Protein AF-A0A803NXD6-F1 (afdb_monomer_lite)

pLDDT: mean 70.4, std 25.94, range [17.81, 97.25]

Structure (mmCIF, N/CA/C/O backbone):
data_AF-A0A803NXD6-F1
#
_entry.id   AF-A0A803NXD6-F1
#
loop_
_atom_site.group_PDB
_atom_site.id
_atom_site.type_symbol
_atom_site.label_atom_id
_atom_site.label_alt_id
_atom_site.label_comp_id
_atom_site.label_asym_id
_atom_site.label_entity_id
_atom_site.label_seq_id
_atom_site.pdbx_PDB_ins_code
_atom_site.Cartn_x
_atom_site.Cartn_y
_atom_site.Cartn_z
_atom_site.occupancy
_atom_site.B_iso_or_equiv
_atom_site.auth_seq_id
_atom_site.auth_comp_id
_atom_site.auth_asym_id
_atom_site.auth_atom_id
_atom_site.pdbx_PDB_model_num
ATOM 1 N N . MET A 1 1 ? -0.295 -19.495 -13.568 1.00 23.44 1 MET A N 1
ATOM 2 C CA . MET A 1 1 ? -0.522 -18.183 -14.264 1.00 23.44 1 MET A CA 1
ATOM 3 C C . MET A 1 1 ? -1.228 -17.107 -13.418 1.00 23.44 1 MET A C 1
ATOM 5 O O . MET A 1 1 ? -0.919 -15.931 -13.597 1.00 23.44 1 MET A O 1
ATOM 9 N N . MET A 1 2 ? -2.178 -17.460 -12.541 1.00 20.53 2 MET A N 1
ATOM 10 C CA . MET A 1 2 ? -3.117 -16.515 -11.899 1.00 20.53 2 MET A CA 1
ATOM 11 C C . MET A 1 2 ? -2.479 -15.376 -11.070 1.00 20.53 2 MET A C 1
ATOM 13 O O . MET A 1 2 ? -3.052 -14.291 -10.979 1.00 20.53 2 MET A O 1
ATOM 17 N N . GLY A 1 3 ? -1.275 -15.571 -10.516 1.00 22.66 3 GLY A N 1
ATOM 18 C CA . GLY A 1 3 ? -0.624 -14.593 -9.629 1.00 22.66 3 GLY A CA 1
ATOM 19 C C . GLY A 1 3 ? -0.361 -13.203 -10.236 1.00 22.66 3 GLY A C 1
ATOM 20 O O . GLY A 1 3 ? -0.328 -12.215 -9.504 1.00 22.66 3 GLY A O 1
ATOM 21 N N . PHE A 1 4 ? -0.240 -13.065 -11.564 1.00 26.78 4 PHE A N 1
ATOM 22 C CA . PHE A 1 4 ? 0.062 -11.753 -12.163 1.00 26.78 4 PHE A CA 1
ATOM 23 C C . PHE A 1 4 ? -1.072 -10.729 -12.052 1.00 26.78 4 PHE A C 1
ATOM 25 O O . PHE A 1 4 ? -0.802 -9.532 -11.927 1.00 26.78 4 PHE A O 1
ATOM 32 N N . TYR A 1 5 ? -2.327 -11.186 -12.006 1.00 26.69 5 TYR A N 1
ATOM 33 C CA . TYR A 1 5 ? -3.470 -10.308 -11.749 1.00 26.69 5 TYR A CA 1
ATOM 34 C C . TYR A 1 5 ? -3.502 -9.787 -10.300 1.00 26.69 5 TYR A C 1
ATOM 36 O O . TYR A 1 5 ? -4.020 -8.697 -10.066 1.00 26.69 5 TYR A O 1
ATOM 44 N N . GLN A 1 6 ? -2.897 -10.500 -9.339 1.00 26.55 6 GLN A N 1
ATOM 45 C CA . GLN A 1 6 ? -2.743 -10.017 -7.959 1.00 26.55 6 GLN A CA 1
ATOM 46 C C . GLN A 1 6 ? -1.575 -9.029 -7.805 1.00 26.55 6 GLN A C 1
ATOM 48 O O . GLN A 1 6 ? -1.688 -8.062 -7.052 1.00 26.55 6 GLN A O 1
ATOM 53 N N . ILE A 1 7 ? -0.473 -9.220 -8.539 1.00 26.34 7 ILE A N 1
ATOM 54 C CA . ILE A 1 7 ? 0.733 -8.376 -8.426 1.00 26.34 7 ILE A CA 1
ATOM 55 C C . ILE A 1 7 ? 0.503 -6.968 -9.002 1.00 26.34 7 ILE A C 1
ATOM 57 O O . ILE A 1 7 ? 0.956 -5.985 -8.417 1.00 26.34 7 ILE A O 1
ATOM 61 N N . ALA A 1 8 ? -0.262 -6.836 -10.092 1.00 22.92 8 ALA A N 1
ATOM 62 C CA . ALA A 1 8 ? -0.628 -5.528 -10.651 1.00 22.92 8 ALA A CA 1
ATOM 63 C C . ALA A 1 8 ? -1.603 -4.717 -9.762 1.00 22.92 8 ALA A C 1
ATOM 65 O O . ALA A 1 8 ? -1.768 -3.515 -9.972 1.00 22.92 8 ALA A O 1
ATOM 66 N N . LEU A 1 9 ? -2.248 -5.362 -8.779 1.00 23.34 9 LEU A N 1
ATOM 67 C CA . LEU A 1 9 ? -3.290 -4.785 -7.921 1.00 23.34 9 LEU A CA 1
ATOM 68 C C . LEU A 1 9 ? -3.037 -4.997 -6.415 1.00 23.34 9 LEU A C 1
ATOM 70 O O . LEU A 1 9 ? -3.981 -4.978 -5.630 1.00 23.34 9 LEU A O 1
ATOM 74 N N . GLY A 1 10 ? -1.777 -5.157 -5.991 1.00 23.39 10 GLY A N 1
ATOM 75 C CA . GLY A 1 10 ? -1.402 -5.135 -4.568 1.00 23.39 10 GLY A CA 1
ATOM 76 C C . GLY A 1 10 ? -2.133 -6.169 -3.701 1.00 23.39 10 GLY A C 1
ATOM 77 O O . GLY A 1 10 ? -2.566 -5.848 -2.594 1.00 23.39 10 GLY A O 1
ATOM 78 N N . GLY A 1 11 ? -2.306 -7.389 -4.215 1.00 21.20 11 GLY A N 1
ATOM 79 C CA . GLY A 1 11 ? -3.041 -8.466 -3.553 1.00 21.20 11 GLY A CA 1
ATOM 80 C C . GLY A 1 11 ? -2.302 -9.086 -2.367 1.00 21.20 11 GLY A C 1
ATOM 81 O O . GLY A 1 11 ? -1.741 -10.170 -2.488 1.00 21.20 11 GLY A O 1
ATOM 82 N N . GLY A 1 12 ? -2.361 -8.442 -1.199 1.00 19.83 12 GLY A N 1
ATOM 83 C CA . GLY A 1 12 ? -2.303 -9.177 0.067 1.00 19.83 12 GLY A CA 1
ATOM 84 C C . GLY A 1 12 ? -3.564 -10.035 0.212 1.00 19.83 12 GLY A C 1
ATOM 85 O O . GLY A 1 12 ? -4.646 -9.595 -0.179 1.00 19.83 12 GLY A O 1
ATOM 86 N N . GLY A 1 13 ? -3.433 -11.256 0.734 1.00 19.52 13 GLY A N 1
ATOM 87 C CA . GLY A 1 13 ? -4.528 -12.227 0.792 1.00 19.52 13 GLY A CA 1
ATOM 88 C C . GLY A 1 13 ? -5.760 -11.711 1.540 1.00 19.52 13 GLY A C 1
ATOM 89 O O . GLY A 1 13 ? -5.768 -11.636 2.764 1.00 19.52 13 GLY A O 1
ATOM 90 N N . VAL A 1 14 ? -6.823 -11.409 0.793 1.00 19.28 14 VAL A N 1
ATOM 91 C CA . VAL A 1 14 ? -8.176 -11.185 1.311 1.00 19.28 14 VAL A CA 1
ATOM 92 C C . VAL A 1 14 ? -9.089 -12.144 0.559 1.00 19.28 14 VAL A C 1
ATOM 94 O O . VAL A 1 14 ? -9.324 -11.964 -0.638 1.00 19.28 14 VAL A O 1
ATOM 97 N N . HIS A 1 15 ? -9.588 -13.182 1.238 1.00 19.66 15 HIS A N 1
ATOM 98 C CA . HIS A 1 15 ? -10.640 -14.025 0.670 1.00 19.66 15 HIS A CA 1
ATOM 99 C C . HIS A 1 15 ? -11.856 -13.150 0.332 1.00 19.66 15 HIS A C 1
ATOM 101 O O . HIS A 1 15 ? -12.251 -12.275 1.103 1.00 19.66 15 HIS A O 1
ATOM 107 N N . GLY A 1 16 ? -12.371 -13.320 -0.884 1.00 20.77 16 GLY A N 1
ATOM 108 C CA . GLY A 1 16 ? -13.156 -12.277 -1.535 1.00 20.77 16 GLY A CA 1
ATOM 109 C C . GLY A 1 16 ? -14.614 -12.197 -1.093 1.00 20.77 16 GLY A C 1
ATOM 110 O O . GLY A 1 16 ? -15.199 -13.191 -0.682 1.00 20.77 16 GLY A O 1
ATOM 111 N N . VAL A 1 17 ? -15.219 -11.027 -1.322 1.00 21.09 17 VAL A N 1
ATOM 112 C CA . VAL A 1 17 ? -16.649 -10.853 -1.633 1.00 21.09 17 VAL A CA 1
ATOM 113 C C . VAL A 1 17 ? -16.774 -9.660 -2.600 1.00 21.09 17 VAL A C 1
ATOM 115 O O . VAL A 1 17 ? -16.496 -8.520 -2.230 1.00 21.09 17 VAL A O 1
ATOM 118 N N . GLY A 1 18 ? -17.161 -9.914 -3.856 1.00 22.05 18 GLY A N 1
ATOM 119 C CA . GLY A 1 18 ? -17.493 -8.876 -4.850 1.00 22.05 18 GLY A CA 1
ATOM 120 C C . GLY A 1 18 ? -18.955 -8.432 -4.728 1.00 22.05 18 GLY A C 1
ATOM 121 O O . GLY A 1 18 ? -19.786 -9.256 -4.357 1.00 22.05 18 GLY A O 1
ATOM 122 N N . VAL A 1 19 ? -19.252 -7.138 -4.965 1.00 24.33 19 VAL A N 1
ATOM 123 C CA . VAL A 1 19 ? -20.555 -6.466 -4.683 1.00 24.33 19 VAL A CA 1
ATOM 124 C C . VAL A 1 19 ? -21.161 -5.612 -5.844 1.00 24.33 19 VAL A C 1
ATOM 126 O O . VAL A 1 19 ? -20.480 -5.399 -6.838 1.00 24.33 19 VAL A O 1
ATOM 129 N N . SER A 1 20 ? -22.432 -5.142 -5.853 1.00 21.52 20 SER A N 1
ATOM 130 C CA . SER A 1 20 ? -22.974 -4.358 -7.008 1.00 21.52 20 SER A CA 1
ATOM 131 C C . SER A 1 20 ? -24.252 -3.492 -6.815 1.00 21.52 20 SER A C 1
ATOM 133 O O . SER A 1 20 ? -25.273 -4.009 -6.368 1.00 21.52 20 SER A O 1
ATOM 135 N N . MET A 1 21 ? -24.188 -2.222 -7.293 1.00 30.48 21 MET A N 1
ATOM 136 C CA . MET A 1 21 ? -25.199 -1.171 -7.694 1.00 30.48 21 MET A CA 1
ATOM 137 C C . MET A 1 21 ? -26.736 -1.419 -7.580 1.00 30.48 21 MET A C 1
ATOM 139 O O . MET A 1 21 ? -27.194 -2.548 -7.749 1.00 30.48 21 MET A O 1
ATOM 143 N N . ALA A 1 22 ? -27.632 -0.405 -7.475 1.00 25.89 22 ALA A N 1
ATOM 144 C CA . ALA A 1 22 ? -27.650 1.000 -7.996 1.00 25.89 22 ALA A CA 1
ATOM 145 C C . ALA A 1 22 ? -28.532 1.968 -7.117 1.00 25.89 22 ALA A C 1
ATOM 147 O O . ALA A 1 22 ? -28.919 1.552 -6.030 1.00 25.89 22 ALA A O 1
ATOM 148 N N . LYS A 1 23 ? -28.944 3.225 -7.442 1.00 22.02 23 LYS A N 1
ATOM 149 C CA . LYS A 1 23 ? -28.784 4.166 -8.599 1.00 22.02 23 LYS A CA 1
ATOM 150 C C . LYS A 1 23 ? -28.734 5.663 -8.124 1.00 22.02 23 LYS A C 1
ATOM 152 O O . LYS A 1 23 ? -27.990 5.934 -7.191 1.00 22.02 23 LYS A O 1
ATOM 157 N N . SER A 1 24 ? -29.447 6.633 -8.740 1.00 19.50 24 SER A N 1
ATOM 158 C CA . SER A 1 24 ? -29.269 8.105 -8.542 1.00 19.50 24 SER A CA 1
ATOM 159 C C . SER A 1 24 ? -30.497 8.994 -8.874 1.00 19.50 24 SER A C 1
ATOM 161 O O . SER A 1 24 ? -31.354 8.557 -9.638 1.00 19.50 24 SER A O 1
ATOM 163 N N . CYS A 1 25 ? -30.504 10.274 -8.445 1.00 17.81 25 CYS A N 1
ATOM 164 C CA . CYS A 1 25 ? -31.279 11.376 -9.069 1.00 17.81 25 CYS A CA 1
ATOM 165 C C . CYS A 1 25 ? -30.583 12.766 -8.935 1.00 17.81 25 CYS A C 1
ATOM 167 O O . CYS A 1 25 ? -29.625 12.890 -8.174 1.00 17.81 25 CYS A O 1
ATOM 169 N N . LEU A 1 26 ? -31.033 13.772 -9.707 1.00 20.02 26 LEU A N 1
ATOM 170 C CA . LEU A 1 26 ? -30.415 15.099 -9.969 1.00 20.02 26 LEU A CA 1
ATOM 171 C C . LEU A 1 26 ? -31.221 16.293 -9.401 1.00 20.02 26 LEU A C 1
ATOM 173 O O . LEU A 1 26 ? -32.426 16.151 -9.235 1.00 20.02 26 LEU A O 1
ATOM 177 N N . MET A 1 27 ? -30.572 17.465 -9.234 1.00 20.08 27 MET A N 1
ATOM 178 C CA . MET A 1 27 ? -31.020 18.849 -9.593 1.00 20.08 27 MET A CA 1
ATOM 179 C C . MET A 1 27 ? -30.040 19.893 -8.991 1.00 20.08 27 MET A C 1
ATOM 181 O O . MET A 1 27 ? -29.615 19.729 -7.854 1.00 20.08 27 MET A O 1
ATOM 185 N N . ASN A 1 28 ? -29.410 20.770 -9.789 1.00 20.92 28 ASN A N 1
ATOM 186 C CA . ASN A 1 28 ? -29.812 22.102 -10.312 1.00 20.92 28 ASN A CA 1
ATOM 187 C C . ASN A 1 28 ? -29.484 23.293 -9.382 1.00 20.92 28 ASN A C 1
ATOM 189 O O . ASN A 1 28 ? -29.383 23.141 -8.170 1.00 20.92 28 ASN A O 1
ATOM 193 N N . ALA A 1 29 ? -29.217 24.458 -9.985 1.00 23.27 29 ALA A N 1
ATOM 194 C CA . ALA A 1 29 ? -28.565 25.617 -9.366 1.00 23.27 29 ALA A CA 1
ATOM 195 C C . ALA A 1 29 ? -29.317 26.927 -9.653 1.00 23.27 29 ALA A C 1
ATOM 197 O O . ALA A 1 29 ? -29.984 27.016 -10.678 1.00 23.27 29 ALA A O 1
ATOM 198 N N . GLU A 1 30 ? -29.123 27.951 -8.814 1.00 21.66 30 GLU A N 1
ATOM 199 C CA . GLU A 1 30 ? -29.592 29.326 -9.052 1.00 21.66 30 GLU A CA 1
ATOM 200 C C . GLU A 1 30 ? -28.710 30.368 -8.322 1.00 21.66 30 GLU A C 1
ATOM 202 O O . GLU A 1 30 ? -28.052 30.058 -7.325 1.00 21.66 30 GLU A O 1
ATOM 207 N N . GLN A 1 31 ? -28.655 31.594 -8.859 1.00 25.34 31 GLN A N 1
ATOM 208 C CA . GLN A 1 31 ? -27.949 32.770 -8.307 1.00 25.34 31 GLN A CA 1
ATOM 209 C C . GLN A 1 31 ? -28.929 33.700 -7.565 1.00 25.34 31 GLN A C 1
ATOM 211 O O . GLN A 1 31 ? -30.139 33.566 -7.734 1.00 25.34 31 GLN A O 1
ATOM 216 N N . PRO A 1 32 ? -28.431 34.703 -6.814 1.00 26.88 32 PRO A N 1
ATOM 217 C CA . PRO A 1 32 ? -28.942 36.061 -7.060 1.00 26.88 32 PRO A CA 1
ATOM 218 C C . PRO A 1 32 ? -27.904 37.206 -6.976 1.00 26.88 32 PRO A C 1
ATOM 220 O O . PRO A 1 32 ? -26.707 37.004 -6.766 1.00 26.88 32 PRO A O 1
ATOM 223 N N . THR A 1 33 ? -28.417 38.415 -7.219 1.00 23.36 33 THR A N 1
ATOM 224 C CA . THR A 1 33 ? -27.774 39.659 -7.681 1.00 23.36 33 THR A CA 1
ATOM 225 C C . THR A 1 33 ? -27.339 40.664 -6.595 1.00 23.36 33 THR A C 1
ATOM 227 O O . THR A 1 33 ? -27.601 40.503 -5.406 1.00 23.36 33 THR A O 1
ATOM 230 N N . VAL A 1 34 ? -26.666 41.732 -7.047 1.00 28.06 34 VAL A N 1
ATOM 231 C CA . VAL A 1 34 ? -26.186 42.912 -6.293 1.00 28.06 34 VAL A CA 1
ATOM 232 C C . VAL A 1 34 ? -27.229 44.049 -6.320 1.00 28.06 34 VAL A C 1
ATOM 234 O O . VAL A 1 34 ? -27.973 44.140 -7.296 1.00 28.06 34 VAL A O 1
ATOM 237 N N . PRO A 1 35 ? -27.244 44.950 -5.318 1.00 27.69 35 PRO A N 1
ATOM 238 C CA . PRO A 1 35 ? -27.637 46.347 -5.529 1.00 27.69 35 PRO A CA 1
ATOM 239 C C . PRO A 1 35 ? -26.588 47.378 -5.052 1.00 27.69 35 PRO A C 1
ATOM 241 O O . PRO A 1 35 ? -25.636 47.050 -4.343 1.00 27.69 35 PRO A O 1
ATOM 244 N N . ASP A 1 36 ? -26.782 48.618 -5.506 1.00 23.56 36 ASP A N 1
ATOM 245 C CA . ASP A 1 36 ? -25.787 49.697 -5.620 1.00 23.56 36 ASP A CA 1
ATOM 246 C C . ASP A 1 36 ? -25.805 50.723 -4.456 1.00 23.56 36 ASP A C 1
ATOM 248 O O . ASP A 1 36 ? -26.654 50.663 -3.563 1.00 23.56 36 ASP A O 1
ATOM 252 N N . LEU A 1 37 ? -24.862 51.672 -4.467 1.00 27.67 37 LEU A N 1
ATOM 253 C CA . LEU A 1 37 ? -24.646 52.726 -3.461 1.00 27.67 37 LEU A CA 1
ATOM 254 C C . LEU A 1 37 ? -25.144 54.109 -3.920 1.00 27.67 37 LEU A C 1
ATOM 256 O O . LEU A 1 37 ? -24.886 54.520 -5.047 1.00 27.67 37 LEU A O 1
ATOM 260 N N . SER A 1 38 ? -25.705 54.907 -3.000 1.00 23.36 38 SER A N 1
ATOM 261 C CA . SER A 1 38 ? -25.810 56.365 -3.187 1.00 23.36 38 SER A CA 1
ATOM 262 C C . SER A 1 38 ? -25.853 57.165 -1.871 1.00 23.36 38 SER A C 1
ATOM 264 O O . SER A 1 38 ? -26.795 57.034 -1.098 1.00 23.36 38 SER A O 1
ATOM 266 N N . THR A 1 39 ? -24.837 58.019 -1.696 1.00 26.52 39 THR A N 1
ATOM 267 C CA . THR A 1 39 ? -24.902 59.426 -1.228 1.00 26.52 39 THR A CA 1
ATOM 268 C C . THR A 1 39 ? -25.601 59.789 0.098 1.00 26.52 39 THR A C 1
ATOM 270 O O . THR A 1 39 ? -26.817 59.728 0.185 1.00 26.52 39 THR A O 1
ATOM 273 N N . GLU A 1 40 ? -24.855 60.381 1.048 1.00 24.16 40 GLU A N 1
ATOM 274 C CA . GLU A 1 40 ? -25.059 61.792 1.463 1.00 24.16 40 GLU A CA 1
ATOM 275 C C . GLU A 1 40 ? -23.920 62.351 2.343 1.00 24.16 40 GLU A C 1
ATOM 277 O O . GLU A 1 40 ? -23.055 61.614 2.819 1.00 24.16 40 GLU A O 1
ATOM 282 N N . ARG A 1 41 ? -23.862 63.686 2.480 1.00 26.25 41 ARG A N 1
ATOM 283 C CA . ARG A 1 41 ? -22.744 64.444 3.078 1.00 26.25 41 ARG A CA 1
ATOM 284 C C . ARG A 1 41 ? -23.263 65.487 4.080 1.00 26.25 41 ARG A C 1
ATOM 286 O O . ARG A 1 41 ? -24.312 66.077 3.863 1.00 26.25 41 ARG A O 1
ATOM 293 N N . SER A 1 42 ? -22.404 65.832 5.045 1.00 27.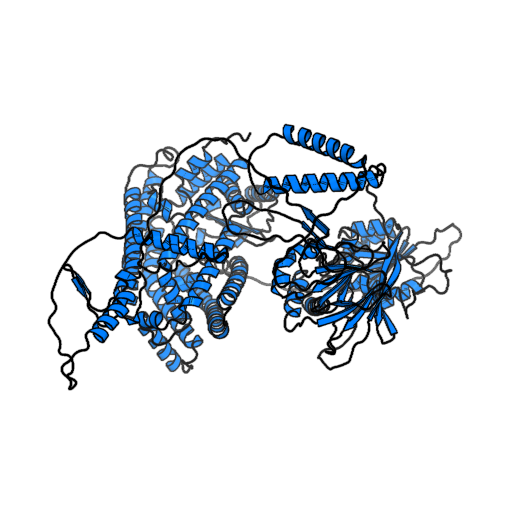09 42 SER A N 1
ATOM 294 C CA . SER A 1 42 ? -22.436 67.021 5.927 1.00 27.09 42 SER A CA 1
ATOM 295 C C . SER A 1 42 ? -23.326 67.007 7.183 1.00 27.09 42 SER A C 1
ATOM 297 O O . SER A 1 42 ? -24.511 66.713 7.134 1.00 27.09 42 SER A O 1
ATOM 299 N N . ILE A 1 43 ? -22.714 67.387 8.314 1.00 29.22 43 ILE A N 1
ATOM 300 C CA . ILE A 1 43 ? -22.996 68.595 9.122 1.00 29.22 43 ILE A CA 1
ATOM 301 C C . ILE A 1 43 ? -21.781 68.811 10.054 1.00 29.22 43 ILE A C 1
ATOM 303 O O . ILE A 1 43 ? -21.199 67.842 10.541 1.00 29.22 43 ILE A O 1
ATOM 307 N N . LEU A 1 44 ? -21.359 70.064 10.274 1.00 33.34 44 LEU A N 1
ATOM 308 C CA . LEU A 1 44 ? -20.302 70.404 11.242 1.00 33.34 44 LEU A CA 1
ATOM 309 C C . LEU A 1 44 ? -20.865 70.551 12.665 1.00 33.34 44 LEU A C 1
ATOM 311 O O . LEU A 1 44 ? -21.937 71.120 12.856 1.00 33.34 44 LEU A O 1
ATOM 315 N N . GLY A 1 45 ? -20.082 70.134 13.663 1.00 25.50 45 GLY A N 1
ATOM 316 C CA . GLY A 1 45 ? -20.322 70.388 15.086 1.00 25.50 45 GLY A CA 1
ATOM 317 C C . GLY A 1 45 ? -18.994 70.503 15.840 1.00 25.50 45 GLY A C 1
ATOM 318 O O . GLY A 1 45 ? -18.083 69.708 15.625 1.00 25.50 45 GLY A O 1
ATOM 319 N N . SER A 1 46 ? -18.855 71.533 16.671 1.00 28.42 46 SER A N 1
ATOM 320 C CA . SER A 1 46 ? -17.584 71.968 17.263 1.00 28.42 46 SER A CA 1
ATOM 321 C C . SER A 1 46 ? -17.160 71.207 18.523 1.00 28.42 46 SER A C 1
ATOM 323 O O . SER A 1 46 ? -17.989 70.926 19.383 1.00 28.42 46 SER A O 1
ATOM 325 N N . GLY A 1 47 ? -15.844 71.105 18.735 1.00 33.62 47 GLY A N 1
ATOM 326 C CA . GLY A 1 47 ? -15.280 71.363 20.065 1.00 33.62 47 GLY A CA 1
ATOM 327 C C . GLY A 1 47 ? -15.312 70.224 21.086 1.00 33.62 47 GLY A C 1
ATOM 328 O O . GLY A 1 47 ? -15.780 70.412 22.204 1.00 33.62 47 GLY A O 1
ATOM 329 N N . SER A 1 48 ? -14.685 69.095 20.767 1.00 29.31 48 SER A N 1
ATOM 330 C CA . SER A 1 48 ? -13.996 68.300 21.789 1.00 29.31 48 SER A CA 1
ATOM 331 C C . SER A 1 48 ? -12.582 67.972 21.310 1.00 29.31 48 SER A C 1
ATOM 333 O O . SER A 1 48 ? -12.306 67.997 20.108 1.00 29.31 48 SER A O 1
ATOM 335 N N . SER A 1 49 ? -11.675 67.698 22.251 1.00 40.19 49 SER A N 1
ATOM 336 C CA . SER A 1 49 ? -10.327 67.206 21.948 1.00 40.19 49 SER A CA 1
ATOM 337 C C . SER A 1 49 ? -10.424 65.779 21.400 1.00 40.19 49 SER A C 1
ATOM 339 O O . SER A 1 49 ? -10.279 64.794 22.126 1.00 40.19 49 SER A O 1
ATOM 341 N N . PHE A 1 50 ? -10.747 65.663 20.113 1.00 36.59 50 PHE A N 1
ATOM 342 C CA . PHE A 1 50 ? -10.669 64.402 19.399 1.00 36.59 50 PHE A CA 1
ATOM 343 C C . PHE A 1 50 ? -9.196 64.031 19.254 1.00 36.59 50 PHE A C 1
ATOM 345 O O . PHE A 1 50 ? -8.484 64.579 18.414 1.00 36.59 50 PHE A O 1
ATOM 352 N N . SER A 1 51 ? -8.768 63.040 20.039 1.00 48.66 51 SER A N 1
ATOM 353 C CA . SER A 1 51 ? -7.667 62.166 19.635 1.00 48.66 51 SER A CA 1
ATOM 354 C C . SER A 1 51 ? -7.898 61.775 18.174 1.00 48.66 51 SER A C 1
ATOM 356 O O . SER A 1 51 ? -8.957 61.222 17.850 1.00 48.66 51 SER A O 1
ATOM 358 N N . ARG A 1 52 ? -6.962 62.137 17.283 1.00 61.84 52 ARG A N 1
ATOM 359 C CA . ARG A 1 52 ? -7.075 61.836 15.852 1.00 61.84 52 ARG A CA 1
ATOM 360 C C . ARG A 1 52 ? -7.260 60.326 15.719 1.00 61.84 52 ARG A C 1
ATOM 362 O O . ARG A 1 52 ? -6.394 59.556 16.133 1.00 61.84 52 ARG A O 1
ATOM 369 N N . ARG A 1 53 ? -8.404 59.902 15.171 1.00 70.50 53 ARG A N 1
ATOM 370 C CA . ARG A 1 53 ? -8.649 58.483 14.892 1.00 70.50 53 ARG A CA 1
ATOM 371 C C . ARG A 1 53 ? -7.544 57.987 13.974 1.00 70.50 53 ARG A C 1
ATOM 373 O O . ARG A 1 53 ? -7.287 58.620 12.957 1.00 70.50 53 ARG A O 1
ATOM 380 N N . ARG A 1 54 ? -6.911 56.873 14.348 1.00 79.38 54 ARG A N 1
ATOM 381 C CA . ARG A 1 54 ? -5.817 56.300 13.553 1.00 79.38 54 ARG A CA 1
ATOM 382 C C . ARG A 1 54 ? -6.358 55.830 12.208 1.00 79.38 54 ARG A C 1
ATOM 384 O O . ARG A 1 54 ? -7.341 55.086 12.189 1.00 79.38 54 ARG A O 1
ATOM 391 N N . ASP A 1 55 ? -5.723 56.244 11.123 1.00 87.25 55 ASP A N 1
ATOM 392 C CA . ASP A 1 55 ? -6.119 55.900 9.759 1.00 87.25 55 ASP A CA 1
ATOM 393 C C . ASP A 1 55 ? -5.474 54.554 9.368 1.00 87.25 55 ASP A C 1
ATOM 395 O O . ASP A 1 55 ? -4.257 54.463 9.192 1.00 87.25 55 ASP A O 1
ATOM 399 N N . LEU A 1 56 ? -6.276 53.481 9.300 1.00 90.81 56 LEU A N 1
ATOM 400 C CA . LEU A 1 56 ? -5.821 52.107 9.043 1.00 90.81 56 LEU A CA 1
ATOM 401 C C . LEU A 1 56 ? -6.320 51.607 7.681 1.00 90.81 56 LEU A C 1
ATOM 403 O O . LEU A 1 56 ? -7.531 51.484 7.466 1.00 90.81 56 LEU A O 1
ATOM 407 N N . VAL A 1 57 ? -5.396 51.257 6.784 1.00 93.12 57 VAL A N 1
ATOM 408 C CA . VAL A 1 57 ? -5.716 50.770 5.430 1.00 93.12 57 VAL A CA 1
ATOM 409 C C . VAL A 1 57 ? -5.442 49.272 5.320 1.00 93.12 57 VAL A C 1
ATOM 411 O O . VAL A 1 57 ? -4.305 48.827 5.450 1.00 93.12 57 VAL A O 1
ATOM 414 N N . PHE A 1 58 ? -6.483 48.480 5.064 1.00 94.38 58 PHE A N 1
ATOM 415 C CA . PHE A 1 58 ? -6.401 47.027 4.918 1.00 94.38 58 PHE A CA 1
ATOM 416 C C . PHE A 1 58 ? -6.378 46.638 3.438 1.00 94.38 58 PHE A C 1
ATOM 418 O O . PHE A 1 58 ? -7.376 46.789 2.731 1.00 94.38 58 PHE A O 1
ATOM 425 N N . ILE A 1 59 ? -5.246 46.104 2.980 1.00 95.44 59 ILE A N 1
ATOM 426 C CA . ILE A 1 59 ? -5.031 45.690 1.591 1.00 95.44 59 ILE A CA 1
ATOM 427 C C . ILE A 1 59 ? -5.243 44.183 1.490 1.00 95.44 59 ILE A C 1
ATOM 429 O O . ILE A 1 59 ? -4.472 43.386 2.029 1.00 95.44 59 ILE A O 1
ATOM 433 N N . VAL A 1 60 ? -6.314 43.784 0.809 1.00 93.44 60 VAL A N 1
ATOM 434 C CA . VAL A 1 60 ? -6.819 42.409 0.809 1.00 93.44 60 VAL A CA 1
ATOM 435 C C . VAL A 1 60 ? -6.648 41.786 -0.565 1.00 93.44 60 VAL A C 1
ATOM 437 O O . VAL A 1 60 ? -7.143 42.317 -1.556 1.00 93.44 60 VAL A O 1
ATOM 440 N N . ASN A 1 61 ? -6.039 40.602 -0.627 1.00 89.56 61 ASN A N 1
ATOM 441 C CA . ASN A 1 61 ? -6.026 39.796 -1.846 1.00 89.56 61 ASN A CA 1
ATOM 442 C C . ASN A 1 61 ? -7.205 38.802 -1.845 1.00 89.56 61 ASN A C 1
ATOM 444 O O . ASN A 1 61 ? -7.091 37.721 -1.256 1.00 89.56 61 ASN A O 1
ATOM 448 N N . PRO A 1 62 ? -8.342 39.092 -2.512 1.00 86.69 62 PRO A N 1
ATOM 449 C CA . PRO A 1 62 ? -9.521 38.229 -2.451 1.00 86.69 62 PRO A CA 1
ATOM 450 C C . PRO A 1 62 ? -9.296 36.856 -3.102 1.00 86.69 62 PRO A C 1
ATOM 452 O O . PRO A 1 62 ? -9.958 35.890 -2.716 1.00 86.69 62 PRO A O 1
ATOM 455 N N . ARG A 1 63 ? -8.355 36.744 -4.055 1.00 83.94 63 ARG A N 1
ATOM 456 C CA . ARG A 1 63 ? -7.985 35.481 -4.720 1.00 83.94 63 ARG A CA 1
ATOM 457 C C . ARG A 1 63 ? -6.972 34.652 -3.916 1.00 83.94 63 ARG A C 1
ATOM 459 O O . ARG A 1 63 ? -6.763 33.480 -4.244 1.00 83.94 63 ARG A O 1
ATOM 466 N N . GLY A 1 64 ? -6.402 35.210 -2.844 1.00 80.94 64 GLY A N 1
ATOM 467 C CA . GLY A 1 64 ? -5.466 34.541 -1.942 1.00 80.94 64 GLY A CA 1
ATOM 468 C C . GLY A 1 64 ? -5.968 33.183 -1.430 1.00 80.94 64 GLY A C 1
ATOM 469 O O . GLY A 1 64 ? -7.171 32.964 -1.241 1.00 80.94 64 GLY A O 1
ATOM 470 N N . ALA A 1 65 ? -5.033 32.242 -1.256 1.00 78.94 65 ALA A N 1
ATOM 471 C CA . ALA A 1 65 ? -5.293 30.871 -0.804 1.00 78.94 65 ALA A CA 1
ATOM 472 C C . ALA A 1 65 ? -6.453 30.174 -1.564 1.00 78.94 65 ALA A C 1
ATOM 474 O O . ALA A 1 65 ? -7.346 29.577 -0.957 1.00 78.94 65 ALA A O 1
ATOM 475 N N . ASN A 1 66 ? -6.449 30.263 -2.903 1.00 78.62 66 ASN A N 1
ATOM 476 C CA . ASN A 1 66 ? -7.504 29.763 -3.803 1.00 78.62 66 ASN A CA 1
ATOM 477 C C . ASN A 1 66 ? -8.897 30.361 -3.503 1.00 78.62 66 ASN A C 1
ATOM 479 O O . ASN A 1 66 ? -9.900 29.649 -3.435 1.00 78.62 66 ASN A O 1
ATOM 483 N N . GLY A 1 67 ? -8.958 31.677 -3.283 1.00 81.06 67 GLY A N 1
ATOM 484 C CA . GLY A 1 67 ? -10.189 32.400 -2.949 1.00 81.06 67 GLY A CA 1
ATOM 485 C C . GLY A 1 67 ? -10.681 32.204 -1.510 1.00 81.06 67 GLY A C 1
ATOM 486 O O . GLY A 1 67 ? -11.797 32.612 -1.184 1.00 81.06 67 GLY A O 1
ATOM 487 N N . ARG A 1 68 ? -9.886 31.572 -0.633 1.00 85.38 68 ARG A N 1
ATOM 488 C CA . ARG A 1 68 ? -10.208 31.461 0.798 1.00 85.38 68 ARG A CA 1
ATOM 489 C C . ARG A 1 68 ? -10.050 32.806 1.503 1.00 85.38 68 ARG A C 1
ATOM 491 O O . ARG A 1 68 ? -10.916 33.146 2.301 1.00 85.38 68 ARG A O 1
ATOM 498 N N . THR A 1 69 ? -9.009 33.577 1.180 1.00 87.19 69 THR A N 1
ATOM 499 C CA . THR A 1 69 ? -8.725 34.872 1.821 1.00 87.19 69 THR A CA 1
ATOM 500 C C . THR A 1 69 ? -9.927 35.816 1.722 1.00 87.19 69 THR A C 1
ATOM 502 O O . THR A 1 69 ? -10.406 36.285 2.750 1.00 87.19 69 THR A O 1
ATOM 505 N N . GLY A 1 70 ? -10.515 35.992 0.531 1.00 87.94 70 GLY A N 1
ATOM 506 C CA . GLY A 1 70 ? -11.716 36.820 0.359 1.00 87.94 70 GLY A CA 1
ATOM 507 C C . GLY A 1 70 ? -12.973 36.290 1.069 1.00 87.94 70 GLY A C 1
ATOM 508 O O . GLY A 1 70 ? -13.825 37.080 1.472 1.00 87.94 70 GLY A O 1
ATOM 509 N N . LYS A 1 71 ? -13.106 34.968 1.262 1.00 88.25 71 LYS A N 1
ATOM 510 C CA . LYS A 1 71 ? -14.234 34.372 2.005 1.00 88.25 71 LYS A CA 1
ATOM 511 C C . LYS A 1 71 ? -14.102 34.561 3.513 1.00 88.25 71 LYS A C 1
ATOM 513 O O . LYS A 1 71 ? -15.097 34.867 4.161 1.00 88.25 71 LYS A O 1
ATOM 518 N N . GLU A 1 72 ? -12.907 34.374 4.069 1.00 88.56 72 GLU A N 1
ATOM 519 C CA . GLU A 1 72 ? -12.670 34.576 5.502 1.00 88.56 72 GLU A CA 1
ATOM 520 C C . GLU A 1 72 ? -12.670 36.063 5.864 1.00 88.56 72 GLU A C 1
ATOM 522 O O . GLU A 1 72 ? -13.283 36.441 6.857 1.00 88.56 72 GLU A O 1
ATOM 527 N N . TRP A 1 73 ? -12.099 36.927 5.020 1.00 91.62 73 TRP A N 1
ATOM 528 C CA . TRP A 1 73 ? -12.127 38.374 5.234 1.00 91.62 73 TRP A CA 1
ATOM 529 C C . TRP A 1 73 ? -13.554 38.930 5.370 1.00 91.62 73 TRP A C 1
ATOM 531 O O . TRP A 1 73 ? -13.842 39.644 6.328 1.00 91.62 73 TRP A O 1
ATOM 541 N N . LYS A 1 74 ? -14.494 38.501 4.512 1.00 90.25 74 LYS A N 1
ATOM 542 C CA . LYS A 1 74 ? -15.918 38.877 4.626 1.00 90.25 74 LYS A CA 1
ATOM 543 C C . LYS A 1 74 ? -16.562 38.483 5.965 1.00 90.25 74 LYS A C 1
ATOM 545 O O . LYS A 1 74 ? -17.473 39.173 6.410 1.00 90.25 74 LYS A O 1
ATOM 550 N N . LYS A 1 75 ? -16.104 37.404 6.615 1.00 89.56 75 LYS A N 1
ATOM 551 C CA . LYS A 1 75 ? -16.565 37.007 7.962 1.00 89.56 75 LYS A CA 1
ATOM 552 C C . LYS A 1 75 ? -15.877 37.800 9.074 1.00 89.56 75 LYS A C 1
ATOM 554 O O . LYS A 1 75 ? -16.471 38.012 10.124 1.00 89.56 75 LYS A O 1
ATOM 559 N N . LEU A 1 76 ? -14.621 38.193 8.860 1.00 89.31 76 LEU A N 1
ATOM 560 C CA . LEU A 1 76 ? -13.808 38.937 9.824 1.00 89.31 76 LEU A CA 1
ATOM 561 C C . LEU A 1 76 ? -14.181 40.422 9.874 1.00 89.31 76 LEU A C 1
ATOM 563 O O . LEU A 1 76 ? -14.110 41.017 10.944 1.00 89.31 76 LEU A O 1
ATOM 567 N N . LEU A 1 77 ? -14.611 41.012 8.755 1.00 88.38 77 LEU A N 1
ATOM 568 C CA . LEU A 1 77 ? -14.889 42.445 8.636 1.00 88.38 77 LEU A CA 1
ATOM 569 C C . LEU A 1 77 ? -15.888 42.992 9.687 1.00 88.38 77 LEU A C 1
ATOM 571 O O . LEU A 1 77 ? -15.593 44.044 10.256 1.00 88.38 77 LEU A O 1
ATOM 575 N N . PRO A 1 78 ? -17.009 42.318 10.034 1.00 88.44 78 PRO A N 1
ATOM 576 C CA . PRO A 1 78 ? -17.892 42.776 11.112 1.00 88.44 78 PRO A CA 1
ATOM 577 C C . PRO A 1 78 ? -17.208 42.778 12.486 1.00 88.44 78 PRO A C 1
ATOM 579 O O . PRO A 1 78 ? -17.318 43.752 13.228 1.00 88.44 78 PRO A O 1
ATOM 582 N N . TYR A 1 79 ? -16.448 41.724 12.808 1.00 86.94 79 TYR A N 1
ATOM 583 C CA . TYR A 1 79 ? -15.689 41.632 14.060 1.00 86.94 79 TYR A CA 1
ATOM 584 C C . TYR A 1 79 ? -14.606 42.718 14.133 1.00 86.94 79 TYR A C 1
ATOM 586 O O . TYR A 1 79 ? -14.517 43.444 15.122 1.00 86.94 79 TYR A O 1
ATOM 594 N N . LEU A 1 80 ? -13.856 42.902 13.048 1.00 89.00 80 LEU A N 1
ATOM 595 C CA . LEU A 1 80 ? -12.824 43.924 12.904 1.00 89.00 80 LEU A CA 1
ATOM 596 C C . LEU A 1 80 ? -13.401 45.332 13.106 1.00 89.00 80 LEU A C 1
ATOM 598 O O . LEU A 1 80 ? -12.883 46.092 13.924 1.00 89.00 80 LEU A O 1
ATOM 602 N N . ARG A 1 81 ? -14.521 45.658 12.443 1.00 88.81 81 ARG A N 1
ATOM 603 C CA . ARG A 1 81 ? -15.225 46.938 12.634 1.00 88.81 81 ARG A CA 1
ATOM 604 C C . ARG A 1 81 ? -15.730 47.110 14.070 1.00 88.81 81 ARG A C 1
ATOM 606 O O . ARG A 1 81 ? -15.598 48.203 14.609 1.00 88.81 81 ARG A O 1
ATOM 613 N N . SER A 1 82 ? -16.224 46.050 14.718 1.00 86.62 82 SER A N 1
ATOM 614 C CA . SER A 1 82 ? -16.677 46.111 16.120 1.00 86.62 82 SER A CA 1
ATOM 615 C C . SER A 1 82 ? -15.548 46.346 17.135 1.00 86.62 82 SER A C 1
ATOM 617 O O . SER A 1 82 ? -15.798 46.919 18.192 1.00 86.62 82 SER A O 1
ATOM 619 N N . ARG A 1 83 ? -14.309 45.924 16.829 1.00 84.00 83 ARG A N 1
ATOM 620 C CA . ARG A 1 83 ? -13.144 46.059 17.724 1.00 84.00 83 ARG A CA 1
ATOM 621 C C . ARG A 1 83 ? -12.333 47.335 17.485 1.00 84.00 83 ARG A C 1
ATOM 623 O O . ARG A 1 83 ? -11.841 47.913 18.445 1.00 84.00 83 ARG A O 1
ATOM 630 N N . LEU A 1 84 ? -12.183 47.776 16.233 1.00 82.50 84 LEU A N 1
ATOM 631 C CA . LEU A 1 84 ? -11.348 48.935 15.868 1.00 82.50 84 LEU A CA 1
ATOM 632 C C . LEU A 1 84 ? -12.152 50.221 15.604 1.00 82.50 84 LEU A C 1
ATOM 634 O O . LEU A 1 84 ? -11.623 51.318 15.780 1.00 82.50 84 LEU A O 1
ATOM 638 N N . GLY A 1 85 ? -13.420 50.113 15.193 1.00 74.38 85 GLY A N 1
ATOM 639 C CA . GLY A 1 85 ? -14.181 51.221 14.596 1.00 74.38 85 GLY A CA 1
ATOM 640 C C . GLY A 1 85 ? -14.563 52.373 15.533 1.00 74.38 85 GLY A C 1
ATOM 641 O O . GLY A 1 85 ? -14.980 53.426 15.057 1.00 74.38 85 GLY A O 1
ATOM 642 N N . SER A 1 86 ? -14.410 52.221 16.852 1.00 74.06 86 SER A N 1
ATOM 643 C CA . SER A 1 86 ? -14.583 53.334 17.798 1.00 74.06 86 SER A CA 1
ATOM 644 C C . SER A 1 86 ? -13.391 54.303 17.788 1.00 74.06 86 SER A C 1
ATOM 646 O O . SER A 1 86 ? -13.576 55.508 17.976 1.00 74.06 86 SER A O 1
ATOM 648 N N . ASN A 1 87 ? -12.182 53.779 17.541 1.00 74.75 87 ASN A N 1
ATOM 649 C CA . ASN A 1 87 ? -10.902 54.456 17.789 1.00 74.75 87 ASN A CA 1
ATOM 650 C C . ASN A 1 87 ? -10.081 54.692 16.504 1.00 74.75 87 ASN A C 1
ATOM 652 O O . ASN A 1 87 ? -9.113 55.455 16.520 1.00 74.75 87 ASN A O 1
ATOM 656 N N . CYS A 1 88 ? -10.435 54.028 15.402 1.00 83.00 88 CYS A N 1
ATOM 657 C CA . CYS A 1 88 ? -9.697 54.045 14.142 1.00 83.00 88 CYS A CA 1
ATOM 658 C C . CYS A 1 88 ? -10.645 54.233 12.953 1.00 83.00 88 CYS A C 1
ATOM 660 O O . CYS A 1 88 ? -11.754 53.695 12.948 1.00 83.00 88 CYS A O 1
ATOM 662 N N . ASN A 1 89 ? -10.186 54.949 11.930 1.00 85.00 89 ASN A N 1
ATOM 663 C CA . ASN A 1 89 ? -10.817 54.947 10.616 1.00 85.00 89 ASN A CA 1
ATOM 664 C C . ASN A 1 89 ? -10.312 53.712 9.856 1.00 85.00 89 ASN A C 1
ATOM 666 O O . ASN A 1 89 ? -9.128 53.384 9.916 1.00 85.00 89 ASN A O 1
ATOM 670 N N . ILE A 1 90 ? -11.212 52.991 9.187 1.00 87.75 90 ILE A N 1
ATOM 671 C CA . ILE A 1 90 ? -10.921 51.683 8.584 1.00 87.75 90 ILE A CA 1
ATOM 672 C C . ILE A 1 90 ? -11.238 51.762 7.095 1.00 87.75 90 ILE A C 1
ATOM 674 O O . ILE A 1 90 ? -12.412 51.804 6.723 1.00 87.75 90 ILE A O 1
ATOM 678 N N . SER A 1 91 ? -10.199 51.751 6.262 1.00 89.19 91 SER A N 1
ATOM 679 C CA . SER A 1 91 ? -10.317 51.637 4.807 1.00 89.19 91 SER A CA 1
ATOM 680 C C . SER A 1 91 ? -10.022 50.203 4.360 1.00 89.19 91 SER A C 1
ATOM 682 O O . SER A 1 91 ? -9.140 49.541 4.908 1.00 89.19 91 SER A O 1
ATOM 684 N N . GLU A 1 92 ? -10.769 49.710 3.376 1.00 92.31 92 GLU A N 1
ATOM 685 C CA . GLU A 1 92 ? -10.612 48.379 2.784 1.00 92.31 92 GLU A CA 1
ATOM 686 C C . GLU A 1 92 ? -10.344 48.529 1.286 1.00 92.31 92 GLU A C 1
ATOM 688 O O . GLU A 1 92 ? -11.172 49.084 0.565 1.00 92.31 92 GLU A O 1
ATOM 693 N N . SER A 1 93 ? -9.232 47.964 0.815 1.00 92.88 93 SER A N 1
ATOM 694 C CA . SER A 1 93 ? -8.843 47.992 -0.595 1.00 92.88 93 SER A CA 1
ATOM 695 C C . SER A 1 93 ? -8.601 46.573 -1.107 1.00 92.88 93 SER A C 1
ATOM 697 O O . SER A 1 93 ? -7.704 45.867 -0.641 1.00 92.88 93 SER A O 1
ATOM 699 N N . LEU A 1 94 ? -9.410 46.136 -2.076 1.00 92.12 94 LEU A N 1
ATOM 700 C CA . LEU A 1 94 ? -9.308 44.805 -2.683 1.00 92.12 94 LEU A CA 1
ATOM 701 C C . LEU A 1 94 ? -8.353 44.823 -3.885 1.00 92.12 94 LEU A C 1
ATOM 703 O O . LEU A 1 94 ? -8.489 45.663 -4.775 1.00 92.12 94 LEU A O 1
ATOM 707 N N . THR A 1 95 ? -7.423 43.867 -3.972 1.00 91.75 95 THR A N 1
ATOM 708 C CA . THR A 1 95 ? -6.532 43.771 -5.139 1.00 91.75 95 THR A CA 1
ATOM 709 C C . THR A 1 95 ? -7.229 43.166 -6.363 1.00 91.75 95 THR A C 1
ATOM 711 O O . THR A 1 95 ? -7.982 42.191 -6.269 1.00 91.75 95 THR A O 1
ATOM 714 N N . SER A 1 96 ? -6.974 43.752 -7.536 1.00 83.75 96 SER A N 1
ATOM 715 C CA . SER A 1 96 ? -7.571 43.369 -8.825 1.00 83.75 96 SER A CA 1
ATOM 716 C C . SER A 1 96 ? -6.689 42.397 -9.627 1.00 83.75 96 SER A C 1
ATOM 718 O O . SER A 1 96 ? -7.208 41.498 -10.302 1.00 83.75 96 SER A O 1
ATOM 720 N N . GLY A 1 97 ? -5.366 42.521 -9.494 1.00 78.75 97 GLY A N 1
ATOM 721 C CA . GLY A 1 97 ? -4.328 41.717 -10.142 1.00 78.75 97 GLY A CA 1
ATOM 722 C C . GLY A 1 97 ? -2.970 41.848 -9.428 1.00 78.75 97 GLY A C 1
ATOM 723 O O . GLY A 1 97 ? -2.927 42.446 -8.351 1.00 78.75 97 GLY A O 1
ATOM 724 N N . PRO A 1 98 ? -1.891 41.270 -9.994 1.00 78.31 98 PRO A N 1
ATOM 725 C CA . PRO A 1 98 ? -0.524 41.424 -9.486 1.00 78.31 98 PRO A CA 1
ATOM 726 C C . PRO A 1 98 ? -0.085 42.890 -9.433 1.00 78.31 98 PRO A C 1
ATOM 728 O O . PRO A 1 98 ? -0.585 43.708 -10.205 1.00 78.31 98 PRO A O 1
ATOM 731 N N . SER A 1 99 ? 0.845 43.201 -8.534 1.00 84.31 99 SER A N 1
ATOM 732 C CA . SER A 1 99 ? 1.412 44.539 -8.281 1.00 84.31 99 SER A CA 1
ATOM 733 C C . SER A 1 99 ? 0.430 45.600 -7.760 1.00 84.31 99 SER A C 1
ATOM 735 O O . SER A 1 99 ? 0.864 46.637 -7.268 1.00 84.31 99 SER A O 1
ATOM 737 N N . HIS A 1 100 ? -0.885 45.362 -7.785 1.00 89.56 100 HIS A N 1
ATOM 738 C CA . HIS A 1 100 ? -1.882 46.353 -7.369 1.00 89.56 100 HIS A CA 1
ATOM 739 C C . HIS A 1 100 ? -1.796 46.708 -5.872 1.00 89.56 100 HIS A C 1
ATOM 741 O O . HIS A 1 100 ? -2.174 47.813 -5.490 1.00 89.56 100 HIS A O 1
ATOM 747 N N . ALA A 1 101 ? -1.297 45.813 -5.004 1.00 90.12 101 ALA A N 1
ATOM 748 C CA . ALA A 1 101 ? -1.088 46.169 -3.597 1.00 90.12 101 ALA A CA 1
ATOM 749 C C . ALA A 1 101 ? 0.074 47.157 -3.404 1.00 90.12 101 ALA A C 1
ATOM 751 O O . ALA A 1 101 ? 0.055 47.916 -2.434 1.00 90.12 101 ALA A O 1
ATOM 752 N N . ILE A 1 102 ? 1.038 47.193 -4.332 1.00 89.06 102 ILE A N 1
ATOM 753 C CA . ILE A 1 102 ? 2.138 48.161 -4.326 1.00 89.06 102 ILE A CA 1
ATOM 754 C C . ILE A 1 102 ? 1.565 49.581 -4.474 1.00 89.06 102 ILE A C 1
ATOM 756 O O . ILE A 1 102 ? 1.846 50.456 -3.655 1.00 89.06 102 ILE A O 1
ATOM 760 N N . ASP A 1 103 ? 0.707 49.794 -5.474 1.00 88.94 103 ASP A N 1
ATOM 761 C CA . ASP A 1 103 ? 0.139 51.112 -5.785 1.00 88.94 103 ASP A CA 1
ATOM 762 C C . ASP A 1 103 ? -0.828 51.598 -4.698 1.00 88.94 103 ASP A C 1
ATOM 764 O O . ASP A 1 103 ? -0.721 52.739 -4.250 1.00 88.94 103 ASP A O 1
ATOM 768 N N . ILE A 1 104 ? -1.699 50.713 -4.190 1.00 90.88 104 ILE A N 1
ATOM 769 C CA . ILE A 1 104 ? -2.583 51.027 -3.052 1.00 90.88 104 ILE A CA 1
ATOM 770 C C . ILE A 1 104 ? -1.764 51.443 -1.819 1.00 90.88 104 ILE A C 1
ATOM 772 O O . ILE A 1 104 ? -2.148 52.373 -1.113 1.00 90.88 104 ILE A O 1
ATOM 776 N N . THR A 1 105 ? -0.640 50.771 -1.545 1.00 92.44 105 THR A N 1
ATOM 777 C CA . THR A 1 105 ? 0.215 51.099 -0.391 1.00 92.44 105 THR A CA 1
ATOM 778 C C . THR A 1 105 ? 0.854 52.476 -0.545 1.00 92.44 105 THR A C 1
ATOM 780 O O . THR A 1 105 ? 0.843 53.261 0.401 1.00 92.44 105 THR A O 1
ATOM 783 N N . ARG A 1 106 ? 1.369 52.797 -1.740 1.00 90.31 106 ARG A N 1
ATOM 784 C CA . ARG A 1 106 ? 1.963 54.110 -2.036 1.00 90.31 106 ARG A CA 1
ATOM 785 C C . ARG A 1 106 ? 0.960 55.235 -1.837 1.00 90.31 106 ARG A C 1
ATOM 787 O O . ARG A 1 106 ? 1.306 56.249 -1.237 1.00 90.31 106 ARG A O 1
ATOM 794 N N . GLU A 1 107 ? -0.269 55.041 -2.306 1.00 88.69 107 GLU A N 1
ATOM 795 C CA . GLU A 1 107 ? -1.318 56.044 -2.159 1.00 88.69 107 GLU A CA 1
ATOM 796 C C . GLU A 1 107 ? -1.758 56.195 -0.700 1.00 88.69 107 GLU A C 1
ATOM 798 O O . GLU A 1 107 ? -1.757 57.307 -0.185 1.00 88.69 107 GLU A O 1
ATOM 803 N N . ALA A 1 108 ? -1.968 55.090 0.023 1.00 89.06 108 ALA A N 1
ATOM 804 C CA . ALA A 1 108 ? -2.278 55.122 1.454 1.00 89.06 108 ALA A CA 1
ATOM 805 C C . ALA A 1 108 ? -1.217 55.870 2.289 1.00 89.06 108 ALA A C 1
ATOM 807 O O . ALA A 1 108 ? -1.559 56.601 3.219 1.00 89.06 108 ALA A O 1
ATOM 808 N N . ILE A 1 109 ? 0.074 55.719 1.965 1.00 89.00 109 ILE A N 1
ATOM 809 C CA . ILE A 1 109 ? 1.158 56.448 2.647 1.00 89.00 109 ILE A CA 1
ATOM 810 C C . ILE A 1 109 ? 1.120 57.947 2.300 1.00 89.00 109 ILE A C 1
ATOM 812 O O . ILE A 1 109 ? 1.273 58.780 3.196 1.00 89.00 109 ILE A O 1
ATOM 816 N N . ARG A 1 110 ? 0.870 58.310 1.033 1.00 85.75 110 ARG A N 1
ATOM 817 C CA . ARG A 1 110 ? 0.726 59.715 0.597 1.00 85.75 110 ARG A CA 1
ATOM 818 C C . ARG A 1 110 ? -0.480 60.402 1.235 1.00 85.75 110 ARG A C 1
ATOM 820 O O . ARG A 1 110 ? -0.344 61.529 1.696 1.00 85.75 110 ARG A O 1
ATOM 827 N N . GLU A 1 111 ? -1.612 59.706 1.334 1.00 85.56 111 GLU A N 1
ATOM 828 C CA . GLU A 1 111 ? -2.819 60.154 2.044 1.00 85.56 111 GLU A CA 1
ATOM 829 C C . GLU A 1 111 ? -2.613 60.254 3.572 1.00 85.56 111 GLU A C 1
ATOM 831 O O . GLU A 1 111 ? -3.414 60.870 4.276 1.00 85.56 111 GLU A O 1
ATOM 836 N N . GLY A 1 112 ? -1.516 59.702 4.105 1.00 84.19 112 GLY A N 1
ATOM 837 C CA . GLY A 1 112 ? -1.142 59.822 5.514 1.00 84.19 112 GLY A CA 1
ATOM 838 C C . GLY A 1 112 ? -1.722 58.760 6.436 1.00 84.19 112 GLY A C 1
ATOM 839 O O . GLY A 1 112 ? -1.927 59.054 7.614 1.00 84.19 112 GLY A O 1
ATOM 840 N N . ALA A 1 113 ? -1.960 57.547 5.931 1.00 87.00 113 ALA A N 1
ATOM 841 C CA . ALA A 1 113 ? -2.332 56.403 6.755 1.00 87.00 113 ALA A CA 1
ATOM 842 C C . ALA A 1 113 ? -1.311 56.167 7.881 1.00 87.00 113 ALA A C 1
ATOM 844 O O . ALA A 1 113 ? -0.094 56.179 7.670 1.00 87.00 113 ALA A O 1
ATOM 845 N N . ASP A 1 114 ? -1.805 55.892 9.087 1.00 85.94 114 ASP A N 1
ATOM 846 C CA . ASP A 1 114 ? -0.966 55.618 10.254 1.00 85.94 114 ASP A CA 1
ATOM 847 C C . ASP A 1 114 ? -0.473 54.160 10.270 1.00 85.94 114 ASP A C 1
ATOM 849 O O . ASP A 1 114 ? 0.576 53.868 10.856 1.00 85.94 114 ASP A O 1
ATOM 853 N N . ALA A 1 115 ? -1.195 53.248 9.603 1.00 89.25 115 ALA A N 1
ATOM 854 C CA . ALA A 1 115 ? -0.703 51.916 9.254 1.00 89.25 115 ALA A CA 1
ATOM 855 C C . ALA A 1 115 ? -1.347 51.338 7.980 1.00 89.25 115 ALA A C 1
ATOM 857 O O . ALA A 1 115 ? -2.537 51.534 7.719 1.00 89.25 115 ALA A O 1
ATOM 858 N N . VAL A 1 116 ? -0.567 50.538 7.248 1.00 93.19 116 VAL A N 1
ATOM 859 C CA . VAL A 1 116 ? -1.013 49.719 6.112 1.00 93.19 116 VAL A CA 1
ATOM 860 C C . VAL A 1 116 ? -0.905 48.242 6.491 1.00 93.19 116 VAL A C 1
ATOM 862 O O . VAL A 1 116 ? 0.152 47.766 6.904 1.00 93.19 116 VAL A O 1
ATOM 865 N N . ILE A 1 117 ? -2.009 47.505 6.373 1.00 94.31 117 ILE A N 1
ATOM 866 C CA . ILE A 1 117 ? -2.142 46.121 6.828 1.00 94.31 117 ILE A CA 1
ATOM 867 C C . ILE A 1 117 ? -2.322 45.192 5.625 1.00 94.31 117 ILE A C 1
ATOM 869 O O . ILE A 1 117 ? -3.353 45.225 4.952 1.00 94.31 117 ILE A O 1
ATOM 873 N N . ALA A 1 118 ? -1.356 44.303 5.400 1.00 93.81 118 ALA A N 1
ATOM 874 C CA . ALA A 1 118 ? -1.452 43.240 4.406 1.00 93.81 118 ALA A CA 1
ATOM 875 C C . ALA A 1 118 ? -2.383 42.115 4.897 1.00 93.81 118 ALA A C 1
ATOM 877 O O . ALA A 1 118 ? -2.144 41.494 5.935 1.00 93.81 118 ALA A O 1
ATOM 878 N N . VAL A 1 119 ? -3.435 41.812 4.134 1.00 93.06 119 VAL A N 1
ATOM 879 C CA . VAL A 1 119 ? -4.409 40.750 4.428 1.00 93.06 119 VAL A CA 1
ATOM 880 C C . VAL A 1 119 ? -4.325 39.677 3.341 1.00 93.06 119 VAL A C 1
ATOM 882 O O . VAL A 1 119 ? -4.982 39.737 2.296 1.00 93.06 119 VAL A O 1
ATOM 885 N N . GLY A 1 120 ? -3.483 38.673 3.579 1.00 89.50 120 GLY A N 1
ATOM 886 C CA . GLY A 1 120 ? -3.158 37.667 2.572 1.00 89.50 120 GLY A CA 1
ATOM 887 C C . GLY A 1 120 ? -2.043 36.720 2.999 1.00 89.50 120 GLY A C 1
ATOM 888 O O . GLY A 1 120 ? -1.882 36.426 4.181 1.00 89.50 120 GLY A O 1
ATOM 889 N N . GLY A 1 121 ? -1.312 36.207 2.011 1.00 87.06 121 GLY A N 1
ATOM 890 C CA . GLY A 1 121 ? -0.083 35.439 2.220 1.00 87.06 121 GLY A CA 1
ATOM 891 C C . GLY A 1 121 ? 1.164 36.247 1.880 1.00 87.06 121 GLY A C 1
ATOM 892 O O . GLY A 1 121 ? 1.076 37.430 1.561 1.00 87.06 121 GLY A O 1
ATOM 893 N N . ASP A 1 122 ? 2.308 35.572 1.890 1.00 85.50 122 ASP A N 1
ATOM 894 C CA . ASP A 1 122 ? 3.640 36.180 1.803 1.00 85.50 122 ASP A CA 1
ATOM 895 C C . ASP A 1 122 ? 3.825 37.059 0.549 1.00 85.50 122 ASP A C 1
ATOM 897 O O . ASP A 1 122 ? 4.292 38.182 0.668 1.00 85.50 122 ASP A O 1
ATOM 901 N N . GLY A 1 123 ? 3.310 36.657 -0.621 1.00 85.94 123 GLY A N 1
ATOM 902 C CA . GLY A 1 123 ? 3.343 37.504 -1.828 1.00 85.94 123 GLY A CA 1
ATOM 903 C C . GLY A 1 123 ? 2.509 38.798 -1.737 1.00 85.94 123 GLY A C 1
ATOM 904 O O . GLY A 1 123 ? 2.849 39.802 -2.347 1.00 85.94 123 GLY A O 1
ATOM 905 N N . THR A 1 124 ? 1.430 38.822 -0.944 1.00 89.44 124 THR A N 1
ATOM 906 C CA . THR A 1 124 ? 0.666 40.064 -0.685 1.00 89.44 124 THR A CA 1
ATOM 907 C C . THR A 1 124 ? 1.406 40.966 0.298 1.00 89.44 124 THR A C 1
ATOM 909 O O . THR A 1 124 ? 1.374 42.180 0.145 1.00 89.44 124 THR A O 1
ATOM 912 N N . LEU A 1 125 ? 2.110 40.382 1.269 1.00 90.81 125 LEU A N 1
ATOM 913 C CA . LEU A 1 125 ? 3.009 41.120 2.152 1.00 90.81 125 LEU A CA 1
ATOM 914 C C . LEU A 1 125 ? 4.198 41.712 1.373 1.00 90.81 125 LEU A C 1
ATOM 916 O O . LEU A 1 125 ? 4.518 42.876 1.575 1.00 90.81 125 LEU A O 1
ATOM 920 N N . HIS A 1 126 ? 4.781 40.955 0.441 1.00 89.88 126 HIS A N 1
ATOM 921 C CA . HIS A 1 126 ? 5.867 41.393 -0.439 1.00 89.88 126 HIS A CA 1
ATOM 922 C C . HIS A 1 126 ? 5.471 42.581 -1.335 1.00 89.88 126 HIS A C 1
ATOM 924 O O . HIS A 1 126 ? 6.203 43.571 -1.389 1.00 89.88 126 HIS A O 1
ATOM 930 N N . GLU A 1 127 ? 4.300 42.537 -1.990 1.00 90.81 127 GLU A N 1
ATOM 931 C CA . GLU A 1 127 ? 3.792 43.694 -2.749 1.00 90.81 127 GLU A CA 1
ATOM 932 C C . GLU A 1 127 ? 3.589 44.922 -1.842 1.00 90.81 127 GLU A C 1
ATOM 934 O O . GLU A 1 127 ? 4.010 46.023 -2.190 1.00 90.81 127 GLU A O 1
ATOM 939 N N . VAL A 1 128 ? 2.997 44.749 -0.653 1.00 92.00 128 VAL A N 1
ATOM 940 C CA . VAL A 1 128 ? 2.818 45.861 0.296 1.00 92.00 128 VAL A CA 1
ATOM 941 C C . VAL A 1 128 ? 4.173 46.440 0.722 1.00 92.00 128 VAL A C 1
ATOM 943 O O . VAL A 1 128 ? 4.350 47.651 0.651 1.00 92.00 128 VAL A O 1
ATOM 946 N N . VAL A 1 129 ? 5.162 45.610 1.072 1.00 90.88 129 VAL A N 1
ATOM 947 C CA . VAL A 1 129 ? 6.526 46.056 1.423 1.00 90.88 129 VAL A CA 1
ATOM 948 C C . VAL A 1 129 ? 7.174 46.859 0.292 1.00 90.88 129 VAL A C 1
ATOM 950 O O . VAL A 1 129 ? 7.681 47.948 0.541 1.00 90.88 129 VAL A O 1
ATOM 953 N N . ASN A 1 130 ? 7.098 46.396 -0.959 1.00 89.44 130 ASN A N 1
ATOM 954 C CA . ASN A 1 130 ? 7.624 47.149 -2.106 1.00 89.44 130 ASN A CA 1
ATOM 955 C C . ASN A 1 130 ? 6.851 48.462 -2.362 1.00 89.44 130 ASN A C 1
ATOM 957 O O . ASN A 1 130 ? 7.375 49.386 -2.985 1.00 89.44 130 ASN A O 1
ATOM 961 N N . GLY A 1 131 ? 5.624 48.579 -1.849 1.00 89.19 131 GLY A N 1
ATOM 962 C CA . GLY A 1 131 ? 4.832 49.807 -1.849 1.00 89.19 131 GLY A CA 1
ATOM 963 C C . GLY A 1 131 ? 5.297 50.867 -0.844 1.00 89.19 131 GLY A C 1
ATOM 964 O O . GLY A 1 131 ? 5.055 52.051 -1.068 1.00 89.19 131 GLY A O 1
ATOM 965 N N . PHE A 1 132 ? 6.035 50.493 0.208 1.00 88.88 132 PHE A N 1
ATOM 966 C CA . PHE A 1 132 ? 6.683 51.462 1.107 1.00 88.88 132 PHE A CA 1
ATOM 967 C C . PHE A 1 132 ? 7.850 52.209 0.446 1.00 88.88 132 PHE A C 1
ATOM 969 O O . PHE A 1 132 ? 8.337 53.191 1.009 1.00 88.88 132 PHE A O 1
ATOM 976 N N . PHE A 1 133 ? 8.283 51.791 -0.748 1.00 87.00 133 PHE A N 1
ATOM 977 C CA . PHE A 1 133 ? 9.434 52.358 -1.441 1.00 87.00 133 PHE A CA 1
ATOM 978 C C . PHE A 1 133 ? 9.124 52.792 -2.885 1.00 87.00 133 PHE A C 1
ATOM 980 O O . PHE A 1 133 ? 8.270 52.236 -3.587 1.00 87.00 133 PHE A O 1
ATOM 987 N N . TRP A 1 134 ? 9.850 53.815 -3.337 1.00 82.19 134 TRP A N 1
ATOM 988 C CA . TRP A 1 134 ? 9.852 54.325 -4.708 1.00 82.19 134 TRP A CA 1
ATOM 989 C C . TRP A 1 134 ? 11.232 54.910 -5.034 1.00 82.19 134 TRP A C 1
ATOM 991 O O . TRP A 1 134 ? 11.776 55.679 -4.241 1.00 82.19 134 TRP A O 1
ATOM 1001 N N . ALA A 1 135 ? 11.805 54.550 -6.188 1.00 74.81 135 ALA A N 1
ATOM 1002 C CA . ALA A 1 135 ? 13.123 55.022 -6.642 1.00 74.81 135 ALA A CA 1
ATOM 1003 C C . ALA A 1 135 ? 14.222 54.952 -5.548 1.00 74.81 135 ALA A C 1
ATOM 1005 O O . ALA A 1 135 ? 14.909 55.934 -5.259 1.00 74.81 135 ALA A O 1
ATOM 1006 N N . GLY A 1 136 ? 14.331 53.801 -4.871 1.00 70.69 136 GLY A N 1
ATOM 1007 C CA . GLY A 1 136 ? 15.324 53.543 -3.819 1.00 70.69 136 GLY A CA 1
ATOM 1008 C C . GLY A 1 136 ? 15.029 54.169 -2.442 1.00 70.69 136 GLY A C 1
ATOM 1009 O O . GLY A 1 136 ? 15.711 53.832 -1.464 1.00 70.69 136 GLY A O 1
ATOM 1010 N N . LYS A 1 137 ? 14.023 55.049 -2.328 1.00 78.44 137 LYS A N 1
ATOM 1011 C CA . LYS A 1 137 ? 13.687 55.820 -1.115 1.00 78.44 137 LYS A CA 1
ATOM 1012 C C . LYS A 1 137 ? 12.351 55.386 -0.512 1.00 78.44 137 LYS A C 1
ATOM 1014 O O . LYS A 1 137 ? 11.479 54.893 -1.222 1.00 78.44 137 LYS A O 1
ATOM 1019 N N . ALA A 1 138 ? 12.194 55.572 0.798 1.00 81.75 138 ALA A N 1
ATOM 1020 C CA . ALA A 1 138 ? 10.909 55.374 1.465 1.00 81.75 138 ALA A CA 1
ATOM 1021 C C . ALA A 1 138 ? 9.897 56.431 0.992 1.00 81.75 138 ALA A C 1
ATOM 1023 O O . ALA A 1 138 ? 10.254 57.596 0.807 1.00 81.75 138 ALA A O 1
ATOM 1024 N N . VAL A 1 139 ? 8.646 56.023 0.793 1.00 84.00 139 VAL A N 1
ATOM 1025 C CA . VAL A 1 139 ? 7.543 56.934 0.467 1.00 84.00 139 VAL A CA 1
ATOM 1026 C C . VAL A 1 139 ? 7.153 57.699 1.731 1.00 84.00 139 VAL A C 1
ATOM 1028 O O . VAL A 1 139 ? 7.006 57.110 2.800 1.00 84.00 139 VAL A O 1
ATOM 1031 N N . THR A 1 140 ? 6.983 59.013 1.612 1.00 79.50 140 THR A N 1
ATOM 1032 C CA . THR A 1 140 ? 6.566 59.898 2.706 1.00 79.50 140 THR A CA 1
ATOM 1033 C C . THR A 1 140 ? 5.322 60.681 2.301 1.00 79.50 140 THR A C 1
ATOM 1035 O O . THR A 1 140 ? 5.128 60.980 1.122 1.00 79.50 140 THR A O 1
ATOM 1038 N N . ASN A 1 141 ? 4.496 61.050 3.280 1.00 76.38 141 ASN A N 1
ATOM 1039 C CA . ASN A 1 141 ? 3.444 62.049 3.086 1.00 76.38 141 ASN A CA 1
ATOM 1040 C C . ASN A 1 141 ? 4.087 63.426 2.797 1.00 76.38 141 ASN A C 1
ATOM 1042 O O . ASN A 1 141 ? 5.183 63.713 3.281 1.00 76.38 141 ASN A O 1
ATOM 1046 N N . HIS A 1 142 ? 3.416 64.261 2.005 1.00 63.47 142 HIS A N 1
ATOM 1047 C CA . HIS A 1 142 ? 3.834 65.627 1.690 1.00 63.47 142 HIS A CA 1
ATOM 1048 C C . HIS A 1 142 ? 3.686 66.616 2.869 1.00 63.47 142 HIS A C 1
ATOM 1050 O O . HIS A 1 142 ? 4.427 67.594 2.908 1.00 63.47 142 HIS A O 1
ATOM 1056 N N . ASP A 1 143 ? 2.797 66.343 3.836 1.00 56.03 143 ASP A N 1
ATOM 1057 C CA . ASP A 1 143 ? 2.380 67.293 4.888 1.00 56.03 143 ASP A CA 1
ATOM 1058 C C . ASP A 1 143 ? 2.827 66.935 6.328 1.00 56.03 143 ASP A C 1
ATOM 1060 O O . ASP A 1 143 ? 2.473 67.638 7.278 1.00 56.03 143 ASP A O 1
ATOM 1064 N N . ARG A 1 144 ? 3.579 65.843 6.542 1.00 55.44 144 ARG A N 1
ATOM 1065 C CA . ARG A 1 144 ? 4.080 65.440 7.878 1.00 55.44 144 ARG A CA 1
ATOM 1066 C C . ARG A 1 144 ? 5.599 65.599 7.977 1.00 55.44 144 ARG A C 1
ATOM 1068 O O . ARG A 1 144 ? 6.328 65.104 7.121 1.00 55.44 144 ARG A O 1
ATOM 1075 N N . GLU A 1 145 ? 6.080 66.201 9.069 1.00 46.38 145 GLU A N 1
ATOM 1076 C CA . GLU A 1 145 ? 7.484 66.053 9.477 1.00 46.38 145 GLU A CA 1
ATOM 1077 C C . GLU A 1 145 ? 7.821 64.561 9.663 1.00 46.38 145 GLU A C 1
ATOM 1079 O O . GLU A 1 145 ? 6.974 63.759 10.058 1.00 46.38 145 GLU A O 1
ATOM 1084 N N . ALA A 1 146 ? 9.064 64.177 9.357 1.00 47.34 146 ALA A N 1
ATOM 1085 C CA . ALA A 1 146 ? 9.476 62.785 9.129 1.00 47.34 146 ALA A CA 1
ATOM 1086 C C . ALA A 1 146 ? 9.519 61.871 10.381 1.00 47.34 146 ALA A C 1
ATOM 1088 O O . ALA A 1 146 ? 10.160 60.820 10.361 1.00 47.34 146 ALA A O 1
ATOM 1089 N N . THR A 1 147 ? 8.881 62.267 11.481 1.00 43.12 147 THR A N 1
ATOM 1090 C CA . THR A 1 147 ? 8.928 61.597 12.789 1.00 43.12 147 THR A CA 1
ATOM 1091 C C . THR A 1 147 ? 7.903 60.467 12.942 1.00 43.12 147 THR A C 1
ATOM 1093 O O . THR A 1 147 ? 8.217 59.467 13.588 1.00 43.12 147 THR A O 1
ATOM 1096 N N . ASP A 1 148 ? 6.736 60.554 12.295 1.00 55.56 148 ASP A N 1
ATOM 1097 C CA . ASP A 1 148 ? 5.686 59.521 12.342 1.00 55.56 148 ASP A CA 1
ATOM 1098 C C . ASP A 1 148 ? 5.642 58.676 11.057 1.00 55.56 148 ASP A C 1
ATOM 1100 O O . ASP A 1 148 ? 4.858 58.920 10.137 1.00 55.56 148 ASP A O 1
ATOM 1104 N N . SER A 1 149 ? 6.475 57.630 11.004 1.00 69.50 149 SER A N 1
ATOM 1105 C CA . SER A 1 149 ? 6.412 56.629 9.925 1.00 69.50 149 SER A CA 1
ATOM 1106 C C . SER A 1 149 ? 5.111 55.808 9.966 1.00 69.50 149 SER A C 1
ATOM 1108 O O . SER A 1 149 ? 4.673 55.345 11.029 1.00 69.50 149 SER A O 1
ATOM 1110 N N . THR A 1 150 ? 4.502 55.599 8.793 1.00 86.06 150 THR A N 1
ATOM 1111 C CA . THR A 1 150 ? 3.401 54.646 8.593 1.00 86.06 150 THR A CA 1
ATOM 1112 C C . THR A 1 150 ? 3.871 53.243 8.979 1.00 86.06 150 THR A C 1
ATOM 1114 O O . THR A 1 150 ? 4.926 52.798 8.531 1.00 86.06 150 THR A O 1
ATOM 1117 N N . ALA A 1 151 ? 3.109 52.540 9.817 1.00 89.00 151 ALA A N 1
ATOM 1118 C CA . ALA A 1 151 ? 3.470 51.190 10.250 1.00 89.00 151 ALA A CA 1
ATOM 1119 C C . ALA A 1 151 ? 2.989 50.115 9.263 1.00 89.00 151 ALA A C 1
ATOM 1121 O O . ALA A 1 151 ? 1.910 50.230 8.679 1.00 89.00 151 ALA A O 1
ATOM 1122 N N . LEU A 1 152 ? 3.750 49.029 9.133 1.00 90.81 152 LEU A N 1
ATOM 1123 C CA . LEU A 1 152 ? 3.324 47.826 8.420 1.00 90.81 152 LEU A CA 1
ATOM 1124 C C . LEU A 1 152 ? 2.623 46.848 9.383 1.00 90.81 152 LEU A C 1
ATOM 1126 O O . LEU A 1 152 ? 3.109 46.585 10.482 1.00 90.81 152 LEU A O 1
ATOM 1130 N N . GLY A 1 153 ? 1.493 46.280 8.957 1.00 90.94 153 GLY A N 1
ATOM 1131 C CA . GLY A 1 153 ? 0.770 45.222 9.668 1.00 90.94 153 GLY A CA 1
ATOM 1132 C C . GLY A 1 153 ? 0.492 43.998 8.792 1.00 90.94 153 GLY A C 1
ATOM 1133 O O . GLY A 1 153 ? 0.499 44.079 7.565 1.00 90.94 153 GLY A O 1
ATOM 1134 N N . LEU A 1 154 ? 0.204 42.852 9.418 1.00 91.75 154 LEU A N 1
ATOM 1135 C CA . LEU A 1 154 ? -0.057 41.585 8.725 1.00 91.75 154 LEU A CA 1
ATOM 1136 C C . LEU A 1 154 ? -1.201 40.797 9.380 1.00 91.75 154 LEU A C 1
ATOM 1138 O O . LEU A 1 154 ? -1.153 40.485 10.570 1.00 91.75 154 LEU A O 1
ATOM 1142 N N . ILE A 1 155 ? -2.182 40.386 8.573 1.00 92.44 155 ILE A N 1
ATOM 1143 C CA . ILE A 1 155 ? -3.169 39.354 8.918 1.00 92.44 155 ILE A CA 1
ATOM 1144 C C . ILE A 1 155 ? -2.885 38.121 8.035 1.00 92.44 155 ILE A C 1
ATOM 1146 O O . ILE A 1 155 ? -3.231 38.127 6.848 1.00 92.44 155 ILE A O 1
ATOM 1150 N N . PRO A 1 156 ? -2.249 37.061 8.579 1.00 88.75 156 PRO A N 1
ATOM 1151 C CA . PRO A 1 156 ? -1.736 35.940 7.791 1.00 88.75 156 PRO A CA 1
ATOM 1152 C C . PRO A 1 156 ? -2.851 34.961 7.379 1.00 88.75 156 PRO A C 1
ATOM 1154 O O . PRO A 1 156 ? -3.110 33.955 8.036 1.00 88.75 156 PRO A O 1
ATOM 1157 N N . LEU A 1 157 ? -3.503 35.249 6.250 1.00 86.88 157 LEU A N 1
ATOM 1158 C CA . LEU A 1 157 ? -4.518 34.404 5.598 1.00 86.88 157 LEU A CA 1
ATOM 1159 C C . LEU A 1 157 ? -3.957 33.610 4.398 1.00 86.88 157 LEU A C 1
ATOM 1161 O O . LEU A 1 157 ? -4.715 33.166 3.530 1.00 86.88 157 LEU A O 1
ATOM 1165 N N . GLY A 1 158 ? -2.631 33.468 4.326 1.00 76.50 158 GLY A N 1
ATOM 1166 C CA . GLY A 1 158 ? -1.903 32.738 3.292 1.00 76.50 158 GLY A CA 1
ATOM 1167 C C . GLY A 1 158 ? -1.876 31.219 3.475 1.00 76.50 158 GLY A C 1
ATOM 1168 O O . GLY A 1 158 ? -2.376 30.663 4.451 1.00 76.50 158 GLY A O 1
ATOM 1169 N N . THR A 1 159 ? -1.274 30.533 2.499 1.00 69.38 159 THR A N 1
ATOM 1170 C CA . THR A 1 159 ? -1.046 29.076 2.551 1.00 69.38 159 THR A CA 1
ATOM 1171 C C . THR A 1 159 ? 0.265 28.718 3.263 1.00 69.38 159 THR A C 1
ATOM 1173 O O . THR A 1 159 ? 0.318 27.693 3.937 1.00 69.38 159 THR A O 1
ATOM 1176 N N . GLY A 1 160 ? 1.307 29.546 3.093 1.00 68.25 160 GLY A N 1
ATOM 1177 C CA . GLY A 1 160 ? 2.616 29.413 3.745 1.00 68.25 160 GLY A CA 1
ATOM 1178 C C . GLY A 1 160 ? 2.672 30.192 5.058 1.00 68.25 160 GLY A C 1
ATOM 1179 O O . GLY A 1 160 ? 2.814 29.577 6.117 1.00 68.25 160 GLY A O 1
ATOM 1180 N N . SER A 1 161 ? 2.476 31.515 4.987 1.00 81.81 161 SER A N 1
ATOM 1181 C CA . SER A 1 161 ? 2.600 32.447 6.121 1.00 81.81 161 SER A CA 1
ATOM 1182 C C . SER A 1 161 ? 3.972 32.312 6.788 1.00 81.81 161 SER A C 1
ATOM 1184 O O . SER A 1 161 ? 4.092 32.150 8.004 1.00 81.81 161 SER A O 1
ATOM 1186 N N . ASP A 1 162 ? 5.009 32.296 5.956 1.00 87.81 162 ASP A N 1
ATOM 1187 C CA . ASP A 1 162 ? 6.383 32.008 6.340 1.00 87.81 162 ASP A CA 1
ATOM 1188 C C . ASP A 1 162 ? 6.982 33.155 7.164 1.00 87.81 162 ASP A C 1
ATOM 1190 O O . ASP A 1 162 ? 7.574 32.887 8.212 1.00 87.81 162 ASP A O 1
ATOM 1194 N N . PHE A 1 163 ? 6.709 34.418 6.807 1.00 88.25 163 PHE A N 1
ATOM 1195 C CA . PHE A 1 163 ? 7.158 35.562 7.612 1.00 88.25 163 PHE A CA 1
ATOM 1196 C C . PHE A 1 163 ? 6.479 35.617 8.993 1.00 88.25 163 PHE A C 1
ATOM 1198 O O . PHE A 1 163 ? 7.137 35.821 10.011 1.00 88.25 163 PHE A O 1
ATOM 1205 N N . ALA A 1 164 ? 5.174 35.326 9.069 1.00 88.50 164 ALA A N 1
ATOM 1206 C CA . ALA A 1 164 ? 4.479 35.218 10.355 1.00 88.50 164 ALA A CA 1
ATOM 1207 C C . ALA A 1 164 ? 5.094 34.117 11.243 1.00 88.50 164 ALA A C 1
ATOM 1209 O O . ALA A 1 164 ? 5.222 34.297 12.451 1.00 88.50 164 ALA A O 1
ATOM 1210 N N . ARG A 1 165 ? 5.545 33.002 10.648 1.00 89.12 165 ARG A N 1
ATOM 1211 C CA . ARG A 1 165 ? 6.237 31.928 11.377 1.00 89.12 165 ARG A CA 1
ATOM 1212 C C . ARG A 1 165 ? 7.636 32.333 11.849 1.00 89.12 165 ARG A C 1
ATOM 1214 O O . ARG A 1 165 ? 8.042 31.881 12.915 1.00 89.12 165 ARG A O 1
ATOM 1221 N N . THR A 1 166 ? 8.356 33.179 11.108 1.00 88.75 166 THR A N 1
ATOM 1222 C CA . THR A 1 166 ? 9.640 33.761 11.553 1.00 88.75 166 THR A CA 1
ATOM 1223 C C . THR A 1 166 ? 9.471 34.506 12.878 1.00 88.75 166 THR A C 1
ATOM 1225 O O . THR A 1 166 ? 10.266 34.301 13.793 1.00 88.75 166 THR A O 1
ATOM 1228 N N . LEU A 1 167 ? 8.385 35.272 13.014 1.00 86.88 167 LEU A N 1
ATOM 1229 C CA . LEU A 1 167 ? 8.025 36.010 14.231 1.00 86.88 167 LEU A CA 1
ATOM 1230 C C . LEU A 1 167 ? 7.287 35.157 15.283 1.00 86.88 167 LEU A C 1
ATOM 1232 O O . LEU A 1 167 ? 6.780 35.685 16.265 1.00 86.88 167 LEU A O 1
ATOM 1236 N N . SER A 1 168 ? 7.211 33.834 15.093 1.00 86.31 168 SER A N 1
ATOM 1237 C CA . SER A 1 168 ? 6.483 32.886 15.959 1.00 86.31 168 SER A CA 1
ATOM 1238 C C . SER A 1 168 ? 4.980 33.168 16.116 1.00 86.31 168 SER A C 1
ATOM 1240 O O . SER A 1 168 ? 4.343 32.710 17.063 1.00 86.31 168 SER A O 1
ATOM 1242 N N . TRP A 1 169 ? 4.376 33.885 15.168 1.00 85.69 169 TRP A N 1
ATOM 1243 C CA . TRP A 1 169 ? 2.983 34.306 15.251 1.00 85.69 169 TRP A CA 1
ATOM 1244 C C . TRP A 1 169 ? 1.996 33.196 14.863 1.00 85.69 169 TRP A C 1
ATOM 1246 O O . TRP A 1 169 ? 2.163 32.549 13.822 1.00 85.69 169 TRP A O 1
ATOM 1256 N N . PRO A 1 170 ? 0.900 33.009 15.619 1.00 77.94 170 PRO A N 1
ATOM 1257 C CA . PRO A 1 170 ? -0.152 32.082 15.234 1.00 77.94 170 PRO A CA 1
ATOM 1258 C C . PRO A 1 170 ? -0.925 32.596 14.011 1.00 77.94 170 PRO A C 1
ATOM 1260 O O . PRO A 1 170 ? -1.257 33.779 13.894 1.00 77.94 170 PRO A O 1
ATOM 1263 N N . ASN A 1 171 ? -1.305 31.669 13.125 1.00 79.81 171 ASN A N 1
ATOM 1264 C CA . ASN A 1 171 ? -2.153 31.926 11.950 1.00 79.81 171 ASN A CA 1
ATOM 1265 C C . ASN A 1 171 ? -3.643 32.116 12.326 1.00 79.81 171 ASN A C 1
ATOM 1267 O O . ASN A 1 171 ? -4.542 31.596 11.662 1.00 79.81 171 ASN A O 1
ATOM 1271 N N . ASN A 1 172 ? -3.908 32.832 13.420 1.00 83.94 172 ASN A N 1
ATOM 1272 C CA . ASN A 1 172 ? -5.239 33.159 13.913 1.00 83.94 172 ASN A CA 1
ATOM 1273 C C . ASN A 1 172 ? -5.570 34.628 13.573 1.00 83.94 172 ASN A C 1
ATOM 1275 O O . ASN A 1 172 ? -4.989 35.543 14.163 1.00 83.94 172 ASN A O 1
ATOM 1279 N N . PRO A 1 173 ? -6.498 34.901 12.637 1.00 85.56 173 PRO A N 1
ATOM 1280 C CA . PRO A 1 173 ? -6.792 36.270 12.223 1.00 85.56 173 PRO A CA 1
ATOM 1281 C C . PRO A 1 173 ? -7.471 37.123 13.306 1.00 85.56 173 PRO A C 1
ATOM 1283 O O . PRO A 1 173 ? -7.288 38.336 13.296 1.00 85.56 173 PRO A O 1
ATOM 1286 N N . ALA A 1 174 ? -8.201 36.537 14.265 1.00 84.44 174 ALA A N 1
ATOM 1287 C CA . ALA A 1 174 ? -8.776 37.309 15.376 1.00 84.44 174 ALA A CA 1
ATOM 1288 C C . ALA A 1 174 ? -7.678 37.868 16.301 1.00 84.44 174 ALA A C 1
ATOM 1290 O O . ALA A 1 174 ? -7.739 39.003 16.761 1.00 84.44 174 ALA A O 1
ATOM 1291 N N . GLU A 1 175 ? -6.622 37.086 16.496 1.00 84.75 175 GLU A N 1
ATOM 1292 C CA . GLU A 1 175 ? -5.444 37.440 17.286 1.00 84.75 175 GLU A CA 1
ATOM 1293 C C . GLU A 1 175 ? -4.503 38.396 16.538 1.00 84.75 175 GLU A C 1
ATOM 1295 O O . GLU A 1 175 ? -3.828 39.218 17.152 1.00 84.75 175 GLU A O 1
ATOM 1300 N N . ALA A 1 176 ? -4.489 38.358 15.201 1.00 87.81 176 ALA A N 1
ATOM 1301 C CA . ALA A 1 176 ? -3.878 39.412 14.391 1.00 87.81 176 ALA A CA 1
ATOM 1302 C C . ALA A 1 176 ? -4.615 40.758 14.551 1.00 87.81 176 ALA A C 1
ATOM 1304 O O . ALA A 1 176 ? -3.970 41.790 14.721 1.00 87.81 176 ALA A O 1
ATOM 1305 N N . ILE A 1 177 ? -5.955 40.752 14.578 1.00 88.00 177 ILE A N 1
ATOM 1306 C CA . ILE A 1 177 ? -6.765 41.959 14.829 1.00 88.00 177 ILE A CA 1
ATOM 1307 C C . ILE A 1 177 ? -6.501 42.523 16.232 1.00 88.00 177 ILE A C 1
ATOM 1309 O O . ILE A 1 177 ? -6.328 43.731 16.372 1.00 88.00 177 ILE A O 1
ATOM 1313 N N . GLU A 1 178 ? -6.411 41.676 17.261 1.00 84.44 178 GLU A N 1
ATOM 1314 C CA . GLU A 1 178 ? -6.108 42.120 18.630 1.00 84.44 178 GLU A CA 1
ATOM 1315 C C . GLU A 1 178 ? -4.701 42.740 18.745 1.00 84.44 178 GLU A C 1
ATOM 1317 O O . GLU A 1 178 ? -4.514 43.754 19.418 1.00 84.44 178 GLU A O 1
ATOM 1322 N N . ARG A 1 179 ? -3.712 42.196 18.026 1.00 86.06 179 ARG A N 1
ATOM 1323 C CA . ARG A 1 179 ? -2.362 42.777 17.931 1.00 86.06 179 ARG A CA 1
ATOM 1324 C C . ARG A 1 179 ? -2.357 44.150 17.253 1.00 86.06 179 ARG A C 1
ATOM 1326 O O . ARG A 1 179 ? -1.747 45.080 17.778 1.00 86.06 179 ARG A O 1
ATOM 1333 N N . ILE A 1 180 ? -3.102 44.307 16.155 1.00 86.62 180 ILE A N 1
ATOM 1334 C CA . ILE A 1 180 ? -3.297 45.600 15.473 1.00 86.62 180 ILE A CA 1
ATOM 1335 C C . ILE A 1 180 ? -4.022 46.605 16.387 1.00 86.62 180 ILE A C 1
ATOM 1337 O O . ILE A 1 180 ? -3.640 47.772 16.436 1.00 86.62 180 ILE A O 1
ATOM 1341 N N . TYR A 1 181 ? -5.023 46.160 17.154 1.00 83.50 181 TYR A N 1
ATOM 1342 C CA . TYR A 1 181 ? -5.748 46.990 18.123 1.00 83.50 181 TYR A CA 1
ATOM 1343 C C . TYR A 1 181 ? -4.822 47.556 19.211 1.00 83.50 181 TYR A C 1
ATOM 1345 O O . TYR A 1 181 ? -4.824 48.772 19.441 1.00 83.50 181 TYR A O 1
ATOM 1353 N N . ARG A 1 182 ? -3.982 46.697 19.815 1.00 82.69 182 ARG A N 1
ATOM 1354 C CA . ARG A 1 182 ? -2.954 47.097 20.794 1.00 82.69 182 ARG A CA 1
ATOM 1355 C C . ARG A 1 182 ? -1.971 48.113 20.202 1.00 82.69 182 ARG A C 1
ATOM 1357 O O . ARG A 1 182 ? -1.645 49.094 20.857 1.00 82.69 182 ARG A O 1
ATOM 1364 N N . GLY A 1 183 ? -1.554 47.922 18.948 1.00 75.62 183 GLY A N 1
ATOM 1365 C CA . GLY A 1 183 ? -0.816 48.930 18.178 1.00 75.62 183 GLY A CA 1
ATOM 1366 C C . GLY A 1 183 ? 0.630 49.184 18.621 1.00 75.62 183 GLY A C 1
ATOM 1367 O O . GLY A 1 183 ? 1.174 50.239 18.297 1.00 75.62 183 GLY A O 1
ATOM 1368 N N . HIS A 1 184 ? 1.246 48.243 19.345 1.00 80.69 184 HIS A N 1
ATOM 1369 C CA . HIS A 1 184 ? 2.683 48.259 19.643 1.00 80.69 184 HIS A CA 1
ATOM 1370 C C . HIS A 1 184 ? 3.507 48.244 18.351 1.00 80.69 184 HIS A C 1
ATOM 1372 O O . HIS A 1 184 ? 3.105 47.602 17.380 1.00 80.69 184 HIS A O 1
ATOM 1378 N N . ARG A 1 185 ? 4.665 48.914 18.352 1.00 82.25 185 ARG A N 1
ATOM 1379 C CA . ARG A 1 185 ? 5.562 49.035 17.194 1.00 82.25 185 ARG A CA 1
ATOM 1380 C C . ARG A 1 185 ? 6.960 48.507 17.521 1.00 82.25 185 ARG A C 1
ATOM 1382 O O . ARG A 1 185 ? 7.473 48.788 18.597 1.00 82.25 185 ARG A O 1
ATOM 1389 N N . SER A 1 186 ? 7.558 47.784 16.584 1.00 80.69 186 SER A N 1
ATOM 1390 C CA . SER A 1 186 ? 8.934 47.264 16.619 1.00 80.69 186 SER A CA 1
ATOM 1391 C C . SER A 1 186 ? 9.614 47.591 15.286 1.00 80.69 186 SER A C 1
ATOM 1393 O O . SER A 1 186 ? 8.926 47.838 14.296 1.00 80.69 186 SER A O 1
ATOM 1395 N N . ARG A 1 187 ? 10.947 47.664 15.231 1.00 83.38 187 ARG A N 1
ATOM 1396 C CA . ARG A 1 187 ? 11.660 47.819 13.950 1.00 83.38 187 ARG A CA 1
ATOM 1397 C C . ARG A 1 187 ? 12.034 46.449 13.405 1.00 83.38 187 ARG A C 1
ATOM 1399 O O . ARG A 1 187 ? 12.367 45.564 14.186 1.00 83.38 187 ARG A O 1
ATOM 1406 N N . ILE A 1 188 ? 11.941 46.307 12.089 1.00 85.19 188 ILE A N 1
ATOM 1407 C CA . ILE A 1 188 ? 12.425 45.145 11.354 1.00 85.19 188 ILE A CA 1
ATOM 1408 C C . ILE A 1 188 ? 13.284 45.587 10.179 1.00 85.19 188 ILE A C 1
ATOM 1410 O O . ILE A 1 188 ? 13.037 46.629 9.565 1.00 85.19 188 ILE A O 1
ATOM 1414 N N . ASP A 1 189 ? 14.244 44.749 9.855 1.00 88.06 189 ASP A N 1
ATOM 1415 C CA . ASP A 1 189 ? 15.187 44.921 8.770 1.00 88.06 189 ASP A CA 1
ATOM 1416 C C . ASP A 1 189 ? 14.554 44.403 7.465 1.00 88.06 189 ASP A C 1
ATOM 1418 O O . ASP A 1 189 ? 13.675 43.532 7.469 1.00 88.06 189 ASP A O 1
ATOM 1422 N N . ILE A 1 190 ? 14.934 44.989 6.331 1.00 88.31 190 ILE A N 1
ATOM 1423 C CA . ILE A 1 190 ? 14.433 44.675 4.987 1.00 88.31 190 ILE A CA 1
ATOM 1424 C C . ILE A 1 190 ? 15.627 44.551 4.053 1.00 88.31 190 ILE A C 1
ATOM 1426 O O . ILE A 1 190 ? 16.473 45.445 3.984 1.00 88.31 190 ILE A O 1
ATOM 1430 N N . GLY A 1 191 ? 15.655 43.464 3.288 1.00 88.56 191 GLY A N 1
ATOM 1431 C CA . GLY A 1 191 ? 16.628 43.260 2.232 1.00 88.56 191 GLY A CA 1
ATOM 1432 C C . GLY A 1 191 ? 16.327 44.108 1.002 1.00 88.56 191 GLY A C 1
ATOM 1433 O O . GLY A 1 191 ? 15.191 44.188 0.538 1.00 88.56 191 GLY A O 1
ATOM 1434 N N . VAL A 1 192 ? 17.364 44.733 0.462 1.00 87.06 192 VAL A N 1
ATOM 1435 C CA . VAL A 1 192 ? 17.368 45.505 -0.781 1.00 87.06 192 VAL A CA 1
ATOM 1436 C C . VAL A 1 192 ? 18.299 44.797 -1.750 1.00 87.06 192 VAL A C 1
ATOM 1438 O O . VAL A 1 192 ? 19.431 44.509 -1.380 1.00 87.06 192 VAL A O 1
ATOM 1441 N N . ILE A 1 193 ? 17.833 44.528 -2.964 1.00 86.12 193 ILE A N 1
ATOM 1442 C CA . ILE A 1 193 ? 18.610 43.966 -4.070 1.00 86.12 193 ILE A CA 1
ATOM 1443 C C . ILE A 1 193 ? 18.727 45.069 -5.121 1.00 86.12 193 ILE A C 1
ATOM 1445 O O . ILE A 1 193 ? 17.717 45.468 -5.704 1.00 86.12 193 ILE A O 1
ATOM 1449 N N . ASP A 1 194 ? 19.936 45.579 -5.330 1.00 78.62 194 ASP A N 1
ATOM 1450 C CA . ASP A 1 194 ? 20.247 46.570 -6.360 1.00 78.62 194 ASP A CA 1
ATOM 1451 C C . ASP A 1 194 ? 20.813 45.844 -7.596 1.00 78.62 194 ASP A C 1
ATOM 1453 O O . ASP A 1 194 ? 21.895 45.258 -7.522 1.00 78.62 194 ASP A O 1
ATOM 1457 N N . GLY A 1 195 ? 20.082 45.874 -8.718 1.00 65.56 195 GLY A N 1
ATOM 1458 C CA . GLY A 1 195 ? 20.519 45.300 -10.002 1.00 65.56 195 GLY A CA 1
ATOM 1459 C C . GLY A 1 195 ? 21.091 46.345 -10.974 1.00 65.56 195 GLY A C 1
ATOM 1460 O O . GLY A 1 195 ? 20.811 47.540 -10.854 1.00 65.56 195 GLY A O 1
ATOM 1461 N N . GLU A 1 196 ? 21.839 45.906 -11.996 1.00 56.16 196 GLU A N 1
ATOM 1462 C CA . GLU A 1 196 ? 22.591 46.783 -12.927 1.00 56.16 196 GLU A CA 1
ATOM 1463 C C . GLU A 1 196 ? 21.758 47.864 -13.648 1.00 56.16 196 GLU A C 1
ATOM 1465 O O . GLU A 1 196 ? 22.302 48.884 -14.072 1.00 56.16 196 GLU A O 1
ATOM 1470 N N . LYS A 1 197 ? 20.434 47.687 -13.773 1.00 56.16 197 LYS A N 1
ATOM 1471 C CA . LYS A 1 197 ? 19.524 48.673 -14.393 1.00 56.16 197 LYS A CA 1
ATOM 1472 C C . LYS A 1 197 ? 19.085 49.805 -13.448 1.00 56.16 197 LYS A C 1
ATOM 1474 O O . LYS A 1 197 ? 18.346 50.688 -13.874 1.00 56.16 197 LYS A O 1
ATOM 1479 N N . GLY A 1 198 ? 19.546 49.812 -12.194 1.00 56.50 198 GLY A N 1
ATOM 1480 C CA . GLY A 1 198 ? 19.258 50.867 -11.212 1.00 56.50 198 GLY A CA 1
ATOM 1481 C C . GLY A 1 198 ? 17.879 50.774 -10.5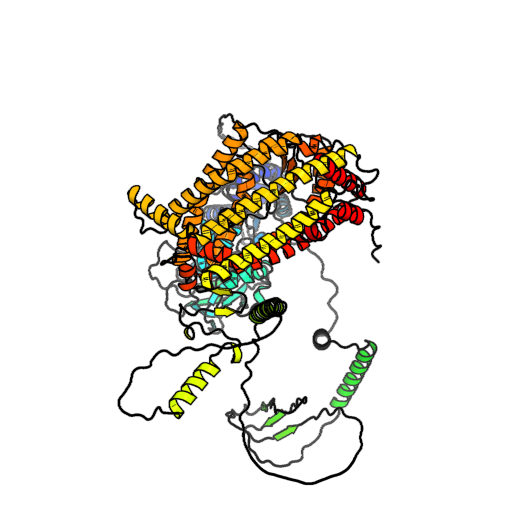47 1.00 56.50 198 GLY A C 1
ATOM 1482 O O . GLY A 1 198 ? 17.465 51.715 -9.868 1.00 56.50 198 GLY A O 1
ATOM 1483 N N . GLU A 1 199 ? 17.168 49.658 -10.722 1.00 66.75 199 GLU A N 1
ATOM 1484 C CA . GLU A 1 199 ? 15.921 49.363 -10.013 1.00 66.75 199 GLU A CA 1
ATOM 1485 C C . GLU A 1 199 ? 16.230 48.550 -8.744 1.00 66.75 199 GLU A C 1
ATOM 1487 O O . GLU A 1 199 ? 16.700 47.416 -8.820 1.00 66.75 199 GLU A O 1
ATOM 1492 N N . SER A 1 200 ? 15.980 49.140 -7.569 1.00 77.56 200 SER A N 1
ATOM 1493 C CA . SER A 1 200 ? 16.087 48.447 -6.277 1.00 77.56 200 SER A CA 1
ATOM 1494 C C . SER A 1 200 ? 14.824 47.630 -5.993 1.00 77.56 200 SER A C 1
ATOM 1496 O O . SER A 1 200 ? 13.725 48.192 -5.936 1.00 77.56 200 SER A O 1
ATOM 1498 N N . HIS A 1 201 ? 14.977 46.335 -5.724 1.00 81.94 201 HIS A N 1
ATOM 1499 C CA . HIS A 1 201 ? 13.897 45.446 -5.289 1.00 81.94 201 HIS A CA 1
ATOM 1500 C C . HIS A 1 201 ? 13.989 45.140 -3.794 1.00 81.94 201 HIS A C 1
ATOM 1502 O O . HIS A 1 201 ? 15.082 44.986 -3.257 1.00 81.94 201 HIS A O 1
ATOM 1508 N N . TYR A 1 202 ? 12.846 45.021 -3.116 1.00 87.19 202 TYR A N 1
ATOM 1509 C CA . TYR A 1 202 ? 12.794 44.848 -1.663 1.00 87.19 202 TYR A CA 1
ATOM 1510 C C . TYR A 1 202 ? 12.248 43.472 -1.289 1.00 87.19 202 TYR A C 1
ATOM 1512 O O . TYR A 1 202 ? 11.283 42.998 -1.893 1.00 87.19 202 TYR A O 1
ATOM 1520 N N . PHE A 1 203 ? 12.838 42.844 -0.275 1.00 89.19 203 PHE A N 1
ATOM 1521 C CA . PHE A 1 203 ? 12.409 41.549 0.240 1.00 89.19 203 PHE A CA 1
ATOM 1522 C C . PHE A 1 203 ? 12.421 41.505 1.763 1.00 89.19 203 PHE A C 1
ATOM 1524 O O . PHE A 1 203 ? 13.257 42.116 2.427 1.00 89.19 203 PHE A O 1
ATOM 1531 N N . LEU A 1 204 ? 11.461 40.778 2.322 1.00 88.19 204 LEU A N 1
ATOM 1532 C CA . LEU A 1 204 ? 11.220 40.734 3.759 1.00 88.19 204 LEU A CA 1
ATOM 1533 C C . LEU A 1 204 ? 11.747 39.449 4.401 1.00 88.19 204 LEU A C 1
ATOM 1535 O O . LEU A 1 204 ? 12.033 39.430 5.596 1.00 88.19 204 LEU A O 1
ATOM 1539 N N . ASN A 1 205 ? 11.835 38.360 3.636 1.00 88.88 205 ASN A N 1
ATOM 1540 C CA . ASN A 1 205 ? 12.017 37.024 4.181 1.00 88.88 205 ASN A CA 1
ATOM 1541 C C . ASN A 1 205 ? 13.269 36.344 3.610 1.00 88.88 205 ASN A C 1
ATOM 1543 O O . ASN A 1 205 ? 14.230 36.167 4.356 1.00 88.88 205 ASN A O 1
ATOM 1547 N N . VAL A 1 206 ? 13.303 35.993 2.319 1.00 90.31 206 VAL A N 1
ATOM 1548 C CA . VAL A 1 206 ? 14.467 35.319 1.701 1.00 90.31 206 VAL A CA 1
ATOM 1549 C C . VAL A 1 206 ? 14.654 35.753 0.246 1.00 90.31 206 VAL A C 1
ATOM 1551 O O . VAL A 1 206 ? 13.690 35.778 -0.524 1.00 90.31 206 VAL A O 1
ATOM 1554 N N . ALA A 1 207 ? 15.900 36.040 -0.130 1.00 90.44 207 ALA A N 1
ATOM 1555 C CA . ALA A 1 207 ? 16.358 36.122 -1.512 1.00 90.44 207 ALA A CA 1
ATOM 1556 C C . ALA A 1 207 ? 17.116 34.840 -1.898 1.00 90.44 207 ALA A C 1
ATOM 1558 O O . ALA A 1 207 ? 17.923 34.316 -1.133 1.00 90.44 207 ALA A O 1
ATOM 1559 N N . ASP A 1 208 ? 16.836 34.330 -3.089 1.00 88.62 208 ASP A N 1
ATOM 1560 C CA . ASP A 1 208 ? 17.271 33.034 -3.594 1.00 88.62 208 ASP A CA 1
ATOM 1561 C C . ASP A 1 208 ? 18.045 33.194 -4.900 1.00 88.62 208 ASP A C 1
ATOM 1563 O O . ASP A 1 208 ? 17.611 33.918 -5.799 1.00 88.62 208 ASP A O 1
ATOM 1567 N N . ILE A 1 209 ? 19.143 32.449 -5.032 1.00 87.56 209 ILE A N 1
ATOM 1568 C CA . ILE A 1 209 ? 20.001 32.414 -6.217 1.00 87.56 209 ILE A CA 1
ATOM 1569 C C . ILE A 1 209 ? 20.217 30.952 -6.667 1.00 87.56 209 ILE A C 1
ATOM 1571 O O . ILE A 1 209 ? 20.367 30.035 -5.853 1.00 87.56 209 ILE A O 1
ATOM 1575 N N . HIS A 1 210 ? 20.235 30.731 -7.987 1.00 86.81 210 HIS A N 1
ATOM 1576 C CA . HIS A 1 210 ? 20.376 29.430 -8.668 1.00 86.81 210 HIS A CA 1
ATOM 1577 C C . HIS A 1 210 ? 19.184 28.473 -8.463 1.00 86.81 210 HIS A C 1
ATOM 1579 O O . HIS A 1 210 ? 18.060 28.776 -8.878 1.00 86.81 210 HIS A O 1
ATOM 1585 N N . LEU A 1 211 ? 19.408 27.264 -7.925 1.00 86.56 211 LEU A N 1
ATOM 1586 C CA . LEU A 1 211 ? 18.395 26.209 -7.896 1.00 86.56 211 LEU A CA 1
ATOM 1587 C C . LEU A 1 211 ? 17.171 26.605 -7.063 1.00 86.56 211 LEU A C 1
ATOM 1589 O O . LEU A 1 211 ? 16.062 26.240 -7.446 1.00 86.56 211 LEU A O 1
ATOM 1593 N N . SER A 1 212 ? 17.337 27.336 -5.956 1.00 84.50 212 SER A N 1
ATOM 1594 C CA . SER A 1 212 ? 16.211 27.727 -5.096 1.00 84.50 212 SER A CA 1
ATOM 1595 C C . SER A 1 212 ? 15.281 28.736 -5.782 1.00 84.50 212 SER A C 1
ATOM 1597 O O . SER A 1 212 ? 14.060 28.556 -5.747 1.00 84.50 212 SER A O 1
ATOM 1599 N N . ALA A 1 213 ? 15.828 29.688 -6.544 1.00 83.62 213 ALA A N 1
ATOM 1600 C CA . ALA A 1 213 ? 15.048 30.571 -7.413 1.00 83.62 213 ALA A CA 1
ATOM 1601 C C . ALA A 1 213 ? 14.317 29.777 -8.512 1.00 83.62 213 ALA A C 1
ATOM 1603 O O . ALA A 1 213 ? 13.095 29.857 -8.652 1.00 83.62 213 ALA A O 1
ATOM 1604 N N . LYS A 1 214 ? 15.033 28.893 -9.225 1.00 83.69 214 LYS A N 1
ATOM 1605 C CA . LYS A 1 214 ? 14.440 27.991 -10.234 1.00 83.69 214 LYS A CA 1
ATOM 1606 C C . LYS A 1 214 ? 13.356 27.071 -9.631 1.00 83.69 214 LYS A C 1
ATOM 1608 O O . LYS A 1 214 ? 12.391 26.718 -10.313 1.00 83.69 214 LYS A O 1
ATOM 1613 N N . ALA A 1 215 ? 13.475 26.692 -8.358 1.00 84.12 215 ALA A N 1
ATOM 1614 C CA . ALA A 1 215 ? 12.489 25.895 -7.628 1.00 84.12 215 ALA A CA 1
ATOM 1615 C C . ALA A 1 215 ? 11.214 26.682 -7.326 1.00 84.12 215 ALA A C 1
ATOM 1617 O O . ALA A 1 215 ? 10.113 26.162 -7.540 1.00 84.12 215 ALA A O 1
ATOM 1618 N N . GLY A 1 216 ? 11.344 27.934 -6.884 1.00 78.62 216 GLY A N 1
ATOM 1619 C CA . GLY A 1 216 ? 10.207 28.824 -6.676 1.00 78.62 216 GLY A CA 1
ATOM 1620 C C . GLY A 1 216 ? 9.470 29.157 -7.982 1.00 78.62 216 GLY A C 1
ATOM 1621 O O . GLY A 1 216 ? 8.234 29.103 -8.003 1.00 78.62 216 GLY A O 1
ATOM 1622 N N . PHE A 1 217 ? 10.190 29.313 -9.105 1.00 80.88 217 PHE A N 1
ATOM 1623 C CA . PHE A 1 217 ? 9.591 29.430 -10.445 1.00 80.88 217 PHE A CA 1
ATOM 1624 C C . PHE A 1 217 ? 8.611 28.296 -10.744 1.00 80.88 217 PHE A C 1
ATOM 1626 O O . PHE A 1 217 ? 7.446 28.534 -11.079 1.00 80.88 217 PHE A O 1
ATOM 1633 N N . PHE A 1 218 ? 9.049 27.042 -10.601 1.00 80.94 218 PHE A N 1
ATOM 1634 C CA . PHE A 1 218 ? 8.183 25.894 -10.854 1.00 80.94 218 PHE A CA 1
ATOM 1635 C C . PHE A 1 218 ? 7.095 25.746 -9.787 1.00 80.94 218 PHE A C 1
ATOM 1637 O O . PHE A 1 218 ? 5.948 25.461 -10.134 1.00 80.94 218 PHE A O 1
ATOM 1644 N N . ALA A 1 219 ? 7.399 26.015 -8.513 1.00 77.75 219 ALA A N 1
ATOM 1645 C CA . ALA A 1 219 ? 6.414 25.987 -7.433 1.00 77.75 219 ALA A CA 1
ATOM 1646 C C . ALA A 1 219 ? 5.238 26.947 -7.691 1.00 77.75 219 ALA A C 1
ATOM 1648 O O . ALA A 1 219 ? 4.090 26.600 -7.392 1.00 77.75 219 ALA A O 1
ATOM 1649 N N . SER A 1 220 ? 5.491 28.105 -8.319 1.00 73.69 220 SER A N 1
ATOM 1650 C CA . SER A 1 220 ? 4.457 29.084 -8.685 1.00 73.69 220 SER A CA 1
ATOM 1651 C C . SER A 1 220 ? 3.346 28.488 -9.566 1.00 73.69 220 SER A C 1
ATOM 1653 O O . SER A 1 220 ? 2.161 28.745 -9.335 1.00 73.69 220 SER A O 1
ATOM 1655 N N . ARG A 1 221 ? 3.707 27.600 -10.506 1.00 77.81 221 ARG A N 1
ATOM 1656 C CA . ARG A 1 221 ? 2.783 26.930 -11.441 1.00 77.81 221 ARG A CA 1
ATOM 1657 C C . ARG A 1 221 ? 1.882 25.908 -10.745 1.00 77.81 221 ARG A C 1
ATOM 1659 O O . ARG A 1 221 ? 0.769 25.647 -11.201 1.00 77.81 221 ARG A O 1
ATOM 1666 N N . TYR A 1 222 ? 2.333 25.363 -9.615 1.00 72.44 222 TYR A N 1
ATOM 1667 C CA . TYR A 1 222 ? 1.636 24.323 -8.858 1.00 72.44 222 TYR A CA 1
ATOM 1668 C C . TYR A 1 222 ? 1.016 24.823 -7.543 1.00 72.44 222 TYR A C 1
ATOM 1670 O O . TYR A 1 222 ? 0.577 23.989 -6.751 1.00 72.44 222 TYR A O 1
ATOM 1678 N N . LYS A 1 223 ? 0.880 26.148 -7.322 1.00 66.81 223 LYS A N 1
ATOM 1679 C CA . LYS A 1 223 ? 0.268 26.779 -6.117 1.00 66.81 223 LYS A CA 1
ATOM 1680 C C . LYS A 1 223 ? -1.099 26.156 -5.695 1.00 66.81 223 LYS A C 1
ATOM 1682 O O . LYS A 1 223 ? -1.493 26.249 -4.533 1.00 66.81 223 LYS A O 1
ATOM 1687 N N . LYS A 1 224 ? -1.805 25.440 -6.591 1.00 65.31 224 LYS A N 1
ATOM 1688 C CA . LYS A 1 224 ? -3.018 24.633 -6.304 1.00 65.31 224 LYS A CA 1
ATOM 1689 C C . LYS A 1 224 ? -2.800 23.432 -5.358 1.00 65.31 224 LYS A C 1
ATOM 1691 O O . LYS A 1 224 ? -3.752 23.025 -4.699 1.00 65.31 224 LYS A O 1
ATOM 1696 N N . PHE A 1 225 ? -1.590 22.875 -5.273 1.00 63.09 225 PHE A N 1
ATOM 1697 C CA . PHE A 1 225 ? -1.269 21.672 -4.483 1.00 63.09 225 PHE A CA 1
ATOM 1698 C C . PHE A 1 225 ? -0.829 21.962 -3.031 1.00 63.09 225 PHE A C 1
ATOM 1700 O O . PHE A 1 225 ? -0.432 21.045 -2.311 1.00 63.09 225 PHE A O 1
ATOM 1707 N N . GLY A 1 226 ? -0.916 23.217 -2.570 1.00 69.06 226 GLY A N 1
ATOM 1708 C CA . GLY A 1 226 ? -0.437 23.616 -1.239 1.00 69.06 226 GLY A CA 1
ATOM 1709 C C . GLY A 1 226 ? 1.073 23.408 -1.098 1.00 69.06 226 GLY A C 1
ATOM 1710 O O . GLY A 1 226 ? 1.786 23.457 -2.093 1.00 69.06 226 GLY A O 1
ATOM 1711 N N . ASN A 1 227 ? 1.568 23.131 0.112 1.00 66.50 227 ASN A N 1
ATOM 1712 C CA . ASN A 1 227 ? 3.009 23.053 0.410 1.00 66.50 227 ASN A CA 1
ATOM 1713 C C . ASN A 1 227 ? 3.777 22.022 -0.448 1.00 66.50 227 ASN A C 1
ATOM 1715 O O . ASN A 1 227 ? 4.987 22.144 -0.612 1.00 66.50 227 ASN A O 1
ATOM 1719 N N . LEU A 1 228 ? 3.091 21.040 -1.049 1.00 69.94 228 LEU A N 1
ATOM 1720 C CA . LEU A 1 228 ? 3.706 20.086 -1.976 1.00 69.94 228 LEU A CA 1
ATOM 1721 C C . LEU A 1 228 ? 4.234 20.762 -3.260 1.00 69.94 228 LEU A C 1
ATOM 1723 O O . LEU A 1 228 ? 5.124 20.216 -3.910 1.00 69.94 228 LEU A O 1
ATOM 1727 N N . CYS A 1 229 ? 3.741 21.958 -3.614 1.00 79.25 229 CYS A N 1
ATOM 1728 C CA . CYS A 1 229 ? 4.200 22.694 -4.792 1.00 79.25 229 CYS A CA 1
ATOM 1729 C C . CYS A 1 229 ? 5.682 23.081 -4.713 1.00 79.25 229 CYS A C 1
ATOM 1731 O O . CYS A 1 229 ? 6.347 23.071 -5.743 1.00 79.25 229 CYS A O 1
ATOM 1733 N N . TYR A 1 230 ? 6.216 23.346 -3.517 1.00 75.75 230 TYR A N 1
ATOM 1734 C CA . TYR A 1 230 ? 7.629 23.680 -3.321 1.00 75.75 230 TYR A CA 1
ATOM 1735 C C . TYR A 1 230 ? 8.542 22.460 -3.493 1.00 75.75 230 TYR A C 1
ATOM 1737 O O . TYR A 1 230 ? 9.584 22.562 -4.132 1.00 75.75 230 TYR A O 1
ATOM 1745 N N . VAL A 1 231 ? 8.114 21.279 -3.028 1.00 77.75 231 VAL A N 1
ATOM 1746 C CA . VAL A 1 231 ? 8.853 20.018 -3.232 1.00 77.75 231 VAL A CA 1
ATOM 1747 C C . VAL A 1 231 ? 8.847 19.610 -4.709 1.00 77.75 231 VAL A C 1
ATOM 1749 O O . VAL A 1 231 ? 9.894 19.273 -5.259 1.00 77.75 231 VAL A O 1
ATOM 1752 N N . ILE A 1 232 ? 7.688 19.689 -5.377 1.00 79.12 232 ILE A N 1
ATOM 1753 C CA . ILE A 1 232 ? 7.574 19.439 -6.826 1.00 79.12 232 ILE A CA 1
ATOM 1754 C C . ILE A 1 232 ? 8.403 20.465 -7.611 1.00 79.12 232 ILE A C 1
ATOM 1756 O O . ILE A 1 232 ? 9.110 20.092 -8.544 1.00 79.12 232 ILE A O 1
ATOM 1760 N N . GLY A 1 233 ? 8.356 21.739 -7.210 1.00 83.19 233 GLY A N 1
ATOM 1761 C CA . GLY A 1 233 ? 9.123 22.820 -7.821 1.00 83.19 233 GLY A CA 1
ATOM 1762 C C . GLY A 1 233 ? 10.630 22.596 -7.732 1.00 83.19 233 GLY A C 1
ATOM 1763 O O . GLY A 1 233 ? 11.311 22.682 -8.749 1.00 83.19 233 GLY A O 1
ATOM 1764 N N . ALA A 1 234 ? 11.141 22.211 -6.559 1.00 82.94 234 ALA A N 1
ATOM 1765 C CA . ALA A 1 234 ? 12.550 21.874 -6.360 1.00 82.94 234 ALA A CA 1
ATOM 1766 C C . ALA A 1 234 ? 12.990 20.655 -7.184 1.00 82.94 234 ALA A C 1
ATOM 1768 O O . ALA A 1 234 ? 14.000 20.716 -7.883 1.00 82.94 234 ALA A O 1
ATOM 1769 N N . LEU A 1 235 ? 12.206 19.571 -7.183 1.00 83.75 235 LEU A N 1
ATOM 1770 C CA . LEU A 1 235 ? 12.493 18.393 -8.010 1.00 83.75 235 LEU A CA 1
ATOM 1771 C C . LEU A 1 235 ? 12.490 18.719 -9.510 1.00 83.75 235 LEU A C 1
ATOM 1773 O O . LEU A 1 235 ? 13.358 18.241 -10.237 1.00 83.75 235 LEU A O 1
ATOM 1777 N N . GLN A 1 236 ? 11.567 19.566 -9.974 1.00 85.12 236 GLN A N 1
ATOM 1778 C CA . GLN A 1 236 ? 11.554 20.031 -11.360 1.00 85.12 236 GLN A CA 1
ATOM 1779 C C . GLN A 1 236 ? 12.713 20.997 -11.659 1.00 85.12 236 GLN A C 1
ATOM 1781 O O . GLN A 1 236 ? 13.249 20.970 -12.765 1.00 85.12 236 GLN A O 1
ATOM 1786 N N . ALA A 1 237 ? 13.156 21.801 -10.690 1.00 85.19 237 ALA A N 1
ATOM 1787 C CA . ALA A 1 237 ? 14.318 22.670 -10.845 1.00 85.19 237 ALA A CA 1
ATOM 1788 C C . ALA A 1 237 ? 15.606 21.876 -11.066 1.00 85.19 237 ALA A C 1
ATOM 1790 O O . ALA A 1 237 ? 16.382 22.256 -11.942 1.00 85.19 237 ALA A O 1
ATOM 1791 N N . PHE A 1 238 ? 15.799 20.751 -10.367 1.00 84.88 238 PHE A N 1
ATOM 1792 C CA . PHE A 1 238 ? 16.948 19.863 -10.586 1.00 84.88 238 PHE A CA 1
ATOM 1793 C C . PHE A 1 238 ? 17.021 19.313 -12.020 1.00 84.88 238 PHE A C 1
ATOM 1795 O O . PHE A 1 238 ? 18.117 19.033 -12.508 1.00 84.88 238 PHE A O 1
ATOM 1802 N N . ILE A 1 239 ? 15.891 19.189 -12.730 1.00 80.62 239 ILE A N 1
ATOM 1803 C CA . ILE A 1 239 ? 15.886 18.749 -14.130 1.00 80.62 239 ILE A CA 1
ATOM 1804 C C . ILE A 1 239 ? 16.594 19.810 -14.986 1.00 80.62 239 ILE A C 1
ATOM 1806 O O . ILE A 1 239 ? 16.167 20.964 -15.099 1.00 80.62 239 ILE A O 1
ATOM 1810 N N . GLY A 1 240 ? 17.730 19.414 -15.564 1.00 72.56 240 GLY A N 1
ATOM 1811 C CA . GLY A 1 240 ? 18.595 20.306 -16.335 1.00 72.56 240 GLY A CA 1
ATOM 1812 C C . GLY A 1 240 ? 19.219 21.441 -15.513 1.00 72.56 240 GLY A C 1
ATOM 1813 O O . GLY A 1 240 ? 19.541 22.476 -16.084 1.00 72.56 240 GLY A O 1
ATOM 1814 N N . HIS A 1 241 ? 19.341 21.314 -14.187 1.00 82.00 241 HIS A N 1
ATOM 1815 C CA . HIS A 1 241 ? 20.214 22.206 -13.417 1.00 82.00 241 HIS A CA 1
ATOM 1816 C C . HIS A 1 241 ? 21.671 21.744 -13.519 1.00 82.00 241 HIS A C 1
ATOM 1818 O O . HIS A 1 241 ? 21.947 20.547 -13.619 1.00 82.00 241 HIS A O 1
ATOM 1824 N N . ARG A 1 242 ? 22.596 22.701 -13.480 1.00 80.69 242 ARG A N 1
ATOM 1825 C CA . ARG A 1 242 ? 24.031 22.471 -13.338 1.00 80.69 242 ARG A CA 1
ATOM 1826 C C . ARG A 1 242 ? 24.523 23.378 -12.222 1.00 80.69 242 ARG A C 1
ATOM 1828 O O . ARG A 1 242 ? 24.152 24.546 -12.198 1.00 80.69 242 ARG A O 1
ATOM 1835 N N . ASN A 1 243 ? 25.339 22.825 -11.336 1.00 87.44 243 ASN A N 1
ATOM 1836 C CA . ASN A 1 243 ? 26.018 23.603 -10.311 1.00 87.44 243 ASN A CA 1
ATOM 1837 C C . ASN A 1 243 ? 27.040 24.525 -10.997 1.00 87.44 243 ASN A C 1
ATOM 1839 O O . ASN A 1 243 ? 27.696 24.106 -11.955 1.00 87.44 243 ASN A O 1
ATOM 1843 N N . GLN A 1 244 ? 27.152 25.760 -10.520 1.00 84.44 244 GLN A N 1
ATOM 1844 C CA . GLN A 1 244 ? 27.994 26.810 -11.104 1.00 84.44 244 GLN A CA 1
ATOM 1845 C C . GLN A 1 244 ? 28.962 27.352 -10.051 1.00 84.44 244 GLN A C 1
ATOM 1847 O O . GLN A 1 244 ? 28.683 27.297 -8.853 1.00 84.44 244 GLN A O 1
ATOM 1852 N N . ASP A 1 245 ? 30.099 27.870 -10.499 1.00 88.19 245 ASP A N 1
ATOM 1853 C CA . ASP A 1 245 ? 31.120 28.430 -9.619 1.00 88.19 245 ASP A CA 1
ATOM 1854 C C . ASP A 1 245 ? 30.870 29.942 -9.476 1.00 88.19 245 ASP A C 1
ATOM 1856 O O . ASP A 1 245 ? 30.843 30.670 -10.471 1.00 88.19 245 ASP A O 1
ATOM 1860 N N . LEU A 1 246 ? 30.668 30.409 -8.242 1.00 86.81 246 LEU A N 1
ATOM 1861 C CA . LEU A 1 246 ? 30.346 31.806 -7.930 1.00 86.81 246 LEU A CA 1
ATOM 1862 C C . LEU A 1 246 ? 31.510 32.496 -7.225 1.00 86.81 246 LEU A C 1
ATOM 1864 O O . LEU A 1 246 ? 32.150 31.903 -6.356 1.00 86.81 246 LEU A O 1
ATOM 1868 N N . ARG A 1 247 ? 31.729 33.779 -7.518 1.00 87.31 247 ARG A N 1
ATOM 1869 C CA . ARG A 1 247 ? 32.477 34.675 -6.630 1.00 87.31 247 ARG A CA 1
ATOM 1870 C C . ARG A 1 247 ? 31.490 35.378 -5.723 1.00 87.31 247 ARG A C 1
ATOM 1872 O O . ARG A 1 247 ? 30.463 35.877 -6.176 1.00 87.31 247 ARG A O 1
ATOM 1879 N N . ILE A 1 248 ? 31.822 35.411 -4.444 1.00 89.62 248 ILE A N 1
ATOM 1880 C CA . ILE A 1 248 ? 31.037 36.067 -3.411 1.00 89.62 248 ILE A CA 1
ATOM 1881 C C . ILE A 1 248 ? 31.972 37.012 -2.663 1.00 89.62 248 ILE A C 1
ATOM 1883 O O . ILE A 1 248 ? 33.068 36.623 -2.251 1.00 89.62 248 ILE A O 1
ATOM 1887 N N . LYS A 1 249 ? 31.539 38.258 -2.499 1.00 88.56 249 LYS A N 1
ATOM 1888 C CA . LYS A 1 249 ? 32.207 39.279 -1.692 1.00 88.56 249 LYS A CA 1
ATOM 1889 C C . LYS A 1 249 ? 31.263 39.698 -0.578 1.00 88.56 249 LYS A C 1
ATOM 1891 O O . LYS A 1 249 ? 30.094 39.975 -0.818 1.00 88.56 249 LYS A O 1
ATOM 1896 N N . VAL A 1 250 ? 31.772 39.698 0.647 1.00 89.44 250 VAL A N 1
ATOM 1897 C CA . VAL A 1 250 ? 31.001 39.907 1.879 1.00 89.44 250 VAL A CA 1
ATOM 1898 C C . VAL A 1 250 ? 31.534 41.139 2.585 1.00 89.44 250 VAL A C 1
ATOM 1900 O O . VAL A 1 250 ? 32.750 41.274 2.716 1.00 89.44 250 VAL A O 1
ATOM 1903 N N . ASN A 1 251 ? 30.639 42.009 3.059 1.00 86.50 251 ASN A N 1
ATOM 1904 C CA . ASN A 1 251 ? 30.966 43.161 3.904 1.00 86.50 251 ASN A CA 1
ATOM 1905 C C . ASN A 1 251 ? 32.111 44.024 3.327 1.00 86.50 251 ASN A C 1
ATOM 1907 O O . ASN A 1 251 ? 33.048 44.396 4.026 1.00 86.50 251 ASN A O 1
ATOM 1911 N N . GLU A 1 252 ? 32.062 44.273 2.013 1.00 80.94 252 GLU A N 1
ATOM 1912 C CA . GLU A 1 252 ? 33.075 45.001 1.225 1.00 80.94 252 GLU A CA 1
ATOM 1913 C C . GLU A 1 252 ? 34.500 44.395 1.191 1.00 80.94 252 GLU A C 1
ATOM 1915 O O . GLU A 1 252 ? 35.398 45.004 0.612 1.00 80.94 252 GLU A O 1
ATOM 1920 N N . GLY A 1 253 ? 34.703 43.178 1.708 1.00 82.19 253 GLY A N 1
ATOM 1921 C CA . GLY A 1 253 ? 35.997 42.485 1.750 1.00 82.19 253 GLY A CA 1
ATOM 1922 C C . GLY A 1 253 ? 36.496 41.899 0.418 1.00 82.19 253 GLY A C 1
ATOM 1923 O O . GLY A 1 253 ? 36.082 42.290 -0.671 1.00 82.19 253 GLY A O 1
ATOM 1924 N N . GLU A 1 254 ? 37.409 40.931 0.502 1.00 87.75 254 GLU A N 1
ATOM 1925 C CA . GLU A 1 254 ? 37.980 40.252 -0.671 1.00 87.75 254 GLU A CA 1
ATOM 1926 C C . GLU A 1 254 ? 36.986 39.305 -1.364 1.00 87.75 254 GLU A C 1
ATOM 1928 O O . GLU A 1 254 ? 36.141 38.674 -0.725 1.00 87.75 254 GLU A O 1
ATOM 1933 N N . TRP A 1 255 ? 37.123 39.160 -2.686 1.00 88.44 255 TRP A N 1
ATOM 1934 C CA . TRP A 1 255 ? 36.314 38.231 -3.483 1.00 88.44 255 TRP A CA 1
ATOM 1935 C C . TRP A 1 255 ? 36.755 36.778 -3.273 1.00 88.44 255 TRP A C 1
ATOM 1937 O O . TRP A 1 255 ? 37.868 36.405 -3.648 1.00 88.44 255 TRP A O 1
ATOM 1947 N N . GLN A 1 256 ? 35.856 35.931 -2.771 1.00 89.88 256 GLN A N 1
ATOM 1948 C CA . GLN A 1 256 ? 36.097 34.501 -2.563 1.00 89.88 256 GLN A CA 1
ATOM 1949 C C . GLN A 1 256 ? 35.355 33.656 -3.602 1.00 89.88 256 GLN A C 1
ATOM 1951 O O . GLN A 1 256 ? 34.200 33.931 -3.918 1.00 89.88 256 GLN A O 1
ATOM 1956 N N . THR A 1 257 ? 36.002 32.611 -4.123 1.00 89.81 257 THR A N 1
ATOM 1957 C CA . THR A 1 257 ? 35.404 31.692 -5.105 1.00 89.81 257 THR A CA 1
ATOM 1958 C C . THR A 1 257 ? 34.832 30.453 -4.421 1.00 89.81 257 THR A C 1
ATOM 1960 O O . THR A 1 257 ? 35.559 29.711 -3.762 1.00 89.81 257 THR A O 1
ATOM 1963 N N . TYR A 1 258 ? 33.547 30.191 -4.647 1.00 89.88 258 TYR A N 1
ATOM 1964 C CA . TYR A 1 258 ? 32.821 29.013 -4.185 1.00 89.88 258 TYR A CA 1
ATOM 1965 C C . TYR A 1 258 ? 32.516 28.097 -5.381 1.00 89.88 258 TYR A C 1
ATOM 1967 O O . TYR A 1 258 ? 31.697 28.459 -6.230 1.00 89.88 258 TYR A O 1
ATOM 1975 N N . PRO A 1 259 ? 33.155 26.917 -5.486 1.00 90.00 259 PRO A N 1
ATOM 1976 C CA . PRO A 1 259 ? 32.908 25.992 -6.586 1.00 90.00 259 PRO A CA 1
ATOM 1977 C C . PRO A 1 259 ? 31.607 25.205 -6.391 1.00 90.00 259 PRO A C 1
ATOM 1979 O O . PRO A 1 259 ? 31.225 24.868 -5.267 1.00 90.00 259 PRO A O 1
ATOM 1982 N N . GLN A 1 260 ? 30.966 24.840 -7.499 1.00 90.06 260 GLN A N 1
ATOM 1983 C CA . GLN A 1 260 ? 29.800 23.958 -7.561 1.00 90.06 260 GLN A CA 1
ATOM 1984 C C . GLN A 1 260 ? 28.628 24.391 -6.662 1.00 90.06 260 GLN A C 1
ATOM 1986 O O . GLN A 1 260 ? 27.958 23.547 -6.063 1.00 90.06 260 GLN A O 1
ATOM 1991 N N . VAL A 1 261 ? 28.331 25.690 -6.597 1.00 91.56 261 VAL A N 1
ATOM 1992 C CA . VAL A 1 261 ? 27.155 26.212 -5.890 1.00 91.56 261 VAL A CA 1
ATOM 1993 C C . VAL A 1 261 ? 25.878 25.753 -6.594 1.00 91.56 261 VAL A C 1
ATOM 1995 O O . VAL A 1 261 ? 25.596 26.106 -7.742 1.00 91.56 261 VAL A O 1
ATOM 1998 N N . THR A 1 262 ? 25.092 24.958 -5.873 1.00 91.81 262 THR A N 1
ATOM 1999 C CA . THR A 1 262 ? 23.757 24.501 -6.263 1.00 91.81 262 THR A CA 1
ATOM 2000 C C . THR A 1 262 ? 22.708 25.569 -5.954 1.00 91.81 262 THR A C 1
ATOM 2002 O O . THR A 1 262 ? 21.853 25.867 -6.784 1.00 91.81 262 THR A O 1
ATOM 2005 N N . ALA A 1 263 ? 22.761 26.159 -4.759 1.00 91.88 263 ALA A N 1
ATOM 2006 C CA . ALA A 1 263 ? 21.876 27.247 -4.352 1.00 91.88 263 ALA A CA 1
ATOM 2007 C C . ALA A 1 263 ? 22.562 28.156 -3.332 1.00 91.88 263 ALA A C 1
ATOM 2009 O O . ALA A 1 263 ? 23.381 27.698 -2.533 1.00 91.88 263 ALA A O 1
ATOM 2010 N N . LEU A 1 264 ? 22.169 29.425 -3.339 1.00 92.69 264 LEU A N 1
ATOM 2011 C CA . LEU A 1 264 ? 22.619 30.450 -2.407 1.00 92.69 264 LEU A CA 1
ATOM 2012 C C . LEU A 1 264 ? 21.370 31.183 -1.899 1.00 92.69 264 LEU A C 1
ATOM 2014 O O . LEU A 1 264 ? 20.602 31.710 -2.698 1.00 92.69 264 LEU A O 1
ATOM 2018 N N . CYS A 1 265 ? 21.123 31.134 -0.590 1.00 93.50 265 CYS A N 1
ATOM 2019 C CA . CYS A 1 265 ? 19.910 31.662 0.043 1.00 93.50 265 CYS A CA 1
ATOM 2020 C C . CYS A 1 265 ? 20.297 32.740 1.062 1.00 93.50 265 CYS A C 1
ATOM 2022 O O . CYS A 1 265 ? 20.991 32.432 2.028 1.00 93.50 265 CYS A O 1
ATOM 2024 N N . ILE A 1 266 ? 19.848 33.978 0.863 1.00 93.75 266 ILE A N 1
ATOM 2025 C CA . ILE A 1 266 ? 20.076 35.123 1.751 1.00 93.75 266 ILE A CA 1
ATOM 2026 C C . ILE A 1 266 ? 18.790 35.374 2.542 1.00 93.75 266 ILE A C 1
ATOM 2028 O O . ILE A 1 266 ? 17.802 35.872 2.003 1.00 93.75 266 ILE A O 1
ATOM 2032 N N . GLY A 1 267 ? 18.775 34.985 3.814 1.00 92.44 267 GLY A N 1
ATOM 2033 C CA . GLY A 1 267 ? 17.617 35.090 4.694 1.00 92.44 267 GLY A CA 1
ATOM 2034 C C . GLY A 1 267 ? 17.698 36.270 5.649 1.00 92.44 267 GLY A C 1
ATOM 2035 O O . GLY A 1 267 ? 18.608 36.355 6.469 1.00 92.44 267 GLY A O 1
ATOM 2036 N N . ASN A 1 268 ? 16.674 37.114 5.587 1.00 92.38 268 ASN A N 1
ATOM 2037 C CA . ASN A 1 268 ? 16.301 38.033 6.659 1.00 92.38 268 ASN A CA 1
ATOM 2038 C C . ASN A 1 268 ? 15.388 37.317 7.673 1.00 92.38 268 ASN A C 1
ATOM 2040 O O . ASN A 1 268 ? 15.541 37.435 8.884 1.00 92.38 268 ASN A O 1
ATOM 2044 N N . GLY A 1 269 ? 14.463 36.494 7.169 1.00 91.25 269 GLY A N 1
ATOM 2045 C CA . GLY A 1 269 ? 13.617 35.604 7.956 1.00 91.25 269 GLY A CA 1
ATOM 2046 C C . GLY A 1 269 ? 14.065 34.141 7.925 1.00 91.25 269 GLY A C 1
ATOM 2047 O O . GLY A 1 269 ? 14.969 33.751 7.186 1.00 91.25 269 GLY A O 1
ATOM 2048 N N . LYS A 1 270 ? 13.421 33.313 8.760 1.00 92.88 270 LYS A N 1
ATOM 2049 C CA . LYS A 1 270 ? 13.858 31.935 9.061 1.00 92.88 270 LYS A CA 1
ATOM 2050 C C . LYS A 1 270 ? 13.271 30.861 8.149 1.00 92.88 270 LYS A C 1
ATOM 2052 O O . LYS A 1 270 ? 13.816 29.759 8.070 1.00 92.88 270 LYS A O 1
ATOM 2057 N N . TYR A 1 271 ? 12.120 31.133 7.536 1.00 89.94 271 TYR A N 1
ATOM 2058 C CA . TYR A 1 271 ? 11.324 30.140 6.816 1.00 89.94 271 TYR A CA 1
ATOM 2059 C C . TYR A 1 271 ? 11.070 30.567 5.379 1.00 89.94 271 TYR A C 1
ATOM 2061 O O . TYR A 1 271 ? 10.749 31.716 5.125 1.00 89.94 271 TYR A O 1
ATOM 2069 N N . PHE A 1 272 ? 11.099 29.616 4.457 1.00 84.50 272 PHE A N 1
ATOM 2070 C CA . PHE A 1 272 ? 10.778 29.811 3.049 1.00 84.50 272 PHE A CA 1
ATOM 2071 C C . PHE A 1 272 ? 9.956 28.626 2.527 1.00 84.50 272 PHE A C 1
ATOM 2073 O O . PHE A 1 272 ? 9.923 27.552 3.134 1.00 84.50 272 PHE A O 1
ATOM 2080 N N . GLY A 1 273 ? 9.288 28.800 1.388 1.00 74.81 273 GLY A N 1
ATOM 2081 C CA . GLY A 1 273 ? 8.685 27.704 0.635 1.00 74.81 273 GLY A CA 1
ATOM 2082 C C . GLY A 1 273 ? 7.683 26.845 1.418 1.00 74.81 273 GLY A C 1
ATOM 2083 O O . GLY A 1 273 ? 7.703 25.615 1.323 1.00 74.81 273 GLY A O 1
ATOM 2084 N N . GLY A 1 274 ? 6.813 27.465 2.219 1.00 75.75 274 GLY A N 1
ATOM 2085 C CA . GLY A 1 274 ? 5.790 26.755 2.986 1.00 75.75 274 GLY A CA 1
ATOM 2086 C C . GLY A 1 274 ? 6.347 26.017 4.205 1.00 75.75 274 GLY A C 1
ATOM 2087 O O . GLY A 1 274 ? 5.912 24.896 4.500 1.00 75.75 274 GLY A O 1
ATOM 2088 N N . GLY A 1 275 ? 7.290 26.647 4.909 1.00 81.31 275 GLY A N 1
ATOM 2089 C CA . GLY A 1 275 ? 7.820 26.204 6.201 1.00 81.31 275 GLY A CA 1
ATOM 2090 C C . GLY A 1 275 ? 9.164 25.475 6.188 1.00 81.31 275 GLY A C 1
ATOM 2091 O O . GLY A 1 275 ? 9.526 24.918 7.220 1.00 81.31 275 GLY A O 1
ATOM 2092 N N . MET A 1 276 ? 9.913 25.477 5.083 1.00 87.06 276 MET A N 1
ATOM 2093 C CA . MET A 1 276 ? 11.310 25.020 5.080 1.00 87.06 276 MET A CA 1
ATOM 2094 C C . MET A 1 276 ? 12.168 26.034 5.839 1.00 87.06 276 MET A C 1
ATOM 2096 O O . MET A 1 276 ? 12.168 27.212 5.491 1.00 87.06 276 MET A O 1
ATOM 2100 N N . LYS A 1 277 ? 12.896 25.610 6.875 1.00 90.62 277 LYS A N 1
ATOM 2101 C CA . LYS A 1 277 ? 13.670 26.513 7.736 1.00 90.62 277 LYS A CA 1
ATOM 2102 C C . LYS A 1 277 ? 15.082 26.725 7.170 1.00 90.62 277 LYS A C 1
ATOM 2104 O O . LYS A 1 277 ? 16.058 26.297 7.779 1.00 90.62 277 LYS A O 1
ATOM 2109 N N . ILE A 1 278 ? 15.167 27.299 5.964 1.00 90.56 278 ILE A N 1
ATOM 2110 C CA . ILE A 1 278 ? 16.401 27.403 5.156 1.00 90.56 278 ILE A CA 1
ATOM 2111 C C . ILE A 1 278 ? 17.516 28.206 5.838 1.00 90.56 278 ILE A C 1
ATOM 2113 O O . ILE A 1 278 ? 18.683 27.844 5.716 1.00 90.56 278 ILE A O 1
ATOM 2117 N N . THR A 1 279 ? 17.151 29.224 6.608 1.00 93.56 279 THR A N 1
ATOM 2118 C CA . THR A 1 279 ? 18.039 30.199 7.256 1.00 93.56 279 THR A CA 1
ATOM 2119 C C . THR A 1 279 ? 17.715 30.224 8.753 1.00 93.56 279 THR A C 1
ATOM 2121 O O . THR A 1 279 ? 17.013 31.102 9.252 1.00 93.56 279 THR A O 1
ATOM 2124 N N . PRO A 1 280 ? 18.104 29.176 9.503 1.00 91.94 280 PRO A N 1
ATOM 2125 C CA . PRO A 1 280 ? 17.539 28.908 10.817 1.00 91.94 280 PRO A CA 1
ATOM 2126 C C . PRO A 1 280 ? 17.990 29.880 11.916 1.00 91.94 280 PRO A C 1
ATOM 2128 O O . PRO A 1 280 ? 17.346 29.880 12.975 1.00 91.94 280 PRO A O 1
ATOM 2131 N N . ASN A 1 281 ? 19.044 30.665 11.663 1.00 93.00 281 ASN A N 1
ATOM 2132 C CA . ASN A 1 281 ? 19.667 31.640 12.559 1.00 93.00 281 ASN A CA 1
ATOM 2133 C C . ASN A 1 281 ? 19.426 33.104 12.141 1.00 93.00 281 ASN A C 1
ATOM 2135 O O . ASN A 1 281 ? 19.860 33.989 12.882 1.00 93.00 281 ASN A O 1
ATOM 2139 N N . ALA A 1 282 ? 18.784 33.354 10.992 1.00 91.25 282 ALA A N 1
ATOM 2140 C CA . ALA A 1 282 ? 18.385 34.688 10.538 1.00 91.25 282 ALA A CA 1
ATOM 2141 C C . ALA A 1 282 ? 17.468 35.375 11.558 1.00 91.25 282 ALA A C 1
ATOM 2143 O O . ALA A 1 282 ? 16.586 34.728 12.124 1.00 91.25 282 ALA A O 1
ATOM 2144 N N . ASP A 1 283 ? 17.648 36.671 11.782 1.00 89.69 283 ASP A N 1
ATOM 2145 C CA . ASP A 1 283 ? 16.845 37.456 12.717 1.00 89.69 283 ASP A CA 1
ATOM 2146 C C . ASP A 1 283 ? 16.532 38.828 12.091 1.00 89.69 283 ASP A C 1
ATOM 2148 O O . ASP A 1 283 ? 17.456 39.634 11.967 1.00 89.69 283 ASP A O 1
ATOM 2152 N N . PRO A 1 284 ? 15.259 39.111 11.730 1.00 87.19 284 PRO A N 1
ATOM 2153 C CA . PRO A 1 284 ? 14.844 40.372 11.104 1.00 87.19 284 PRO A CA 1
ATOM 2154 C C . PRO A 1 284 ? 14.982 41.629 11.977 1.00 87.19 284 PRO A C 1
ATOM 2156 O O . PRO A 1 284 ? 14.336 42.626 11.671 1.00 87.19 284 PRO A O 1
ATOM 2159 N N . SER A 1 285 ? 15.684 41.569 13.107 1.00 83.94 285 SER A N 1
ATOM 2160 C CA . SER A 1 285 ? 15.922 42.703 14.009 1.00 83.94 285 SER A CA 1
ATOM 2161 C C . SER A 1 285 ? 17.395 42.863 14.407 1.00 83.94 285 SER A C 1
ATOM 2163 O O . SER A 1 285 ? 17.708 43.570 15.368 1.00 83.94 285 SER A O 1
ATOM 2165 N N . SER A 1 286 ? 18.296 42.152 13.721 1.00 85.69 286 SER A N 1
ATOM 2166 C CA . SER A 1 286 ? 19.691 41.987 14.140 1.00 85.69 286 SER A CA 1
ATOM 2167 C C . SER A 1 286 ? 20.710 42.852 13.399 1.00 85.69 286 SER A C 1
ATOM 2169 O O . SER A 1 286 ? 21.841 42.942 13.878 1.00 85.69 286 SER A O 1
ATOM 2171 N N . GLY A 1 287 ? 20.344 43.491 12.284 1.00 81.88 287 GLY A N 1
ATOM 2172 C CA . GLY A 1 287 ? 21.298 44.212 11.434 1.00 81.88 287 GLY A CA 1
ATOM 2173 C C . GLY A 1 287 ? 22.164 43.319 10.518 1.00 81.88 287 GLY A C 1
ATOM 2174 O O . GLY A 1 287 ? 23.166 43.789 9.978 1.00 81.88 287 GLY A O 1
ATOM 2175 N N . ASP A 1 288 ? 21.844 42.020 10.416 1.00 88.81 288 ASP A N 1
ATOM 2176 C CA . ASP A 1 288 ? 22.598 40.993 9.679 1.00 88.81 288 ASP A CA 1
ATOM 2177 C C . ASP A 1 288 ? 21.647 40.033 8.926 1.00 88.81 288 ASP A C 1
ATOM 2179 O O . ASP A 1 288 ? 20.712 39.470 9.504 1.00 88.81 288 ASP A O 1
ATOM 2183 N N . PHE A 1 289 ? 21.965 39.704 7.671 1.00 92.25 289 PHE A N 1
ATOM 2184 C CA . PHE A 1 289 ? 21.379 38.556 6.965 1.00 92.25 289 PHE A CA 1
ATOM 2185 C C . PHE A 1 289 ? 22.130 37.257 7.282 1.00 92.25 289 PHE A C 1
ATOM 2187 O O . PHE A 1 289 ? 23.357 37.247 7.405 1.00 92.25 289 PHE A O 1
ATOM 2194 N N . GLU A 1 290 ? 21.420 36.123 7.307 1.00 94.88 290 GLU A N 1
ATOM 2195 C CA . GLU A 1 290 ? 22.050 34.799 7.228 1.00 94.88 290 GLU A CA 1
ATOM 2196 C C . GLU A 1 290 ? 22.128 34.341 5.767 1.00 94.88 290 GLU A C 1
ATOM 2198 O O . GLU A 1 290 ? 21.106 34.150 5.111 1.00 94.88 290 GLU A O 1
ATOM 2203 N N . VAL A 1 291 ? 23.337 34.100 5.267 1.00 94.00 291 VAL A N 1
ATOM 2204 C CA . VAL A 1 291 ? 23.577 33.549 3.930 1.00 94.00 291 VAL A CA 1
ATOM 2205 C C . VAL A 1 291 ? 23.927 32.073 4.050 1.00 94.00 291 VAL A C 1
ATOM 2207 O O . VAL A 1 291 ? 24.938 31.722 4.654 1.00 94.00 291 VAL A O 1
ATOM 2210 N N . VAL A 1 292 ? 23.114 31.207 3.444 1.00 95.25 292 VAL A N 1
ATOM 2211 C CA . VAL A 1 292 ? 23.321 29.754 3.397 1.00 95.25 292 VAL A CA 1
ATOM 2212 C C . VAL A 1 292 ? 23.711 29.328 1.986 1.00 95.25 292 VAL A C 1
ATOM 2214 O O . VAL A 1 292 ? 22.974 29.569 1.027 1.00 95.25 292 VAL A O 1
ATOM 2217 N N . ILE A 1 293 ? 24.860 28.662 1.865 1.00 94.44 293 ILE A N 1
ATOM 2218 C CA . ILE A 1 293 ? 25.421 28.187 0.594 1.00 94.44 293 ILE A CA 1
ATOM 2219 C C . ILE A 1 293 ? 25.312 26.661 0.544 1.00 94.44 293 ILE A C 1
ATOM 2221 O O . ILE A 1 293 ? 25.759 25.966 1.459 1.00 94.44 293 ILE A O 1
ATOM 2225 N N . LEU A 1 294 ? 24.716 26.131 -0.527 1.00 93.62 294 LEU A N 1
ATOM 2226 C CA . LEU A 1 294 ? 24.613 24.697 -0.803 1.00 93.62 294 LEU A CA 1
ATOM 2227 C C . LEU A 1 294 ? 25.526 24.343 -1.979 1.00 93.62 294 LEU A C 1
ATOM 2229 O O . LEU A 1 294 ? 25.303 24.824 -3.091 1.00 93.62 294 LEU A O 1
ATOM 2233 N N . GLN A 1 295 ? 26.523 23.486 -1.751 1.00 93.31 295 GLN A N 1
ATOM 2234 C CA . GLN A 1 295 ? 27.506 23.081 -2.762 1.00 93.31 295 GLN A CA 1
ATOM 2235 C C . GLN A 1 295 ? 27.397 21.589 -3.117 1.00 93.31 295 GLN A C 1
ATOM 2237 O O . GLN A 1 295 ? 27.193 20.725 -2.269 1.00 93.31 295 GLN A O 1
ATOM 2242 N N . ASP A 1 296 ? 27.536 21.280 -4.400 1.00 91.69 296 ASP A N 1
ATOM 2243 C CA . ASP A 1 296 ? 27.475 19.936 -4.981 1.00 91.69 296 ASP A CA 1
ATOM 2244 C C . ASP A 1 296 ? 26.248 19.063 -4.617 1.00 91.69 296 ASP A C 1
ATOM 2246 O O . ASP A 1 296 ? 26.301 17.832 -4.633 1.00 91.69 296 ASP A O 1
ATOM 2250 N N . PHE A 1 297 ? 25.094 19.670 -4.330 1.00 90.31 297 PHE A N 1
ATOM 2251 C CA . PHE A 1 297 ? 23.872 18.916 -4.034 1.00 90.31 297 PHE A CA 1
ATOM 2252 C C . PHE A 1 297 ? 23.266 18.308 -5.304 1.00 90.31 297 PHE A C 1
ATOM 2254 O O . PHE A 1 297 ? 23.080 18.990 -6.315 1.00 90.31 297 PHE A O 1
ATOM 2261 N N . LYS A 1 298 ? 22.880 17.026 -5.248 1.00 88.75 298 LYS A N 1
ATOM 2262 C CA . LYS A 1 298 ? 22.049 16.388 -6.282 1.00 88.75 298 LYS A CA 1
ATOM 2263 C C . LYS A 1 298 ? 20.586 16.296 -5.831 1.00 88.75 298 LYS A C 1
ATOM 2265 O O . LYS A 1 298 ? 20.244 16.517 -4.669 1.00 88.75 298 LYS A O 1
ATOM 2270 N N . TRP A 1 299 ? 19.696 15.909 -6.746 1.00 83.62 299 TRP A N 1
ATOM 2271 C CA . TRP A 1 299 ? 18.259 15.794 -6.456 1.00 83.62 299 TRP A CA 1
ATOM 2272 C C . TRP A 1 299 ? 17.947 14.794 -5.328 1.00 83.62 299 TRP A C 1
ATOM 2274 O O . TRP A 1 299 ? 17.028 15.018 -4.540 1.00 83.62 299 TRP A O 1
ATOM 2284 N N . TYR A 1 300 ? 18.723 13.709 -5.215 1.00 80.62 300 TYR A N 1
ATOM 2285 C CA . TYR A 1 300 ? 18.549 12.713 -4.157 1.00 80.62 300 TYR A CA 1
ATOM 2286 C C . TYR A 1 300 ? 19.019 13.234 -2.792 1.00 80.62 300 TYR A C 1
ATOM 2288 O O . TYR A 1 300 ? 18.392 12.912 -1.784 1.00 80.62 300 TYR A O 1
ATOM 2296 N N . ASP A 1 301 ? 20.051 14.086 -2.743 1.00 83.06 301 ASP A N 1
ATOM 2297 C CA . ASP A 1 301 ? 20.479 14.747 -1.508 1.00 83.06 301 ASP A CA 1
ATOM 2298 C C . ASP A 1 301 ? 19.351 15.598 -0.944 1.00 83.06 301 ASP A C 1
ATOM 2300 O O . ASP A 1 301 ? 19.022 15.476 0.235 1.00 83.06 301 ASP A O 1
ATOM 2304 N N . PHE A 1 302 ? 18.710 16.402 -1.795 1.00 81.81 302 PHE A N 1
ATOM 2305 C CA . PHE A 1 302 ? 17.558 17.208 -1.403 1.00 81.81 302 PHE A CA 1
ATOM 2306 C C . PHE A 1 302 ? 16.425 16.349 -0.827 1.00 81.81 302 PHE A C 1
ATOM 2308 O O . PHE A 1 302 ? 15.935 16.657 0.255 1.00 81.81 302 PHE A O 1
ATOM 2315 N N . VAL A 1 303 ? 16.050 15.240 -1.479 1.00 77.56 303 VAL A N 1
ATOM 2316 C CA . VAL A 1 303 ? 14.982 14.345 -0.985 1.00 77.56 303 VAL A CA 1
ATOM 2317 C C . VAL A 1 303 ? 15.350 13.691 0.350 1.00 77.56 303 VAL A C 1
ATOM 2319 O O . VAL A 1 303 ? 14.557 13.729 1.290 1.00 77.56 303 VAL A O 1
ATOM 2322 N N . LEU A 1 304 ? 16.552 13.117 0.463 1.00 80.56 304 LEU A N 1
ATOM 2323 C CA . LEU A 1 304 ? 17.000 12.423 1.676 1.00 80.56 304 LEU A CA 1
ATOM 2324 C C . LEU A 1 304 ? 17.165 13.389 2.860 1.00 80.56 304 LEU A C 1
ATOM 2326 O O . LEU A 1 304 ? 16.811 13.057 3.994 1.00 80.56 304 LEU A O 1
ATOM 2330 N N . LYS A 1 305 ? 17.670 14.601 2.605 1.00 84.25 305 LYS A N 1
ATOM 2331 C CA . LYS A 1 305 ? 17.962 15.625 3.621 1.00 84.25 305 LYS A CA 1
ATOM 2332 C C . LYS A 1 305 ? 16.795 16.604 3.843 1.00 84.25 305 LYS A C 1
ATOM 2334 O O . LYS A 1 305 ? 16.898 17.450 4.728 1.00 84.25 305 LYS A O 1
ATOM 2339 N N . LEU A 1 306 ? 15.662 16.458 3.142 1.00 81.62 306 LEU A N 1
ATOM 2340 C CA . LEU A 1 306 ? 14.490 17.348 3.239 1.00 81.62 306 LEU A CA 1
ATOM 2341 C C . LEU A 1 306 ? 13.986 17.523 4.681 1.00 81.62 306 LEU A C 1
ATOM 2343 O O . LEU A 1 306 ? 13.639 18.624 5.101 1.00 81.62 306 LEU A O 1
ATOM 2347 N N . HIS A 1 307 ? 14.001 16.446 5.471 1.00 82.94 307 HIS A N 1
ATOM 2348 C CA . HIS A 1 307 ? 13.620 16.486 6.884 1.00 82.94 307 HIS A CA 1
ATOM 2349 C C . HIS A 1 307 ? 14.555 17.376 7.727 1.00 82.94 307 HIS A C 1
ATOM 2351 O O . HIS A 1 307 ? 14.089 18.053 8.641 1.00 82.94 307 HIS A O 1
ATOM 2357 N N . LYS A 1 308 ? 15.858 17.431 7.407 1.00 87.44 308 LYS A N 1
ATOM 2358 C CA . LYS A 1 308 ? 16.810 18.337 8.067 1.00 87.44 308 LYS A CA 1
ATOM 2359 C C . LYS A 1 308 ? 16.522 19.794 7.718 1.00 87.44 308 LYS A C 1
ATOM 2361 O O . LYS A 1 308 ? 16.591 20.636 8.602 1.00 87.44 308 LYS A O 1
ATOM 2366 N N . LEU A 1 309 ? 16.144 20.075 6.469 1.00 86.38 309 LEU A N 1
ATOM 2367 C CA . LEU A 1 309 ? 15.787 21.420 6.010 1.00 86.38 309 LEU A CA 1
ATOM 2368 C C . LEU A 1 309 ? 14.500 21.946 6.677 1.00 86.38 309 LEU A C 1
ATOM 2370 O O . LEU A 1 309 ? 14.454 23.092 7.112 1.00 86.38 309 LEU A O 1
ATOM 2374 N N . TYR A 1 310 ? 13.466 21.113 6.837 1.00 84.31 310 TYR A N 1
ATOM 2375 C CA . TYR A 1 310 ? 12.269 21.500 7.605 1.00 84.31 310 TYR A CA 1
ATOM 2376 C C . TYR A 1 310 ? 12.550 21.674 9.109 1.00 84.31 310 TYR A C 1
ATOM 2378 O O . TYR A 1 310 ? 11.949 22.536 9.744 1.00 84.31 310 TYR A O 1
ATOM 2386 N N . ASN A 1 311 ? 13.492 20.910 9.671 1.00 86.38 311 ASN A N 1
ATOM 2387 C CA . ASN A 1 311 ? 13.905 21.039 11.073 1.00 86.38 311 ASN A CA 1
ATOM 2388 C C . ASN A 1 311 ? 14.945 22.158 11.313 1.00 86.38 311 ASN A C 1
ATOM 2390 O O . ASN A 1 311 ? 15.246 22.464 12.466 1.00 86.38 311 ASN A O 1
ATOM 2394 N N . GLY A 1 312 ? 15.519 22.753 10.260 1.00 87.06 312 GLY A N 1
ATOM 2395 C CA . GLY A 1 312 ? 16.622 23.721 10.346 1.00 87.06 312 GLY A CA 1
ATOM 2396 C C . GLY A 1 312 ? 17.966 23.132 10.793 1.00 87.06 312 GLY A C 1
ATOM 2397 O O . GLY A 1 312 ? 18.813 23.860 11.298 1.00 87.06 312 GLY A O 1
ATOM 2398 N N . THR A 1 313 ? 18.165 21.817 10.654 1.00 90.50 313 THR A N 1
ATOM 2399 C CA . THR A 1 313 ? 19.407 21.112 11.026 1.00 90.50 313 THR A CA 1
ATOM 2400 C C . THR A 1 313 ? 20.297 20.785 9.823 1.00 90.50 313 THR A C 1
ATOM 2402 O O . THR A 1 313 ? 21.308 20.093 9.963 1.00 90.50 313 THR A O 1
ATOM 2405 N N . HIS A 1 314 ? 19.959 21.277 8.628 1.00 90.00 314 HIS A N 1
ATOM 2406 C CA . HIS A 1 314 ? 20.743 21.106 7.397 1.00 90.00 314 HIS A CA 1
ATOM 2407 C C . HIS A 1 314 ? 22.119 21.775 7.455 1.00 90.00 314 HIS A C 1
ATOM 2409 O O . HIS A 1 314 ? 23.017 21.297 6.778 1.00 90.00 314 HIS A O 1
ATOM 2415 N N . LEU A 1 315 ? 22.334 22.770 8.322 1.00 90.38 315 LEU A N 1
ATOM 2416 C CA . LEU A 1 315 ? 23.665 23.353 8.568 1.00 90.38 315 LEU A CA 1
ATOM 2417 C C . LEU A 1 315 ? 24.693 22.343 9.125 1.00 90.38 315 LEU A C 1
ATOM 2419 O O . LEU A 1 315 ? 25.889 22.593 9.082 1.00 90.38 315 LEU A O 1
ATOM 2423 N N . SER A 1 316 ? 24.244 21.185 9.628 1.00 87.38 316 SER A N 1
ATOM 2424 C CA . SER A 1 316 ? 25.114 20.066 10.042 1.00 87.38 316 SER A CA 1
ATOM 2425 C C . SER A 1 316 ? 25.536 19.136 8.893 1.00 87.38 316 SER A C 1
ATOM 2427 O O . SER A 1 316 ? 26.120 18.079 9.133 1.00 87.38 316 SER A O 1
ATOM 2429 N N . VAL A 1 317 ? 25.151 19.443 7.653 1.00 88.94 317 VAL A N 1
ATOM 2430 C CA . VAL A 1 317 ? 25.369 18.578 6.490 1.00 88.94 317 VAL A CA 1
ATOM 2431 C C . VAL A 1 317 ? 26.615 19.025 5.733 1.00 88.94 317 VAL A C 1
ATOM 2433 O O . VAL A 1 317 ? 26.809 20.207 5.480 1.00 88.94 317 VAL A O 1
ATOM 2436 N N . THR A 1 318 ? 27.437 18.061 5.322 1.00 86.06 318 THR A N 1
ATOM 2437 C CA . THR A 1 318 ? 28.591 18.286 4.444 1.00 86.06 318 THR A CA 1
ATOM 2438 C C . THR A 1 318 ? 28.182 19.057 3.184 1.00 86.06 318 THR A C 1
ATOM 2440 O O . THR A 1 318 ? 27.141 18.763 2.592 1.00 86.06 318 THR A O 1
ATOM 2443 N N . ASN A 1 319 ? 29.010 20.020 2.777 1.00 90.25 319 ASN A N 1
ATOM 2444 C CA . ASN A 1 319 ? 28.766 20.963 1.678 1.00 90.25 319 ASN A CA 1
ATOM 2445 C C . ASN A 1 319 ? 27.604 21.956 1.909 1.00 90.25 319 ASN A C 1
ATOM 2447 O O . ASN A 1 319 ? 27.053 22.503 0.952 1.00 90.25 319 ASN A O 1
ATOM 2451 N N . VAL A 1 320 ? 27.233 22.200 3.170 1.00 92.56 320 VAL A N 1
ATOM 2452 C CA . VAL A 1 320 ? 26.401 23.339 3.581 1.00 92.56 320 VAL A CA 1
ATOM 2453 C C . VAL A 1 320 ? 27.250 24.272 4.433 1.00 92.56 320 VAL A C 1
ATOM 2455 O O . VAL A 1 320 ? 27.865 23.828 5.401 1.00 92.56 320 VAL A O 1
ATOM 2458 N N . SER A 1 321 ? 27.263 25.559 4.103 1.00 92.44 321 SER A N 1
ATOM 2459 C CA . SER A 1 321 ? 27.855 26.606 4.940 1.00 92.44 321 SER A CA 1
ATOM 2460 C C . SER A 1 321 ? 26.824 27.691 5.250 1.00 92.44 321 SER A C 1
ATOM 2462 O O . SER A 1 321 ? 25.845 27.861 4.522 1.00 92.44 321 SER A O 1
ATOM 2464 N N . SER A 1 322 ? 27.021 28.391 6.367 1.00 94.00 322 SER A N 1
ATOM 2465 C CA . SER A 1 322 ? 26.236 29.561 6.768 1.00 94.00 322 SER A CA 1
ATOM 2466 C C . SER A 1 322 ? 27.183 30.656 7.254 1.00 94.00 322 SER A C 1
ATOM 2468 O O . SER A 1 322 ? 28.144 30.360 7.969 1.00 94.00 322 SER A O 1
ATOM 2470 N N . ILE A 1 323 ? 26.924 31.897 6.847 1.00 92.94 323 ILE A N 1
ATOM 2471 C CA . ILE A 1 323 ? 27.668 33.101 7.235 1.00 92.94 323 ILE A CA 1
ATOM 2472 C C . ILE A 1 323 ? 26.689 34.246 7.535 1.00 92.94 323 ILE A C 1
ATOM 2474 O O . ILE A 1 323 ? 25.593 34.287 6.978 1.00 92.94 323 ILE A O 1
ATOM 2478 N N . ARG A 1 324 ? 27.080 35.180 8.410 1.00 92.50 324 ARG A N 1
ATOM 2479 C CA . ARG A 1 324 ? 26.328 36.418 8.685 1.00 92.50 324 ARG A CA 1
ATOM 2480 C C . ARG A 1 324 ? 26.953 37.595 7.949 1.00 92.50 324 ARG A C 1
ATOM 2482 O O . ARG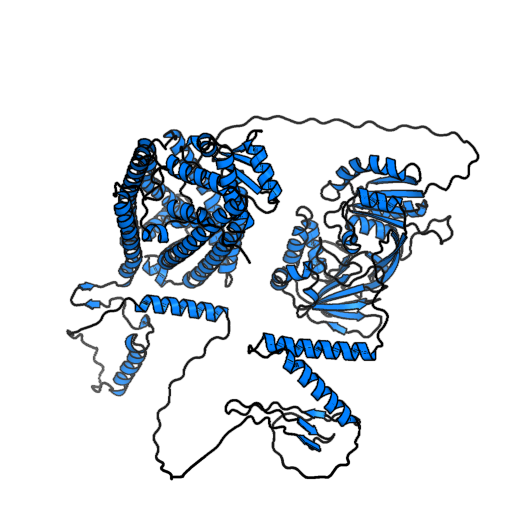 A 1 324 ? 28.181 37.701 7.936 1.00 92.50 324 ARG A O 1
ATOM 2489 N N . VAL A 1 325 ? 26.126 38.430 7.322 1.00 90.06 325 VAL A N 1
ATOM 2490 C CA . VAL A 1 325 ? 26.569 39.527 6.445 1.00 90.06 325 VAL A CA 1
ATOM 2491 C C . VAL A 1 325 ? 25.650 40.746 6.575 1.00 90.06 325 VAL A C 1
ATOM 2493 O O . VAL A 1 325 ? 24.433 40.585 6.624 1.00 90.06 325 VAL A O 1
ATOM 2496 N N . HIS A 1 326 ? 26.210 41.955 6.507 1.00 85.56 326 HIS A N 1
ATOM 2497 C CA . HIS A 1 326 ? 25.439 43.197 6.336 1.00 85.56 326 HIS A CA 1
ATOM 2498 C C . HIS A 1 326 ? 25.358 43.617 4.856 1.00 85.56 326 HIS A C 1
ATOM 2500 O O . HIS A 1 326 ? 24.475 44.374 4.448 1.00 85.56 326 HIS A O 1
ATOM 2506 N N . SER A 1 327 ? 26.297 43.147 4.025 1.00 86.19 327 SER A N 1
ATOM 2507 C CA . SER A 1 327 ? 26.231 43.270 2.569 1.00 86.19 327 SER A CA 1
ATOM 2508 C C . SER A 1 327 ? 26.893 42.089 1.866 1.00 86.19 327 SER A C 1
ATOM 2510 O O . SER A 1 327 ? 27.865 41.506 2.353 1.00 86.19 327 SER A O 1
ATOM 2512 N N . ILE A 1 328 ? 26.358 41.736 0.698 1.00 88.69 328 ILE A N 1
ATOM 2513 C CA . ILE A 1 328 ? 26.881 40.661 -0.149 1.00 88.69 328 ILE A CA 1
ATOM 2514 C C . ILE A 1 328 ? 26.771 41.051 -1.627 1.00 88.69 328 ILE A C 1
ATOM 2516 O O . ILE A 1 328 ? 25.742 41.558 -2.070 1.00 88.69 328 ILE A O 1
ATOM 2520 N N . GLU A 1 329 ? 27.849 40.821 -2.373 1.00 87.44 329 GLU A N 1
ATOM 2521 C CA . GLU A 1 329 ? 27.942 40.965 -3.830 1.00 87.44 329 GLU A CA 1
ATOM 2522 C C . GLU A 1 329 ? 28.214 39.581 -4.440 1.00 87.44 329 GLU A C 1
ATOM 2524 O O . GLU A 1 329 ? 29.034 38.823 -3.907 1.00 87.44 329 GLU A O 1
ATOM 2529 N N . VAL A 1 330 ? 27.551 39.244 -5.551 1.00 85.56 330 VAL A N 1
ATOM 2530 C CA . VAL A 1 330 ? 27.662 37.923 -6.205 1.00 85.56 330 VAL A CA 1
ATOM 2531 C C . VAL A 1 330 ? 27.968 38.076 -7.701 1.00 85.56 330 VAL A C 1
ATOM 2533 O O . VAL A 1 330 ? 27.385 38.918 -8.377 1.00 85.56 330 VAL A O 1
ATOM 2536 N N . GLU A 1 331 ? 28.888 37.261 -8.225 1.00 82.38 331 GLU A N 1
ATOM 2537 C CA . GLU A 1 331 ? 29.342 37.279 -9.627 1.00 82.38 331 GLU A CA 1
ATOM 2538 C C . GLU A 1 331 ? 29.523 35.834 -10.155 1.00 82.38 331 GLU A C 1
ATOM 2540 O O . GLU A 1 331 ? 30.207 35.024 -9.526 1.00 82.38 331 GLU A O 1
ATOM 2545 N N . ASP A 1 332 ? 28.916 35.484 -11.300 1.00 77.94 332 ASP A N 1
ATOM 2546 C CA . ASP A 1 332 ? 29.091 34.171 -11.959 1.00 77.94 332 ASP A CA 1
ATOM 2547 C C . ASP A 1 332 ? 30.389 34.128 -12.779 1.00 77.94 332 ASP A C 1
ATOM 2549 O O . ASP A 1 332 ? 30.607 34.942 -13.677 1.00 77.94 332 ASP A O 1
ATOM 2553 N N . ILE A 1 333 ? 31.242 33.139 -12.499 1.00 72.25 333 ILE A N 1
ATOM 2554 C CA . ILE A 1 333 ? 32.520 32.929 -13.202 1.00 72.25 333 ILE A CA 1
ATOM 2555 C C . ILE A 1 333 ? 32.303 32.198 -14.532 1.00 72.25 333 ILE A C 1
ATOM 2557 O O . ILE A 1 333 ? 33.098 32.324 -15.462 1.00 72.25 333 ILE A O 1
ATOM 2561 N N . SER A 1 334 ? 31.242 31.394 -14.628 1.00 62.56 334 SER A N 1
ATOM 2562 C CA . SER A 1 334 ? 31.072 30.397 -15.688 1.00 62.56 334 SER A CA 1
ATOM 2563 C C . SER A 1 334 ? 30.717 30.982 -17.058 1.00 62.56 334 SER A C 1
ATOM 2565 O O . SER A 1 334 ? 30.730 30.251 -18.050 1.00 62.56 334 SER A O 1
ATOM 2567 N N . GLY A 1 335 ? 30.382 32.277 -17.128 1.00 55.06 335 GLY A N 1
ATOM 2568 C CA . GLY A 1 335 ? 30.046 32.977 -18.371 1.00 55.06 335 GLY A CA 1
ATOM 2569 C C . GLY A 1 335 ? 28.810 32.419 -19.085 1.00 55.06 335 GLY A C 1
ATOM 2570 O O . GLY A 1 335 ? 28.624 32.669 -20.274 1.00 55.06 335 GLY A O 1
ATOM 2571 N N . SER A 1 336 ? 27.979 31.638 -18.384 1.00 54.03 336 SER A N 1
ATOM 2572 C CA . SER A 1 336 ? 26.876 30.877 -18.986 1.00 54.03 336 SER A CA 1
ATOM 2573 C C . SER A 1 336 ? 25.535 31.623 -19.013 1.00 54.03 336 SER A C 1
ATOM 2575 O O . SER A 1 336 ? 24.581 31.131 -19.614 1.00 54.03 336 SER A O 1
ATOM 2577 N N . GLY A 1 337 ? 25.477 32.831 -18.439 1.00 51.62 337 GLY A N 1
ATOM 2578 C CA . GLY A 1 337 ? 24.425 33.821 -18.709 1.00 51.62 337 GLY A CA 1
ATOM 2579 C C . GLY A 1 337 ? 23.039 33.484 -18.154 1.00 51.62 337 GLY A C 1
ATOM 2580 O O . GLY A 1 337 ? 22.043 33.965 -18.686 1.00 51.62 337 GLY A O 1
ATOM 2581 N N . SER A 1 338 ? 22.941 32.642 -17.119 1.00 56.84 338 SER A N 1
ATOM 2582 C CA . SER A 1 338 ? 21.646 32.261 -16.536 1.00 56.84 338 SER A CA 1
ATOM 2583 C C . SER A 1 338 ? 21.680 32.105 -15.010 1.00 56.84 338 SER A C 1
ATOM 2585 O O . SER A 1 338 ? 21.394 31.025 -14.481 1.00 56.84 338 SER A O 1
ATOM 2587 N N . ILE A 1 339 ? 22.010 33.184 -14.296 1.00 67.00 339 ILE A N 1
ATOM 2588 C CA . ILE A 1 339 ? 21.733 33.273 -12.857 1.00 67.00 339 ILE A CA 1
ATOM 2589 C C . ILE A 1 339 ? 20.217 33.447 -12.695 1.00 67.00 339 ILE A C 1
ATOM 2591 O O . ILE A 1 339 ? 19.629 34.384 -13.226 1.00 67.00 339 ILE A O 1
ATOM 2595 N N . PHE A 1 340 ? 19.563 32.537 -11.974 1.00 73.44 340 PHE A N 1
ATOM 2596 C CA . PHE A 1 340 ? 18.175 32.732 -11.550 1.00 73.44 340 PHE A CA 1
ATOM 2597 C C . PHE A 1 340 ? 18.174 33.444 -10.202 1.00 73.44 340 PHE A C 1
ATOM 2599 O O . PHE A 1 340 ? 18.747 32.902 -9.256 1.00 73.44 340 PHE A O 1
ATOM 2606 N N . VAL A 1 341 ? 17.503 34.595 -10.116 1.00 80.62 341 VAL A N 1
ATOM 2607 C CA . VAL A 1 341 ? 17.327 35.378 -8.882 1.00 80.62 341 VAL A CA 1
ATOM 2608 C C . VAL A 1 341 ? 15.836 35.539 -8.579 1.00 80.62 341 VAL A C 1
ATOM 2610 O O . VAL A 1 341 ? 15.020 35.816 -9.462 1.00 80.62 341 VAL A O 1
ATOM 2613 N N . GLN A 1 342 ? 15.463 35.332 -7.322 1.00 84.81 342 GLN A N 1
ATOM 2614 C CA . GLN A 1 342 ? 14.089 35.437 -6.832 1.00 84.81 342 GLN A CA 1
ATOM 2615 C C . GLN A 1 342 ? 14.101 36.031 -5.422 1.00 84.81 342 GLN A C 1
ATOM 2617 O O . GLN A 1 342 ? 15.025 35.767 -4.659 1.00 84.81 342 GLN A O 1
ATOM 2622 N N . SER A 1 343 ? 13.061 36.762 -5.029 1.00 84.69 343 SER A N 1
ATOM 2623 C CA . SER A 1 343 ? 12.880 37.180 -3.638 1.00 84.69 343 SER A CA 1
ATOM 2624 C C . SER A 1 343 ? 11.438 36.989 -3.160 1.00 84.69 343 SER A C 1
ATOM 2626 O O . SER A 1 343 ? 10.484 37.163 -3.913 1.00 84.69 343 SER A O 1
ATOM 2628 N N . ASP A 1 344 ? 11.272 36.489 -1.931 1.00 81.00 344 ASP A N 1
ATOM 2629 C CA . ASP A 1 344 ? 9.994 36.130 -1.280 1.00 81.00 344 ASP A CA 1
ATOM 2630 C C . ASP A 1 344 ? 9.020 35.236 -2.098 1.00 81.00 344 ASP A C 1
ATOM 2632 O O . ASP A 1 344 ? 7.850 35.071 -1.739 1.00 81.00 344 ASP A O 1
ATOM 2636 N N . GLY A 1 345 ? 9.498 34.600 -3.174 1.00 69.62 345 GLY A N 1
ATOM 2637 C CA . GLY A 1 345 ? 8.709 33.769 -4.094 1.00 69.62 345 GLY A CA 1
ATOM 2638 C C . GLY A 1 345 ? 8.322 34.431 -5.424 1.00 69.62 345 GLY A C 1
ATOM 2639 O O . GLY A 1 345 ? 7.659 33.780 -6.236 1.00 69.62 345 GLY A O 1
ATOM 2640 N N . GLU A 1 346 ? 8.734 35.677 -5.666 1.00 74.12 346 GLU A N 1
ATOM 2641 C CA . GLU A 1 346 ? 8.496 36.436 -6.900 1.00 74.12 346 GLU A CA 1
ATOM 2642 C C . GLU A 1 346 ? 9.832 36.765 -7.612 1.00 74.12 346 GLU A C 1
ATOM 2644 O O . GLU A 1 346 ? 10.898 36.793 -6.998 1.00 74.12 346 GLU A O 1
ATOM 2649 N N . HIS A 1 347 ? 9.811 36.892 -8.944 1.00 69.81 347 HIS A N 1
ATOM 2650 C CA . HIS A 1 347 ? 11.022 36.823 -9.784 1.00 69.81 347 HIS A CA 1
ATOM 2651 C C . HIS A 1 347 ? 11.506 38.195 -10.241 1.00 69.81 347 HIS A C 1
ATOM 2653 O O . HIS A 1 347 ? 10.714 38.990 -10.749 1.00 69.81 347 HIS A O 1
ATOM 2659 N N . LEU A 1 348 ? 12.817 38.427 -10.159 1.00 62.47 348 LEU A N 1
ATOM 2660 C CA . LEU A 1 348 ? 13.444 39.699 -10.520 1.00 62.47 348 LEU A CA 1
ATOM 2661 C C . LEU A 1 348 ? 13.930 39.672 -11.982 1.00 62.47 348 LEU A C 1
ATOM 2663 O O . LEU A 1 348 ? 15.119 39.691 -12.272 1.00 62.47 348 LEU A O 1
ATOM 2667 N N . GLY A 1 349 ? 12.959 39.599 -12.901 1.00 51.44 349 GLY A N 1
ATOM 2668 C CA . GLY A 1 349 ? 13.156 39.598 -14.360 1.00 51.44 349 GLY A CA 1
ATOM 2669 C C . GLY A 1 349 ? 13.643 38.263 -14.965 1.00 51.44 349 GLY A C 1
ATOM 2670 O O . GLY A 1 349 ? 14.177 37.404 -14.279 1.00 51.44 349 GLY A O 1
ATOM 2671 N N . ALA A 1 350 ? 13.447 37.982 -16.257 1.00 34.22 350 ALA A N 1
ATOM 2672 C CA . ALA A 1 350 ? 12.375 38.423 -17.153 1.00 34.22 350 ALA A CA 1
ATOM 2673 C C . ALA A 1 350 ? 12.170 37.373 -18.272 1.00 34.22 350 ALA A C 1
ATOM 2675 O O . ALA A 1 350 ? 13.136 36.841 -18.806 1.00 34.22 350 ALA A O 1
ATOM 2676 N N . GLY A 1 351 ? 10.920 37.132 -18.685 1.00 27.81 351 GLY A N 1
ATOM 2677 C CA . GLY A 1 351 ? 10.612 36.468 -19.963 1.00 27.81 351 GLY A CA 1
ATOM 2678 C C . GLY A 1 351 ? 10.655 34.930 -20.003 1.00 27.81 351 GLY A C 1
ATOM 2679 O O . GLY A 1 351 ? 11.379 34.252 -19.283 1.00 27.81 351 GLY A O 1
ATOM 2680 N N . LEU A 1 352 ? 9.822 34.358 -20.878 1.00 30.61 352 LEU A N 1
ATOM 2681 C CA . LEU A 1 352 ? 9.879 32.945 -21.261 1.00 30.61 352 LEU A CA 1
ATOM 2682 C C . LEU A 1 352 ? 10.902 32.754 -22.396 1.00 30.61 352 LEU A C 1
ATOM 2684 O O . LEU A 1 352 ? 10.938 33.564 -23.313 1.00 30.61 352 LEU A O 1
ATOM 2688 N N . HIS A 1 353 ? 11.591 31.606 -22.373 1.00 25.52 353 HIS A N 1
ATOM 2689 C CA . HIS A 1 353 ? 12.661 31.140 -23.277 1.00 25.52 353 HIS A CA 1
ATOM 2690 C C . HIS A 1 353 ? 14.077 31.715 -23.056 1.00 25.52 353 HIS A C 1
ATOM 2692 O O . HIS A 1 353 ? 14.229 32.894 -22.763 1.00 25.52 353 HIS A O 1
ATOM 2698 N N . PRO A 1 354 ? 15.124 30.873 -23.207 1.00 28.09 354 PRO A N 1
ATOM 2699 C CA . PRO A 1 354 ? 16.509 31.297 -23.058 1.00 28.09 354 PRO A CA 1
ATOM 2700 C C . PRO A 1 354 ? 17.001 32.001 -24.328 1.00 28.09 354 PRO A C 1
ATOM 2702 O O . PRO A 1 354 ? 17.078 31.390 -25.395 1.00 28.09 354 PRO A O 1
ATOM 2705 N N . MET A 1 355 ? 17.401 33.261 -24.191 1.00 22.11 355 MET A N 1
ATOM 2706 C CA . MET A 1 355 ? 18.395 33.890 -25.058 1.00 22.11 355 MET A CA 1
ATOM 2707 C C . MET A 1 355 ? 19.430 34.592 -24.184 1.00 22.11 355 MET A C 1
ATOM 2709 O O . MET A 1 355 ? 19.105 35.087 -23.109 1.00 22.11 355 MET A O 1
ATOM 2713 N N . ASN A 1 356 ? 20.681 34.565 -24.639 1.00 29.33 356 ASN A N 1
ATOM 2714 C CA . ASN A 1 356 ? 21.835 35.023 -23.876 1.00 29.33 356 ASN A CA 1
ATOM 2715 C C . ASN A 1 356 ? 21.795 36.545 -23.670 1.00 29.33 356 ASN A C 1
ATOM 2717 O O . ASN A 1 356 ? 22.049 37.289 -24.615 1.00 29.33 356 ASN A O 1
ATOM 2721 N N . GLU A 1 357 ? 21.605 36.992 -22.431 1.00 28.77 357 GLU A N 1
ATOM 2722 C CA . GLU A 1 357 ? 22.081 38.295 -21.962 1.00 28.77 357 GLU A CA 1
ATOM 2723 C C . GLU A 1 357 ? 22.966 38.058 -20.729 1.00 28.77 357 GLU A C 1
ATOM 2725 O O . GLU A 1 357 ? 22.663 37.213 -19.885 1.00 28.77 357 GLU A O 1
ATOM 2730 N N . GLN A 1 358 ? 24.113 38.739 -20.659 1.00 30.62 358 GLN A N 1
ATOM 2731 C CA . GLN A 1 358 ? 25.004 38.653 -19.502 1.00 30.62 358 GLN A CA 1
ATOM 2732 C C . GLN A 1 358 ? 24.385 39.431 -18.339 1.00 30.62 358 GLN A C 1
ATOM 2734 O O . GLN A 1 358 ? 24.127 40.622 -18.476 1.00 30.62 358 GLN A O 1
ATOM 2739 N N . PHE A 1 359 ? 24.190 38.761 -17.204 1.00 36.34 359 PHE A N 1
ATOM 2740 C CA . PHE A 1 359 ? 23.825 39.392 -15.938 1.00 36.34 359 PHE A CA 1
ATOM 2741 C C . PHE A 1 359 ? 25.082 39.555 -15.083 1.00 36.34 359 PHE A C 1
ATOM 2743 O O . PHE A 1 359 ? 25.752 38.561 -14.786 1.00 36.34 359 PHE A O 1
ATOM 2750 N N . GLY A 1 360 ? 25.414 40.794 -14.721 1.00 42.75 360 GLY A N 1
ATOM 2751 C CA . GLY A 1 360 ? 26.494 41.116 -13.794 1.00 42.75 360 GLY A CA 1
ATOM 2752 C C . GLY A 1 360 ? 25.981 41.561 -12.421 1.00 42.75 360 GLY A C 1
ATOM 2753 O O . GLY A 1 360 ? 24.879 42.079 -12.292 1.00 42.75 360 GLY A O 1
ATOM 2754 N N . LYS A 1 361 ? 26.819 41.328 -11.404 1.00 47.34 361 LYS A N 1
ATOM 2755 C CA . LYS A 1 361 ? 26.842 41.937 -10.057 1.00 47.34 361 LYS A CA 1
ATOM 2756 C C . LYS A 1 361 ? 25.509 42.430 -9.476 1.00 47.34 361 LYS A C 1
ATOM 2758 O O . LYS A 1 361 ? 25.219 43.625 -9.496 1.00 47.34 361 LYS A O 1
ATOM 2763 N N . ASP A 1 362 ? 24.815 41.528 -8.790 1.00 53.06 362 ASP A N 1
ATOM 2764 C CA . ASP A 1 362 ? 23.776 41.898 -7.826 1.00 53.06 362 ASP A CA 1
ATOM 2765 C C . ASP A 1 362 ? 24.403 42.285 -6.475 1.00 53.06 362 ASP A C 1
ATOM 2767 O O . ASP A 1 362 ? 25.307 41.600 -5.977 1.00 53.06 362 ASP A O 1
ATOM 2771 N N . VAL A 1 363 ? 23.903 43.362 -5.859 1.00 51.94 363 VAL A N 1
ATOM 2772 C CA . VAL A 1 363 ? 24.336 43.835 -4.531 1.00 51.94 363 VAL A CA 1
ATOM 2773 C C . VAL A 1 363 ? 23.162 43.797 -3.557 1.00 51.94 363 VAL A C 1
ATOM 2775 O O . VAL A 1 363 ? 22.121 44.398 -3.820 1.00 51.94 363 VAL A O 1
ATOM 2778 N N . ILE A 1 364 ? 23.334 43.131 -2.410 1.00 61.31 364 ILE A N 1
ATOM 2779 C CA . ILE A 1 364 ? 22.302 43.026 -1.368 1.00 61.31 364 ILE A CA 1
ATOM 2780 C C . ILE A 1 364 ? 22.691 43.825 -0.118 1.00 61.31 364 ILE A C 1
ATOM 2782 O O . ILE A 1 364 ? 23.835 43.753 0.339 1.00 61.31 364 ILE A O 1
ATOM 2786 N N . ARG A 1 365 ? 21.742 44.608 0.418 1.00 46.91 365 ARG A N 1
ATOM 2787 C CA . ARG A 1 365 ? 21.908 45.553 1.545 1.00 46.91 365 ARG A CA 1
ATOM 2788 C C . ARG A 1 365 ? 20.660 45.623 2.430 1.00 46.91 365 ARG A C 1
ATOM 2790 O O . ARG A 1 365 ? 19.588 45.197 2.021 1.00 46.91 365 ARG A O 1
ATOM 2797 N N . GLU A 1 366 ? 20.783 46.222 3.609 1.00 46.03 366 GLU A N 1
ATOM 2798 C CA . GLU A 1 366 ? 19.688 46.412 4.572 1.00 46.03 366 GLU A CA 1
ATOM 2799 C C . GLU A 1 366 ? 19.055 47.818 4.539 1.00 46.03 366 GLU A C 1
ATOM 2801 O O . GLU A 1 366 ? 19.743 48.820 4.318 1.00 46.03 366 GLU A O 1
ATOM 2806 N N . LYS A 1 367 ? 17.744 47.905 4.828 1.00 50.69 367 LYS A N 1
ATOM 2807 C CA . LYS A 1 367 ? 17.037 49.112 5.313 1.00 50.69 367 LYS A CA 1
ATOM 2808 C C . LYS A 1 367 ? 15.993 48.743 6.381 1.00 50.69 367 LYS A C 1
ATOM 2810 O O . LYS A 1 367 ? 15.314 47.739 6.231 1.00 50.69 367 LYS A O 1
ATOM 2815 N N . ALA A 1 368 ? 15.781 49.582 7.396 1.00 41.22 368 ALA A N 1
ATOM 2816 C CA . ALA A 1 368 ? 14.794 49.323 8.458 1.00 41.22 368 ALA A CA 1
ATOM 2817 C C . ALA A 1 368 ? 13.378 49.876 8.161 1.00 41.22 368 ALA A C 1
ATOM 2819 O O . ALA A 1 368 ? 13.229 50.950 7.571 1.00 41.22 368 ALA A O 1
ATOM 2820 N N . LEU A 1 369 ? 12.338 49.193 8.656 1.00 50.53 369 LEU A N 1
ATOM 2821 C CA . LEU A 1 369 ? 10.923 49.601 8.638 1.00 50.53 369 LEU A CA 1
ATOM 2822 C C . LEU A 1 369 ? 10.251 49.369 10.007 1.00 50.53 369 LEU A C 1
ATOM 2824 O O . LEU A 1 369 ? 10.608 48.457 10.748 1.00 50.53 369 LEU A O 1
ATOM 2828 N N . SER A 1 370 ? 9.241 50.176 10.346 1.00 45.03 370 SER A N 1
ATOM 2829 C CA . SER A 1 370 ? 8.436 49.998 11.565 1.00 45.03 370 SER A CA 1
ATOM 2830 C C . SER A 1 370 ? 7.298 48.986 11.350 1.00 45.03 370 SER A C 1
ATOM 2832 O O . SER A 1 370 ? 6.330 49.254 10.634 1.00 45.03 370 SER A O 1
ATOM 2834 N N . PHE A 1 371 ? 7.394 47.840 12.017 1.00 41.03 371 PHE A N 1
ATOM 2835 C CA . PHE A 1 371 ? 6.368 46.802 12.134 1.00 41.03 371 PHE A CA 1
ATOM 2836 C C . PHE A 1 371 ? 5.685 46.876 13.513 1.00 41.03 371 PHE A C 1
ATOM 2838 O O . PHE A 1 371 ? 5.796 47.899 14.194 1.00 41.03 371 PHE A O 1
ATOM 2845 N N . GLY A 1 372 ? 4.960 45.838 13.951 1.00 39.91 372 GLY A N 1
ATOM 2846 C CA . GLY A 1 372 ? 4.297 45.860 15.259 1.00 39.91 372 GLY A CA 1
ATOM 2847 C C . GLY A 1 372 ? 4.253 44.557 16.049 1.00 39.91 372 GLY A C 1
ATOM 2848 O O . GLY A 1 372 ? 3.950 43.512 15.482 1.00 39.91 372 GLY A O 1
ATOM 2849 N N . VAL A 1 373 ? 4.416 44.704 17.377 1.00 36.72 373 VAL A N 1
ATOM 2850 C CA . VAL A 1 373 ? 4.378 43.724 18.496 1.00 36.72 373 VAL A CA 1
ATOM 2851 C C . VAL A 1 373 ? 5.741 43.259 19.039 1.00 36.72 373 VAL A C 1
ATOM 2853 O O . VAL A 1 373 ? 6.684 43.027 18.290 1.00 36.72 373 VAL A O 1
ATOM 2856 N N . GLU A 1 374 ? 5.766 43.099 20.368 1.00 29.00 374 GLU A N 1
ATOM 2857 C CA . GLU A 1 374 ? 6.734 42.381 21.209 1.00 29.00 374 GLU A CA 1
ATOM 2858 C C . GLU A 1 374 ? 5.948 41.460 22.173 1.00 29.00 374 GLU A C 1
ATOM 2860 O O . GLU A 1 374 ? 4.793 41.757 22.502 1.00 29.00 374 GLU A O 1
ATOM 2865 N N . GLU A 1 375 ? 6.550 40.350 22.611 1.00 30.89 375 GLU A N 1
ATOM 2866 C CA . GLU A 1 375 ? 6.033 39.471 23.670 1.00 30.89 375 GLU A CA 1
ATOM 2867 C C . GLU A 1 375 ? 7.224 38.923 24.488 1.00 30.89 375 GLU A C 1
ATOM 2869 O O . GLU A 1 375 ? 8.149 38.345 23.919 1.00 30.89 375 GLU A O 1
ATOM 2874 N N . ASP A 1 376 ? 7.230 39.160 25.804 1.00 29.33 376 ASP A N 1
ATOM 2875 C CA . ASP A 1 376 ? 8.383 38.965 26.705 1.00 29.33 376 ASP A CA 1
ATOM 2876 C C . ASP A 1 376 ? 8.256 37.669 27.528 1.00 29.33 376 ASP A C 1
ATOM 2878 O O . ASP A 1 376 ? 7.274 37.486 28.253 1.00 29.33 376 ASP A O 1
ATOM 2882 N N . ILE A 1 377 ? 9.258 36.780 27.437 1.00 29.09 377 ILE A N 1
ATOM 2883 C CA . ILE A 1 377 ? 9.440 35.641 28.354 1.00 29.09 377 ILE A CA 1
ATOM 2884 C C . ILE A 1 377 ? 10.934 35.419 28.675 1.00 29.09 377 ILE A C 1
ATOM 2886 O O . ILE A 1 377 ? 11.562 34.473 28.204 1.00 29.09 377 ILE A O 1
ATOM 2890 N N . GLY A 1 378 ? 11.462 36.238 29.587 1.00 27.80 378 GLY A N 1
ATOM 2891 C CA . GLY A 1 378 ? 12.208 35.739 30.751 1.00 27.80 378 GLY A CA 1
ATOM 2892 C C . GLY A 1 378 ? 13.671 35.309 30.571 1.00 27.80 378 GLY A C 1
ATOM 2893 O O . GLY A 1 378 ? 13.971 34.119 30.481 1.00 27.80 378 GLY A O 1
ATOM 2894 N N . GLU A 1 379 ? 14.599 36.256 30.755 1.00 25.36 379 GLU A N 1
ATOM 2895 C CA . GLU A 1 379 ? 16.025 35.961 30.960 1.00 25.36 379 GLU A CA 1
ATOM 2896 C C . GLU A 1 379 ? 16.618 36.714 32.174 1.00 25.36 379 GLU A C 1
ATOM 2898 O O . GLU A 1 379 ? 17.216 37.782 32.068 1.00 25.36 379 GLU A O 1
ATOM 2903 N N . GLN A 1 380 ? 16.479 36.135 33.375 1.00 29.84 380 GLN A N 1
ATOM 2904 C CA . GLN A 1 380 ? 17.198 36.574 34.583 1.00 29.84 380 GLN A CA 1
ATOM 2905 C C . GLN A 1 380 ? 17.688 35.381 35.422 1.00 29.84 380 GLN A C 1
ATOM 2907 O O . GLN A 1 380 ? 17.073 35.075 36.440 1.00 29.84 380 GLN A O 1
ATOM 2912 N N . GLN A 1 381 ? 18.806 34.733 35.037 1.00 31.61 381 GLN A N 1
ATOM 2913 C CA . GLN A 1 381 ? 19.729 34.064 35.992 1.00 31.61 381 GLN A CA 1
ATOM 2914 C C . GLN A 1 381 ? 21.072 33.517 35.427 1.00 31.61 381 GLN A C 1
ATOM 2916 O O . GLN A 1 381 ? 21.588 32.533 35.945 1.00 31.61 381 GLN A O 1
ATOM 2921 N N . PHE A 1 382 ? 21.715 34.151 34.432 1.00 28.00 382 PHE A N 1
ATOM 2922 C CA . PHE A 1 382 ? 23.049 33.705 33.944 1.00 28.00 382 PHE A CA 1
ATOM 2923 C C . PHE A 1 382 ? 24.140 34.796 33.840 1.00 28.00 382 PHE A C 1
ATOM 2925 O O . PHE A 1 382 ? 25.131 34.651 33.127 1.00 28.00 382 PHE A O 1
ATOM 2932 N N . GLN A 1 383 ? 24.020 35.873 34.625 1.00 28.77 383 GLN A N 1
ATOM 2933 C CA . GLN A 1 383 ? 25.017 36.955 34.719 1.00 28.77 383 GLN A CA 1
ATOM 2934 C C . GLN A 1 383 ? 25.776 36.937 36.058 1.00 28.77 383 GLN A C 1
ATOM 2936 O O . GLN A 1 383 ? 25.582 37.798 36.913 1.00 28.77 383 GLN A O 1
ATOM 2941 N N . ARG A 1 384 ? 26.639 35.928 36.242 1.00 34.56 384 ARG A N 1
ATOM 2942 C CA . ARG A 1 384 ? 27.766 35.886 37.203 1.00 34.56 384 ARG A CA 1
ATOM 2943 C C . ARG A 1 384 ? 28.603 34.637 36.904 1.00 34.56 384 ARG A C 1
ATOM 2945 O O . ARG A 1 384 ? 28.179 33.561 37.288 1.00 34.56 384 ARG A O 1
ATOM 2952 N N . TRP A 1 385 ? 29.733 34.802 36.208 1.00 32.94 385 TRP A N 1
ATOM 2953 C CA . TRP A 1 385 ? 30.934 33.933 36.103 1.00 32.94 385 TRP A CA 1
ATOM 2954 C C . TRP A 1 385 ? 31.885 34.618 35.105 1.00 32.94 385 TRP A C 1
ATOM 2956 O O . TRP A 1 385 ? 31.422 35.083 34.053 1.00 32.94 385 TRP A O 1
ATOM 2966 N N . ASN A 1 386 ? 33.183 34.707 35.408 1.00 36.12 386 ASN A N 1
ATOM 2967 C CA . ASN A 1 386 ? 34.145 35.431 34.566 1.00 36.12 386 ASN A CA 1
ATOM 2968 C C . ASN A 1 386 ? 34.623 34.580 33.374 1.00 36.12 386 ASN A C 1
ATOM 2970 O O . ASN A 1 386 ? 34.425 33.367 33.332 1.00 36.12 386 ASN A O 1
ATOM 2974 N N . SER A 1 387 ? 35.224 35.219 32.365 1.00 35.31 387 SER A N 1
ATOM 2975 C CA . SER A 1 387 ? 35.590 34.580 31.087 1.00 35.31 387 SER A CA 1
ATOM 2976 C C . SER A 1 387 ? 36.536 33.380 31.235 1.00 35.31 387 SER A C 1
ATOM 2978 O O . SER A 1 387 ? 36.358 32.388 30.528 1.00 35.31 387 SER A O 1
ATOM 2980 N N . GLY A 1 388 ? 37.472 33.429 32.190 1.00 36.16 388 GLY A N 1
ATOM 2981 C CA . GLY A 1 388 ? 38.353 32.304 32.521 1.00 36.16 388 GLY A CA 1
ATOM 2982 C C . GLY A 1 388 ? 37.591 31.080 33.039 1.00 36.16 388 GLY A C 1
ATOM 2983 O O . GLY A 1 388 ? 37.811 29.974 32.553 1.00 36.16 388 GLY A O 1
ATOM 2984 N N . ASP A 1 389 ? 36.618 31.272 33.936 1.00 37.97 389 ASP A N 1
ATOM 2985 C CA . ASP A 1 389 ? 35.795 30.180 34.481 1.00 37.97 389 ASP A CA 1
ATOM 2986 C C . ASP A 1 389 ? 34.883 29.560 33.412 1.00 37.97 389 ASP A C 1
ATOM 2988 O O . ASP A 1 389 ? 34.590 28.366 33.453 1.00 37.97 389 ASP A O 1
ATOM 2992 N N . ARG A 1 390 ? 34.466 30.349 32.410 1.00 34.44 390 ARG A N 1
ATOM 2993 C CA . ARG A 1 390 ? 33.689 29.853 31.260 1.00 34.44 390 ARG A CA 1
ATOM 2994 C C . ARG A 1 390 ? 34.540 29.015 30.306 1.00 34.44 390 ARG A C 1
ATOM 2996 O O . ARG A 1 390 ? 34.055 27.992 29.835 1.00 34.44 390 ARG A O 1
ATOM 3003 N N . GLN A 1 391 ? 35.794 29.395 30.047 1.00 37.25 391 GLN A N 1
ATOM 3004 C CA . GLN A 1 391 ? 36.720 28.570 29.257 1.00 37.25 391 GLN A CA 1
ATOM 3005 C C . GLN A 1 391 ? 37.130 27.302 30.014 1.00 37.25 391 GLN A C 1
ATOM 3007 O O . GLN A 1 391 ? 37.085 26.215 29.441 1.00 37.25 391 GLN A O 1
ATOM 3012 N N . MET A 1 392 ? 37.429 27.415 31.312 1.00 35.03 392 MET A N 1
ATOM 3013 C CA . MET A 1 392 ? 37.728 26.269 32.173 1.00 35.03 392 MET A CA 1
ATOM 3014 C C . MET A 1 392 ? 36.530 25.312 32.246 1.00 35.03 392 MET A C 1
ATOM 3016 O O . MET A 1 392 ? 36.692 24.111 32.059 1.00 35.03 392 MET A O 1
ATOM 3020 N N . GLY A 1 393 ? 35.314 25.837 32.436 1.00 34.16 393 GLY A N 1
ATOM 3021 C CA . GLY A 1 393 ? 34.070 25.066 32.434 1.00 34.16 393 GLY A CA 1
ATOM 3022 C C . GLY A 1 393 ? 33.750 24.435 31.077 1.00 34.16 393 GLY A C 1
ATOM 3023 O O . GLY A 1 393 ? 33.320 23.286 31.034 1.00 34.16 393 GLY A O 1
ATOM 3024 N N . ALA A 1 394 ? 34.013 25.128 29.965 1.00 35.53 394 ALA A N 1
ATOM 3025 C CA . ALA A 1 394 ? 33.858 24.574 28.621 1.00 35.53 394 ALA A CA 1
ATOM 3026 C C . ALA A 1 394 ? 34.866 23.448 28.340 1.00 35.53 394 ALA A C 1
ATOM 3028 O O . ALA A 1 394 ? 34.469 22.408 27.820 1.00 35.53 394 ALA A O 1
ATOM 3029 N N . MET A 1 395 ? 36.134 23.598 28.740 1.00 37.72 395 MET A N 1
ATOM 3030 C CA . MET A 1 395 ? 37.140 22.533 28.641 1.00 37.72 395 MET A CA 1
ATOM 3031 C C . MET A 1 395 ? 36.822 21.355 29.567 1.00 37.72 395 MET A C 1
ATOM 3033 O O . MET A 1 395 ? 36.931 20.211 29.135 1.00 37.72 395 MET A O 1
ATOM 3037 N N . LEU A 1 396 ? 36.359 21.599 30.799 1.00 38.03 396 LEU A N 1
ATOM 3038 C CA . LEU A 1 396 ? 35.930 20.531 31.706 1.00 38.03 396 LEU A CA 1
ATOM 3039 C C . LEU A 1 396 ? 34.735 19.768 31.118 1.00 38.03 396 LEU A C 1
ATOM 3041 O O . LEU A 1 396 ? 34.750 18.543 31.078 1.00 38.03 396 LEU A O 1
ATOM 3045 N N . CYS A 1 397 ? 33.732 20.479 30.596 1.00 36.75 397 CYS A N 1
ATOM 3046 C CA . CYS A 1 397 ? 32.591 19.881 29.907 1.00 36.75 397 CYS A CA 1
ATOM 3047 C C . CYS A 1 397 ? 32.998 19.140 28.628 1.00 36.75 397 CYS A C 1
ATOM 3049 O O . CYS A 1 397 ? 32.432 18.086 28.358 1.00 36.75 397 CYS A O 1
ATOM 3051 N N . TRP A 1 398 ? 33.980 19.633 27.867 1.00 38.25 398 TRP A N 1
ATOM 3052 C CA . TRP A 1 398 ? 34.488 18.971 26.662 1.00 38.25 398 TRP A CA 1
ATOM 3053 C C . TRP A 1 398 ? 35.255 17.686 26.994 1.00 38.25 398 TRP A C 1
ATOM 3055 O O . TRP A 1 398 ? 34.967 16.650 26.405 1.00 38.25 398 TRP A O 1
ATOM 3065 N N . VAL A 1 399 ? 36.136 17.703 28.001 1.00 39.19 399 VAL A N 1
ATOM 3066 C CA . VAL A 1 399 ? 36.860 16.509 28.475 1.00 39.19 399 VAL A CA 1
ATOM 3067 C C . VAL A 1 399 ? 35.904 15.497 29.118 1.00 39.19 399 VAL A C 1
ATOM 3069 O O . VAL A 1 399 ? 35.996 14.306 28.831 1.00 39.19 399 VAL A O 1
ATOM 3072 N N . ILE A 1 400 ? 34.928 15.943 29.919 1.00 40.41 400 ILE A N 1
ATOM 3073 C CA . ILE A 1 400 ? 33.879 15.070 30.477 1.00 40.41 400 ILE A CA 1
ATOM 3074 C C . ILE A 1 400 ? 33.003 14.485 29.360 1.00 40.41 400 ILE A C 1
ATOM 3076 O O . ILE A 1 400 ? 32.636 13.316 29.429 1.00 40.41 400 ILE A O 1
ATOM 3080 N N . TRP A 1 401 ? 32.675 15.256 28.320 1.00 39.62 401 TRP A N 1
ATOM 3081 C CA . TRP A 1 401 ? 31.922 14.783 27.154 1.00 39.62 401 TRP A CA 1
ATOM 3082 C C . TRP A 1 401 ? 32.734 13.787 26.313 1.00 39.62 401 TRP A C 1
ATOM 3084 O O . TRP A 1 401 ? 32.185 12.776 25.878 1.00 39.62 401 TRP A O 1
ATOM 3094 N N . GLN A 1 402 ? 34.039 14.013 26.151 1.00 40.56 402 GLN A N 1
ATOM 3095 C CA . GLN A 1 402 ? 34.950 13.134 25.419 1.00 40.56 402 GLN A CA 1
ATOM 3096 C C . GLN A 1 402 ? 35.204 11.811 26.168 1.00 40.56 402 GLN A C 1
ATOM 3098 O O . GLN A 1 402 ? 35.070 10.751 25.560 1.00 40.56 402 GLN A O 1
ATOM 3103 N N . ASP A 1 403 ? 35.465 11.834 27.483 1.00 39.22 403 ASP A N 1
ATOM 3104 C CA . ASP A 1 403 ? 35.624 10.614 28.303 1.00 39.22 403 ASP A CA 1
ATOM 3105 C C . ASP A 1 403 ? 34.300 9.838 28.429 1.00 39.22 403 ASP A C 1
ATOM 3107 O O . ASP A 1 403 ? 34.266 8.614 28.280 1.00 39.22 403 ASP A O 1
ATOM 3111 N N . ARG A 1 404 ? 33.172 10.549 28.598 1.00 37.03 404 ARG A N 1
ATOM 3112 C CA . ARG A 1 404 ? 31.827 9.952 28.577 1.00 37.03 404 ARG A CA 1
ATOM 3113 C C . ARG A 1 404 ? 31.539 9.262 27.245 1.00 37.03 404 ARG A C 1
ATOM 3115 O O . ARG A 1 404 ? 31.033 8.144 27.258 1.00 37.03 404 ARG A O 1
ATOM 3122 N N . ASN A 1 405 ? 31.843 9.892 26.111 1.00 37.44 405 ASN A N 1
ATOM 3123 C CA . ASN A 1 405 ? 31.588 9.293 24.800 1.00 37.44 405 ASN A CA 1
ATOM 3124 C C . ASN A 1 405 ? 32.542 8.128 24.503 1.00 37.44 405 ASN A C 1
ATOM 3126 O O . ASN A 1 405 ? 32.089 7.102 23.998 1.00 37.44 405 ASN A O 1
ATOM 3130 N N . ASN A 1 406 ? 33.815 8.210 24.900 1.00 42.62 406 ASN A N 1
ATOM 3131 C CA . ASN A 1 406 ? 34.761 7.102 24.736 1.00 42.62 406 ASN A CA 1
ATOM 3132 C C . ASN A 1 406 ? 34.406 5.872 25.599 1.00 42.62 406 ASN A C 1
ATOM 3134 O O . ASN A 1 406 ? 34.704 4.750 25.194 1.00 42.62 406 ASN A O 1
ATOM 3138 N N . LYS A 1 407 ? 33.695 6.043 26.726 1.00 38.66 407 LYS A N 1
ATOM 3139 C CA . LYS A 1 407 ? 33.100 4.931 27.500 1.00 38.66 407 LYS A CA 1
ATOM 3140 C C . LYS A 1 407 ? 31.763 4.406 26.977 1.00 38.66 407 LYS A C 1
ATOM 3142 O O . LYS A 1 407 ? 31.397 3.288 27.316 1.00 38.66 407 LYS A O 1
ATOM 3147 N N . VAL A 1 408 ? 31.031 5.174 26.169 1.00 38.16 408 VAL A N 1
ATOM 3148 C CA . VAL A 1 408 ? 29.786 4.704 25.528 1.00 38.16 408 VAL A CA 1
ATOM 3149 C C . VAL A 1 408 ? 30.078 3.811 24.315 1.00 38.16 408 VAL A C 1
ATOM 3151 O O . VAL A 1 408 ? 29.260 2.958 23.986 1.00 38.16 408 VAL A O 1
ATOM 3154 N N . TRP A 1 409 ? 31.248 3.959 23.682 1.00 37.44 409 TRP A N 1
ATOM 3155 C CA . TRP A 1 409 ? 31.627 3.198 22.482 1.00 37.44 409 TRP A CA 1
ATOM 3156 C C . TRP A 1 409 ? 32.587 2.018 22.712 1.00 37.44 409 TRP A C 1
ATOM 3158 O O . TRP A 1 409 ? 32.825 1.262 21.776 1.00 37.44 409 TRP A O 1
ATOM 3168 N N . ASN A 1 410 ? 33.103 1.810 23.929 1.00 39.72 410 ASN A N 1
ATOM 3169 C CA . ASN A 1 410 ? 33.837 0.595 24.308 1.00 39.72 410 ASN A CA 1
ATOM 3170 C C . ASN A 1 410 ? 33.518 0.205 25.761 1.00 39.72 410 ASN A C 1
ATOM 3172 O O . ASN A 1 410 ? 34.057 0.768 26.713 1.00 39.72 410 ASN A O 1
ATOM 3176 N N . ASP A 1 411 ? 32.613 -0.759 25.915 1.00 33.59 411 ASP A N 1
ATOM 3177 C CA . ASP A 1 411 ? 31.990 -1.109 27.192 1.00 33.59 411 ASP A CA 1
ATOM 3178 C C . ASP A 1 411 ? 32.917 -1.919 28.122 1.00 33.59 411 ASP A C 1
ATOM 3180 O O . ASP A 1 411 ? 33.375 -3.013 27.771 1.00 33.59 411 ASP A O 1
ATOM 3184 N N . LYS A 1 412 ? 33.163 -1.392 29.333 1.00 35.31 412 LYS A N 1
ATOM 3185 C CA . LYS A 1 412 ? 33.434 -2.181 30.549 1.00 35.31 412 LYS A CA 1
ATOM 3186 C C . LYS A 1 412 ? 33.321 -1.347 31.831 1.00 35.31 412 LYS A C 1
ATOM 3188 O O . LYS A 1 412 ? 33.879 -0.260 31.969 1.00 35.31 412 LYS A O 1
ATOM 3193 N N . SER A 1 413 ? 32.612 -1.920 32.800 1.00 43.62 413 SER A N 1
ATOM 3194 C CA . SER A 1 413 ? 32.236 -1.358 34.104 1.00 43.62 413 SER A CA 1
ATOM 3195 C C . SER A 1 413 ? 33.369 -0.708 34.918 1.00 43.62 413 SER A C 1
ATOM 3197 O O . SER A 1 413 ? 34.388 -1.345 35.189 1.00 43.62 413 SER A O 1
ATOM 3199 N N . GLY A 1 414 ? 33.122 0.490 35.463 1.00 36.78 414 GLY A N 1
ATOM 3200 C CA . GLY A 1 414 ? 33.968 1.121 36.485 1.00 36.78 414 GLY A CA 1
ATOM 3201 C C . GLY A 1 414 ? 33.209 2.168 37.311 1.00 36.78 414 GLY A C 1
ATOM 3202 O O . GLY A 1 414 ? 32.599 3.075 36.754 1.00 36.78 414 GLY A O 1
ATOM 3203 N N . SER A 1 415 ? 33.230 2.038 38.642 1.00 42.62 415 SER A N 1
ATOM 3204 C CA . SER A 1 415 ? 32.449 2.878 39.569 1.00 42.62 415 SER A CA 1
ATOM 3205 C C . SER A 1 415 ? 32.833 4.366 39.528 1.00 42.62 415 SER A C 1
ATOM 3207 O O . SER A 1 415 ? 34.015 4.718 39.534 1.00 42.62 415 SER A O 1
ATOM 3209 N N . VAL A 1 416 ? 31.817 5.238 39.596 1.00 38.53 416 VAL A N 1
ATOM 3210 C CA . VAL A 1 416 ? 31.908 6.717 39.586 1.00 38.53 416 VAL A CA 1
ATOM 3211 C C . VAL A 1 416 ? 32.925 7.266 40.598 1.00 38.53 416 VAL A C 1
ATOM 3213 O O . VAL A 1 416 ? 33.560 8.290 40.349 1.00 38.53 416 VAL A O 1
ATOM 3216 N N . LYS A 1 417 ? 33.146 6.561 41.717 1.00 37.91 417 LYS A N 1
ATOM 3217 C CA . LYS A 1 417 ? 34.088 6.970 42.772 1.00 37.91 417 LYS A CA 1
ATOM 3218 C C . LYS A 1 417 ? 35.539 7.109 42.284 1.00 37.91 417 LYS A C 1
ATOM 3220 O O . LYS A 1 417 ? 36.261 7.952 42.806 1.00 37.91 417 LYS A O 1
ATOM 3225 N N . ASN A 1 418 ? 35.951 6.344 41.269 1.00 38.97 418 ASN A N 1
ATOM 3226 C CA . ASN A 1 418 ? 37.325 6.380 40.752 1.00 38.97 418 ASN A CA 1
ATOM 3227 C C . ASN A 1 418 ? 37.592 7.606 39.860 1.00 38.97 418 ASN A C 1
ATOM 3229 O O . ASN A 1 418 ? 38.723 8.084 39.803 1.00 38.97 418 ASN A O 1
ATOM 3233 N N . VAL A 1 419 ? 36.558 8.152 39.208 1.00 39.41 419 VAL A N 1
ATOM 3234 C CA . VAL A 1 419 ? 36.677 9.331 38.329 1.00 39.41 419 VAL A CA 1
ATOM 3235 C C . VAL A 1 419 ? 37.020 10.584 39.142 1.00 39.41 419 VAL A C 1
ATOM 3237 O O . VAL A 1 419 ? 37.875 11.368 38.743 1.00 39.41 419 VAL A O 1
ATOM 3240 N N . VAL A 1 420 ? 36.412 10.737 40.324 1.00 39.75 420 VAL A N 1
ATOM 3241 C CA . VAL A 1 420 ? 36.648 11.883 41.222 1.00 39.75 420 VAL A CA 1
ATOM 3242 C C . VAL A 1 420 ? 38.075 11.885 41.787 1.00 39.75 420 VAL A C 1
ATOM 3244 O O . VAL A 1 420 ? 38.668 12.950 41.948 1.00 39.75 420 VAL A O 1
ATOM 3247 N N . VAL A 1 421 ? 38.648 10.706 42.057 1.00 43.19 421 VAL A N 1
ATOM 3248 C CA . VAL A 1 421 ? 40.040 10.581 42.522 1.00 43.19 421 VAL A CA 1
ATOM 3249 C C . VAL A 1 421 ? 41.016 10.952 41.403 1.00 43.19 421 VAL A C 1
ATOM 3251 O O . VAL A 1 421 ? 41.888 11.788 41.619 1.00 43.19 421 VAL A O 1
ATOM 3254 N N . LEU A 1 422 ? 40.823 10.410 40.195 1.00 40.94 422 LEU A N 1
ATOM 3255 C CA . LEU A 1 422 ? 41.698 10.684 39.049 1.00 40.94 422 LEU A CA 1
ATOM 3256 C C . LEU A 1 422 ? 41.679 12.170 38.640 1.00 40.94 422 LEU A C 1
ATOM 3258 O O . LEU A 1 422 ? 42.726 12.750 38.357 1.00 40.94 422 LEU A O 1
ATOM 3262 N N . ALA A 1 423 ? 40.504 12.807 38.680 1.00 39.81 423 ALA A N 1
ATOM 3263 C CA . ALA A 1 423 ? 40.360 14.239 38.421 1.00 39.81 423 ALA A CA 1
ATOM 3264 C C . ALA A 1 423 ? 41.115 15.109 39.445 1.00 39.81 423 ALA A C 1
ATOM 3266 O O . ALA A 1 423 ? 41.703 16.122 39.066 1.00 39.81 423 ALA A O 1
ATOM 3267 N N . ARG A 1 424 ? 41.147 14.709 40.727 1.00 41.78 424 ARG A N 1
ATOM 3268 C CA . ARG A 1 424 ? 41.917 15.415 41.764 1.00 41.78 424 ARG A CA 1
ATOM 3269 C C . ARG A 1 424 ? 43.428 15.275 41.542 1.00 41.78 424 ARG A C 1
ATOM 3271 O O . ARG A 1 424 ? 44.127 16.281 41.570 1.00 41.78 424 ARG A O 1
ATOM 3278 N N . THR A 1 425 ? 43.923 14.069 41.259 1.00 41.09 425 THR A N 1
ATOM 3279 C CA . THR A 1 425 ? 45.366 13.830 41.058 1.00 41.09 425 THR A CA 1
ATOM 3280 C C . THR A 1 425 ? 45.927 14.578 39.843 1.00 41.09 425 THR A C 1
ATOM 3282 O O . THR A 1 425 ? 47.015 15.144 39.925 1.00 41.09 425 THR A O 1
ATOM 3285 N N . ASN A 1 426 ? 45.180 14.652 38.736 1.00 40.66 426 ASN A N 1
ATOM 3286 C CA . ASN A 1 426 ? 45.623 15.393 37.548 1.00 40.66 426 ASN A CA 1
ATOM 3287 C C . ASN A 1 426 ? 45.668 16.916 37.784 1.00 40.66 426 ASN A C 1
ATOM 3289 O O . ASN A 1 426 ? 46.550 17.591 37.255 1.00 40.66 426 ASN A O 1
ATOM 3293 N N . LEU A 1 427 ? 44.763 17.457 38.609 1.00 41.66 427 LEU A N 1
ATOM 3294 C CA . LEU A 1 427 ? 44.782 18.869 39.008 1.00 41.66 427 LEU A CA 1
ATOM 3295 C C . LEU A 1 427 ? 46.008 19.196 39.881 1.00 41.66 427 LEU A C 1
ATOM 3297 O O . LEU A 1 427 ? 46.657 20.219 39.679 1.00 41.66 427 LEU A O 1
ATOM 3301 N N . GLU A 1 428 ? 46.355 18.306 40.815 1.00 42.56 428 GLU A N 1
ATOM 3302 C CA . GLU A 1 428 ? 47.528 18.445 41.692 1.00 42.56 428 GLU A CA 1
ATOM 3303 C C . GLU A 1 428 ? 48.853 18.379 40.904 1.00 42.56 428 GLU A C 1
ATOM 3305 O O . GLU A 1 428 ? 49.752 19.186 41.142 1.00 42.56 428 GLU A O 1
ATOM 3310 N N . GLN A 1 429 ? 48.966 17.486 39.912 1.00 39.84 429 GLN A N 1
ATOM 3311 C CA . GLN A 1 429 ? 50.155 17.402 39.048 1.00 39.84 429 GLN A CA 1
ATOM 3312 C C . GLN A 1 429 ? 50.315 18.613 38.117 1.00 39.84 429 GLN A C 1
ATOM 3314 O O . GLN A 1 429 ? 51.438 19.057 37.881 1.00 39.84 429 GLN A O 1
ATOM 3319 N N . TRP A 1 430 ? 49.214 19.177 37.613 1.00 38.75 430 TRP A N 1
ATOM 3320 C CA . TRP A 1 430 ? 49.257 20.377 36.771 1.00 38.75 430 TRP A CA 1
ATOM 3321 C C . TRP A 1 430 ? 49.716 21.620 37.549 1.00 38.75 430 TRP A C 1
ATOM 3323 O O . TRP A 1 430 ? 50.519 22.400 37.039 1.00 38.75 430 TRP A O 1
ATOM 3333 N N . LEU A 1 431 ? 49.286 21.762 38.808 1.00 39.59 431 LEU A N 1
ATOM 3334 C CA . LEU A 1 431 ? 49.770 22.817 39.707 1.00 39.59 431 LEU A CA 1
ATOM 3335 C C . LEU A 1 431 ? 51.271 22.667 40.017 1.00 39.59 431 LEU A C 1
ATOM 3337 O O . LEU A 1 431 ? 51.992 23.660 40.032 1.00 39.59 431 LEU A O 1
ATOM 3341 N N . PHE A 1 432 ? 51.762 21.436 40.188 1.00 38.50 432 PHE A N 1
ATOM 3342 C CA . PHE A 1 432 ? 53.186 21.158 40.425 1.00 38.50 432 PHE A CA 1
ATOM 3343 C C . PHE A 1 432 ? 54.086 21.484 39.215 1.00 38.50 432 PHE A C 1
ATOM 3345 O O . PHE A 1 432 ? 55.264 21.802 39.379 1.00 38.50 432 PHE A O 1
ATOM 3352 N N . ALA A 1 433 ? 53.548 21.423 37.993 1.00 35.94 433 ALA A N 1
ATOM 3353 C CA . ALA A 1 433 ? 54.314 21.623 36.763 1.00 35.94 433 ALA A CA 1
ATOM 3354 C C . ALA A 1 433 ? 54.635 23.097 36.437 1.00 35.94 433 ALA A C 1
ATOM 3356 O O . ALA A 1 433 ? 55.539 23.346 35.641 1.00 35.94 433 ALA A O 1
ATOM 3357 N N . GLN A 1 434 ? 53.938 24.076 37.031 1.00 34.81 434 GLN A N 1
ATOM 3358 C CA . GLN A 1 434 ? 54.160 25.497 36.713 1.00 34.81 434 GLN A CA 1
ATOM 3359 C C . GLN A 1 434 ? 55.398 26.125 37.381 1.00 34.81 434 GLN A C 1
ATOM 3361 O O . GLN A 1 434 ? 55.806 27.214 36.985 1.00 34.81 434 GLN A O 1
ATOM 3366 N N . GLU A 1 435 ? 56.023 25.482 38.375 1.00 31.27 435 GLU A N 1
ATOM 3367 C CA . GLU A 1 435 ? 56.975 26.178 39.260 1.00 31.27 435 GLU A CA 1
ATOM 3368 C C . GLU A 1 435 ? 58.474 26.111 38.887 1.00 31.27 435 GLU A C 1
ATOM 3370 O O . GLU A 1 435 ? 59.270 26.736 39.592 1.00 31.27 435 GLU A O 1
ATOM 3375 N N . LYS A 1 436 ? 58.931 25.392 37.838 1.00 30.62 436 LYS A N 1
ATOM 3376 C CA . LYS A 1 436 ? 60.393 25.253 37.575 1.00 30.62 436 LYS A CA 1
ATOM 3377 C C . LYS A 1 436 ? 60.867 25.330 36.115 1.00 30.62 436 LYS A C 1
ATOM 3379 O O . LYS A 1 436 ? 60.565 24.472 35.291 1.00 30.62 436 LYS A O 1
ATOM 3384 N N . ASN A 1 437 ? 61.751 26.304 35.866 1.00 28.09 437 ASN A N 1
ATOM 3385 C CA . ASN A 1 437 ? 62.611 26.418 34.680 1.00 28.09 437 ASN A CA 1
ATOM 3386 C C . ASN A 1 437 ? 63.732 25.360 34.672 1.00 28.09 437 ASN A C 1
ATOM 3388 O O . ASN A 1 437 ? 64.336 25.100 35.713 1.00 28.09 437 ASN A O 1
ATOM 3392 N N . PHE A 1 438 ? 64.093 24.850 33.487 1.00 28.44 438 PHE A N 1
ATOM 3393 C CA . PHE A 1 438 ? 65.251 23.967 33.285 1.00 28.44 438 PHE A CA 1
ATOM 3394 C C . PHE A 1 438 ? 66.022 24.289 31.993 1.00 28.44 438 PHE A C 1
ATOM 3396 O O . PHE A 1 438 ? 65.433 24.664 30.981 1.00 28.44 438 PHE A O 1
ATOM 3403 N N . SER A 1 439 ? 67.348 24.116 32.041 1.00 24.19 439 SER A N 1
ATOM 3404 C CA . SER A 1 439 ? 68.303 24.444 30.966 1.00 24.19 439 SER A CA 1
ATOM 3405 C C . SER A 1 439 ? 68.758 23.197 30.179 1.00 24.19 439 SER A C 1
ATOM 3407 O O . SER A 1 439 ? 68.729 22.098 30.736 1.00 24.19 439 SER A O 1
ATOM 3409 N N . PRO A 1 440 ? 69.199 23.328 28.909 1.00 27.58 440 PRO A N 1
ATOM 3410 C CA . PRO A 1 440 ? 69.435 22.185 28.018 1.00 27.58 440 PRO A CA 1
ATOM 3411 C C . PRO A 1 440 ? 70.877 21.642 28.024 1.00 27.58 440 PRO A C 1
ATOM 3413 O O . PRO A 1 440 ? 71.835 22.368 28.291 1.00 27.58 440 PRO A O 1
ATOM 3416 N N . SER A 1 441 ? 71.036 20.380 27.611 1.00 22.66 441 SER A N 1
ATOM 3417 C CA . SER A 1 441 ? 72.316 19.759 27.231 1.00 22.66 441 SER A CA 1
ATOM 3418 C C . SER A 1 441 ? 72.157 18.867 25.982 1.00 22.66 441 SER A C 1
ATOM 3420 O O . SER A 1 441 ? 71.081 18.334 25.718 1.00 22.66 441 SER A O 1
ATOM 3422 N N . TYR A 1 442 ? 73.218 18.783 25.171 1.00 24.14 442 TYR A N 1
ATOM 3423 C CA . TYR A 1 442 ? 73.239 18.248 23.794 1.00 24.14 442 TYR A CA 1
ATOM 3424 C C . TYR A 1 442 ? 73.465 16.728 23.698 1.00 24.14 442 TYR A C 1
ATOM 3426 O O . TYR A 1 442 ? 74.254 16.205 24.477 1.00 24.14 442 TYR A O 1
ATOM 3434 N N . PHE A 1 443 ? 72.935 16.081 22.644 1.00 24.58 443 PHE A N 1
ATOM 3435 C CA . PHE A 1 443 ? 73.533 14.903 21.972 1.00 24.58 443 PHE A CA 1
ATOM 3436 C C . PHE A 1 443 ? 73.096 14.799 20.486 1.00 24.58 443 PHE A C 1
ATOM 3438 O O . PHE A 1 443 ? 72.162 15.482 20.074 1.00 24.58 443 PHE A O 1
ATOM 3445 N N . SER A 1 444 ? 73.824 14.019 19.671 1.00 23.33 444 SER A N 1
ATOM 3446 C CA . SER A 1 444 ? 73.868 14.087 18.190 1.00 23.33 444 SER A CA 1
ATOM 3447 C C . SER A 1 444 ? 73.243 12.887 17.429 1.00 23.33 444 SER A C 1
ATOM 3449 O O . SER A 1 444 ? 72.754 11.939 18.036 1.00 23.33 444 SER A O 1
ATOM 3451 N N . VAL A 1 445 ? 73.210 12.969 16.084 1.00 33.44 445 VAL A N 1
ATOM 3452 C CA . VAL A 1 445 ? 72.200 12.369 15.168 1.00 33.44 445 VAL A CA 1
ATOM 3453 C C . VAL A 1 445 ? 72.786 11.416 14.092 1.00 33.44 445 VAL A C 1
ATOM 3455 O O . VAL A 1 445 ? 73.946 11.562 13.715 1.00 33.44 445 VAL A O 1
ATOM 3458 N N . GLY A 1 446 ? 71.947 10.519 13.536 1.00 26.84 446 GLY A N 1
ATOM 3459 C CA . GLY A 1 446 ? 72.103 9.822 12.233 1.00 26.84 446 GLY A CA 1
ATOM 3460 C C . GLY A 1 446 ? 70.953 8.814 11.990 1.00 26.84 446 GLY A C 1
ATOM 3461 O O . GLY A 1 446 ? 70.975 7.757 12.607 1.00 26.84 446 GLY A O 1
ATOM 3462 N N . ILE A 1 447 ? 69.804 9.187 11.397 1.00 30.56 447 ILE A N 1
ATOM 3463 C CA . ILE A 1 447 ? 69.441 9.317 9.953 1.00 30.56 447 ILE A CA 1
ATOM 3464 C C . ILE A 1 447 ? 69.257 7.966 9.227 1.00 30.56 447 ILE A C 1
ATOM 3466 O O . ILE A 1 447 ? 70.248 7.333 8.879 1.00 30.56 447 ILE A O 1
ATOM 3470 N N . ASP A 1 448 ? 67.997 7.576 8.964 1.00 31.33 448 ASP A N 1
ATOM 3471 C CA . ASP A 1 448 ? 67.394 7.598 7.608 1.00 31.33 448 ASP A CA 1
ATOM 3472 C C . ASP A 1 448 ? 65.853 7.408 7.685 1.00 31.33 448 ASP A C 1
ATOM 3474 O O . ASP A 1 448 ? 65.381 6.445 8.286 1.00 31.33 448 ASP A O 1
ATOM 3478 N N . GLU A 1 449 ? 65.063 8.323 7.104 1.00 31.12 449 GLU A N 1
ATOM 3479 C CA . GLU A 1 449 ? 63.583 8.276 7.011 1.00 31.12 449 GLU A CA 1
ATOM 3480 C C . GLU A 1 449 ? 63.140 8.879 5.662 1.00 31.12 449 GLU A C 1
ATOM 3482 O O . GLU A 1 449 ? 63.713 9.874 5.218 1.00 31.12 449 GLU A O 1
ATOM 3487 N N . GLY A 1 450 ? 62.155 8.270 4.991 1.00 31.91 450 GLY A N 1
ATOM 3488 C CA . GLY A 1 450 ? 61.886 8.507 3.564 1.00 31.91 450 GLY A CA 1
ATOM 3489 C C . GLY A 1 450 ? 60.907 9.638 3.206 1.00 31.91 450 GLY A C 1
ATOM 3490 O O . GLY A 1 450 ? 59.908 9.854 3.883 1.00 31.91 450 GLY A O 1
ATOM 3491 N N . ASP A 1 451 ? 61.186 10.282 2.068 1.00 32.47 451 ASP A N 1
ATOM 3492 C CA . ASP A 1 451 ? 60.260 10.851 1.069 1.00 32.47 451 ASP A CA 1
ATOM 3493 C C . ASP A 1 451 ? 59.079 11.765 1.484 1.00 32.47 451 ASP A C 1
ATOM 3495 O O . ASP A 1 451 ? 58.125 11.917 0.719 1.00 32.47 451 ASP A O 1
ATOM 3499 N N . GLU A 1 452 ? 59.178 12.519 2.586 1.00 35.53 452 GLU A N 1
ATOM 3500 C CA . GLU A 1 452 ? 58.470 13.810 2.709 1.00 35.53 452 GLU A CA 1
ATOM 3501 C C . GLU A 1 452 ? 59.414 15.006 2.486 1.00 35.53 452 GLU A C 1
ATOM 3503 O O . GLU A 1 452 ? 60.448 15.151 3.143 1.00 35.53 452 GLU A O 1
ATOM 3508 N N . GLN A 1 453 ? 59.045 15.922 1.580 1.00 38.66 453 GLN A N 1
ATOM 3509 C CA . GLN A 1 453 ? 59.812 17.152 1.353 1.00 38.66 453 GLN A CA 1
ATOM 3510 C C . GLN A 1 453 ? 59.639 18.144 2.513 1.00 38.66 453 GLN A C 1
ATOM 3512 O O . GLN A 1 453 ? 58.569 18.714 2.734 1.00 38.66 453 GLN A O 1
ATOM 3517 N N . TRP A 1 454 ? 60.729 18.401 3.238 1.00 39.81 454 TRP A N 1
ATOM 3518 C CA . TRP A 1 454 ? 60.747 19.343 4.355 1.00 39.81 454 TRP A CA 1
ATOM 3519 C C . TRP A 1 454 ? 60.599 20.808 3.905 1.00 39.81 454 TRP A C 1
ATOM 3521 O O . TRP A 1 454 ? 61.546 21.425 3.416 1.00 39.81 454 TRP A O 1
ATOM 3531 N N . CYS A 1 455 ? 59.433 21.407 4.159 1.00 43.72 455 CYS A N 1
ATOM 3532 C CA . CYS A 1 455 ? 59.268 22.864 4.156 1.00 43.72 455 CYS A CA 1
ATOM 3533 C C . CYS A 1 455 ? 59.606 23.455 5.536 1.00 43.72 455 CYS A C 1
ATOM 3535 O O . CYS A 1 455 ? 58.985 23.090 6.541 1.00 43.72 455 CYS A O 1
ATOM 3537 N N . ALA A 1 456 ? 60.559 24.390 5.563 1.00 39.84 456 ALA A N 1
ATOM 3538 C CA . ALA A 1 456 ? 60.992 25.094 6.767 1.00 39.84 456 ALA A CA 1
ATOM 3539 C C . ALA A 1 456 ? 59.916 26.072 7.297 1.00 39.84 456 ALA A C 1
ATOM 3541 O O . ALA A 1 456 ? 59.310 26.791 6.499 1.00 39.84 456 ALA A O 1
ATOM 3542 N N . PRO A 1 457 ? 59.679 26.134 8.623 1.00 43.97 457 PRO A N 1
ATOM 3543 C CA . PRO A 1 457 ? 58.791 27.124 9.232 1.00 43.97 457 PRO A CA 1
ATOM 3544 C C . PRO A 1 457 ? 59.406 28.536 9.252 1.00 43.97 457 PRO A C 1
ATOM 3546 O O . PRO A 1 457 ? 60.613 28.717 9.092 1.00 43.97 457 PRO A O 1
ATOM 3549 N N . HIS A 1 458 ? 58.556 29.544 9.475 1.00 38.81 458 HIS A N 1
ATOM 3550 C CA . HIS A 1 458 ? 58.968 30.943 9.636 1.00 38.81 458 HIS A CA 1
ATOM 3551 C C . HIS A 1 458 ? 59.852 31.128 10.885 1.00 38.81 458 HIS A C 1
ATOM 3553 O O . HIS A 1 458 ? 59.739 30.362 11.840 1.00 38.81 458 HIS A O 1
ATOM 3559 N N . VAL A 1 459 ? 60.697 32.166 10.890 1.00 35.84 459 VAL A N 1
ATOM 3560 C CA . VAL A 1 459 ? 61.850 32.336 11.809 1.00 35.84 459 VAL A CA 1
ATOM 3561 C C . VAL A 1 459 ? 61.499 32.281 13.310 1.00 35.84 459 VAL A C 1
ATOM 3563 O O . VAL A 1 459 ? 62.355 31.926 14.117 1.00 35.84 459 VAL A O 1
ATOM 3566 N N . ASP A 1 460 ? 60.245 32.550 13.678 1.00 34.34 460 ASP A N 1
ATOM 3567 C CA . ASP A 1 460 ? 59.763 32.615 15.065 1.00 34.34 460 ASP A CA 1
ATOM 3568 C C . ASP A 1 460 ? 58.971 31.369 15.528 1.00 34.34 460 ASP A C 1
ATOM 3570 O O . ASP A 1 460 ? 58.415 31.365 16.626 1.00 34.34 460 ASP A O 1
ATOM 3574 N N . TYR A 1 461 ? 58.895 30.304 14.714 1.00 35.78 461 TYR A N 1
ATOM 3575 C CA . TYR A 1 461 ? 58.072 29.118 14.994 1.00 35.78 461 TYR A CA 1
ATOM 3576 C C . TYR A 1 461 ? 58.847 27.800 14.862 1.00 35.78 461 TYR A C 1
ATOM 3578 O O . TYR A 1 461 ? 59.522 27.545 13.866 1.00 35.78 461 TYR A O 1
ATOM 3586 N N . TYR A 1 462 ? 58.665 26.900 15.832 1.00 39.69 462 TYR A N 1
ATOM 3587 C CA . TYR A 1 462 ? 59.119 25.511 15.726 1.00 39.69 462 TYR A CA 1
ATOM 3588 C C . TYR A 1 462 ? 58.039 24.629 15.093 1.00 39.69 462 TYR A C 1
ATOM 3590 O O . TYR A 1 462 ? 56.863 24.732 15.444 1.00 39.69 462 TYR A O 1
ATOM 3598 N N . LYS A 1 463 ? 58.442 23.707 14.212 1.00 38.66 463 LYS A N 1
ATOM 3599 C CA . LYS A 1 463 ? 57.555 22.691 13.629 1.00 38.66 463 LYS A CA 1
ATOM 3600 C C . LYS A 1 463 ? 57.775 21.349 14.335 1.00 38.66 463 LYS A C 1
ATOM 3602 O O . LYS A 1 463 ? 58.897 20.846 14.398 1.00 38.66 463 LYS A O 1
ATOM 3607 N N . ILE A 1 464 ? 56.692 20.791 14.876 1.00 40.22 464 ILE A N 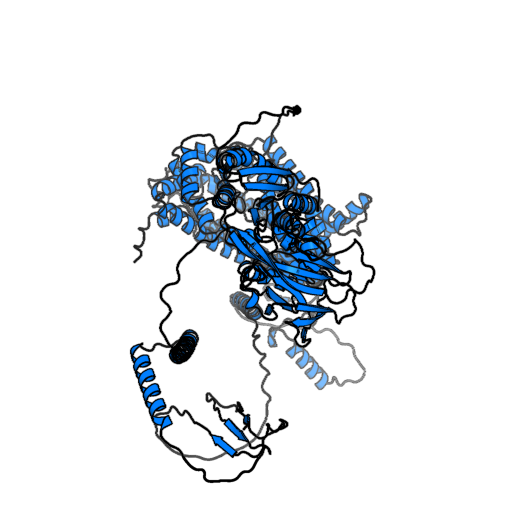1
ATOM 3608 C CA . ILE A 1 464 ? 56.645 19.450 15.473 1.00 40.22 464 ILE A CA 1
ATOM 3609 C C . ILE A 1 464 ? 55.978 18.522 14.459 1.00 40.22 464 ILE A C 1
ATOM 3611 O O . ILE A 1 464 ? 54.822 18.749 14.105 1.00 40.22 464 ILE A O 1
ATOM 3615 N N . ASN A 1 465 ? 56.684 17.478 14.027 1.00 38.41 465 ASN A N 1
ATOM 3616 C CA . ASN A 1 465 ? 56.067 16.359 13.316 1.00 38.41 465 ASN A CA 1
ATOM 3617 C C . ASN A 1 465 ? 55.634 15.294 14.338 1.00 38.41 465 ASN A C 1
ATOM 3619 O O . ASN A 1 465 ? 56.361 15.000 15.292 1.00 38.41 465 ASN A O 1
ATOM 3623 N N . VAL A 1 466 ? 54.442 14.728 14.140 1.00 37.09 466 VAL A N 1
ATOM 3624 C CA . VAL A 1 466 ? 53.881 13.639 14.955 1.00 37.09 466 VAL A CA 1
ATOM 3625 C C . VAL A 1 466 ? 53.617 12.460 14.026 1.00 37.09 466 VAL A C 1
ATOM 3627 O O . VAL A 1 466 ? 52.504 12.271 13.537 1.00 37.09 466 VAL A O 1
ATOM 3630 N N . ASP A 1 467 ? 54.667 11.693 13.751 1.00 36.84 467 ASP A N 1
ATOM 3631 C CA . ASP A 1 467 ? 54.611 10.590 12.797 1.00 36.84 467 ASP A CA 1
ATOM 3632 C C . ASP A 1 467 ? 54.059 9.321 13.460 1.00 36.84 467 ASP A C 1
ATOM 3634 O O . ASP A 1 467 ? 54.683 8.694 14.321 1.00 36.84 467 ASP A O 1
ATOM 3638 N N . ALA A 1 468 ? 52.852 8.928 13.050 1.00 33.03 468 ALA A N 1
ATOM 3639 C CA . ALA A 1 468 ? 52.176 7.716 13.507 1.00 33.03 468 ALA A CA 1
ATOM 3640 C C . ALA A 1 468 ? 52.663 6.475 12.731 1.00 33.03 468 ALA A C 1
ATOM 3642 O O . ALA A 1 468 ? 51.901 5.825 12.010 1.00 33.03 468 ALA A O 1
ATOM 3643 N N . ALA A 1 469 ? 53.948 6.139 12.872 1.00 33.66 469 ALA A N 1
ATOM 3644 C CA . ALA A 1 469 ? 54.552 4.990 12.202 1.00 33.66 469 ALA A CA 1
ATOM 3645 C C . ALA A 1 469 ? 53.975 3.656 12.725 1.00 33.66 469 ALA A C 1
ATOM 3647 O O . ALA A 1 469 ? 54.280 3.196 13.830 1.00 33.66 469 ALA A O 1
ATOM 3648 N N . THR A 1 470 ? 53.130 3.013 11.917 1.00 29.08 470 THR A N 1
ATOM 3649 C CA . THR A 1 470 ? 52.466 1.744 12.249 1.00 29.08 470 THR A CA 1
ATOM 3650 C C . THR A 1 470 ? 53.348 0.552 11.868 1.00 29.08 470 THR A C 1
ATOM 3652 O O . THR A 1 470 ? 53.217 -0.031 10.795 1.00 29.08 470 THR A O 1
ATOM 3655 N N . PHE A 1 471 ? 54.252 0.158 12.767 1.00 34.09 471 PHE A N 1
ATOM 3656 C CA . PHE A 1 471 ? 55.046 -1.062 12.592 1.00 34.09 471 PHE A CA 1
ATOM 3657 C C . PHE A 1 471 ? 54.261 -2.314 13.002 1.00 34.09 471 PHE A C 1
ATOM 3659 O O . PHE A 1 471 ? 53.674 -2.385 14.083 1.00 34.09 471 PHE A O 1
ATOM 3666 N N . SER A 1 472 ? 54.252 -3.320 12.127 1.00 30.97 472 SER A N 1
ATOM 3667 C CA . SER A 1 472 ? 53.396 -4.499 12.253 1.00 30.97 472 SER A CA 1
ATOM 3668 C C . SER A 1 472 ? 53.967 -5.575 13.190 1.00 30.97 472 SER A C 1
ATOM 3670 O O . SER A 1 472 ? 54.513 -6.573 12.722 1.00 30.97 472 SER A O 1
ATOM 3672 N N . ASP A 1 473 ? 53.762 -5.443 14.503 1.00 28.80 473 ASP A N 1
ATOM 3673 C CA . ASP A 1 473 ? 53.540 -6.635 15.336 1.00 28.80 473 ASP A CA 1
ATOM 3674 C C . ASP A 1 473 ? 52.625 -6.368 16.550 1.00 28.80 473 ASP A C 1
ATOM 3676 O O . ASP A 1 473 ? 52.506 -5.264 17.078 1.00 28.80 473 ASP A O 1
ATOM 3680 N N . LYS A 1 474 ? 51.937 -7.432 16.954 1.00 33.50 474 LYS A N 1
ATOM 3681 C CA . LYS A 1 474 ? 50.781 -7.544 17.857 1.00 33.50 474 LYS A CA 1
ATOM 3682 C C . LYS A 1 474 ? 50.646 -6.499 18.982 1.00 33.50 474 LYS A C 1
ATOM 3684 O O . LYS A 1 474 ? 51.376 -6.506 19.974 1.00 33.50 474 LYS A O 1
ATOM 3689 N N . HIS A 1 475 ? 49.537 -5.757 18.896 1.00 33.84 475 HIS A N 1
ATOM 3690 C CA . HIS A 1 475 ? 48.843 -5.075 20.001 1.00 33.84 475 HIS A CA 1
ATOM 3691 C C . HIS A 1 475 ? 49.677 -4.072 20.819 1.00 33.84 475 HIS A C 1
ATOM 3693 O O . HIS A 1 475 ? 49.563 -4.014 22.044 1.00 33.84 475 HIS A O 1
ATOM 3699 N N . ARG A 1 476 ? 50.467 -3.228 20.148 1.00 32.91 476 ARG A N 1
ATOM 3700 C CA . ARG A 1 476 ? 51.007 -1.991 20.736 1.00 32.91 476 ARG A CA 1
ATOM 3701 C C . ARG A 1 476 ? 50.897 -0.855 19.727 1.00 32.91 476 ARG A C 1
ATOM 3703 O O . ARG A 1 476 ? 51.205 -1.050 18.558 1.00 32.91 476 ARG A O 1
ATOM 3710 N N . PHE A 1 477 ? 50.486 0.317 20.195 1.00 35.25 477 PHE A N 1
ATOM 3711 C CA . PHE A 1 477 ? 50.552 1.566 19.441 1.00 35.25 477 PHE A CA 1
ATOM 3712 C C . PHE A 1 477 ? 51.545 2.473 20.162 1.00 35.25 477 PHE A C 1
ATOM 3714 O O . PHE A 1 477 ? 51.382 2.720 21.357 1.00 35.25 477 PHE A O 1
ATOM 3721 N N . ASN A 1 478 ? 52.563 2.948 19.449 1.00 35.44 478 ASN A N 1
ATOM 3722 C CA . ASN A 1 478 ? 53.494 3.950 19.953 1.00 35.44 478 ASN A CA 1
ATOM 3723 C C . ASN A 1 478 ? 53.179 5.290 19.287 1.00 35.44 478 ASN A C 1
ATOM 3725 O O . ASN A 1 478 ? 52.901 5.334 18.091 1.00 35.44 478 ASN A O 1
ATOM 3729 N N . PHE A 1 479 ? 53.288 6.373 20.052 1.00 34.50 479 PHE A N 1
ATOM 3730 C CA . PHE A 1 479 ? 53.299 7.733 19.528 1.00 34.50 479 PHE A CA 1
ATOM 3731 C C . PHE A 1 479 ? 54.596 8.401 19.974 1.00 34.50 479 PHE A C 1
ATOM 3733 O O . PHE A 1 479 ? 54.912 8.422 21.165 1.00 34.50 479 PHE A O 1
ATOM 3740 N N . GLY A 1 480 ? 55.344 8.921 19.007 1.00 36.72 480 GLY A N 1
ATOM 3741 C CA . GLY A 1 480 ? 56.480 9.804 19.231 1.00 36.72 480 GLY A CA 1
ATOM 3742 C C . GLY A 1 480 ? 56.211 11.153 18.578 1.00 36.72 480 GLY A C 1
ATOM 3743 O O . GLY A 1 480 ? 55.358 11.271 17.698 1.00 36.72 480 GLY A O 1
ATOM 3744 N N . TRP A 1 481 ? 56.944 12.172 19.005 1.00 42.22 481 TRP A N 1
ATOM 3745 C CA . TRP A 1 481 ? 56.982 13.458 18.318 1.00 42.22 481 TRP A CA 1
ATOM 3746 C C . TRP A 1 481 ? 58.430 13.898 18.133 1.00 42.22 481 TRP A C 1
ATOM 3748 O O . TRP A 1 481 ? 59.301 13.619 18.964 1.00 42.22 481 TRP A O 1
ATOM 3758 N N . VAL A 1 482 ? 58.676 14.572 17.013 1.00 40.22 482 VAL A N 1
ATOM 3759 C CA . VAL A 1 482 ? 60.000 15.011 16.578 1.00 40.22 482 VAL A CA 1
ATOM 3760 C C . VAL A 1 482 ? 59.953 16.527 16.412 1.00 40.22 482 VAL A C 1
ATOM 3762 O O . VAL A 1 482 ? 59.236 17.051 15.558 1.00 40.22 482 VAL A O 1
ATOM 3765 N N . LEU A 1 483 ? 60.720 17.245 17.227 1.00 43.12 483 LEU A N 1
ATOM 3766 C CA . LEU A 1 483 ? 60.924 18.685 17.074 1.00 43.12 483 LEU A CA 1
ATOM 3767 C C . LEU A 1 483 ? 62.103 18.906 16.124 1.00 43.12 483 LEU A C 1
ATOM 3769 O O . LEU A 1 483 ? 63.196 18.410 16.408 1.00 43.12 483 LEU A O 1
ATOM 3773 N N . ARG A 1 484 ? 61.913 19.650 15.029 1.00 45.75 484 ARG A N 1
ATOM 3774 C CA . ARG A 1 484 ? 62.986 19.979 14.069 1.00 45.75 484 ARG A CA 1
ATOM 3775 C C . ARG A 1 484 ? 63.227 21.492 13.992 1.00 45.75 484 ARG A C 1
ATOM 3777 O O . ARG A 1 484 ? 62.315 22.285 14.230 1.00 45.75 484 ARG A O 1
ATOM 3784 N N . ASP A 1 485 ? 64.464 21.888 13.695 1.00 47.28 485 ASP A N 1
ATOM 3785 C CA . ASP A 1 485 ? 64.857 23.290 13.521 1.00 47.28 485 ASP A CA 1
ATOM 3786 C C . ASP A 1 485 ? 64.475 23.839 12.135 1.00 47.28 485 ASP A C 1
ATOM 3788 O O . ASP A 1 485 ? 64.023 23.110 11.249 1.00 47.28 485 ASP A O 1
ATOM 3792 N N . ALA A 1 486 ? 64.687 25.140 11.917 1.00 45.56 486 ALA A N 1
ATOM 3793 C CA . ALA A 1 486 ? 64.408 25.790 10.633 1.00 45.56 486 ALA A CA 1
ATOM 3794 C C . ALA A 1 486 ? 65.233 25.232 9.447 1.00 45.56 486 ALA A C 1
ATOM 3796 O O . ALA A 1 486 ? 64.927 25.535 8.297 1.00 45.56 486 ALA A O 1
ATOM 3797 N N . LYS A 1 487 ? 66.260 24.409 9.697 1.00 42.72 487 LYS A N 1
ATOM 3798 C CA . LYS A 1 487 ? 67.088 23.738 8.682 1.00 42.72 487 LYS A CA 1
ATOM 3799 C C . LYS A 1 487 ? 66.769 22.240 8.537 1.00 42.72 487 LYS A C 1
ATOM 3801 O O . LYS A 1 487 ? 67.378 21.587 7.695 1.00 42.72 487 LYS A O 1
ATOM 3806 N N . GLY A 1 488 ? 65.810 21.709 9.302 1.00 45.62 488 GLY A N 1
ATOM 3807 C CA . GLY A 1 488 ? 65.348 20.317 9.250 1.00 45.62 488 GLY A CA 1
ATOM 3808 C C . GLY A 1 488 ? 66.059 19.345 10.202 1.00 45.62 488 GLY A C 1
ATOM 3809 O O . GLY A 1 488 ? 65.722 18.158 10.211 1.00 45.62 488 GLY A O 1
ATOM 3810 N N . TYR A 1 489 ? 66.999 19.815 11.028 1.00 44.28 489 TYR A N 1
ATOM 3811 C CA . TYR A 1 489 ? 67.703 18.977 12.004 1.00 44.28 489 TYR A CA 1
ATOM 3812 C C . TYR A 1 489 ? 66.829 18.702 13.230 1.00 44.28 489 TYR A C 1
ATOM 3814 O O . TYR A 1 489 ? 66.156 19.597 13.737 1.00 44.28 489 TYR A O 1
ATOM 3822 N N . VAL A 1 490 ? 66.858 17.469 13.742 1.00 44.53 490 VAL A N 1
ATOM 3823 C CA . VAL A 1 490 ? 66.111 17.084 14.949 1.00 44.53 490 VAL A CA 1
ATOM 3824 C C . VAL A 1 490 ? 66.719 17.752 16.186 1.00 44.53 490 VAL A C 1
ATOM 3826 O O . VAL A 1 490 ? 67.869 17.497 16.533 1.00 44.53 490 VAL A O 1
ATOM 3829 N N . ILE A 1 491 ? 65.923 18.579 16.866 1.00 45.59 491 ILE A N 1
ATOM 3830 C CA . ILE A 1 491 ? 66.257 19.237 18.137 1.00 45.59 491 ILE A CA 1
ATOM 3831 C C . ILE A 1 491 ? 65.958 18.303 19.316 1.00 45.59 491 ILE A C 1
ATOM 3833 O O . ILE A 1 491 ? 66.727 18.243 20.275 1.00 45.59 491 ILE A O 1
ATOM 3837 N N . LYS A 1 492 ? 64.814 17.603 19.283 1.00 40.78 492 LYS A N 1
ATOM 3838 C CA . LYS A 1 492 ? 64.376 16.720 20.373 1.00 40.78 492 LYS A CA 1
ATOM 3839 C C . LYS A 1 492 ? 63.443 15.617 19.874 1.00 40.78 492 LYS A C 1
ATOM 3841 O O . LYS A 1 492 ? 62.593 15.860 19.020 1.00 40.78 492 LYS A O 1
ATOM 3846 N N . LEU A 1 493 ? 63.599 14.437 20.466 1.00 41.47 493 LEU A N 1
ATOM 3847 C CA . LEU A 1 493 ? 62.740 13.265 20.319 1.00 41.47 493 LEU A CA 1
ATOM 3848 C C . LEU A 1 493 ? 62.219 12.881 21.710 1.00 41.47 493 LEU A C 1
ATOM 3850 O O . LEU A 1 493 ? 63.000 12.889 22.664 1.00 41.47 493 LEU A O 1
ATOM 3854 N N . ASP A 1 494 ? 60.943 12.522 21.827 1.00 40.47 494 ASP A N 1
ATOM 3855 C CA . ASP A 1 494 ? 60.396 11.893 23.035 1.00 40.47 494 ASP A CA 1
ATOM 3856 C C . ASP A 1 494 ? 59.584 10.640 22.671 1.00 40.47 494 ASP A C 1
ATOM 3858 O O . ASP A 1 494 ? 58.847 10.622 21.682 1.00 40.47 494 ASP A O 1
ATOM 3862 N N . GLN A 1 495 ? 59.752 9.578 23.460 1.00 41.75 495 GLN A N 1
ATOM 3863 C CA . GLN A 1 495 ? 59.143 8.261 23.256 1.00 41.75 495 GLN A CA 1
ATOM 3864 C C . GLN A 1 495 ? 58.624 7.731 24.594 1.00 41.75 495 GLN A C 1
ATOM 3866 O O . GLN A 1 495 ? 59.364 7.124 25.371 1.00 41.75 495 GLN A O 1
ATOM 3871 N N . ASN A 1 496 ? 57.332 7.928 24.858 1.00 36.16 496 ASN A N 1
ATOM 3872 C CA . ASN A 1 496 ? 56.706 7.439 26.082 1.00 36.16 496 ASN A CA 1
ATOM 3873 C C . ASN A 1 496 ? 56.126 6.031 25.879 1.00 36.16 496 ASN A C 1
ATOM 3875 O O . ASN A 1 496 ? 55.141 5.831 25.170 1.00 36.16 496 ASN A O 1
ATOM 3879 N N . TYR A 1 497 ? 56.744 5.046 26.533 1.00 32.16 497 TYR A N 1
ATOM 3880 C CA . TYR A 1 497 ? 56.349 3.638 26.484 1.00 32.16 497 TYR A CA 1
ATOM 3881 C C . TYR A 1 497 ? 55.315 3.316 27.570 1.00 32.16 497 TYR A C 1
ATOM 3883 O O . TYR A 1 497 ? 55.657 3.248 28.752 1.00 32.16 497 TYR A O 1
ATOM 3891 N N . LEU A 1 498 ? 54.066 3.027 27.189 1.00 29.84 498 LEU A N 1
ATOM 3892 C CA . LEU A 1 498 ? 53.067 2.504 28.128 1.00 29.84 498 LEU A CA 1
ATOM 3893 C C . LEU A 1 498 ? 53.138 0.965 28.191 1.00 29.84 498 LEU A C 1
ATOM 3895 O O . LEU A 1 498 ? 52.510 0.256 27.407 1.00 29.84 498 LEU A O 1
ATOM 3899 N N . LEU A 1 499 ? 53.931 0.436 29.126 1.00 28.38 499 LEU A N 1
ATOM 3900 C CA . LEU A 1 499 ? 54.091 -1.006 29.355 1.00 28.38 499 LEU A CA 1
ATOM 3901 C C . LEU A 1 499 ? 53.200 -1.493 30.508 1.00 28.38 499 LEU A C 1
ATOM 3903 O O . LEU A 1 499 ? 53.480 -1.227 31.674 1.00 28.38 499 LEU A O 1
ATOM 3907 N N . ILE A 1 500 ? 52.165 -2.273 30.186 1.00 25.64 500 ILE A N 1
ATOM 3908 C CA . ILE A 1 500 ? 51.410 -3.064 31.170 1.00 25.64 500 ILE A CA 1
ATOM 3909 C C . ILE A 1 500 ? 52.003 -4.476 31.202 1.00 25.64 500 ILE A C 1
ATOM 3911 O O . ILE A 1 500 ? 51.948 -5.195 30.205 1.00 25.64 500 ILE A O 1
ATOM 3915 N N . GLN A 1 501 ? 52.566 -4.889 32.340 1.00 26.08 501 GLN A N 1
ATOM 3916 C CA . GLN A 1 501 ? 53.100 -6.240 32.517 1.00 26.08 501 GLN A CA 1
ATOM 3917 C C . GLN A 1 501 ? 53.115 -6.658 33.994 1.00 26.08 501 GLN A C 1
ATOM 3919 O O . GLN A 1 501 ? 53.466 -5.847 34.845 1.00 26.08 501 GLN A O 1
ATOM 3924 N N . GLN A 1 502 ? 52.803 -7.930 34.275 1.00 22.80 502 GLN A N 1
ATOM 3925 C CA . GLN A 1 502 ? 53.368 -8.763 35.356 1.00 22.80 502 GLN A CA 1
ATOM 3926 C C . GLN A 1 502 ? 52.773 -10.192 35.289 1.00 22.80 502 GLN A C 1
ATOM 3928 O O . GLN A 1 502 ? 51.657 -10.330 34.786 1.00 22.80 502 GLN A O 1
ATOM 3933 N N . PRO A 1 503 ? 53.422 -11.241 35.845 1.00 32.53 503 PRO A N 1
ATOM 3934 C CA . PRO A 1 503 ? 54.817 -11.357 36.292 1.00 32.53 503 PRO A CA 1
ATOM 3935 C C . PRO A 1 503 ? 55.586 -12.541 35.633 1.00 32.53 503 PRO A C 1
ATOM 3937 O O . PRO A 1 503 ? 55.115 -13.189 34.704 1.00 32.53 503 PRO A O 1
ATOM 3940 N N . THR A 1 504 ? 56.820 -12.772 36.096 1.00 27.22 504 THR A N 1
ATOM 3941 C CA . THR A 1 504 ? 57.843 -13.735 35.612 1.00 27.22 504 THR A CA 1
ATOM 3942 C C . THR A 1 504 ? 57.562 -15.198 36.080 1.00 27.22 504 THR A C 1
ATOM 3944 O O . THR A 1 504 ? 56.585 -15.413 36.786 1.00 27.22 504 THR A O 1
ATOM 3947 N N . ASN A 1 505 ? 58.300 -16.292 35.779 1.00 27.72 505 ASN A N 1
ATOM 3948 C CA . ASN A 1 505 ? 59.734 -16.508 35.478 1.00 27.72 505 ASN A CA 1
ATOM 3949 C C . ASN A 1 505 ? 59.990 -17.947 34.846 1.00 27.72 505 ASN A C 1
ATOM 3951 O O . ASN A 1 505 ? 59.049 -18.471 34.260 1.00 27.72 505 ASN A O 1
ATOM 3955 N N . PRO A 1 506 ? 61.184 -18.615 34.835 1.00 41.19 506 PRO A N 1
ATOM 3956 C CA . PRO A 1 506 ? 61.960 -18.874 33.594 1.00 41.19 506 PRO A CA 1
ATOM 3957 C C . PRO A 1 506 ? 62.375 -20.348 33.277 1.00 41.19 506 PRO A C 1
ATOM 3959 O O . PRO A 1 506 ? 62.387 -21.179 34.182 1.00 41.19 506 PRO A O 1
ATOM 3962 N N . ARG A 1 507 ? 62.903 -20.634 32.053 1.00 23.83 507 ARG A N 1
ATOM 3963 C CA . ARG A 1 507 ? 64.236 -21.288 31.768 1.00 23.83 507 ARG A CA 1
ATOM 3964 C C . ARG A 1 507 ? 64.429 -21.959 30.374 1.00 23.83 507 ARG A C 1
ATOM 3966 O O . ARG A 1 507 ? 63.581 -22.705 29.917 1.00 23.83 507 ARG A O 1
ATOM 3973 N N . ARG A 1 508 ? 65.684 -21.847 29.882 1.00 25.06 508 ARG A N 1
ATOM 3974 C CA . ARG A 1 508 ? 66.511 -22.786 29.055 1.00 25.06 508 ARG A CA 1
ATOM 3975 C C . ARG A 1 508 ? 66.261 -23.015 27.539 1.00 25.06 508 ARG A C 1
ATOM 3977 O O . ARG A 1 508 ? 65.414 -23.791 27.132 1.00 25.06 508 ARG A O 1
ATOM 3984 N N . SER A 1 509 ? 67.181 -22.437 26.752 1.00 24.98 509 SER A N 1
ATOM 3985 C CA . SER A 1 509 ? 67.976 -22.988 25.619 1.00 24.98 509 SER A CA 1
ATOM 3986 C C . SER A 1 509 ? 67.618 -24.325 24.933 1.00 24.98 509 SER A C 1
ATOM 3988 O O . SER A 1 509 ? 67.602 -25.352 25.611 1.00 24.98 509 SER A O 1
ATOM 3990 N N . LEU A 1 510 ? 67.666 -24.347 23.584 1.00 22.98 510 LEU A N 1
ATOM 3991 C CA . LEU A 1 510 ? 68.543 -25.236 22.777 1.00 22.98 510 LEU A CA 1
ATOM 3992 C C . LEU A 1 510 ? 68.599 -24.839 21.275 1.00 22.98 510 LEU A C 1
ATOM 3994 O O . LEU A 1 510 ? 67.967 -23.867 20.869 1.00 22.98 510 LEU A O 1
ATOM 3998 N N . LEU A 1 511 ? 69.458 -25.509 20.487 1.00 21.56 511 LEU A N 1
ATOM 3999 C CA . LEU A 1 511 ? 69.972 -25.066 19.174 1.00 21.56 511 LEU A CA 1
ATOM 4000 C C . LEU A 1 511 ? 69.160 -25.491 17.924 1.00 21.56 511 LEU A C 1
ATOM 4002 O O . LEU A 1 511 ? 68.587 -26.571 17.880 1.00 21.56 511 LEU A O 1
ATOM 4006 N N . ARG A 1 512 ? 69.276 -24.650 16.877 1.00 22.11 512 ARG A N 1
ATOM 4007 C CA . ARG A 1 512 ? 69.408 -24.926 15.416 1.00 22.11 512 ARG A CA 1
ATOM 4008 C C . ARG A 1 512 ? 69.013 -26.311 14.850 1.00 22.11 512 ARG A C 1
ATOM 4010 O O . ARG A 1 512 ? 69.679 -27.296 15.144 1.00 22.11 512 ARG A O 1
ATOM 4017 N N . THR A 1 513 ? 68.248 -26.270 13.751 1.00 20.84 513 THR A N 1
ATOM 4018 C CA . THR A 1 513 ? 68.596 -26.946 12.474 1.00 20.84 513 THR A CA 1
ATOM 4019 C C . THR A 1 513 ? 67.925 -26.262 11.272 1.00 20.84 513 THR A C 1
ATOM 4021 O O . THR A 1 513 ? 66.988 -25.485 11.433 1.00 20.84 513 THR A O 1
ATOM 4024 N N . ARG A 1 514 ? 68.450 -26.500 10.063 1.00 22.94 514 ARG A N 1
ATOM 4025 C CA . ARG A 1 514 ? 68.005 -25.937 8.771 1.00 22.94 514 ARG A CA 1
ATOM 4026 C C . ARG A 1 514 ? 67.839 -27.100 7.786 1.00 22.94 514 ARG A C 1
ATOM 4028 O O . ARG A 1 514 ? 68.698 -27.974 7.813 1.00 22.94 514 ARG A O 1
ATOM 4035 N N . CYS A 1 515 ? 66.834 -27.069 6.908 1.00 20.73 515 CYS A N 1
ATOM 4036 C CA . CYS A 1 515 ? 66.936 -27.442 5.483 1.00 20.73 515 CYS A CA 1
ATOM 4037 C C . CYS A 1 515 ? 65.629 -27.110 4.735 1.00 20.73 515 CYS A C 1
ATOM 4039 O O . CYS A 1 515 ? 64.628 -26.789 5.369 1.00 20.73 515 CYS A O 1
ATOM 4041 N N . ALA A 1 516 ? 65.690 -27.071 3.400 1.00 26.48 516 ALA A N 1
ATOM 4042 C CA . ALA A 1 516 ? 64.747 -26.349 2.535 1.00 26.48 516 ALA A CA 1
ATOM 4043 C C . ALA A 1 516 ? 63.770 -27.247 1.745 1.00 26.48 516 ALA A C 1
ATOM 4045 O O . ALA A 1 516 ? 64.005 -28.444 1.601 1.00 26.48 516 ALA A O 1
ATOM 4046 N N . GLY A 1 517 ? 62.723 -26.629 1.181 1.00 23.03 517 GLY A N 1
ATOM 4047 C CA . GLY A 1 517 ? 61.784 -27.225 0.219 1.00 23.03 517 GLY A CA 1
ATOM 4048 C C . GLY A 1 517 ? 60.440 -26.484 0.212 1.00 23.03 517 GLY A C 1
ATOM 4049 O O . GLY A 1 517 ? 59.764 -26.453 1.236 1.00 23.03 517 GLY A O 1
ATOM 4050 N N . GLU A 1 518 ? 60.076 -25.850 -0.904 1.00 23.14 518 GLU A N 1
ATOM 4051 C CA . GLU A 1 518 ? 58.887 -24.987 -1.026 1.00 23.14 518 GLU A CA 1
ATOM 4052 C C . GLU A 1 518 ? 57.588 -25.752 -1.338 1.00 23.14 518 GLU A C 1
ATOM 4054 O O . GLU A 1 518 ? 57.606 -26.804 -1.972 1.00 23.14 518 GLU A O 1
ATOM 4059 N N . ASN A 1 519 ? 56.453 -25.149 -0.970 1.00 23.45 519 ASN A N 1
ATOM 4060 C CA . ASN A 1 519 ? 55.171 -25.257 -1.675 1.00 23.45 519 ASN A CA 1
ATOM 4061 C C . ASN A 1 519 ? 54.374 -23.954 -1.433 1.00 23.45 519 ASN A C 1
ATOM 4063 O O . ASN A 1 519 ? 54.376 -23.465 -0.299 1.00 23.45 519 ASN A O 1
ATOM 4067 N N . PRO A 1 520 ? 53.704 -23.372 -2.446 1.00 26.41 520 PRO A N 1
ATOM 4068 C CA . PRO A 1 520 ? 52.973 -22.114 -2.292 1.00 26.41 520 PRO A CA 1
ATOM 4069 C C . PRO A 1 520 ? 51.591 -22.329 -1.638 1.00 26.41 520 PRO A C 1
ATOM 4071 O O . PRO A 1 520 ? 50.874 -23.253 -2.032 1.00 26.41 520 PRO A O 1
ATOM 4074 N N . PRO A 1 521 ? 51.171 -21.489 -0.672 1.00 30.75 521 PRO A N 1
ATOM 4075 C CA . PRO A 1 521 ? 49.832 -21.550 -0.096 1.00 30.75 521 PRO A CA 1
ATOM 4076 C C . PRO A 1 521 ? 48.794 -20.760 -0.912 1.00 30.75 521 PRO A C 1
ATOM 4078 O O . PRO A 1 521 ? 49.092 -19.765 -1.569 1.00 30.75 521 PRO A O 1
ATOM 4081 N N . SER A 1 522 ? 47.547 -21.214 -0.817 1.00 27.36 522 SER A N 1
ATOM 4082 C CA . SER A 1 522 ? 46.340 -20.671 -1.450 1.00 27.36 522 SER A CA 1
ATOM 4083 C C . SER A 1 522 ? 45.992 -19.229 -1.053 1.00 27.36 522 SER A C 1
ATOM 4085 O O . SER A 1 522 ? 45.982 -18.901 0.134 1.00 27.36 522 SER A O 1
ATOM 4087 N N . ASN A 1 523 ? 45.549 -18.420 -2.022 1.00 28.55 523 ASN A N 1
ATOM 4088 C CA . ASN A 1 523 ? 44.904 -17.129 -1.760 1.00 28.55 523 ASN A CA 1
ATOM 4089 C C . ASN A 1 523 ? 43.493 -17.313 -1.172 1.00 28.55 523 ASN A C 1
ATOM 4091 O O . ASN A 1 523 ? 42.608 -17.861 -1.827 1.00 28.55 523 ASN A O 1
ATOM 4095 N N . SER A 1 524 ? 43.262 -16.781 0.028 1.00 30.66 524 SER A N 1
ATOM 4096 C CA . SER A 1 524 ? 41.928 -16.570 0.602 1.00 30.66 524 SER A CA 1
ATOM 4097 C C . SER A 1 524 ? 41.367 -15.208 0.175 1.00 30.66 524 SER A C 1
ATOM 4099 O O . SER A 1 524 ? 42.025 -14.189 0.388 1.00 30.66 524 SER A O 1
ATOM 4101 N N . ALA A 1 525 ? 40.156 -15.173 -0.385 1.00 30.20 525 ALA A N 1
ATOM 4102 C CA . ALA A 1 525 ? 39.471 -13.923 -0.729 1.00 30.20 525 ALA A CA 1
ATOM 4103 C C . ALA A 1 525 ? 38.954 -13.174 0.520 1.00 30.20 525 ALA A C 1
ATOM 4105 O O . ALA A 1 525 ? 38.662 -13.782 1.548 1.00 30.20 525 ALA A O 1
ATOM 4106 N N . THR A 1 526 ? 38.852 -11.847 0.421 1.00 35.09 526 THR A N 1
ATOM 4107 C CA . THR A 1 526 ? 38.522 -10.916 1.515 1.00 35.09 526 THR A CA 1
ATOM 4108 C C . THR A 1 526 ? 37.017 -10.680 1.713 1.00 35.09 526 THR A C 1
ATOM 4110 O O . THR A 1 526 ? 36.239 -10.705 0.760 1.00 35.09 526 THR A O 1
ATOM 4113 N N . GLU A 1 527 ? 36.602 -10.388 2.955 1.00 33.91 527 GLU A N 1
ATOM 4114 C CA . GLU A 1 527 ? 35.234 -9.934 3.265 1.00 33.91 527 GLU A CA 1
ATOM 4115 C C . GLU A 1 527 ? 34.925 -8.541 2.667 1.00 33.91 527 GLU A C 1
ATOM 4117 O O . GLU A 1 527 ? 35.789 -7.662 2.688 1.00 33.91 527 GLU A O 1
ATOM 4122 N N . PRO A 1 528 ? 33.676 -8.269 2.238 1.00 35.22 528 PRO A N 1
ATOM 4123 C CA . PRO A 1 528 ? 33.241 -6.925 1.860 1.00 35.22 528 PRO A CA 1
ATOM 4124 C C . PRO A 1 528 ? 32.797 -6.079 3.073 1.00 35.22 528 PRO A C 1
ATOM 4126 O O . PRO A 1 528 ? 31.919 -6.469 3.843 1.00 35.22 528 PRO A O 1
ATOM 4129 N N . GLU A 1 529 ? 33.329 -4.859 3.201 1.00 40.59 529 GLU A N 1
ATOM 4130 C CA . GLU A 1 529 ? 33.031 -3.933 4.316 1.00 40.59 529 GLU A CA 1
ATOM 4131 C C . GLU A 1 529 ? 31.636 -3.276 4.271 1.00 40.59 529 GLU A C 1
ATOM 4133 O O . GLU A 1 529 ? 31.193 -2.661 5.240 1.00 40.59 529 GLU A O 1
ATOM 4138 N N . ASN A 1 530 ? 30.908 -3.387 3.159 1.00 44.25 530 ASN A N 1
ATOM 4139 C CA . ASN A 1 530 ? 29.637 -2.689 2.978 1.00 44.25 530 ASN A CA 1
ATOM 4140 C C . ASN A 1 530 ? 28.473 -3.460 3.631 1.00 44.25 530 ASN A C 1
ATOM 4142 O O . ASN A 1 530 ? 28.208 -4.609 3.282 1.00 44.25 530 ASN A O 1
ATOM 4146 N N . ALA A 1 531 ? 27.723 -2.813 4.530 1.00 37.38 531 ALA A N 1
ATOM 4147 C CA . ALA A 1 531 ? 26.600 -3.424 5.250 1.00 37.38 531 ALA A CA 1
ATOM 4148 C C . ALA A 1 531 ? 25.537 -4.050 4.324 1.00 37.38 531 ALA A C 1
ATOM 4150 O O . ALA A 1 531 ? 24.954 -5.079 4.660 1.00 37.38 531 ALA A O 1
ATOM 4151 N N . LEU A 1 532 ? 25.321 -3.478 3.133 1.00 33.41 532 LEU A N 1
ATOM 4152 C CA . LEU A 1 532 ? 24.370 -4.008 2.150 1.00 33.41 532 LEU A CA 1
ATOM 4153 C C . LEU A 1 532 ? 24.883 -5.304 1.491 1.00 33.41 532 LEU A C 1
ATOM 4155 O O . LEU A 1 532 ? 24.101 -6.214 1.220 1.00 33.41 532 LEU A O 1
ATOM 4159 N N . LEU A 1 533 ? 26.206 -5.422 1.319 1.00 37.44 533 LEU A N 1
ATOM 4160 C CA . LEU A 1 533 ? 26.878 -6.652 0.892 1.00 37.44 533 LEU A CA 1
ATOM 4161 C C . LEU A 1 533 ? 26.954 -7.685 2.024 1.00 37.44 533 LEU A C 1
ATOM 4163 O O . LEU A 1 533 ? 26.769 -8.862 1.745 1.00 37.44 533 LEU A O 1
ATOM 4167 N N . LYS A 1 534 ? 27.113 -7.280 3.294 1.00 37.31 534 LYS A N 1
ATOM 4168 C CA . LYS A 1 534 ? 27.013 -8.203 4.443 1.00 37.31 534 LYS A CA 1
ATOM 4169 C C . LYS A 1 534 ? 25.602 -8.780 4.609 1.00 37.31 534 LYS A C 1
ATOM 4171 O O . LYS A 1 534 ? 25.463 -9.961 4.908 1.00 37.31 534 LYS A O 1
ATOM 4176 N N . VAL A 1 535 ? 24.546 -8.005 4.339 1.00 39.38 535 VAL A N 1
ATOM 4177 C CA . VAL A 1 535 ? 23.166 -8.530 4.292 1.00 39.38 535 VAL A CA 1
ATOM 4178 C C . VAL A 1 535 ? 22.972 -9.502 3.120 1.00 39.38 535 VAL A C 1
ATOM 4180 O O . VAL A 1 535 ? 22.374 -10.557 3.315 1.00 39.38 535 VAL A O 1
ATOM 4183 N N . ALA A 1 536 ? 23.512 -9.203 1.933 1.00 37.31 536 ALA A N 1
ATOM 4184 C CA . ALA A 1 536 ? 23.467 -10.122 0.790 1.00 37.31 536 ALA A CA 1
ATOM 4185 C C . ALA A 1 536 ? 24.262 -11.422 1.039 1.00 37.31 536 ALA A C 1
ATOM 4187 O O . ALA A 1 536 ? 23.779 -12.510 0.730 1.00 37.31 536 ALA A O 1
ATOM 4188 N N . TRP A 1 537 ? 25.439 -11.318 1.662 1.00 37.34 537 TRP A N 1
ATOM 4189 C CA . TRP A 1 537 ? 26.285 -12.446 2.057 1.00 37.34 537 TRP A CA 1
ATOM 4190 C C . TRP A 1 537 ? 25.574 -13.348 3.071 1.00 37.34 537 TRP A C 1
ATOM 4192 O O . TRP A 1 537 ? 25.405 -14.540 2.827 1.00 37.34 537 TRP A O 1
ATOM 4202 N N . ASN A 1 538 ? 25.037 -12.768 4.147 1.00 40.03 538 ASN A N 1
ATOM 4203 C CA . ASN A 1 538 ? 24.288 -13.509 5.164 1.00 40.03 538 ASN A CA 1
ATOM 4204 C C . ASN A 1 538 ? 22.996 -14.138 4.606 1.00 40.03 538 ASN A C 1
ATOM 4206 O O . ASN A 1 538 ? 22.582 -15.201 5.065 1.00 40.03 538 ASN A O 1
ATOM 4210 N N . ALA A 1 539 ? 22.371 -13.530 3.591 1.00 36.19 539 ALA A N 1
ATOM 4211 C CA . ALA A 1 539 ? 21.256 -14.144 2.871 1.00 36.19 539 ALA A CA 1
ATOM 4212 C C . ALA A 1 539 ? 21.696 -15.350 2.014 1.00 36.19 539 ALA A C 1
ATOM 4214 O O . ALA A 1 539 ? 20.950 -16.326 1.923 1.00 36.19 539 ALA A O 1
ATOM 4215 N N . SER A 1 540 ? 22.903 -15.325 1.429 1.00 35.84 540 SER A N 1
ATOM 4216 C CA . SER A 1 540 ? 23.471 -16.486 0.723 1.00 35.84 540 SER A CA 1
ATOM 4217 C C . SER A 1 540 ? 23.917 -17.613 1.664 1.00 35.84 540 SER A C 1
ATOM 4219 O O . SER A 1 540 ? 23.659 -18.775 1.364 1.00 35.84 540 SER A O 1
ATOM 4221 N N . GLU A 1 541 ? 24.472 -17.288 2.836 1.00 36.19 541 GLU A N 1
ATOM 4222 C CA . GLU A 1 541 ? 24.765 -18.249 3.913 1.00 36.19 541 GLU A CA 1
ATOM 4223 C C . GLU A 1 541 ? 23.491 -18.982 4.361 1.00 36.19 541 GLU A C 1
ATOM 4225 O O . GLU A 1 541 ? 23.472 -20.208 4.450 1.00 36.19 541 GLU A O 1
ATOM 4230 N N . LEU A 1 542 ? 22.385 -18.254 4.564 1.00 35.09 542 LEU A N 1
ATOM 4231 C CA . LEU A 1 542 ? 21.106 -18.848 4.971 1.00 35.09 542 LEU A CA 1
ATOM 4232 C C . LEU A 1 542 ? 20.540 -19.818 3.912 1.00 35.09 542 LEU A C 1
ATOM 4234 O O . LEU A 1 542 ? 19.952 -20.844 4.257 1.00 35.09 542 LEU A O 1
ATOM 4238 N N . LEU A 1 543 ? 20.751 -19.517 2.624 1.00 35.78 543 LEU A N 1
ATOM 4239 C CA . LEU A 1 543 ? 20.443 -20.413 1.502 1.00 35.78 543 LEU A CA 1
ATOM 4240 C C . LEU A 1 543 ? 21.374 -21.638 1.472 1.00 35.78 543 LEU A C 1
ATOM 4242 O O . LEU A 1 543 ? 20.897 -22.755 1.275 1.00 35.78 543 LEU A O 1
ATOM 4246 N N . GLY A 1 544 ? 22.672 -21.458 1.734 1.00 31.92 544 GLY A N 1
ATOM 4247 C CA . GLY A 1 544 ? 23.644 -22.550 1.856 1.00 31.92 544 GLY A CA 1
ATOM 4248 C C . GLY A 1 544 ? 23.294 -23.525 2.986 1.00 31.92 544 GLY A C 1
ATOM 4249 O O . GLY A 1 544 ? 23.268 -24.741 2.780 1.00 31.92 544 GLY A O 1
ATOM 4250 N N . ILE A 1 545 ? 22.910 -22.997 4.151 1.00 36.81 545 ILE A N 1
ATOM 4251 C CA . ILE A 1 545 ? 22.433 -23.784 5.297 1.00 36.81 545 ILE A CA 1
ATOM 4252 C C . ILE A 1 545 ? 21.134 -24.526 4.948 1.00 36.81 545 ILE A C 1
ATOM 4254 O O . ILE A 1 545 ? 20.992 -25.692 5.302 1.00 36.81 545 ILE A O 1
ATOM 4258 N N . ALA A 1 546 ? 20.208 -23.918 4.200 1.00 33.38 546 ALA A N 1
ATOM 4259 C CA . ALA A 1 546 ? 19.007 -24.620 3.738 1.00 33.38 546 ALA A CA 1
ATOM 4260 C C . ALA A 1 546 ? 19.331 -25.791 2.785 1.00 33.38 546 ALA A C 1
ATOM 4262 O O . ALA A 1 546 ? 18.655 -26.818 2.826 1.00 33.38 546 ALA A O 1
ATOM 4263 N N . THR A 1 547 ? 20.380 -25.680 1.959 1.00 34.62 547 THR A N 1
ATOM 4264 C CA . THR A 1 547 ? 20.792 -26.765 1.047 1.00 34.62 547 THR A CA 1
ATOM 4265 C C . THR A 1 547 ? 21.533 -27.926 1.720 1.00 34.62 547 THR A C 1
ATOM 4267 O O . THR A 1 547 ? 21.518 -29.034 1.183 1.00 34.62 547 THR A O 1
ATOM 4270 N N . SER A 1 548 ? 22.140 -27.733 2.897 1.00 32.53 548 SER A N 1
ATOM 4271 C CA . SER A 1 548 ? 22.916 -28.792 3.569 1.00 32.53 548 SER A CA 1
ATOM 4272 C C . SER A 1 548 ? 22.052 -29.878 4.231 1.00 32.53 548 SER A C 1
ATOM 4274 O O . SER A 1 548 ? 22.526 -30.996 4.426 1.00 32.53 548 SER A O 1
ATOM 4276 N N . PHE A 1 549 ? 20.768 -29.605 4.493 1.00 32.16 549 PHE A N 1
ATOM 4277 C CA . PHE A 1 549 ? 19.819 -30.561 5.085 1.00 32.16 549 PHE A CA 1
ATOM 4278 C C . PHE A 1 549 ? 19.387 -31.718 4.158 1.00 32.16 549 PHE A C 1
ATOM 4280 O O . PHE A 1 549 ? 18.721 -32.643 4.620 1.00 32.16 549 PHE A O 1
ATOM 4287 N N . PHE A 1 550 ? 19.744 -31.700 2.867 1.00 35.75 550 PHE A N 1
ATOM 4288 C CA . PHE A 1 550 ? 19.165 -32.587 1.842 1.00 35.75 550 PHE A CA 1
ATOM 4289 C C . PHE A 1 550 ? 20.110 -33.668 1.276 1.00 35.75 550 PHE A C 1
ATOM 4291 O O . PHE A 1 550 ? 19.898 -34.132 0.155 1.00 35.75 550 PHE A O 1
ATOM 4298 N N . ARG A 1 551 ? 21.152 -34.097 2.006 1.00 29.92 551 ARG A N 1
ATOM 4299 C CA . ARG A 1 551 ? 22.104 -35.118 1.513 1.00 29.92 551 ARG A CA 1
ATOM 4300 C C . ARG A 1 551 ? 22.197 -36.362 2.402 1.00 29.92 551 ARG A C 1
ATOM 4302 O O . ARG A 1 551 ? 22.396 -36.266 3.607 1.00 29.92 551 ARG A O 1
ATOM 4309 N N . SER A 1 552 ? 22.143 -37.534 1.767 1.00 26.33 552 SER A N 1
ATOM 4310 C CA . SER A 1 552 ? 22.582 -38.826 2.314 1.00 26.33 552 SER A CA 1
ATOM 4311 C C . SER A 1 552 ? 23.341 -39.609 1.220 1.00 26.33 552 SER A C 1
ATOM 4313 O O . SER A 1 552 ? 23.164 -39.268 0.048 1.00 26.33 552 SER A O 1
ATOM 4315 N N . PRO A 1 553 ? 24.244 -40.556 1.551 1.00 38.44 553 PRO A N 1
ATOM 4316 C CA . PRO A 1 553 ? 25.384 -40.864 0.679 1.00 38.44 553 PRO A CA 1
ATOM 4317 C C . PRO A 1 553 ? 25.385 -42.262 0.023 1.00 38.44 553 PRO A C 1
ATOM 4319 O O . PRO A 1 553 ? 24.812 -43.199 0.571 1.00 38.44 553 PRO A O 1
ATOM 4322 N N . ASN A 1 554 ? 26.220 -42.391 -1.026 1.00 28.88 554 ASN A N 1
ATOM 4323 C CA . ASN A 1 554 ? 26.880 -43.622 -1.523 1.00 28.88 554 ASN A CA 1
ATOM 4324 C C . ASN A 1 554 ? 25.986 -44.674 -2.239 1.00 28.88 554 ASN A C 1
ATOM 4326 O O . ASN A 1 554 ? 24.815 -44.807 -1.918 1.00 28.88 554 ASN A O 1
ATOM 4330 N N . ASN A 1 555 ? 26.459 -45.492 -3.199 1.00 26.12 555 ASN A N 1
ATOM 4331 C CA . ASN A 1 555 ? 27.781 -45.657 -3.847 1.00 26.12 555 ASN A CA 1
ATOM 4332 C C . ASN A 1 555 ? 27.640 -46.473 -5.162 1.00 26.12 555 ASN A C 1
ATOM 4334 O O . ASN A 1 555 ? 26.857 -47.414 -5.147 1.00 26.12 555 ASN A O 1
ATOM 4338 N N . ALA A 1 556 ? 28.526 -46.234 -6.152 1.00 27.55 556 ALA A N 1
ATOM 4339 C CA . ALA A 1 556 ? 29.057 -47.217 -7.138 1.00 27.55 556 ALA A CA 1
ATOM 4340 C C . ALA A 1 556 ? 28.060 -47.905 -8.136 1.00 27.55 556 ALA A C 1
ATOM 4342 O O . ALA A 1 556 ? 26.882 -48.046 -7.847 1.00 27.55 556 ALA A O 1
ATOM 4343 N N . GLU A 1 557 ? 28.425 -48.385 -9.339 1.00 28.41 557 GLU A N 1
ATOM 4344 C CA . GLU A 1 557 ? 29.674 -48.333 -10.130 1.00 28.41 557 GLU A CA 1
ATOM 4345 C C . GLU A 1 557 ? 29.423 -48.693 -11.623 1.00 28.41 557 GLU A C 1
ATOM 4347 O O . GLU A 1 557 ? 28.442 -49.362 -11.935 1.00 28.41 557 GLU A O 1
ATOM 4352 N N . ALA A 1 558 ? 30.408 -48.363 -12.478 1.00 26.45 558 ALA A N 1
ATOM 4353 C CA . ALA A 1 558 ? 30.790 -49.020 -13.748 1.00 26.45 558 ALA A CA 1
ATOM 4354 C C . ALA A 1 558 ? 29.921 -48.905 -15.031 1.00 26.45 558 ALA A C 1
ATOM 4356 O O . ALA A 1 558 ? 28.709 -49.088 -15.017 1.00 26.45 558 ALA A O 1
ATOM 4357 N N . GLY A 1 559 ? 30.607 -48.766 -16.185 1.00 24.83 559 GLY A N 1
ATOM 4358 C CA . GLY A 1 559 ? 30.080 -49.238 -17.480 1.00 24.83 559 GLY A CA 1
ATOM 4359 C C . GLY A 1 559 ? 30.402 -48.455 -18.766 1.00 24.83 559 GLY A C 1
ATOM 4360 O O . GLY A 1 559 ? 29.487 -48.257 -19.558 1.00 24.83 559 GLY A O 1
ATOM 4361 N N . GLU A 1 560 ? 31.642 -48.023 -19.034 1.00 26.47 560 GLU A N 1
ATOM 4362 C CA . GLU A 1 560 ? 31.976 -47.431 -20.350 1.00 26.47 560 GLU A CA 1
ATOM 4363 C C . GLU A 1 560 ? 31.999 -48.472 -21.488 1.00 26.47 560 GLU A C 1
ATOM 4365 O O . GLU A 1 560 ? 32.634 -49.523 -21.378 1.00 26.47 560 GLU A O 1
ATOM 4370 N N . VAL A 1 561 ? 31.392 -48.128 -22.631 1.00 25.02 561 VAL A N 1
ATOM 4371 C CA . VAL A 1 561 ? 31.693 -48.722 -23.945 1.00 25.02 561 VAL A CA 1
ATOM 4372 C C . VAL A 1 561 ? 32.150 -47.600 -24.875 1.00 25.02 561 VAL A C 1
ATOM 4374 O O . VAL A 1 561 ? 31.533 -46.539 -24.935 1.00 25.02 561 VAL A O 1
ATOM 4377 N N . ALA A 1 562 ? 33.268 -47.836 -25.558 1.00 32.22 562 ALA A N 1
ATOM 4378 C CA . ALA A 1 562 ? 34.038 -46.818 -26.263 1.00 32.22 562 ALA A CA 1
ATOM 4379 C C . ALA A 1 562 ? 33.378 -46.290 -27.549 1.00 32.22 562 ALA A C 1
ATOM 4381 O O . ALA A 1 562 ? 32.644 -47.002 -28.234 1.00 32.22 562 ALA A O 1
ATOM 4382 N N . LEU A 1 563 ? 33.760 -45.065 -27.924 1.00 25.48 563 LEU A N 1
ATOM 4383 C CA . LEU A 1 563 ? 33.504 -44.467 -29.234 1.00 25.48 563 LEU A CA 1
ATOM 4384 C C . LEU A 1 563 ? 34.818 -43.900 -29.798 1.00 25.48 563 LEU A C 1
ATOM 4386 O O . LEU A 1 563 ? 35.655 -43.382 -29.060 1.00 25.48 563 LEU A O 1
ATOM 4390 N N . GLU A 1 564 ? 35.040 -44.096 -31.097 1.00 31.78 564 GLU A N 1
ATOM 4391 C CA . GLU A 1 564 ? 36.343 -43.914 -31.746 1.00 31.78 564 GLU A CA 1
ATOM 4392 C C . GLU A 1 564 ? 36.728 -42.437 -31.934 1.00 31.78 564 GLU A C 1
ATOM 4394 O O . GLU A 1 564 ? 35.945 -41.636 -32.443 1.00 31.78 564 GLU A O 1
ATOM 4399 N N . LEU A 1 565 ? 37.977 -42.092 -31.600 1.00 29.66 565 LEU A N 1
ATOM 4400 C CA . LEU A 1 565 ? 38.568 -40.785 -31.901 1.00 29.66 565 LEU A CA 1
ATOM 4401 C C . LEU A 1 565 ? 39.299 -40.784 -33.250 1.00 29.66 565 LEU A C 1
ATOM 4403 O O . LEU A 1 565 ? 39.950 -41.759 -33.638 1.00 29.66 565 LEU A O 1
ATOM 4407 N N . ALA A 1 566 ? 39.213 -39.649 -33.945 1.00 31.38 566 ALA A N 1
ATOM 4408 C CA . ALA A 1 566 ? 39.855 -39.427 -35.234 1.00 31.38 566 ALA A CA 1
ATOM 4409 C C . ALA A 1 566 ? 41.385 -39.579 -35.152 1.00 31.38 566 ALA A C 1
ATOM 4411 O O . ALA A 1 566 ? 42.031 -39.135 -34.203 1.00 31.38 566 ALA A O 1
ATOM 4412 N N . ARG A 1 567 ? 41.967 -40.206 -36.179 1.00 35.19 567 ARG A N 1
ATOM 4413 C CA . ARG A 1 567 ? 43.416 -40.398 -36.301 1.00 35.19 567 ARG A CA 1
ATOM 4414 C C . ARG A 1 567 ? 44.055 -39.185 -36.959 1.00 35.19 567 ARG A C 1
ATOM 4416 O O . ARG A 1 567 ? 43.698 -38.875 -38.092 1.00 35.19 567 ARG A O 1
ATOM 4423 N N . ASP A 1 568 ? 45.079 -38.633 -36.318 1.00 31.59 568 ASP A N 1
ATOM 4424 C CA . ASP A 1 568 ? 46.068 -37.786 -36.984 1.00 31.59 568 ASP A CA 1
ATOM 4425 C C . ASP A 1 568 ? 47.453 -38.449 -36.993 1.00 31.59 568 ASP A C 1
ATOM 4427 O O . ASP A 1 568 ? 47.793 -39.272 -36.135 1.00 31.59 568 ASP A O 1
ATOM 4431 N N . ALA A 1 569 ? 48.235 -38.157 -38.032 1.00 42.06 569 ALA A N 1
ATOM 4432 C CA . ALA A 1 569 ? 49.336 -39.009 -38.485 1.00 42.06 569 ALA A CA 1
ATOM 4433 C C . ALA A 1 569 ? 50.689 -38.780 -37.774 1.00 42.06 569 ALA A C 1
ATOM 4435 O O . ALA A 1 569 ? 51.729 -38.646 -38.420 1.00 42.06 569 ALA A O 1
ATOM 4436 N N . SER A 1 570 ? 50.707 -38.820 -36.442 1.00 41.28 570 SER A N 1
ATOM 4437 C CA . SER A 1 570 ? 51.918 -39.124 -35.664 1.00 41.28 570 SER A CA 1
ATOM 4438 C C . SER A 1 570 ? 51.530 -39.800 -34.344 1.00 41.28 570 SER A C 1
ATOM 4440 O O . SER A 1 570 ? 50.956 -39.195 -33.447 1.00 41.28 570 SER A O 1
ATOM 4442 N N . GLY A 1 571 ? 51.802 -41.106 -34.238 1.00 45.22 571 GLY A N 1
ATOM 4443 C CA . GLY A 1 571 ? 51.279 -41.995 -33.188 1.00 45.22 571 GLY A CA 1
ATOM 4444 C C . GLY A 1 571 ? 51.888 -41.825 -31.789 1.00 45.22 571 GLY A C 1
ATOM 4445 O O . GLY A 1 571 ? 52.192 -42.821 -31.138 1.00 45.22 571 GLY A O 1
ATOM 4446 N N . LEU A 1 572 ? 52.078 -40.590 -31.330 1.00 42.03 572 LEU A N 1
ATOM 4447 C CA . LEU A 1 572 ? 52.481 -40.238 -29.972 1.00 42.03 572 LEU A CA 1
ATOM 4448 C C . LEU A 1 572 ? 51.529 -39.168 -29.441 1.00 42.03 572 LEU A C 1
ATOM 4450 O O . LEU A 1 572 ? 51.778 -37.971 -29.541 1.00 42.03 572 LEU A O 1
ATOM 4454 N N . VAL A 1 573 ? 50.429 -39.644 -28.857 1.00 42.69 573 VAL A N 1
ATOM 4455 C CA . VAL A 1 573 ? 49.537 -38.834 -28.027 1.00 42.69 573 VAL A CA 1
ATOM 4456 C C . VAL A 1 573 ? 50.372 -38.187 -26.925 1.00 42.69 573 VAL A C 1
ATOM 4458 O O . VAL A 1 573 ? 50.932 -38.891 -26.078 1.00 42.69 573 VAL A O 1
ATOM 4461 N N . ASP A 1 574 ? 50.475 -36.857 -26.940 1.00 46.72 574 ASP A N 1
ATOM 4462 C CA . ASP A 1 574 ? 51.248 -36.142 -25.934 1.00 46.72 574 ASP A CA 1
ATOM 4463 C C . ASP A 1 574 ? 50.581 -36.287 -24.560 1.00 46.72 574 ASP A C 1
ATOM 4465 O O . ASP A 1 574 ? 49.546 -35.686 -24.256 1.00 46.72 574 ASP A O 1
ATOM 4469 N N . ARG A 1 575 ? 51.207 -37.100 -23.703 1.00 42.41 575 ARG A N 1
ATOM 4470 C CA . ARG A 1 575 ? 50.785 -37.277 -22.313 1.00 42.41 575 ARG A CA 1
ATOM 4471 C C . ARG A 1 575 ? 50.803 -35.959 -21.543 1.00 42.41 575 ARG A C 1
ATOM 4473 O O . ARG A 1 575 ? 50.008 -35.835 -20.619 1.00 42.41 575 ARG A O 1
ATOM 4480 N N . ALA A 1 576 ? 51.660 -34.995 -21.888 1.00 44.44 576 ALA A N 1
ATOM 4481 C CA . ALA A 1 576 ? 51.665 -33.693 -21.229 1.00 44.44 576 ALA A CA 1
ATOM 4482 C C . ALA A 1 576 ? 50.412 -32.884 -21.594 1.00 44.44 576 ALA A C 1
ATOM 4484 O O . ALA A 1 576 ? 49.758 -32.373 -20.687 1.00 44.44 576 ALA A O 1
ATOM 4485 N N . ALA A 1 577 ? 50.021 -32.841 -22.873 1.00 43.88 577 ALA A N 1
ATOM 4486 C CA . ALA A 1 577 ? 48.759 -32.246 -23.309 1.00 43.88 577 ALA A CA 1
ATOM 4487 C C . ALA A 1 577 ? 47.539 -32.900 -22.634 1.00 43.88 577 ALA A C 1
ATOM 4489 O O . ALA A 1 577 ? 46.744 -32.189 -22.027 1.00 43.88 577 ALA A O 1
ATOM 4490 N N . ILE A 1 578 ? 47.428 -34.236 -22.635 1.00 47.00 578 ILE A N 1
ATOM 4491 C CA . ILE A 1 578 ? 46.300 -34.924 -21.976 1.00 47.00 578 ILE A CA 1
ATOM 4492 C C . ILE A 1 578 ? 46.279 -34.674 -20.463 1.00 47.00 578 ILE A C 1
ATOM 4494 O O . ILE A 1 578 ? 45.230 -34.346 -19.917 1.00 47.00 578 ILE A O 1
ATOM 4498 N N . VAL A 1 579 ? 47.416 -34.781 -19.767 1.00 43.84 579 VAL A N 1
ATOM 4499 C CA . VAL A 1 579 ? 47.477 -34.509 -18.317 1.00 43.84 579 VAL A CA 1
ATOM 4500 C C . VAL A 1 579 ? 47.161 -33.043 -18.010 1.00 43.84 579 VAL A C 1
ATOM 4502 O O . VAL A 1 579 ? 46.575 -32.759 -16.966 1.00 43.84 579 VAL A O 1
ATOM 4505 N N . LYS A 1 580 ? 47.500 -32.115 -18.911 1.00 47.34 580 LYS A N 1
ATOM 4506 C CA . LYS A 1 580 ? 47.148 -30.699 -18.793 1.00 47.34 580 LYS A CA 1
ATOM 4507 C C . LYS A 1 580 ? 45.645 -30.472 -18.976 1.00 47.34 580 LYS A C 1
ATOM 4509 O O . LYS A 1 580 ? 45.053 -29.844 -18.108 1.00 47.34 580 LYS A O 1
ATOM 4514 N N . THR A 1 581 ? 45.019 -31.030 -20.014 1.00 46.22 581 THR A N 1
ATOM 4515 C CA . THR A 1 581 ? 43.560 -30.947 -20.213 1.00 46.22 581 THR A CA 1
ATOM 4516 C C . THR A 1 581 ? 42.801 -31.592 -19.053 1.00 46.22 581 THR A C 1
ATOM 4518 O O . THR A 1 581 ? 41.908 -30.968 -18.496 1.00 46.22 581 THR A O 1
ATOM 4521 N N . ILE A 1 582 ? 43.224 -32.776 -18.590 1.00 46.19 582 ILE A N 1
ATOM 4522 C CA . ILE A 1 582 ? 42.632 -33.432 -17.412 1.00 46.19 582 ILE A CA 1
ATOM 4523 C C . ILE A 1 582 ? 42.789 -32.565 -16.156 1.00 46.19 582 ILE A C 1
ATOM 4525 O O . ILE A 1 582 ? 41.863 -32.506 -15.354 1.00 46.19 582 ILE A O 1
ATOM 4529 N N . LYS A 1 583 ? 43.919 -31.870 -15.966 1.00 46.69 583 LYS A N 1
ATOM 4530 C CA . LYS A 1 583 ? 44.069 -30.907 -14.864 1.00 46.69 583 LYS A CA 1
ATOM 4531 C C . LYS A 1 583 ? 43.126 -29.716 -14.999 1.00 46.69 583 LYS A C 1
ATOM 4533 O O . LYS A 1 583 ? 42.482 -29.365 -14.020 1.00 46.69 583 LYS A O 1
ATOM 4538 N N . GLU A 1 584 ? 43.042 -29.117 -16.182 1.00 48.72 584 GLU A N 1
ATOM 4539 C CA . GLU A 1 584 ? 42.193 -27.949 -16.439 1.00 48.72 584 GLU A CA 1
ATOM 4540 C C . GLU A 1 584 ? 40.698 -28.283 -16.282 1.00 48.72 584 GLU A C 1
ATOM 4542 O O . GLU A 1 584 ? 39.959 -27.478 -15.719 1.00 48.72 584 GLU A O 1
ATOM 4547 N N . ASP A 1 585 ? 40.262 -29.487 -16.666 1.00 44.53 585 ASP A N 1
ATOM 4548 C CA . ASP A 1 585 ? 38.894 -29.970 -16.435 1.00 44.53 585 ASP A CA 1
ATOM 4549 C C . ASP A 1 585 ? 38.657 -30.403 -14.980 1.00 44.53 585 ASP A C 1
ATOM 4551 O O . ASP A 1 585 ? 37.594 -30.137 -14.419 1.00 44.53 585 ASP A O 1
ATOM 4555 N N . PHE A 1 586 ? 39.647 -31.003 -14.309 1.00 43.84 586 PHE A N 1
ATOM 4556 C CA . PHE A 1 586 ? 39.557 -31.327 -12.880 1.00 43.84 586 PHE A CA 1
ATOM 4557 C C . PHE A 1 586 ? 39.459 -30.054 -12.023 1.00 43.84 586 PHE A C 1
ATOM 4559 O O . PHE A 1 586 ? 38.635 -29.990 -11.115 1.00 43.84 586 PHE A O 1
ATOM 4566 N N . GLU A 1 587 ? 40.211 -29.004 -12.361 1.00 44.41 587 GLU A N 1
ATOM 4567 C CA . GLU A 1 587 ? 40.126 -27.671 -11.744 1.00 44.41 587 GLU A CA 1
ATOM 4568 C C . GLU A 1 587 ? 38.842 -26.904 -12.120 1.00 44.41 587 GLU A C 1
ATOM 4570 O O . GLU A 1 587 ? 38.510 -25.916 -11.469 1.00 44.41 587 GLU A O 1
ATOM 4575 N N . ARG A 1 588 ? 38.074 -27.368 -13.117 1.00 43.91 588 ARG A N 1
ATOM 4576 C CA . ARG A 1 588 ? 36.729 -26.860 -13.458 1.00 43.91 588 ARG A CA 1
ATOM 4577 C C . ARG A 1 588 ? 35.594 -27.746 -12.949 1.00 43.91 588 ARG A C 1
ATOM 4579 O O . ARG A 1 588 ? 34.441 -27.328 -12.999 1.00 43.91 588 ARG A O 1
ATOM 4586 N N . SER A 1 589 ? 35.895 -28.942 -12.449 1.00 39.47 589 SER A N 1
ATOM 4587 C CA . SER A 1 589 ? 34.899 -29.900 -11.980 1.00 39.47 589 SER A CA 1
ATOM 4588 C C . SER A 1 589 ? 34.166 -29.381 -10.743 1.00 39.47 589 SER A C 1
ATOM 4590 O O . SER A 1 589 ? 34.779 -28.967 -9.752 1.00 39.47 589 SER A O 1
ATOM 4592 N N . TYR A 1 590 ? 32.835 -29.483 -10.762 1.00 37.00 590 TYR A N 1
ATOM 4593 C CA . TYR A 1 590 ? 31.973 -29.132 -9.628 1.00 37.00 590 TYR A CA 1
ATOM 4594 C C . TYR A 1 590 ? 32.378 -29.858 -8.331 1.00 37.00 590 TYR A C 1
ATOM 4596 O O . TYR A 1 590 ? 32.294 -29.286 -7.245 1.00 37.00 590 TYR A O 1
ATOM 4604 N N . PHE A 1 591 ? 32.877 -31.096 -8.433 1.00 30.80 591 PHE A N 1
ATOM 4605 C CA . PHE A 1 591 ? 33.326 -31.890 -7.283 1.00 30.80 591 PHE A CA 1
ATOM 4606 C C . PHE A 1 591 ? 34.615 -31.375 -6.624 1.00 30.80 591 PHE A C 1
ATOM 4608 O O . PHE A 1 591 ? 34.909 -31.770 -5.499 1.00 30.80 591 PHE A O 1
ATOM 4615 N N . VAL A 1 592 ? 35.369 -30.507 -7.304 1.00 35.78 592 VAL A N 1
ATOM 4616 C CA . VAL A 1 592 ? 36.649 -29.957 -6.831 1.00 35.78 592 VAL A CA 1
ATOM 4617 C C . VAL A 1 592 ? 36.495 -28.503 -6.379 1.00 35.78 592 VAL A C 1
ATOM 4619 O O . VAL A 1 592 ? 37.115 -28.101 -5.399 1.00 35.78 592 VAL A O 1
ATOM 4622 N N . THR A 1 593 ? 35.645 -27.720 -7.053 1.00 41.09 593 THR A N 1
ATOM 4623 C CA . THR A 1 593 ? 35.506 -26.270 -6.806 1.00 41.09 593 THR A CA 1
ATOM 4624 C C . THR A 1 593 ? 34.204 -25.847 -6.128 1.00 41.09 593 THR A C 1
ATOM 4626 O O . THR A 1 593 ? 34.120 -24.727 -5.628 1.00 41.09 593 THR A O 1
ATOM 4629 N N . GLY A 1 594 ? 33.165 -26.688 -6.141 1.00 34.16 594 GLY A N 1
ATOM 4630 C CA . GLY A 1 594 ? 31.819 -26.331 -5.678 1.00 34.16 594 GLY A CA 1
ATOM 4631 C C . GLY A 1 594 ? 31.057 -25.346 -6.580 1.00 34.16 594 GLY A C 1
ATOM 4632 O O . GLY A 1 594 ? 29.896 -25.054 -6.296 1.00 34.16 594 GLY A O 1
ATOM 4633 N N . ASN A 1 595 ? 31.663 -24.863 -7.671 1.00 35.19 595 ASN A N 1
ATOM 4634 C CA . ASN A 1 595 ? 31.043 -23.959 -8.642 1.00 35.19 595 ASN A CA 1
ATOM 4635 C C . ASN A 1 595 ? 30.580 -24.735 -9.884 1.00 35.19 595 ASN A C 1
ATOM 4637 O O . ASN A 1 595 ? 31.254 -25.658 -10.334 1.00 35.19 595 ASN A O 1
ATOM 4641 N N . LEU A 1 596 ? 29.419 -24.374 -10.440 1.00 39.25 596 LEU A N 1
ATOM 4642 C CA . LEU A 1 596 ? 28.841 -25.056 -11.604 1.00 39.25 596 LEU A CA 1
ATOM 4643 C C . LEU A 1 596 ? 29.166 -24.299 -12.902 1.00 39.25 596 LEU A C 1
ATOM 4645 O O . LEU A 1 596 ? 28.473 -23.352 -13.271 1.00 39.25 596 LEU A O 1
ATOM 4649 N N . THR A 1 597 ? 30.202 -24.742 -13.605 1.00 42.59 597 THR A N 1
ATOM 4650 C CA . THR A 1 597 ? 30.551 -24.319 -14.969 1.00 42.59 597 THR A CA 1
ATOM 4651 C C . THR A 1 597 ? 29.638 -25.015 -15.981 1.00 42.59 597 THR A C 1
ATOM 4653 O O . THR A 1 597 ? 29.757 -26.210 -16.237 1.00 42.59 597 THR A O 1
ATOM 4656 N N . LEU A 1 598 ? 28.685 -24.266 -16.543 1.00 39.84 598 LEU A N 1
ATOM 4657 C CA . LEU A 1 598 ? 27.668 -24.808 -17.456 1.00 39.84 598 LEU A CA 1
ATOM 4658 C C . LEU A 1 598 ? 28.253 -25.295 -18.790 1.00 39.84 598 LEU A C 1
ATOM 4660 O O . LEU A 1 598 ? 27.736 -26.250 -19.358 1.00 39.84 598 LEU A O 1
ATOM 4664 N N . ASP A 1 599 ? 29.353 -24.690 -19.237 1.00 41.22 599 ASP A N 1
ATOM 4665 C CA . ASP A 1 599 ? 29.981 -24.955 -20.539 1.00 41.22 599 ASP A CA 1
ATOM 4666 C C . ASP A 1 599 ? 30.841 -26.240 -20.556 1.00 41.22 599 ASP A C 1
ATOM 4668 O O . ASP A 1 599 ? 31.431 -26.579 -21.578 1.00 41.22 599 ASP A O 1
ATOM 4672 N N . ALA A 1 600 ? 30.942 -26.946 -19.421 1.00 40.16 600 ALA A N 1
ATOM 4673 C CA . ALA A 1 600 ? 31.744 -28.164 -19.252 1.00 40.16 600 ALA A CA 1
ATOM 4674 C C . ALA A 1 600 ? 30.953 -29.474 -19.475 1.00 40.16 600 ALA A C 1
ATOM 4676 O O . ALA A 1 600 ? 31.494 -30.559 -19.269 1.00 40.16 600 ALA A O 1
ATOM 4677 N N . TYR A 1 601 ? 29.675 -29.389 -19.861 1.00 43.38 601 TYR A N 1
ATOM 4678 C CA . TYR A 1 601 ? 28.787 -30.540 -20.053 1.00 43.38 601 TYR A CA 1
ATOM 4679 C C . TYR A 1 601 ? 27.954 -30.363 -21.330 1.00 43.38 601 TYR A C 1
ATOM 4681 O O . TYR A 1 601 ? 27.319 -29.324 -21.504 1.00 43.38 601 TYR A O 1
ATOM 4689 N N . GLU A 1 602 ? 27.903 -31.374 -22.203 1.00 40.56 602 GLU A N 1
ATOM 4690 C CA . GLU A 1 602 ? 27.033 -31.327 -23.387 1.00 40.56 602 GLU A CA 1
ATOM 4691 C C . GLU A 1 602 ? 25.540 -31.427 -23.016 1.00 40.56 602 GLU A C 1
ATOM 4693 O O . GLU A 1 602 ? 25.156 -32.082 -22.042 1.00 40.56 602 GLU A O 1
ATOM 4698 N N . ASP A 1 603 ? 24.678 -30.801 -23.830 1.00 39.72 603 ASP A N 1
ATOM 4699 C CA . ASP A 1 603 ? 23.223 -30.722 -23.608 1.00 39.72 603 ASP A CA 1
ATOM 4700 C C . ASP A 1 603 ? 22.525 -32.103 -23.521 1.00 39.72 603 ASP A C 1
ATOM 4702 O O . ASP A 1 603 ? 21.460 -32.217 -22.903 1.00 39.72 603 ASP A O 1
ATOM 4706 N N . ASP A 1 604 ? 23.141 -33.148 -24.086 1.00 39.84 604 ASP A N 1
ATOM 4707 C CA . ASP A 1 604 ? 22.576 -34.494 -24.255 1.00 39.84 604 ASP A CA 1
ATOM 4708 C C . ASP A 1 604 ? 23.039 -35.530 -23.207 1.00 39.84 604 ASP A C 1
ATOM 4710 O O . ASP A 1 604 ? 22.644 -36.703 -23.290 1.00 39.84 604 ASP A O 1
ATOM 4714 N N . CYS A 1 605 ? 23.850 -35.123 -22.219 1.00 37.12 605 CYS A N 1
ATOM 4715 C CA . CYS A 1 605 ? 24.375 -36.012 -21.177 1.00 37.12 605 CYS A CA 1
ATOM 4716 C C . CYS A 1 605 ? 23.262 -36.694 -20.358 1.00 37.12 605 CYS A C 1
ATOM 4718 O O . CYS A 1 605 ? 22.415 -36.050 -19.730 1.00 37.12 605 CYS A O 1
ATOM 4720 N N . GLU A 1 606 ? 23.304 -38.026 -20.328 1.00 36.12 606 GLU A N 1
ATOM 4721 C CA . GLU A 1 606 ? 22.399 -38.872 -19.553 1.00 36.12 606 GLU A CA 1
ATOM 4722 C C . GLU A 1 606 ? 22.982 -39.133 -18.162 1.00 36.12 606 GLU A C 1
ATOM 4724 O O . GLU A 1 606 ? 24.092 -39.643 -18.032 1.00 36.12 606 GLU A O 1
ATOM 4729 N N . PHE A 1 607 ? 22.226 -38.794 -17.116 1.00 34.94 607 PHE A N 1
ATOM 4730 C CA . PHE A 1 607 ? 22.577 -39.165 -15.747 1.00 34.94 607 PHE A CA 1
ATOM 4731 C C . PHE A 1 607 ? 21.806 -40.433 -15.379 1.00 34.94 607 PHE A C 1
ATOM 4733 O O . PHE A 1 607 ? 20.573 -40.429 -15.347 1.00 34.94 607 PHE A O 1
ATOM 4740 N N . ALA A 1 608 ? 22.544 -41.509 -15.113 1.00 28.00 608 ALA A N 1
ATOM 4741 C CA . ALA A 1 608 ? 22.010 -42.784 -14.658 1.00 28.00 608 ALA A CA 1
ATOM 4742 C C . ALA A 1 608 ? 22.401 -43.043 -13.197 1.00 28.00 608 ALA A C 1
ATOM 4744 O O . ALA A 1 608 ? 23.561 -42.907 -12.813 1.00 28.00 608 ALA A O 1
ATOM 4745 N N . ASP A 1 609 ? 21.410 -43.436 -12.407 1.00 28.70 609 ASP A N 1
ATOM 4746 C CA . ASP A 1 609 ? 21.510 -43.955 -11.041 1.00 28.70 609 ASP A CA 1
ATOM 4747 C C . ASP A 1 609 ? 20.805 -45.332 -11.056 1.00 28.70 609 ASP A C 1
ATOM 4749 O O . ASP A 1 609 ? 19.836 -45.478 -11.811 1.00 28.70 609 ASP A O 1
ATOM 4753 N N . PRO A 1 610 ? 21.235 -46.359 -10.295 1.00 27.17 610 PRO A N 1
ATOM 4754 C CA . PRO A 1 610 ? 20.583 -47.677 -10.241 1.00 27.17 610 PRO A CA 1
ATOM 4755 C C . PRO A 1 610 ? 19.049 -47.713 -10.039 1.00 27.17 610 PRO A C 1
ATOM 4757 O O . PRO A 1 610 ? 18.459 -48.775 -10.240 1.00 27.17 610 PRO A O 1
ATOM 4760 N N . ALA A 1 611 ? 18.380 -46.607 -9.684 1.00 29.02 611 ALA A N 1
ATOM 4761 C CA . ALA A 1 611 ? 16.912 -46.506 -9.676 1.00 29.02 611 ALA A CA 1
ATOM 4762 C C . ALA A 1 611 ? 16.268 -45.900 -10.951 1.00 29.02 611 ALA A C 1
ATOM 4764 O O . ALA A 1 611 ? 15.072 -46.100 -11.170 1.00 29.02 611 ALA A O 1
ATOM 4765 N N . SER A 1 612 ? 17.009 -45.157 -11.786 1.00 25.19 612 SER A N 1
ATOM 4766 C CA . SER A 1 612 ? 16.517 -44.564 -13.047 1.00 25.19 612 SER A CA 1
ATOM 4767 C C . SER A 1 612 ? 17.642 -43.947 -13.893 1.00 25.19 612 SER A C 1
ATOM 4769 O O . SER A 1 612 ? 18.485 -43.235 -13.346 1.00 25.19 612 SER A O 1
ATOM 4771 N N . SER A 1 613 ? 17.576 -44.077 -15.224 1.00 26.55 613 SER A N 1
ATOM 4772 C CA . SER A 1 613 ? 18.276 -43.172 -16.152 1.00 26.55 613 SER A CA 1
ATOM 4773 C C . SER A 1 613 ? 17.293 -42.212 -16.823 1.00 26.55 613 SER A C 1
ATOM 4775 O O . SER A 1 613 ? 16.117 -42.539 -17.011 1.00 26.55 613 SER A O 1
ATOM 4777 N N . PHE A 1 614 ? 17.750 -41.001 -17.150 1.00 36.25 614 PHE A N 1
ATOM 4778 C CA . PHE A 1 614 ? 16.956 -40.044 -17.920 1.00 36.25 614 PHE A CA 1
ATOM 4779 C C . PHE A 1 614 ? 17.819 -38.987 -18.626 1.00 36.25 614 PHE A C 1
ATOM 4781 O O . PHE A 1 614 ? 18.816 -38.492 -18.095 1.00 36.25 614 PHE A O 1
ATOM 4788 N N . LYS A 1 615 ? 17.365 -38.566 -19.813 1.00 32.91 615 LYS A N 1
ATOM 4789 C CA . LYS A 1 615 ? 17.862 -37.381 -20.532 1.00 32.91 615 LYS A CA 1
ATOM 4790 C C . LYS A 1 615 ? 16.953 -36.171 -20.287 1.00 32.91 615 LYS A C 1
ATOM 4792 O O . LYS A 1 615 ? 15.741 -36.318 -20.147 1.00 32.91 615 LYS A O 1
ATOM 4797 N N . GLY A 1 616 ? 17.522 -34.961 -20.269 1.00 44.22 616 GLY A N 1
ATOM 4798 C CA . GLY A 1 616 ? 16.744 -33.709 -20.218 1.00 44.22 616 GLY A CA 1
ATOM 4799 C C . GLY A 1 616 ? 16.465 -33.134 -18.817 1.00 44.22 616 GLY A C 1
ATOM 4800 O O . GLY A 1 616 ? 15.345 -32.721 -18.507 1.00 44.22 616 GLY A O 1
ATOM 4801 N N . LEU A 1 617 ? 17.502 -33.025 -17.980 1.00 40.31 617 LEU A N 1
ATOM 4802 C CA . LEU A 1 617 ? 17.470 -32.536 -16.585 1.00 40.31 617 LEU A CA 1
ATOM 4803 C C . LEU A 1 617 ? 16.762 -31.170 -16.371 1.00 40.31 617 LEU A C 1
ATOM 4805 O O . LEU A 1 617 ? 16.245 -30.895 -15.284 1.00 40.31 617 LEU A O 1
ATOM 4809 N N . ARG A 1 618 ? 16.740 -30.300 -17.394 1.00 44.75 618 ARG A N 1
ATOM 4810 C CA . ARG A 1 618 ? 16.373 -28.870 -17.291 1.00 44.75 618 ARG A CA 1
ATOM 4811 C C . ARG A 1 618 ? 14.862 -28.603 -17.150 1.00 44.75 618 ARG A C 1
ATOM 4813 O O . ARG A 1 618 ? 14.485 -27.585 -16.575 1.00 44.75 618 ARG A O 1
ATOM 4820 N N . ARG A 1 619 ? 13.985 -29.503 -17.626 1.00 43.97 619 ARG A N 1
ATOM 4821 C CA . ARG A 1 619 ? 12.513 -29.356 -17.497 1.00 43.97 619 ARG A CA 1
ATOM 4822 C C . ARG A 1 619 ? 11.939 -30.054 -16.258 1.00 43.97 619 ARG A C 1
ATOM 4824 O O . ARG A 1 619 ? 11.038 -29.506 -15.630 1.00 43.97 619 ARG A O 1
ATOM 4831 N N . PHE A 1 620 ? 12.488 -31.206 -15.865 1.00 38.28 620 PHE A N 1
ATOM 4832 C CA . PHE A 1 620 ? 11.998 -31.992 -14.722 1.00 38.28 620 PHE A CA 1
ATOM 4833 C C . PHE A 1 620 ? 12.284 -31.321 -13.366 1.00 38.28 620 PHE A C 1
ATOM 4835 O O . PHE A 1 620 ? 11.369 -31.144 -12.559 1.00 38.28 620 PHE A O 1
ATOM 4842 N N . LYS A 1 621 ? 13.518 -30.830 -13.146 1.00 45.84 621 LYS A N 1
ATOM 4843 C CA . LYS A 1 621 ? 13.903 -30.123 -11.903 1.00 45.84 621 LYS A CA 1
ATOM 4844 C C . LYS A 1 621 ? 13.035 -28.900 -11.587 1.00 45.84 621 LYS A C 1
ATOM 4846 O O . LYS A 1 621 ? 12.927 -28.513 -10.428 1.00 45.84 621 LYS A O 1
ATOM 4851 N N . ARG A 1 622 ? 12.409 -28.297 -12.600 1.00 52.25 622 ARG A N 1
ATOM 4852 C CA . ARG A 1 622 ? 11.629 -27.063 -12.461 1.00 52.25 622 ARG A CA 1
ATOM 4853 C C . ARG A 1 622 ? 10.258 -27.263 -11.816 1.00 52.25 622 ARG A C 1
ATOM 4855 O O . ARG A 1 622 ? 9.789 -26.369 -11.123 1.00 52.25 622 ARG A O 1
ATOM 4862 N N . ASN A 1 623 ? 9.638 -28.428 -12.008 1.00 54.47 623 ASN A N 1
ATOM 4863 C CA . ASN A 1 623 ? 8.339 -28.728 -11.401 1.00 54.47 623 ASN A CA 1
ATOM 4864 C C . ASN A 1 623 ? 8.480 -29.312 -9.988 1.00 54.47 623 ASN A C 1
ATOM 4866 O O . ASN A 1 623 ? 7.554 -29.174 -9.192 1.00 54.47 623 ASN A O 1
ATOM 4870 N N . TRP A 1 624 ? 9.629 -29.918 -9.652 1.00 65.25 624 TRP A N 1
ATOM 4871 C CA . TRP A 1 624 ? 9.815 -30.605 -8.369 1.00 65.25 624 TRP A CA 1
ATOM 4872 C C . TRP A 1 624 ? 9.553 -29.705 -7.161 1.00 65.25 624 TRP A C 1
ATOM 4874 O O . TRP A 1 624 ? 8.911 -30.149 -6.219 1.00 65.25 624 TRP A O 1
ATOM 4884 N N . PHE A 1 625 ? 9.976 -28.437 -7.186 1.00 67.38 625 PHE A N 1
ATOM 4885 C CA . PHE A 1 625 ? 9.724 -27.545 -6.053 1.00 67.38 625 PHE A CA 1
ATOM 4886 C C . PHE A 1 625 ? 8.234 -27.210 -5.876 1.00 67.38 625 PHE A C 1
ATOM 4888 O O . PHE A 1 625 ? 7.734 -27.255 -4.756 1.00 67.38 625 PHE A O 1
ATOM 4895 N N . MET A 1 626 ? 7.502 -26.920 -6.959 1.00 68.00 626 MET A N 1
ATOM 4896 C CA . MET A 1 626 ? 6.057 -26.659 -6.864 1.00 68.00 626 MET A CA 1
ATOM 4897 C C . MET A 1 626 ? 5.301 -27.900 -6.378 1.00 68.00 626 MET A C 1
ATOM 4899 O O . MET A 1 626 ? 4.411 -27.792 -5.544 1.00 68.00 626 MET A O 1
ATOM 4903 N N . ILE A 1 627 ? 5.696 -29.083 -6.856 1.00 76.81 627 ILE A N 1
ATOM 4904 C CA . ILE A 1 627 ? 5.133 -30.371 -6.432 1.00 76.81 627 ILE A CA 1
ATOM 4905 C C . ILE A 1 627 ? 5.472 -30.658 -4.958 1.00 76.81 627 ILE A C 1
ATOM 4907 O O . ILE A 1 627 ? 4.607 -31.095 -4.205 1.00 76.81 627 ILE A O 1
ATOM 4911 N N . LEU A 1 628 ? 6.700 -30.367 -4.516 1.00 83.75 628 LEU A N 1
ATOM 4912 C CA . LEU A 1 628 ? 7.131 -30.500 -3.122 1.00 83.75 628 LEU A CA 1
ATOM 4913 C C . LEU A 1 628 ? 6.337 -29.570 -2.195 1.00 83.75 628 LEU A C 1
ATOM 4915 O O . LEU A 1 628 ? 5.889 -30.014 -1.141 1.00 83.75 628 LEU A O 1
ATOM 4919 N N . MET A 1 629 ? 6.125 -28.311 -2.593 1.00 82.81 629 MET A N 1
ATOM 4920 C CA . MET A 1 629 ? 5.291 -27.374 -1.835 1.00 82.81 629 MET A CA 1
ATOM 4921 C C . MET A 1 629 ? 3.826 -27.790 -1.828 1.00 82.81 629 MET A C 1
ATOM 4923 O O . MET A 1 629 ? 3.221 -27.780 -0.764 1.00 82.81 629 MET A O 1
ATOM 4927 N N . TYR A 1 630 ? 3.283 -28.250 -2.958 1.00 85.62 630 TYR A N 1
ATOM 4928 C CA . TYR A 1 630 ? 1.939 -28.821 -3.012 1.00 85.62 630 TYR A CA 1
ATOM 4929 C C . TYR A 1 630 ? 1.784 -30.000 -2.040 1.00 85.62 630 TYR A C 1
ATOM 4931 O O . TYR A 1 630 ? 0.802 -30.058 -1.304 1.00 85.62 630 TYR A O 1
ATOM 4939 N N . PHE A 1 631 ? 2.760 -30.915 -1.968 1.00 90.50 631 PHE A N 1
ATOM 4940 C CA . PHE A 1 631 ? 2.745 -32.006 -0.988 1.00 90.50 631 PHE A CA 1
ATOM 4941 C C . PHE A 1 631 ? 2.905 -31.518 0.459 1.00 90.50 631 PHE A C 1
ATOM 4943 O O . PHE A 1 631 ? 2.287 -32.089 1.357 1.00 90.50 631 PHE A O 1
ATOM 4950 N N . PHE A 1 632 ? 3.701 -30.474 0.700 1.00 91.12 632 PHE A N 1
ATOM 4951 C CA . PHE A 1 632 ? 3.867 -29.870 2.023 1.00 91.12 632 PHE A CA 1
ATOM 4952 C C . PHE A 1 632 ? 2.582 -29.183 2.511 1.00 91.12 632 PHE A C 1
ATOM 4954 O O . PHE A 1 632 ? 2.136 -29.455 3.625 1.00 91.12 632 PHE A O 1
ATOM 4961 N N . GLU A 1 633 ? 1.951 -28.353 1.678 1.00 90.88 633 GLU A N 1
ATOM 4962 C CA . GLU A 1 633 ? 0.681 -27.691 1.995 1.00 90.88 633 GLU A CA 1
ATOM 4963 C C . GLU A 1 633 ? -0.445 -28.726 2.122 1.00 90.88 633 GLU A C 1
ATOM 4965 O O . GLU A 1 633 ? -1.098 -28.775 3.162 1.00 90.88 633 GLU A O 1
ATOM 4970 N N . SER A 1 634 ? -0.546 -29.688 1.193 1.00 93.25 634 SER A N 1
ATOM 4971 C CA . SER A 1 634 ? -1.481 -30.822 1.307 1.00 93.25 634 SER A CA 1
ATOM 4972 C C . SER A 1 634 ? -1.280 -31.630 2.596 1.00 93.25 634 SER A C 1
ATOM 4974 O O . SER A 1 634 ? -2.246 -32.131 3.171 1.00 93.25 634 SER A O 1
ATOM 4976 N N . TYR A 1 635 ? -0.045 -31.773 3.089 1.00 95.56 635 TYR A N 1
ATOM 4977 C CA . TYR A 1 635 ? 0.224 -32.400 4.384 1.00 95.56 635 TYR A CA 1
ATOM 4978 C C . TYR A 1 635 ? -0.314 -31.553 5.549 1.00 95.56 635 TYR A C 1
ATOM 4980 O O . TYR A 1 635 ? -0.941 -32.108 6.454 1.00 95.56 635 TYR A O 1
ATOM 4988 N N . LEU A 1 636 ? -0.138 -30.227 5.528 1.00 95.44 636 LEU A N 1
ATOM 4989 C CA . LEU A 1 636 ? -0.735 -29.330 6.525 1.00 95.44 636 LEU A CA 1
ATOM 4990 C C . LEU A 1 636 ? -2.272 -29.368 6.476 1.00 95.44 636 LEU A C 1
ATOM 4992 O O . LEU A 1 636 ? -2.907 -29.485 7.527 1.00 95.44 636 LEU A O 1
ATOM 4996 N N . ASP A 1 637 ? -2.868 -29.368 5.284 1.00 94.94 637 ASP A N 1
ATOM 4997 C CA . ASP A 1 637 ? -4.311 -29.528 5.093 1.00 94.94 637 ASP A CA 1
ATOM 4998 C C . ASP A 1 637 ? -4.812 -30.872 5.623 1.00 94.94 637 ASP A C 1
ATOM 5000 O O . ASP A 1 637 ? -5.836 -30.922 6.302 1.00 94.94 637 ASP A O 1
ATOM 5004 N N . LEU A 1 638 ? -4.097 -31.976 5.381 1.00 96.38 638 LEU A N 1
ATOM 5005 C CA . LEU A 1 638 ? -4.460 -33.299 5.907 1.00 96.38 638 LEU A CA 1
ATOM 5006 C C . LEU A 1 638 ? -4.440 -33.324 7.441 1.00 96.38 638 LEU A C 1
ATOM 5008 O O . LEU A 1 638 ? -5.327 -33.925 8.058 1.00 96.38 638 LEU A O 1
ATOM 5012 N N . ARG A 1 639 ? -3.484 -32.631 8.074 1.00 97.25 639 ARG A N 1
ATOM 5013 C CA . ARG A 1 639 ? -3.457 -32.451 9.535 1.00 97.25 639 ARG A CA 1
ATOM 5014 C C . ARG A 1 639 ? -4.646 -31.632 10.024 1.00 97.25 639 ARG A C 1
ATOM 5016 O O . ARG A 1 639 ? -5.307 -32.042 10.980 1.00 97.25 639 ARG A O 1
ATOM 5023 N N . GLN A 1 640 ? -4.948 -30.512 9.366 1.00 96.75 640 GLN A N 1
ATOM 5024 C CA . GLN A 1 640 ? -6.100 -29.678 9.703 1.00 96.75 640 GLN A CA 1
ATOM 5025 C C . GLN A 1 640 ? -7.410 -30.447 9.525 1.00 96.75 640 GLN A C 1
ATOM 5027 O O . GLN A 1 640 ? -8.261 -30.439 10.409 1.00 96.75 640 GLN A O 1
ATOM 5032 N N . HIS A 1 641 ? -7.551 -31.196 8.438 1.00 96.25 641 HIS A N 1
ATOM 5033 C CA . HIS A 1 641 ? -8.697 -32.051 8.169 1.00 96.25 641 HIS A CA 1
ATOM 5034 C C . HIS A 1 641 ? -8.868 -33.144 9.241 1.00 96.25 641 HIS A C 1
ATOM 5036 O O . HIS A 1 641 ? -9.979 -33.403 9.711 1.00 96.25 641 HIS A O 1
ATOM 5042 N N . ALA A 1 642 ? -7.768 -33.747 9.704 1.00 95.88 642 ALA A N 1
ATOM 5043 C CA . ALA A 1 642 ? -7.777 -34.682 10.828 1.00 95.88 642 ALA A CA 1
ATOM 5044 C C . ALA A 1 642 ? -8.123 -34.008 12.174 1.00 95.88 642 ALA A C 1
ATOM 5046 O O . ALA A 1 642 ? -8.758 -34.637 13.022 1.00 95.88 642 ALA A O 1
ATOM 5047 N N . ALA A 1 643 ? -7.753 -32.739 12.380 1.00 94.69 643 ALA A N 1
ATOM 5048 C CA . ALA A 1 643 ? -8.170 -31.953 13.543 1.00 94.69 643 ALA A CA 1
ATOM 5049 C C . ALA A 1 643 ? -9.672 -31.609 13.491 1.00 94.69 643 ALA A C 1
ATOM 5051 O O . ALA A 1 643 ? -10.374 -31.795 14.485 1.00 94.69 643 ALA A O 1
ATOM 5052 N N . LEU A 1 644 ? -10.182 -31.202 12.325 1.00 94.50 644 LEU A N 1
ATOM 5053 C CA . LEU A 1 644 ? -11.600 -30.917 12.077 1.00 94.50 644 LEU A CA 1
ATOM 5054 C C . LEU A 1 644 ? -12.495 -32.148 12.265 1.00 94.50 644 LEU A C 1
ATOM 5056 O O . LEU A 1 644 ? -13.616 -32.018 12.744 1.00 94.50 644 LEU A O 1
ATOM 5060 N N . LYS A 1 645 ? -12.012 -33.357 11.954 1.00 93.88 645 LYS A N 1
ATOM 5061 C CA . LYS A 1 645 ? -12.758 -34.607 12.192 1.00 93.88 645 LYS A CA 1
ATOM 5062 C C . LYS A 1 645 ? -13.002 -34.926 13.673 1.00 93.88 645 LYS A C 1
ATOM 5064 O O . LYS A 1 645 ? -13.854 -35.762 13.967 1.00 93.88 645 LYS A O 1
ATOM 5069 N N . ARG A 1 646 ? -12.287 -34.296 14.614 1.00 92.62 646 ARG A N 1
ATOM 5070 C CA . ARG A 1 646 ? -12.434 -34.579 16.052 1.00 92.62 646 ARG A CA 1
ATOM 5071 C C . ARG A 1 646 ? -13.797 -34.076 16.551 1.00 92.62 646 ARG A C 1
ATOM 5073 O O . ARG A 1 646 ? -14.066 -32.880 16.438 1.00 92.62 646 ARG A O 1
ATOM 5080 N N . PRO A 1 647 ? -14.647 -34.934 17.148 1.00 88.44 647 PRO A N 1
ATOM 5081 C CA . PRO A 1 647 ? -15.990 -34.549 17.580 1.00 88.44 647 PRO A CA 1
ATOM 5082 C C . PRO A 1 647 ? -16.026 -33.857 18.953 1.00 88.44 647 PRO A C 1
ATOM 5084 O O . PRO A 1 647 ? -17.101 -33.678 19.515 1.00 88.44 647 PRO A O 1
ATOM 5087 N N . VAL A 1 648 ? -14.865 -33.478 19.492 1.00 88.81 648 VAL A N 1
ATOM 5088 C CA . VAL A 1 648 ? -14.705 -32.882 20.823 1.00 88.81 648 VAL A CA 1
ATOM 5089 C C . VAL A 1 648 ? -14.372 -31.399 20.668 1.00 88.81 648 VAL A C 1
ATOM 5091 O O . VAL A 1 648 ? -13.487 -31.045 19.884 1.00 88.81 648 VAL A O 1
ATOM 5094 N N . LEU A 1 649 ? -15.085 -30.552 21.408 1.00 88.62 649 LEU A N 1
ATOM 5095 C CA . LEU A 1 649 ? -14.840 -29.115 21.510 1.00 88.62 649 LEU A CA 1
ATOM 5096 C C . LEU A 1 649 ? -13.575 -28.851 22.364 1.00 88.62 649 LEU A C 1
ATOM 5098 O O . LEU A 1 649 ? -13.324 -29.595 23.313 1.00 88.62 649 LEU A O 1
ATOM 5102 N N . PRO A 1 650 ? -12.759 -27.816 22.086 1.00 87.56 650 PRO A N 1
ATOM 5103 C CA . PRO A 1 650 ? -11.664 -27.437 22.976 1.00 87.56 650 PRO A CA 1
ATOM 5104 C C . PRO A 1 650 ? -12.172 -27.044 24.369 1.00 87.56 650 PRO A C 1
ATOM 5106 O O . PRO A 1 650 ? -13.103 -26.249 24.481 1.00 87.56 650 PRO A O 1
ATOM 5109 N N . LYS A 1 651 ? -11.494 -27.506 25.430 1.00 85.38 651 LYS A N 1
ATOM 5110 C CA . LYS A 1 651 ? -11.856 -27.241 26.843 1.00 85.38 651 LYS A CA 1
ATOM 5111 C C . LYS A 1 651 ? -12.065 -25.765 27.195 1.00 85.38 651 LYS A C 1
ATOM 5113 O O . LYS A 1 651 ? -12.815 -25.435 28.100 1.00 85.38 651 LYS A O 1
ATOM 5118 N N . THR A 1 652 ? -11.382 -24.869 26.492 1.00 83.38 652 THR A N 1
ATOM 5119 C CA . THR A 1 652 ? -11.471 -23.407 26.640 1.00 83.38 652 THR A CA 1
ATOM 5120 C C . THR A 1 652 ? -12.752 -22.800 26.061 1.00 83.38 652 THR A C 1
ATOM 5122 O O . THR A 1 652 ? -13.047 -21.643 26.351 1.00 83.38 652 THR A O 1
ATOM 5125 N N . LEU A 1 653 ? -13.487 -23.552 25.236 1.00 87.00 653 LEU A N 1
ATOM 5126 C CA . LEU A 1 653 ? -14.754 -23.165 24.607 1.00 87.00 653 LEU A CA 1
ATOM 5127 C C . LEU A 1 653 ? -15.959 -23.926 25.194 1.00 87.00 653 LEU A C 1
ATOM 5129 O O . LEU A 1 653 ? -17.101 -23.565 24.905 1.00 87.00 653 LEU A O 1
ATOM 5133 N N . GLU A 1 654 ? -15.727 -24.942 26.035 1.00 83.88 654 GLU A N 1
ATOM 5134 C CA . GLU A 1 654 ? -16.777 -25.628 26.799 1.00 83.88 654 GLU A CA 1
ATOM 5135 C C . GLU A 1 654 ? -17.576 -24.615 27.638 1.00 83.88 654 GLU A C 1
ATOM 5137 O O . GLU A 1 654 ? -17.015 -23.779 28.345 1.00 83.88 654 GLU A O 1
ATOM 5142 N N . GLY A 1 655 ? -18.906 -24.647 27.513 1.00 82.19 655 GLY A N 1
ATOM 5143 C CA . GLY A 1 655 ? -19.809 -23.691 28.165 1.00 82.19 655 GLY A CA 1
ATOM 5144 C C . GLY A 1 655 ? -19.894 -22.302 27.512 1.00 82.19 655 GLY A C 1
ATOM 5145 O O . GLY A 1 655 ? -20.795 -21.546 27.864 1.00 82.19 655 GLY A O 1
ATOM 5146 N N . LEU A 1 656 ? -19.022 -21.967 26.551 1.00 85.12 656 LEU A N 1
ATOM 5147 C CA . LEU A 1 656 ? -19.118 -20.735 25.749 1.00 85.12 656 LEU A CA 1
ATOM 5148 C C . LEU A 1 656 ? -19.858 -20.954 24.427 1.00 85.12 656 LEU A C 1
ATOM 5150 O O . LEU A 1 656 ? -20.542 -20.052 23.958 1.00 85.12 656 LEU A O 1
ATOM 5154 N N . ILE A 1 657 ? -19.702 -22.135 23.822 1.00 88.44 657 ILE A N 1
ATOM 5155 C CA . ILE A 1 657 ? -20.292 -22.492 22.527 1.00 88.44 657 ILE A CA 1
ATOM 5156 C C . ILE A 1 657 ? -21.140 -23.756 22.695 1.00 88.44 657 ILE A C 1
ATOM 5158 O O . ILE A 1 657 ? -20.732 -24.708 23.363 1.00 88.44 657 ILE A O 1
ATOM 5162 N N . SER A 1 658 ? -22.328 -23.779 22.084 1.00 90.69 658 SER A N 1
ATOM 5163 C CA . SER A 1 658 ? -23.205 -24.953 22.113 1.00 90.69 658 SER A CA 1
ATOM 5164 C C . SER A 1 658 ? -22.683 -26.079 21.213 1.00 90.69 658 SER A C 1
ATOM 5166 O O . SER A 1 658 ? -22.129 -25.837 20.137 1.00 90.69 658 SER A O 1
ATOM 5168 N N . GLN A 1 659 ? -22.917 -27.332 21.617 1.00 89.75 659 GLN A N 1
ATOM 5169 C CA . GLN A 1 659 ? -22.521 -28.508 20.830 1.00 89.75 659 GLN A CA 1
ATOM 5170 C C . GLN A 1 659 ? -23.124 -28.480 19.412 1.00 89.75 659 GLN A C 1
ATOM 5172 O O . GLN A 1 659 ? -22.445 -28.821 18.450 1.00 89.75 659 GLN A O 1
ATOM 5177 N N . GLU A 1 660 ? -24.362 -27.999 19.259 1.00 91.44 660 GLU A N 1
ATOM 5178 C CA . GLU A 1 660 ? -25.025 -27.857 17.955 1.00 91.44 660 GLU A CA 1
ATOM 5179 C C . GLU A 1 660 ? -24.284 -26.878 17.023 1.00 91.44 660 GLU A C 1
ATOM 5181 O O . GLU A 1 660 ? -24.057 -27.178 15.847 1.00 91.44 660 GLU A O 1
ATOM 5186 N N . LYS A 1 661 ? -23.869 -25.710 17.536 1.00 90.81 661 LYS A N 1
ATOM 5187 C CA . LYS A 1 661 ? -23.112 -24.713 16.759 1.00 90.81 661 LYS A CA 1
ATOM 5188 C C . LYS A 1 661 ? -21.703 -25.207 16.431 1.00 90.81 661 LYS A C 1
ATOM 5190 O O . LYS A 1 661 ? -21.242 -25.006 15.306 1.00 90.81 661 LYS A O 1
ATOM 5195 N N . PHE A 1 662 ? -21.053 -25.917 17.356 1.00 93.19 662 PHE A N 1
ATOM 5196 C CA . PHE A 1 662 ? -19.787 -26.602 17.087 1.00 93.19 662 PHE A CA 1
ATOM 5197 C C . PHE A 1 662 ? -19.924 -27.642 15.968 1.00 93.19 662 PHE A C 1
ATOM 5199 O O . PHE A 1 662 ? -19.109 -27.659 15.050 1.00 93.19 662 PHE A O 1
ATOM 5206 N N . GLU A 1 663 ? -20.971 -28.468 15.978 1.00 93.56 663 GLU A N 1
ATOM 5207 C CA . GLU A 1 663 ? -21.192 -29.482 14.940 1.00 93.56 663 GLU A CA 1
ATOM 5208 C C . GLU A 1 663 ? -21.504 -28.874 13.569 1.00 93.56 663 GLU A C 1
ATOM 5210 O O . GLU A 1 663 ? -20.976 -29.354 12.563 1.00 93.56 663 GLU A O 1
ATOM 5215 N N . LYS A 1 664 ? -22.259 -27.768 13.522 1.00 94.12 664 LYS A N 1
ATOM 5216 C CA . LYS A 1 664 ? -22.462 -26.972 12.299 1.00 94.12 664 LYS A CA 1
ATOM 5217 C C . LYS A 1 664 ? -21.146 -26.393 11.767 1.00 94.12 664 LYS A C 1
ATOM 5219 O O . LYS A 1 664 ? -20.839 -26.570 10.591 1.00 94.12 664 LYS A O 1
ATOM 5224 N N . SER A 1 665 ? -20.327 -25.787 12.630 1.00 93.75 665 SER A N 1
ATOM 5225 C CA . SER A 1 665 ? -18.997 -25.270 12.263 1.00 93.75 665 SER A CA 1
ATOM 5226 C C . SER A 1 665 ? -18.055 -26.369 11.773 1.00 93.75 665 SER A C 1
ATOM 5228 O O . SER A 1 665 ? -17.354 -26.199 10.771 1.00 93.75 665 SER A O 1
ATOM 5230 N N . ARG A 1 666 ? -18.085 -27.534 12.427 1.00 94.88 666 ARG A N 1
ATOM 5231 C CA . ARG A 1 666 ? -17.322 -28.720 12.036 1.00 94.88 666 ARG A CA 1
ATOM 5232 C C . ARG A 1 666 ? -17.738 -29.213 10.650 1.00 94.88 666 ARG A C 1
ATOM 5234 O O . ARG A 1 666 ? -16.872 -29.442 9.813 1.00 94.88 666 ARG A O 1
ATOM 5241 N N . ALA A 1 667 ? -19.041 -29.341 10.390 1.00 95.56 667 ALA A N 1
ATOM 5242 C CA . ALA A 1 667 ? -19.567 -29.764 9.092 1.00 95.56 667 ALA A CA 1
ATOM 5243 C C . ALA A 1 667 ? -19.192 -28.783 7.967 1.00 95.56 667 ALA A C 1
ATOM 5245 O O . ALA A 1 667 ? -18.687 -29.209 6.930 1.00 95.56 667 ALA A O 1
ATOM 5246 N N . TYR A 1 668 ? -19.352 -27.477 8.199 1.00 96.00 668 TYR A N 1
ATOM 5247 C CA . TYR A 1 668 ? -18.959 -26.421 7.261 1.00 96.00 668 TYR A CA 1
ATOM 5248 C C . TYR A 1 668 ? -17.461 -26.445 6.938 1.00 96.00 668 TYR A C 1
ATOM 5250 O O . TYR A 1 668 ? -17.065 -26.441 5.771 1.00 96.00 668 TYR A O 1
ATOM 5258 N N . SER A 1 669 ? -16.621 -26.548 7.970 1.00 95.12 669 SER A N 1
ATOM 5259 C CA . SER A 1 669 ? -15.164 -26.606 7.822 1.00 95.12 669 SER A CA 1
ATOM 5260 C C . SER A 1 669 ? -14.704 -27.875 7.089 1.00 95.12 669 SER A C 1
ATOM 5262 O O . SER A 1 669 ? -13.760 -27.822 6.301 1.00 95.12 669 SER A O 1
ATOM 5264 N N . LEU A 1 670 ? -15.371 -29.015 7.311 1.00 96.06 670 LEU A N 1
ATOM 5265 C CA . LEU A 1 670 ? -15.091 -30.269 6.602 1.00 96.06 670 LEU A CA 1
ATOM 5266 C C . LEU A 1 670 ? -15.508 -30.206 5.127 1.00 96.06 670 LEU A C 1
ATOM 5268 O O . LEU A 1 670 ? -14.727 -30.626 4.276 1.00 96.06 670 LEU A O 1
ATOM 5272 N N . ASP A 1 671 ? -16.681 -29.647 4.811 1.00 96.38 671 ASP A N 1
ATOM 5273 C CA . ASP A 1 671 ? -17.121 -29.433 3.424 1.00 96.38 671 ASP A CA 1
ATOM 5274 C C . ASP A 1 671 ? -16.159 -28.505 2.663 1.00 96.38 671 ASP A C 1
ATOM 5276 O O . ASP A 1 671 ? -15.756 -28.822 1.541 1.00 96.38 671 ASP A O 1
ATOM 5280 N N . LYS A 1 672 ? -15.730 -27.398 3.290 1.00 95.25 672 LYS A N 1
ATOM 5281 C CA . LYS A 1 672 ? -14.709 -26.499 2.728 1.00 95.25 672 LYS A CA 1
ATOM 5282 C C . LYS A 1 672 ? -13.371 -27.201 2.512 1.00 95.25 672 LYS A C 1
ATOM 5284 O O . LYS A 1 672 ? -12.779 -27.054 1.448 1.00 95.25 672 LYS A O 1
ATOM 5289 N N . SER A 1 673 ? -12.921 -27.999 3.478 1.00 95.69 673 SER A N 1
ATOM 5290 C CA . SER A 1 673 ? -11.669 -28.756 3.376 1.00 95.69 673 SER A CA 1
ATOM 5291 C C . SER A 1 673 ? -11.716 -29.820 2.267 1.00 95.69 673 SER A C 1
ATOM 5293 O O . SER A 1 673 ? -10.773 -29.915 1.488 1.00 95.69 673 SER A O 1
ATOM 5295 N N . HIS A 1 674 ? -12.818 -30.567 2.118 1.00 95.44 674 HIS A N 1
ATOM 5296 C CA . HIS A 1 674 ? -12.990 -31.505 0.999 1.00 95.44 674 HIS A CA 1
ATOM 5297 C C . HIS A 1 674 ? -12.958 -30.801 -0.362 1.00 95.44 674 HIS A C 1
ATOM 5299 O O . HIS A 1 674 ? -12.305 -31.281 -1.287 1.00 95.44 674 HIS A O 1
ATOM 5305 N N . PHE A 1 675 ? -13.647 -29.664 -0.487 1.00 96.19 675 PHE A N 1
ATOM 5306 C CA . PHE A 1 675 ? -13.624 -28.865 -1.709 1.00 96.19 675 PHE A CA 1
ATOM 5307 C C . PHE A 1 675 ? -12.222 -28.335 -2.025 1.00 96.19 675 PHE A C 1
ATOM 5309 O O . PHE A 1 675 ? -11.802 -28.424 -3.175 1.00 96.19 675 PHE A O 1
ATOM 5316 N N . HIS A 1 676 ? -11.487 -27.857 -1.016 1.00 93.69 676 HIS A N 1
ATOM 5317 C CA . HIS A 1 676 ? -10.116 -27.376 -1.180 1.00 93.69 676 HIS A CA 1
ATOM 5318 C C . HIS A 1 676 ? -9.196 -28.469 -1.739 1.00 93.69 676 HIS A C 1
ATOM 5320 O O . HIS A 1 676 ? -8.585 -28.249 -2.777 1.00 93.69 676 HIS A O 1
ATOM 5326 N N . PHE A 1 677 ? -9.192 -29.681 -1.164 1.00 94.38 677 PHE A N 1
ATOM 5327 C CA . PHE A 1 677 ? -8.387 -30.791 -1.699 1.00 94.38 677 PHE A CA 1
ATOM 5328 C C . PHE A 1 677 ? -8.675 -31.091 -3.177 1.00 94.38 677 PHE A C 1
ATOM 5330 O O . PHE A 1 677 ? -7.746 -31.315 -3.949 1.00 94.38 677 PHE A O 1
ATOM 5337 N N . VAL A 1 678 ? -9.951 -31.095 -3.582 1.00 95.12 678 VAL A N 1
ATOM 5338 C CA . VAL A 1 678 ? -10.336 -31.343 -4.982 1.00 95.12 678 VAL A CA 1
ATOM 5339 C C . VAL A 1 678 ? -9.904 -30.184 -5.886 1.00 95.12 678 VAL A C 1
ATOM 5341 O O . VAL A 1 678 ? -9.381 -30.426 -6.972 1.00 95.12 678 VAL A O 1
ATOM 5344 N N . HIS A 1 679 ? -10.087 -28.940 -5.439 1.00 92.25 679 HIS A N 1
ATOM 5345 C CA . HIS A 1 679 ? -9.683 -27.739 -6.168 1.00 92.25 679 HIS A CA 1
ATOM 5346 C C . HIS A 1 679 ? -8.165 -27.683 -6.386 1.00 92.25 679 HIS A C 1
ATOM 5348 O O . HIS A 1 679 ? -7.719 -27.552 -7.528 1.00 92.25 679 HIS A O 1
ATOM 5354 N N . GLU A 1 680 ? -7.367 -27.853 -5.328 1.00 89.44 680 GLU A N 1
ATOM 5355 C CA . GLU A 1 680 ? -5.905 -27.804 -5.429 1.00 89.44 680 GLU A CA 1
ATOM 5356 C C . GLU A 1 680 ? -5.354 -28.977 -6.237 1.00 89.44 680 GLU A C 1
ATOM 5358 O O . GLU A 1 680 ? -4.438 -28.789 -7.033 1.00 89.44 680 GLU A O 1
ATOM 5363 N N . PHE A 1 681 ? -5.940 -30.175 -6.117 1.00 91.94 681 PHE A N 1
ATOM 5364 C CA . PHE A 1 681 ? -5.550 -31.323 -6.939 1.00 91.94 681 PHE A CA 1
ATOM 5365 C C . PHE A 1 681 ? -5.796 -31.084 -8.438 1.00 91.94 681 PHE A C 1
ATOM 5367 O O . PHE A 1 681 ? -4.931 -31.380 -9.262 1.00 91.94 681 PHE A O 1
ATOM 5374 N N . VAL A 1 682 ? -6.940 -30.503 -8.820 1.00 92.25 682 VAL A N 1
ATOM 5375 C CA . VAL A 1 682 ? -7.190 -30.139 -10.227 1.00 92.25 682 VAL A CA 1
ATOM 5376 C C . VAL A 1 682 ? -6.270 -28.997 -10.673 1.00 92.25 682 VAL A C 1
ATOM 5378 O O . VAL A 1 682 ? -5.741 -29.042 -11.785 1.00 92.25 682 VAL A O 1
ATOM 5381 N N . THR A 1 683 ? -6.020 -28.016 -9.805 1.00 87.38 683 THR A N 1
ATOM 5382 C CA . THR A 1 683 ? -5.148 -26.868 -10.094 1.00 87.38 683 THR A CA 1
ATOM 5383 C C . THR A 1 683 ? -3.703 -27.301 -10.337 1.00 87.38 683 THR A C 1
ATOM 5385 O O . THR A 1 683 ? -3.143 -26.962 -11.380 1.00 87.38 683 THR A O 1
ATOM 5388 N N . ILE A 1 684 ? -3.110 -28.123 -9.460 1.00 85.31 684 ILE A N 1
ATOM 5389 C CA . ILE A 1 684 ? -1.728 -28.595 -9.639 1.00 85.31 684 ILE A CA 1
ATOM 5390 C C . ILE A 1 684 ? -1.583 -29.499 -10.868 1.00 85.31 684 ILE A C 1
ATOM 5392 O O . ILE A 1 684 ? -0.561 -29.425 -11.553 1.00 85.31 684 ILE A O 1
ATOM 5396 N N . LEU A 1 685 ? -2.599 -30.308 -11.201 1.00 89.56 685 LEU A N 1
ATOM 5397 C CA . LEU A 1 685 ? -2.618 -31.085 -12.444 1.00 89.56 685 LEU A CA 1
ATOM 5398 C C . LEU A 1 685 ? -2.652 -30.170 -13.675 1.00 89.56 685 LEU A C 1
ATOM 5400 O O . LEU A 1 685 ? -1.897 -30.396 -14.622 1.00 89.56 685 LEU A O 1
ATOM 5404 N N . MET A 1 686 ? -3.483 -29.123 -13.655 1.00 87.00 686 MET A N 1
ATOM 5405 C CA . MET A 1 686 ? -3.585 -28.155 -14.747 1.00 87.00 686 MET A CA 1
ATOM 5406 C C . MET A 1 686 ? -2.290 -27.352 -14.927 1.00 87.00 686 MET A C 1
ATOM 5408 O O . MET A 1 686 ? -1.773 -27.295 -16.041 1.00 87.00 686 MET A O 1
ATOM 5412 N N . ASP A 1 687 ? -1.725 -26.775 -13.863 1.00 81.50 687 ASP A N 1
ATOM 5413 C CA . ASP A 1 687 ? -0.469 -26.015 -13.942 1.00 81.50 687 ASP A CA 1
ATOM 5414 C C . ASP A 1 687 ? 0.716 -26.920 -14.340 1.00 81.50 687 ASP A C 1
ATOM 5416 O O . ASP A 1 687 ? 1.545 -26.534 -15.172 1.00 81.50 687 ASP A O 1
ATOM 5420 N N . SER A 1 688 ? 0.760 -28.167 -13.848 1.00 81.38 688 SER A N 1
ATOM 5421 C CA . SER A 1 688 ? 1.751 -29.162 -14.286 1.00 81.38 688 SER A CA 1
ATOM 5422 C C . SER A 1 688 ? 1.618 -29.479 -15.777 1.00 81.38 688 SER A C 1
ATOM 5424 O O . SER A 1 688 ? 2.628 -29.516 -16.481 1.00 81.38 688 SER A O 1
ATOM 5426 N N . ALA A 1 689 ? 0.393 -29.653 -16.286 1.00 84.75 689 ALA A N 1
ATOM 5427 C CA . ALA A 1 689 ? 0.131 -29.875 -17.706 1.00 84.75 689 ALA A CA 1
ATOM 5428 C C . ALA A 1 689 ? 0.510 -28.652 -18.563 1.00 84.75 689 ALA A C 1
ATOM 5430 O O . ALA A 1 689 ? 1.159 -28.810 -19.598 1.00 84.75 689 ALA A O 1
ATOM 5431 N N . ILE A 1 690 ? 0.187 -27.432 -18.115 1.00 81.62 690 ILE A N 1
ATOM 5432 C CA . ILE A 1 690 ? 0.549 -26.177 -18.798 1.00 81.62 690 ILE A CA 1
ATOM 5433 C C . ILE A 1 690 ? 2.068 -26.072 -18.996 1.00 81.62 690 ILE A C 1
ATOM 5435 O O . ILE A 1 690 ? 2.524 -25.698 -20.082 1.00 81.62 690 ILE A O 1
ATOM 5439 N N . LEU A 1 691 ? 2.850 -26.430 -17.971 1.00 77.00 691 LEU A N 1
ATOM 5440 C CA . LEU A 1 691 ? 4.313 -26.415 -18.026 1.00 77.00 691 LEU A CA 1
ATOM 5441 C C . LEU A 1 691 ? 4.907 -27.598 -18.802 1.00 77.00 691 LEU A C 1
ATOM 5443 O O . LEU A 1 691 ? 5.896 -27.410 -19.511 1.00 77.00 691 LEU A O 1
ATOM 5447 N N . PHE A 1 692 ? 4.333 -28.798 -18.679 1.00 79.31 692 PHE A N 1
ATOM 5448 C CA . PHE A 1 692 ? 4.845 -30.011 -19.324 1.00 79.31 692 PHE A CA 1
ATOM 5449 C C . PHE A 1 692 ? 4.611 -30.003 -20.841 1.00 79.31 692 PHE A C 1
ATOM 5451 O O . PHE A 1 692 ? 5.539 -30.249 -21.609 1.00 79.31 692 PHE A O 1
ATOM 5458 N N . PHE A 1 693 ? 3.400 -29.644 -21.281 1.00 83.94 693 PHE A N 1
ATOM 5459 C CA . PHE A 1 693 ? 3.029 -29.601 -22.701 1.00 83.94 693 PHE A CA 1
ATOM 5460 C C . PHE A 1 693 ? 3.400 -28.284 -23.405 1.00 83.94 693 PHE A C 1
ATOM 5462 O O . PHE A 1 693 ? 3.102 -28.119 -24.585 1.00 83.94 693 PHE A O 1
ATOM 5469 N N . GLY A 1 694 ? 4.040 -27.331 -22.714 1.00 81.75 694 GLY A N 1
ATOM 5470 C CA . GLY A 1 694 ? 4.430 -26.050 -23.315 1.00 81.75 694 GLY A CA 1
ATOM 5471 C C . GLY A 1 694 ? 3.236 -25.194 -23.756 1.00 81.75 694 GLY A C 1
ATOM 5472 O O . GLY A 1 694 ? 3.330 -24.447 -24.732 1.00 81.75 694 GLY A O 1
ATOM 5473 N N . VAL A 1 695 ? 2.111 -25.283 -23.034 1.00 86.56 695 VAL A N 1
ATOM 5474 C CA . VAL A 1 695 ? 0.879 -24.540 -23.351 1.00 86.56 695 VAL A CA 1
ATOM 5475 C C . VAL A 1 695 ? 1.127 -23.032 -23.291 1.00 86.56 695 VAL A C 1
ATOM 5477 O O . VAL A 1 695 ? 0.605 -22.294 -24.117 1.00 86.56 695 VAL A O 1
ATOM 5480 N N . LEU A 1 696 ? 1.975 -22.573 -22.366 1.00 83.94 696 LEU A N 1
ATOM 5481 C CA . LEU A 1 696 ? 2.338 -21.163 -22.197 1.00 83.94 696 LEU A CA 1
ATOM 5482 C C . LEU A 1 696 ? 2.990 -20.551 -23.475 1.00 83.94 696 LEU A C 1
ATOM 5484 O O . LEU A 1 696 ? 2.435 -19.574 -23.987 1.00 83.94 696 LEU A O 1
ATOM 5488 N N . PRO A 1 697 ? 4.076 -21.112 -24.056 1.00 87.81 697 PRO A N 1
ATOM 5489 C CA . PRO A 1 697 ? 4.579 -20.712 -25.380 1.00 87.81 697 PRO A CA 1
ATOM 5490 C C . PRO A 1 697 ? 3.569 -20.837 -26.525 1.00 87.81 697 PRO A C 1
ATOM 5492 O O . PRO A 1 697 ? 3.470 -19.939 -27.363 1.00 87.81 697 PRO A O 1
ATOM 5495 N N . TRP A 1 698 ? 2.801 -21.931 -26.571 1.00 90.88 698 TRP A N 1
ATOM 5496 C CA . TRP A 1 698 ? 1.787 -22.140 -27.609 1.00 90.88 698 TRP A CA 1
ATOM 5497 C C . TRP A 1 698 ? 0.721 -21.035 -27.584 1.00 90.88 698 TRP A C 1
ATOM 5499 O O . TRP A 1 698 ? 0.390 -20.456 -28.621 1.00 90.88 698 TRP A O 1
ATOM 5509 N N . PHE A 1 699 ? 0.244 -20.685 -26.389 1.00 91.62 699 PHE A N 1
ATOM 5510 C CA . PHE A 1 699 ? -0.756 -19.647 -26.171 1.00 91.62 699 PHE A CA 1
ATOM 5511 C C . PHE A 1 699 ? -0.212 -18.254 -26.500 1.00 91.62 699 PHE A C 1
ATOM 5513 O O . PHE A 1 699 ? -0.900 -17.454 -27.136 1.00 91.62 699 PHE A O 1
ATOM 5520 N N . TRP A 1 700 ? 1.052 -17.979 -26.155 1.00 91.50 700 TRP A N 1
ATOM 5521 C CA . TRP A 1 700 ? 1.745 -16.767 -26.595 1.00 91.50 700 TRP A CA 1
ATOM 5522 C C . TRP A 1 700 ? 1.782 -16.668 -28.123 1.00 91.50 700 TRP A C 1
ATOM 5524 O O . TRP A 1 700 ? 1.354 -15.653 -28.672 1.00 91.50 700 TRP A O 1
ATOM 5534 N N . LYS A 1 701 ? 2.193 -17.728 -28.833 1.00 92.56 701 LYS A N 1
ATOM 5535 C CA . LYS A 1 701 ? 2.199 -17.739 -30.305 1.00 92.56 701 LYS A CA 1
ATOM 5536 C C . LYS A 1 701 ? 0.801 -17.492 -30.885 1.00 92.56 701 LYS A C 1
ATOM 5538 O O . LYS A 1 701 ? 0.649 -16.629 -31.744 1.00 92.56 701 LYS A O 1
ATOM 5543 N N . LYS A 1 702 ? -0.233 -18.165 -30.364 1.00 94.19 702 LYS A N 1
ATOM 5544 C CA . LYS A 1 702 ? -1.626 -17.964 -30.808 1.00 94.19 702 LYS A CA 1
ATOM 5545 C C . LYS A 1 702 ? -2.186 -16.574 -30.520 1.00 94.19 702 LYS A C 1
ATOM 5547 O O . LYS A 1 702 ? -3.009 -16.089 -31.291 1.00 94.19 702 LYS A O 1
ATOM 5552 N N . SER A 1 703 ? -1.695 -15.906 -29.484 1.00 94.00 703 SER A N 1
ATOM 5553 C CA . SER A 1 703 ? -2.026 -14.502 -29.220 1.00 94.00 703 SER A CA 1
ATOM 5554 C C . SER A 1 703 ? -1.450 -13.573 -30.296 1.00 94.00 703 SER A C 1
ATOM 5556 O O . SER A 1 703 ? -2.124 -12.635 -30.709 1.00 94.00 703 SER A O 1
ATOM 5558 N N . GLY A 1 704 ? -0.251 -13.872 -30.808 1.00 92.88 704 GLY A N 1
ATOM 5559 C CA . GLY A 1 704 ? 0.354 -13.161 -31.940 1.00 92.88 704 GLY A CA 1
ATOM 5560 C C . GLY A 1 704 ? -0.411 -13.389 -33.246 1.00 92.88 704 GLY A C 1
ATOM 5561 O O . GLY A 1 704 ? -0.789 -12.420 -33.903 1.00 92.88 704 GLY A O 1
ATOM 5562 N N . ASP A 1 705 ? -0.730 -14.652 -33.569 1.00 93.06 705 ASP A N 1
ATOM 5563 C CA . ASP A 1 705 ? -1.569 -15.016 -34.726 1.00 93.06 705 ASP A CA 1
ATOM 5564 C C . ASP A 1 705 ? -2.902 -14.228 -34.721 1.00 93.06 705 ASP A C 1
ATOM 5566 O O . ASP A 1 705 ? -3.350 -13.737 -35.759 1.00 93.06 705 ASP A O 1
ATOM 5570 N N . PHE A 1 706 ? -3.524 -14.065 -33.545 1.00 93.88 706 PHE A N 1
ATOM 5571 C CA . PHE A 1 706 ? -4.765 -13.303 -33.373 1.00 93.88 706 PHE A CA 1
ATOM 5572 C C . PHE A 1 706 ? -4.592 -11.790 -33.591 1.00 93.88 706 PHE A C 1
ATOM 5574 O O . PHE A 1 706 ? -5.455 -11.168 -34.207 1.00 93.88 706 PHE A O 1
ATOM 5581 N N . VAL A 1 707 ? -3.487 -11.187 -33.135 1.00 94.31 707 VAL A N 1
ATOM 5582 C CA . VAL A 1 707 ? -3.196 -9.758 -33.371 1.00 94.31 707 VAL A CA 1
ATOM 5583 C C . VAL A 1 707 ? -3.037 -9.474 -34.869 1.00 94.31 707 VAL A C 1
ATOM 5585 O O . VAL A 1 707 ? -3.617 -8.506 -35.361 1.00 94.31 707 VAL A O 1
ATOM 5588 N N . VAL A 1 708 ? -2.354 -10.357 -35.610 1.00 93.25 708 VAL A N 1
ATOM 5589 C CA . VAL A 1 708 ? -2.259 -10.262 -37.080 1.00 93.25 708 VAL A CA 1
ATOM 5590 C C . VAL A 1 708 ? -3.638 -10.403 -37.733 1.00 93.25 708 VAL A C 1
ATOM 5592 O O . VAL A 1 708 ? -3.993 -9.596 -38.590 1.00 93.25 708 VAL A O 1
ATOM 5595 N N . LEU A 1 709 ? -4.447 -11.380 -37.305 1.00 92.75 709 LEU A N 1
ATOM 5596 C CA . LEU A 1 709 ? -5.808 -11.588 -37.820 1.00 92.75 709 LEU A CA 1
ATOM 5597 C C . LEU A 1 709 ? -6.731 -10.380 -37.568 1.00 92.75 709 LEU A C 1
ATOM 5599 O O . LEU A 1 709 ? -7.592 -10.082 -38.393 1.00 92.75 709 LEU A O 1
ATOM 5603 N N . ALA A 1 710 ? -6.531 -9.662 -36.461 1.00 92.19 710 ALA A N 1
ATOM 5604 C CA . ALA A 1 710 ? -7.240 -8.426 -36.135 1.00 92.19 710 ALA A CA 1
ATOM 5605 C C . ALA A 1 710 ? -6.763 -7.195 -36.942 1.00 92.19 710 ALA A C 1
ATOM 5607 O O . ALA A 1 710 ? -7.262 -6.093 -36.717 1.00 92.19 710 ALA A O 1
ATOM 5608 N N . GLY A 1 711 ? -5.804 -7.355 -37.864 1.00 90.06 711 GLY A N 1
ATOM 5609 C CA . GLY A 1 711 ? -5.247 -6.264 -38.671 1.00 90.06 711 GLY A CA 1
ATOM 5610 C C . GLY A 1 711 ? -4.295 -5.341 -37.902 1.00 90.06 711 GLY A C 1
ATOM 5611 O O . GLY A 1 711 ? -4.085 -4.199 -38.309 1.00 90.06 711 GLY A O 1
ATOM 5612 N N . LEU A 1 712 ? -3.737 -5.807 -36.781 1.00 92.00 712 LEU A N 1
ATOM 5613 C CA . LEU A 1 712 ? -2.837 -5.047 -35.916 1.00 92.00 712 LEU A CA 1
ATOM 5614 C C . LEU A 1 712 ? -1.388 -5.542 -36.052 1.00 92.00 712 LEU A C 1
ATOM 5616 O O . LEU A 1 712 ? -1.136 -6.702 -36.374 1.00 92.00 712 LEU A O 1
ATOM 5620 N N . ASN A 1 713 ? -0.414 -4.666 -35.779 1.00 88.94 713 ASN A N 1
ATOM 5621 C CA . ASN A 1 713 ? 0.996 -5.054 -35.840 1.00 88.94 713 ASN A CA 1
ATOM 5622 C C . ASN A 1 713 ? 1.386 -5.921 -34.626 1.00 88.94 713 ASN A C 1
ATOM 5624 O O . ASN A 1 713 ? 1.485 -5.411 -33.508 1.00 88.94 713 ASN A O 1
ATOM 5628 N N . ALA A 1 714 ? 1.653 -7.207 -34.863 1.00 82.62 714 ALA A N 1
ATOM 5629 C CA . ALA A 1 714 ? 2.115 -8.153 -33.847 1.00 82.62 714 ALA A CA 1
ATOM 5630 C C . ALA A 1 714 ? 3.579 -7.946 -33.407 1.00 82.62 714 ALA A C 1
ATOM 5632 O O . ALA A 1 714 ? 3.950 -8.423 -32.340 1.00 82.62 714 ALA A O 1
ATOM 5633 N N . GLU A 1 715 ? 4.393 -7.184 -34.147 1.00 85.44 715 GLU A N 1
ATOM 5634 C CA . GLU A 1 715 ? 5.721 -6.749 -33.675 1.00 85.44 715 GLU A CA 1
ATOM 5635 C C . GLU A 1 715 ? 5.621 -5.770 -32.493 1.00 85.44 715 GLU A C 1
ATOM 5637 O O . GLU A 1 715 ? 6.577 -5.590 -31.737 1.00 85.44 715 GLU A O 1
ATOM 5642 N N . ASN A 1 716 ? 4.460 -5.132 -32.299 1.00 90.81 716 ASN A N 1
ATOM 5643 C CA . ASN A 1 716 ? 4.214 -4.328 -31.113 1.00 90.81 716 ASN A CA 1
ATOM 5644 C C . ASN A 1 716 ? 3.955 -5.247 -29.910 1.00 90.81 716 ASN A C 1
ATOM 5646 O O . ASN A 1 716 ? 2.825 -5.680 -29.666 1.00 90.81 716 ASN A O 1
ATOM 5650 N N . GLU A 1 717 ? 5.010 -5.481 -29.127 1.00 91.62 717 GLU A N 1
ATOM 5651 C CA . GLU A 1 717 ? 4.996 -6.306 -27.914 1.00 91.62 717 GLU A CA 1
ATOM 5652 C C . GLU A 1 717 ? 3.843 -5.953 -26.958 1.00 91.62 717 GLU A C 1
ATOM 5654 O O . GLU A 1 717 ? 3.282 -6.844 -26.320 1.00 91.62 717 GLU A O 1
ATOM 5659 N N . ILE A 1 718 ? 3.435 -4.679 -26.879 1.00 92.75 718 ILE A N 1
ATOM 5660 C CA . ILE A 1 718 ? 2.304 -4.260 -26.042 1.00 92.75 718 ILE A CA 1
ATOM 5661 C C . ILE A 1 718 ? 1.007 -4.895 -26.556 1.00 92.75 718 ILE A C 1
ATOM 5663 O O . ILE A 1 718 ? 0.292 -5.519 -25.778 1.00 92.75 718 ILE A O 1
ATOM 5667 N N . LEU A 1 719 ? 0.712 -4.806 -27.857 1.00 92.88 719 LEU A N 1
ATOM 5668 C CA . LEU A 1 719 ? -0.513 -5.379 -28.434 1.00 92.88 719 LEU A CA 1
ATOM 5669 C C . LEU A 1 719 ? -0.533 -6.908 -28.319 1.00 92.88 719 LEU A C 1
ATOM 5671 O O . LEU A 1 719 ? -1.554 -7.473 -27.924 1.00 92.88 719 LEU A O 1
ATOM 5675 N N . HIS A 1 720 ? 0.604 -7.564 -28.573 1.00 94.19 720 HIS A N 1
ATOM 5676 C CA . HIS A 1 720 ? 0.772 -9.008 -28.366 1.00 94.19 720 HIS A CA 1
ATOM 5677 C C . HIS A 1 720 ? 0.502 -9.388 -26.903 1.00 94.19 720 HIS A C 1
ATOM 5679 O O . HIS A 1 720 ? -0.312 -10.270 -26.623 1.00 94.19 720 HIS A O 1
ATOM 5685 N N . THR A 1 721 ? 1.106 -8.665 -25.957 1.00 93.38 721 THR A N 1
ATOM 5686 C CA . THR A 1 721 ? 0.934 -8.905 -24.518 1.00 93.38 721 THR A CA 1
ATOM 5687 C C . THR A 1 721 ? -0.510 -8.700 -24.058 1.00 93.38 721 THR A C 1
ATOM 5689 O O . THR A 1 721 ? -1.009 -9.474 -23.242 1.00 93.38 721 THR A O 1
ATOM 5692 N N . LEU A 1 722 ? -1.206 -7.687 -24.580 1.00 93.12 722 LEU A N 1
ATOM 5693 C CA . LEU A 1 722 ? -2.605 -7.424 -24.235 1.00 93.12 722 LEU A CA 1
ATOM 5694 C C . LEU A 1 722 ? -3.550 -8.498 -24.789 1.00 93.12 722 LEU A C 1
ATOM 5696 O O . LEU A 1 722 ? -4.446 -8.932 -24.065 1.00 93.12 722 LEU A O 1
ATOM 5700 N N . ALA A 1 723 ? -3.328 -8.980 -26.017 1.00 94.19 723 ALA A N 1
ATOM 5701 C CA . ALA A 1 723 ? -4.079 -10.108 -26.570 1.00 94.19 723 ALA A CA 1
ATOM 5702 C C . ALA A 1 723 ? -3.854 -11.394 -25.755 1.00 94.19 723 ALA A C 1
ATOM 5704 O O . ALA A 1 723 ? -4.810 -12.090 -25.412 1.00 94.19 723 ALA A O 1
ATOM 5705 N N . PHE A 1 724 ? -2.603 -11.656 -25.366 1.00 93.50 724 PHE A N 1
ATOM 5706 C CA . PHE A 1 724 ? -2.241 -12.773 -24.496 1.00 93.50 724 PHE A CA 1
ATOM 5707 C C . PHE A 1 724 ? -2.928 -12.691 -23.131 1.00 93.50 724 PHE A C 1
ATOM 5709 O O . PHE A 1 724 ? -3.561 -13.656 -22.708 1.00 93.50 724 PHE A O 1
ATOM 5716 N N . LEU A 1 725 ? -2.885 -11.535 -22.462 1.00 91.56 725 LEU A N 1
ATOM 5717 C CA . LEU A 1 725 ? -3.569 -11.338 -21.182 1.00 91.56 725 LEU A CA 1
ATOM 5718 C C . LEU A 1 725 ? -5.088 -11.492 -21.294 1.00 91.56 725 LEU A C 1
ATOM 5720 O O . LEU A 1 725 ? -5.687 -12.129 -20.431 1.00 91.56 725 LEU A O 1
ATOM 5724 N N . ALA A 1 726 ? -5.711 -10.967 -22.352 1.00 91.50 726 ALA A N 1
ATOM 5725 C CA . ALA A 1 726 ? -7.143 -11.138 -22.585 1.00 91.50 726 ALA A CA 1
ATOM 5726 C C . ALA A 1 726 ? -7.517 -12.623 -22.753 1.00 91.50 726 ALA A C 1
ATOM 5728 O O . ALA A 1 726 ? -8.490 -13.086 -22.155 1.00 91.50 726 ALA A O 1
ATOM 5729 N N . GLY A 1 727 ? -6.710 -13.383 -23.502 1.00 91.56 727 GLY A N 1
ATOM 5730 C CA . GLY A 1 727 ? -6.881 -14.825 -23.659 1.00 91.56 727 GLY A CA 1
ATOM 5731 C C . GLY A 1 727 ? -6.677 -15.606 -22.354 1.00 91.56 727 GLY A C 1
ATOM 5732 O O . GLY A 1 727 ? -7.495 -16.463 -22.025 1.00 91.56 727 GLY A O 1
ATOM 5733 N N . VAL A 1 728 ? -5.635 -15.287 -21.579 1.00 89.00 728 VAL A N 1
ATOM 5734 C CA . VAL A 1 728 ? -5.356 -15.918 -20.273 1.00 89.00 728 VAL A CA 1
ATOM 5735 C C . VAL A 1 728 ? -6.470 -15.620 -19.271 1.00 89.00 728 VAL A C 1
ATOM 5737 O O . VAL A 1 728 ? -6.904 -16.512 -18.545 1.00 89.00 728 VAL A O 1
ATOM 5740 N N . MET A 1 729 ? -6.973 -14.384 -19.254 1.00 88.69 729 MET A N 1
ATOM 5741 C CA . MET A 1 729 ? -8.109 -13.992 -18.425 1.00 88.69 729 MET A CA 1
ATOM 5742 C C . MET A 1 729 ? -9.356 -14.796 -18.802 1.00 88.69 729 MET A C 1
ATOM 5744 O O . MET A 1 729 ? -9.992 -15.361 -17.919 1.00 88.69 729 MET A O 1
ATOM 5748 N N . PHE A 1 730 ? -9.681 -14.907 -20.094 1.00 90.62 730 PHE A N 1
ATOM 5749 C CA . PHE A 1 730 ? -10.814 -15.708 -20.569 1.00 90.62 730 PHE A CA 1
ATOM 5750 C C . PHE A 1 730 ? -10.681 -17.194 -20.201 1.00 90.62 730 PHE A C 1
ATOM 5752 O O . PHE A 1 730 ? -11.644 -17.785 -19.715 1.00 90.62 730 PHE A O 1
ATOM 5759 N N . TRP A 1 731 ? -9.485 -17.775 -20.356 1.00 89.75 731 TRP A N 1
ATOM 5760 C CA . TRP A 1 731 ? -9.185 -19.144 -19.927 1.00 89.75 731 TRP A CA 1
ATOM 5761 C C . TRP A 1 731 ? -9.441 -19.341 -18.426 1.00 89.75 731 TRP A C 1
ATOM 5763 O O . TRP A 1 731 ? -10.227 -20.215 -18.067 1.00 89.75 731 TRP A O 1
ATOM 5773 N N . SER A 1 732 ? -8.864 -18.488 -17.568 1.00 86.81 732 SER A N 1
ATOM 5774 C CA . SER A 1 732 ? -9.059 -18.542 -16.106 1.00 86.81 732 SER A CA 1
ATOM 5775 C C . SER A 1 732 ? -10.543 -18.447 -15.740 1.00 86.81 732 SER A C 1
ATOM 5777 O O . SER A 1 732 ? -11.060 -19.249 -14.973 1.00 86.81 732 SER A O 1
ATOM 5779 N N . GLN A 1 733 ? -11.288 -17.522 -16.354 1.00 90.00 733 GLN A N 1
ATOM 5780 C CA . GLN A 1 733 ? -12.724 -17.399 -16.081 1.00 90.00 733 GLN A CA 1
ATOM 5781 C C . GLN A 1 733 ? -13.506 -18.676 -16.434 1.00 90.00 733 GLN A C 1
ATOM 5783 O O . GLN A 1 733 ? -14.468 -18.994 -15.743 1.00 90.00 733 GLN A O 1
ATOM 5788 N N . ILE A 1 734 ? -13.104 -19.432 -17.462 1.00 91.62 734 ILE A N 1
ATOM 5789 C CA . ILE A 1 734 ? -13.737 -20.716 -17.801 1.00 91.62 734 ILE A CA 1
ATOM 5790 C C . ILE A 1 734 ? -13.341 -21.824 -16.817 1.00 91.62 734 ILE A C 1
ATOM 5792 O O . ILE A 1 734 ? -14.209 -22.601 -16.418 1.00 91.62 734 ILE A O 1
ATOM 5796 N N . THR A 1 735 ? -12.068 -21.910 -16.416 1.00 89.19 735 THR A N 1
ATOM 5797 C CA . THR A 1 735 ? -11.594 -22.957 -15.493 1.00 89.19 735 THR A CA 1
ATOM 5798 C C . THR A 1 735 ? -12.126 -22.774 -14.078 1.00 89.19 735 THR A C 1
ATOM 5800 O O . THR A 1 735 ? -12.453 -23.757 -13.417 1.00 89.19 735 THR A O 1
ATOM 5803 N N . ASP A 1 736 ? -12.270 -21.526 -13.634 1.00 88.56 736 ASP A N 1
ATOM 5804 C CA . ASP A 1 736 ? -12.527 -21.198 -12.230 1.00 88.56 736 ASP A CA 1
ATOM 5805 C C . ASP A 1 736 ? -14.037 -21.083 -11.941 1.00 88.56 736 ASP A C 1
ATOM 5807 O O . ASP A 1 736 ? -14.487 -21.287 -10.809 1.00 88.56 736 ASP A O 1
ATOM 5811 N N . LEU A 1 737 ? -14.853 -20.797 -12.966 1.00 93.56 737 LEU A N 1
ATOM 5812 C CA . LEU A 1 737 ? -16.305 -20.629 -12.840 1.00 93.56 737 LEU A CA 1
ATOM 5813 C C . LEU A 1 737 ? -17.031 -21.858 -12.250 1.00 93.56 737 LEU A C 1
ATOM 5815 O O . LEU A 1 737 ? -17.857 -21.646 -11.360 1.00 93.56 737 LEU A O 1
ATOM 5819 N N . PRO A 1 738 ? -16.756 -23.122 -12.644 1.00 96.00 738 PRO A N 1
ATOM 5820 C CA . PRO A 1 738 ? -17.391 -24.292 -12.032 1.00 96.00 738 PRO A CA 1
ATOM 5821 C C . PRO A 1 738 ? -17.128 -24.389 -10.524 1.00 96.00 738 PRO A C 1
ATOM 5823 O O . PRO A 1 738 ? -18.051 -24.632 -9.745 1.00 96.00 738 PRO A O 1
ATOM 5826 N N . PHE A 1 739 ? -15.887 -24.133 -10.102 1.00 95.50 739 PHE A N 1
ATOM 5827 C CA . PHE A 1 739 ? -15.484 -24.152 -8.696 1.00 95.50 739 PHE A CA 1
ATOM 5828 C C . PHE A 1 739 ? -16.099 -22.990 -7.911 1.00 95.50 739 PHE A C 1
ATOM 5830 O O . PHE A 1 739 ? -16.625 -23.193 -6.816 1.00 95.50 739 PHE A O 1
ATOM 5837 N N . SER A 1 740 ? -16.113 -21.788 -8.491 1.00 93.88 740 SER A N 1
ATOM 5838 C CA . SER A 1 740 ? -16.733 -20.603 -7.892 1.00 93.88 740 SER A CA 1
ATOM 5839 C C . SER A 1 740 ? -18.252 -20.766 -7.730 1.00 93.88 740 SER A C 1
ATOM 5841 O O . SER A 1 740 ? -18.800 -20.454 -6.667 1.00 93.88 740 SER A O 1
ATOM 5843 N N . LEU A 1 741 ? -18.933 -21.347 -8.726 1.00 96.25 741 LEU A N 1
ATOM 5844 C CA . LEU A 1 741 ? -20.358 -21.673 -8.648 1.00 96.25 741 LEU A CA 1
ATOM 5845 C C . LEU A 1 741 ? -20.639 -22.755 -7.602 1.00 96.25 741 LEU A C 1
ATOM 5847 O O . LEU A 1 741 ? -21.583 -22.604 -6.830 1.00 96.25 741 LEU A O 1
ATOM 5851 N N . TYR A 1 742 ? -19.830 -23.817 -7.534 1.00 96.94 742 TYR A N 1
ATOM 5852 C CA . TYR A 1 742 ? -20.007 -24.878 -6.539 1.00 96.94 742 TYR A CA 1
ATOM 5853 C C . TYR A 1 742 ? -19.786 -24.360 -5.110 1.00 96.94 742 TYR A C 1
ATOM 5855 O O . TYR A 1 742 ? -20.622 -24.578 -4.233 1.00 96.94 742 TYR A O 1
ATOM 5863 N N . SER A 1 743 ? -18.711 -23.604 -4.880 1.00 95.62 743 SER A N 1
ATOM 5864 C CA . SER A 1 743 ? -18.451 -22.957 -3.591 1.00 95.62 743 SER A CA 1
ATOM 5865 C C . SER A 1 743 ? -19.628 -22.062 -3.171 1.00 95.62 743 SER A C 1
ATOM 5867 O O . SER A 1 743 ? -20.229 -22.279 -2.119 1.00 95.62 743 SER A O 1
ATOM 5869 N N . THR A 1 744 ? -20.059 -21.142 -4.042 1.00 94.88 744 THR A N 1
ATOM 5870 C CA . THR A 1 744 ? -21.131 -20.173 -3.740 1.00 94.88 744 THR A CA 1
ATOM 5871 C C . THR A 1 744 ? -22.517 -20.816 -3.594 1.00 94.88 744 THR A C 1
ATOM 5873 O O . THR A 1 744 ? -23.230 -20.573 -2.621 1.00 94.88 744 THR A O 1
ATOM 5876 N N . PHE A 1 745 ? -22.939 -21.626 -4.568 1.00 96.88 745 PHE A N 1
ATOM 5877 C CA . PHE A 1 745 ? -24.323 -22.103 -4.686 1.00 96.88 745 PHE A CA 1
ATOM 5878 C C . PHE A 1 745 ? -24.548 -23.527 -4.168 1.00 96.88 745 PHE A C 1
ATOM 5880 O O . PHE A 1 745 ? -25.701 -23.940 -4.069 1.00 96.88 745 PHE A O 1
ATOM 5887 N N . VAL A 1 746 ? -23.493 -24.257 -3.785 1.00 96.81 746 VAL A N 1
ATOM 5888 C CA . VAL A 1 746 ? -23.615 -25.561 -3.110 1.00 96.81 746 VAL A CA 1
ATOM 5889 C C . VAL A 1 746 ? -23.084 -25.495 -1.681 1.00 96.81 746 VAL A C 1
ATOM 5891 O O . VAL A 1 746 ? -23.839 -25.815 -0.768 1.00 96.81 746 VAL A O 1
ATOM 5894 N N . ILE A 1 747 ? -21.839 -25.063 -1.449 1.00 96.19 747 ILE A N 1
ATOM 5895 C CA . ILE A 1 747 ? -21.247 -25.077 -0.096 1.00 96.19 747 ILE A CA 1
ATOM 5896 C C . ILE A 1 747 ? -21.833 -23.957 0.768 1.00 96.19 747 ILE A C 1
ATOM 5898 O O . ILE A 1 747 ? -22.509 -24.234 1.758 1.00 96.19 747 ILE A O 1
ATOM 5902 N N . GLU A 1 748 ? -21.641 -22.695 0.382 1.00 95.12 748 GLU A N 1
ATOM 5903 C CA . GLU A 1 748 ? -22.142 -21.554 1.161 1.00 95.12 748 GLU A CA 1
ATOM 5904 C C . GLU A 1 748 ? -23.679 -21.542 1.234 1.00 95.12 748 GLU A C 1
ATOM 5906 O O . GLU A 1 748 ? -24.253 -21.088 2.221 1.00 95.12 748 GLU A O 1
ATOM 5911 N N . ALA A 1 749 ? -24.370 -22.087 0.226 1.00 94.81 749 ALA A N 1
ATOM 5912 C CA . ALA A 1 749 ? -25.823 -22.255 0.252 1.00 94.81 749 ALA A CA 1
ATOM 5913 C C . ALA A 1 749 ? -26.285 -23.345 1.241 1.00 94.81 749 ALA A C 1
ATOM 5915 O O . ALA A 1 749 ? -27.211 -23.102 2.015 1.00 94.81 749 ALA A O 1
ATOM 5916 N N . ARG A 1 750 ? -25.626 -24.517 1.271 1.00 95.25 750 ARG A N 1
ATOM 5917 C CA . ARG A 1 750 ? -25.928 -25.623 2.207 1.00 95.25 750 ARG A CA 1
ATOM 5918 C C . ARG A 1 750 ? -25.818 -25.188 3.666 1.00 95.25 750 ARG A C 1
ATOM 5920 O O . ARG A 1 750 ? -26.636 -25.594 4.484 1.00 95.25 750 ARG A O 1
ATOM 5927 N N . HIS A 1 751 ? -24.828 -24.352 3.975 1.00 94.50 751 HIS A N 1
ATOM 5928 C CA . HIS A 1 751 ? -24.587 -23.831 5.325 1.00 94.50 751 HIS A CA 1
ATOM 5929 C C . HIS A 1 751 ? -25.303 -22.497 5.600 1.00 94.50 751 HIS A C 1
ATOM 5931 O O . HIS A 1 751 ? -25.111 -21.889 6.648 1.00 94.50 751 HIS A O 1
ATOM 5937 N N . GLY A 1 752 ? -26.173 -22.052 4.685 1.00 91.62 752 GLY A N 1
ATOM 5938 C CA . GLY A 1 752 ? -27.049 -20.892 4.866 1.00 91.62 752 GLY A CA 1
ATOM 5939 C C . GLY A 1 752 ? -26.376 -19.524 4.712 1.00 91.62 752 GLY A C 1
ATOM 5940 O O . GLY A 1 752 ? -27.067 -18.508 4.829 1.00 91.62 752 GLY A O 1
ATOM 5941 N N . PHE A 1 753 ? -25.076 -19.476 4.416 1.00 92.50 753 PHE A N 1
ATOM 5942 C CA . PHE A 1 753 ? -24.308 -18.245 4.239 1.00 92.50 753 PHE A CA 1
ATOM 5943 C C . PHE A 1 753 ? -24.674 -17.487 2.972 1.00 92.50 753 PHE A C 1
ATOM 5945 O O . PHE A 1 753 ? -24.860 -16.273 3.040 1.00 92.50 753 PHE A O 1
ATOM 5952 N N . ASN A 1 754 ? -24.801 -18.174 1.833 1.00 94.50 754 ASN A N 1
ATOM 5953 C CA . ASN A 1 754 ? -25.024 -17.515 0.547 1.00 94.50 754 ASN A CA 1
ATOM 5954 C C . ASN A 1 754 ? -26.367 -16.764 0.516 1.00 94.50 754 ASN A C 1
ATOM 5956 O O . ASN A 1 754 ? -27.430 -17.363 0.685 1.00 94.50 754 ASN A O 1
ATOM 5960 N N . LYS A 1 755 ? -26.310 -15.454 0.249 1.00 92.50 755 LYS A N 1
ATOM 5961 C CA . LYS A 1 755 ? -27.470 -14.582 -0.016 1.00 92.50 755 LYS A CA 1
ATOM 5962 C C . LYS A 1 755 ? -27.509 -14.070 -1.463 1.00 92.50 755 LYS A C 1
ATOM 5964 O O . LYS A 1 755 ? -28.444 -13.367 -1.841 1.00 92.50 755 LYS A O 1
ATOM 5969 N N . GLN A 1 756 ? -26.517 -14.421 -2.285 1.00 92.06 756 GLN A N 1
ATOM 5970 C CA . GLN A 1 756 ? -26.451 -14.024 -3.689 1.00 92.06 756 GLN A CA 1
ATOM 5971 C C . GLN A 1 756 ? -27.464 -14.781 -4.543 1.00 92.06 756 GLN A C 1
ATOM 5973 O O . GLN A 1 756 ? -27.644 -15.990 -4.411 1.00 92.06 756 GLN A O 1
ATOM 5978 N N . THR A 1 757 ? -28.056 -14.082 -5.510 1.00 94.56 757 THR A N 1
ATOM 5979 C CA . THR A 1 757 ? -28.735 -14.729 -6.638 1.00 94.56 757 THR A CA 1
ATOM 5980 C C . THR A 1 757 ? -27.734 -15.026 -7.755 1.00 94.56 757 THR A C 1
ATOM 5982 O O . THR A 1 757 ? -26.714 -14.350 -7.884 1.00 94.56 757 THR A O 1
ATOM 5985 N N . VAL A 1 758 ? -28.042 -15.994 -8.622 1.00 95.00 758 VAL A N 1
ATOM 5986 C CA . VAL A 1 758 ? -27.206 -16.320 -9.796 1.00 95.00 758 VAL A CA 1
ATOM 5987 C C . VAL A 1 758 ? -26.991 -15.090 -10.692 1.00 95.00 758 VAL A C 1
ATOM 5989 O O . VAL A 1 758 ? -25.880 -14.840 -11.153 1.00 95.00 758 VAL A O 1
ATOM 5992 N N . TRP A 1 759 ? -28.022 -14.255 -10.870 1.00 95.38 759 TRP A N 1
ATOM 5993 C CA . TRP A 1 759 ? -27.893 -12.983 -11.587 1.00 95.38 759 TRP A CA 1
ATOM 5994 C C . TRP A 1 759 ? -26.933 -12.007 -10.897 1.00 95.38 759 TRP A C 1
ATOM 5996 O O . TRP A 1 759 ? -26.138 -11.355 -11.570 1.00 95.38 759 TRP A O 1
ATOM 6006 N N . LEU A 1 760 ? -26.983 -11.906 -9.565 1.00 93.06 760 LEU A N 1
ATOM 6007 C CA . LEU A 1 760 ? -26.079 -11.050 -8.800 1.00 93.06 760 LEU A CA 1
ATOM 6008 C C . LEU A 1 760 ? -24.621 -11.479 -8.988 1.00 93.06 760 LEU A C 1
ATOM 6010 O O . LEU A 1 760 ? -23.788 -10.645 -9.321 1.00 93.06 760 LEU A O 1
ATOM 6014 N N . PHE A 1 761 ? -24.358 -12.780 -8.871 1.00 94.81 761 PHE A N 1
ATOM 6015 C CA . PHE A 1 761 ? -23.043 -13.380 -9.076 1.00 94.81 761 PHE A CA 1
ATOM 6016 C C . PHE A 1 761 ? -22.473 -13.064 -10.471 1.00 94.81 761 PHE A C 1
ATOM 6018 O O . PHE A 1 761 ? -21.394 -12.483 -10.582 1.00 94.81 761 PHE A O 1
ATOM 6025 N N . PHE A 1 762 ? -23.217 -13.343 -11.551 1.00 95.56 762 PHE A N 1
ATOM 6026 C CA . PHE A 1 762 ? -22.744 -13.045 -12.912 1.00 95.56 762 PHE A CA 1
ATOM 6027 C C . PHE A 1 762 ? -22.624 -11.539 -13.191 1.00 95.56 762 PHE A C 1
ATOM 6029 O O . PHE A 1 762 ? -21.711 -11.114 -13.900 1.00 95.56 762 PHE A O 1
ATOM 6036 N N . ARG A 1 763 ? -23.494 -10.706 -12.606 1.00 95.25 763 ARG A N 1
ATOM 6037 C CA . ARG A 1 763 ? -23.400 -9.240 -12.698 1.00 95.25 763 ARG A CA 1
ATOM 6038 C C . ARG A 1 763 ? -22.114 -8.714 -12.056 1.00 95.25 763 ARG A C 1
ATOM 6040 O O . ARG A 1 763 ? -21.522 -7.772 -12.581 1.00 95.25 763 ARG A O 1
ATOM 6047 N N . ASP A 1 764 ? -21.688 -9.306 -10.948 1.00 92.06 764 ASP A N 1
ATOM 6048 C CA . ASP A 1 764 ? -20.457 -8.942 -10.245 1.00 92.06 764 ASP A CA 1
ATOM 6049 C C . ASP A 1 764 ? -19.217 -9.454 -10.995 1.00 92.06 764 ASP A C 1
ATOM 6051 O O . ASP A 1 764 ? -18.254 -8.704 -11.160 1.00 92.06 764 ASP A O 1
ATOM 6055 N N . LEU A 1 765 ? -19.283 -10.674 -11.542 1.00 91.56 765 LEU A N 1
ATOM 6056 C CA . LEU A 1 765 ? -18.252 -11.268 -12.399 1.00 91.56 765 LEU A CA 1
ATOM 6057 C C . LEU A 1 765 ? -17.952 -10.384 -13.620 1.00 91.56 765 LEU A C 1
ATOM 6059 O O . LEU A 1 765 ? -16.813 -9.978 -13.851 1.00 91.56 765 LEU A O 1
ATOM 6063 N N . ILE A 1 766 ? -19.002 -10.004 -14.357 1.00 94.44 766 ILE A N 1
ATOM 6064 C CA . ILE A 1 766 ? -18.913 -9.125 -15.531 1.00 94.44 766 ILE A CA 1
ATOM 6065 C C . ILE A 1 766 ? -18.322 -7.761 -15.145 1.00 94.44 766 ILE A C 1
ATOM 6067 O O . ILE A 1 766 ? -17.469 -7.233 -15.859 1.00 94.44 766 ILE A O 1
ATOM 6071 N N . LYS A 1 767 ? -18.712 -7.196 -13.995 1.00 92.25 767 LYS A N 1
ATOM 6072 C CA . LYS A 1 767 ? -18.133 -5.942 -13.482 1.00 92.25 767 LYS A CA 1
ATOM 6073 C C . LYS A 1 767 ? -16.650 -6.056 -13.146 1.00 92.25 767 LYS A C 1
ATOM 6075 O O . LYS A 1 767 ? -15.905 -5.126 -13.447 1.00 92.25 767 LYS A O 1
ATOM 6080 N N . GLY A 1 768 ? -16.226 -7.173 -12.554 1.00 90.00 768 GLY A N 1
ATOM 6081 C CA . GLY A 1 768 ? -14.816 -7.474 -12.308 1.00 90.00 768 GLY A CA 1
ATOM 6082 C C . GLY A 1 768 ? -14.010 -7.503 -13.606 1.00 90.00 768 GLY A C 1
ATOM 6083 O O . GLY A 1 768 ? -12.997 -6.814 -13.712 1.00 90.00 768 GLY A O 1
ATOM 6084 N N . ILE A 1 769 ? -14.514 -8.208 -14.624 1.00 90.50 769 ILE A N 1
ATOM 6085 C CA . ILE A 1 769 ? -13.896 -8.291 -15.957 1.00 90.50 769 ILE A CA 1
ATOM 6086 C C . ILE A 1 769 ? -13.806 -6.904 -16.614 1.00 90.50 769 ILE A C 1
ATOM 6088 O O . ILE A 1 769 ? -12.732 -6.520 -17.073 1.00 90.50 769 ILE A O 1
ATOM 6092 N N . PHE A 1 770 ? -14.878 -6.102 -16.607 1.00 93.62 770 PHE A N 1
ATOM 6093 C CA . PHE A 1 770 ? -14.831 -4.733 -17.143 1.00 93.62 770 PHE A CA 1
ATOM 6094 C C . PHE A 1 770 ? -13.809 -3.851 -16.418 1.00 93.62 770 PHE A C 1
ATOM 6096 O O . PHE A 1 770 ? -13.067 -3.116 -17.068 1.00 93.62 770 PHE A O 1
ATOM 6103 N N . LEU A 1 771 ? -13.728 -3.930 -15.087 1.00 90.81 771 LEU A N 1
ATOM 6104 C CA . LEU A 1 771 ? -12.742 -3.169 -14.321 1.00 90.81 771 LEU A CA 1
ATOM 6105 C C . LEU A 1 771 ? -11.305 -3.607 -14.649 1.00 90.81 771 LEU A C 1
ATOM 6107 O O . LEU A 1 771 ? -10.432 -2.755 -14.812 1.00 90.81 771 LEU A O 1
ATOM 6111 N N . ALA A 1 772 ? -11.070 -4.913 -14.797 1.00 87.50 772 ALA A N 1
ATOM 6112 C CA . ALA A 1 772 ? -9.781 -5.466 -15.199 1.00 87.50 772 ALA A CA 1
ATOM 6113 C C . ALA A 1 772 ? -9.372 -5.015 -16.614 1.00 87.50 772 ALA A C 1
ATOM 6115 O O . ALA A 1 772 ? -8.217 -4.651 -16.823 1.00 87.50 772 ALA A O 1
ATOM 6116 N N . ILE A 1 773 ? -10.316 -4.959 -17.562 1.00 89.38 773 ILE A N 1
ATOM 6117 C CA . ILE A 1 773 ? -10.093 -4.454 -18.930 1.00 89.38 773 ILE A CA 1
ATOM 6118 C C . ILE A 1 773 ? -9.836 -2.937 -18.951 1.00 89.38 773 ILE A C 1
ATOM 6120 O O . ILE A 1 773 ? -9.091 -2.461 -19.802 1.00 89.38 773 ILE A O 1
ATOM 6124 N N . ILE A 1 774 ? -10.411 -2.164 -18.026 1.00 89.94 774 ILE A N 1
ATOM 6125 C CA . ILE A 1 774 ? -10.197 -0.707 -17.956 1.00 89.94 774 ILE A CA 1
ATOM 6126 C C . ILE A 1 774 ? -8.860 -0.359 -17.282 1.00 89.94 774 ILE A C 1
ATOM 6128 O O . ILE A 1 774 ? -8.155 0.533 -17.750 1.00 89.94 774 ILE A O 1
ATOM 6132 N N . LEU A 1 775 ? -8.502 -1.038 -16.186 1.00 88.44 775 LEU A N 1
ATOM 6133 C CA . LEU A 1 775 ? -7.301 -0.715 -15.400 1.00 88.44 775 LEU A CA 1
ATOM 6134 C C . LEU A 1 775 ? -6.047 -1.471 -15.859 1.00 88.44 775 LEU A C 1
ATOM 6136 O O . LEU A 1 775 ? -4.956 -0.903 -15.851 1.00 88.44 775 LEU A O 1
ATOM 6140 N N . GLY A 1 776 ? -6.184 -2.735 -16.262 1.00 89.94 776 GLY A N 1
ATOM 6141 C CA . GLY A 1 776 ? -5.062 -3.618 -16.588 1.00 89.94 776 GLY A CA 1
ATOM 6142 C C . GLY A 1 776 ? -4.216 -3.138 -17.773 1.00 89.94 776 GLY A C 1
ATOM 6143 O O . GLY A 1 776 ? -3.009 -2.967 -17.600 1.00 89.94 776 GLY A O 1
ATOM 6144 N N . PRO A 1 777 ? -4.798 -2.874 -18.960 1.00 94.00 777 PRO A N 1
ATOM 6145 C CA . PRO A 1 777 ? -4.029 -2.511 -20.146 1.00 94.00 777 PRO A CA 1
ATOM 6146 C C . PRO A 1 777 ? -3.166 -1.249 -19.994 1.00 94.00 777 PRO A C 1
ATOM 6148 O O . PRO A 1 777 ? -1.995 -1.321 -20.373 1.00 94.00 777 PRO A O 1
ATOM 6151 N N . PRO A 1 778 ? -3.637 -0.130 -19.398 1.00 94.38 778 PRO A N 1
ATOM 6152 C CA . PRO A 1 778 ? -2.775 1.020 -19.118 1.00 94.38 778 PRO A CA 1
ATOM 6153 C C . PRO A 1 778 ? -1.604 0.689 -18.182 1.00 94.38 778 PRO A C 1
ATOM 6155 O O . PRO A 1 778 ? -0.477 1.105 -18.447 1.00 94.38 778 PRO A O 1
ATOM 6158 N N . ILE A 1 779 ? -1.848 -0.091 -17.119 1.00 93.38 779 ILE A N 1
ATOM 6159 C CA . ILE A 1 779 ? -0.816 -0.491 -16.146 1.00 93.38 779 ILE A CA 1
ATOM 6160 C C . ILE A 1 779 ? 0.239 -1.380 -16.817 1.00 93.38 779 ILE A C 1
ATOM 6162 O O . ILE A 1 779 ? 1.433 -1.113 -16.707 1.00 93.38 779 ILE A O 1
ATOM 6166 N N . VAL A 1 780 ? -0.188 -2.406 -17.557 1.00 92.88 780 VAL A N 1
ATOM 6167 C CA . VAL A 1 780 ? 0.712 -3.339 -18.253 1.00 92.88 780 VAL A CA 1
ATOM 6168 C C . VAL A 1 780 ? 1.511 -2.629 -19.346 1.00 92.88 780 VAL A C 1
ATOM 6170 O O . VAL A 1 780 ? 2.720 -2.827 -19.435 1.00 92.88 780 VAL A O 1
ATOM 6173 N N . SER A 1 781 ? 0.878 -1.747 -20.124 1.00 94.06 781 SER A N 1
ATOM 6174 C CA . SER A 1 781 ? 1.567 -0.953 -21.152 1.00 94.06 781 SER A CA 1
ATOM 6175 C C . SER A 1 781 ? 2.647 -0.054 -20.541 1.00 94.06 781 SER A C 1
ATOM 6177 O O . SER A 1 781 ? 3.750 0.037 -21.080 1.00 94.06 781 SER A O 1
ATOM 6179 N N . ALA A 1 782 ? 2.365 0.564 -19.387 1.00 94.44 782 ALA A N 1
ATOM 6180 C CA . ALA A 1 782 ? 3.347 1.354 -18.649 1.00 94.44 782 ALA A CA 1
ATOM 6181 C C . ALA A 1 782 ? 4.507 0.492 -18.120 1.00 94.44 782 ALA A C 1
ATOM 6183 O O . ALA A 1 782 ? 5.660 0.896 -18.249 1.00 94.44 782 ALA A O 1
ATOM 6184 N N . ILE A 1 783 ? 4.236 -0.709 -17.593 1.00 93.69 783 ILE A N 1
ATOM 6185 C CA . ILE A 1 783 ? 5.281 -1.651 -17.152 1.00 93.69 783 ILE A CA 1
ATOM 6186 C C . ILE A 1 783 ? 6.187 -2.051 -18.324 1.00 93.69 783 ILE A C 1
ATOM 6188 O O . ILE A 1 783 ? 7.405 -1.951 -18.194 1.00 93.69 783 ILE A O 1
ATOM 6192 N N . ILE A 1 784 ? 5.623 -2.444 -19.473 1.00 93.31 784 ILE A N 1
ATOM 6193 C CA . ILE A 1 784 ? 6.402 -2.810 -20.672 1.00 93.31 784 ILE A CA 1
ATOM 6194 C C . ILE A 1 784 ? 7.281 -1.636 -21.114 1.00 93.31 784 ILE A C 1
ATOM 6196 O O . ILE A 1 784 ? 8.488 -1.802 -21.284 1.00 93.31 784 ILE A O 1
ATOM 6200 N N . PHE A 1 785 ? 6.709 -0.432 -21.211 1.00 94.38 785 PHE A N 1
ATOM 6201 C CA . PHE A 1 785 ? 7.450 0.780 -21.560 1.00 94.38 785 PHE A CA 1
ATOM 6202 C C . PHE A 1 785 ? 8.603 1.068 -20.581 1.00 94.38 785 PHE A C 1
ATOM 6204 O O . PHE A 1 785 ? 9.723 1.356 -21.010 1.00 94.38 785 PHE A O 1
ATOM 6211 N N . ILE A 1 786 ? 8.364 0.940 -19.270 1.00 94.19 786 ILE A N 1
ATOM 6212 C CA . ILE A 1 786 ? 9.396 1.119 -18.239 1.00 94.19 786 ILE A CA 1
ATOM 6213 C C . ILE A 1 786 ? 10.493 0.052 -18.369 1.00 94.19 786 ILE A C 1
ATOM 6215 O O . ILE A 1 786 ? 11.664 0.401 -18.267 1.00 94.19 786 ILE A O 1
ATOM 6219 N N . VAL A 1 787 ? 10.171 -1.216 -18.651 1.00 91.38 787 VAL A N 1
ATOM 6220 C CA . VAL A 1 787 ? 11.194 -2.264 -18.854 1.00 91.38 787 VAL A CA 1
ATOM 6221 C C . VAL A 1 787 ? 12.024 -2.023 -20.112 1.00 91.38 787 VAL A C 1
ATOM 6223 O O . VAL A 1 787 ? 13.251 -2.113 -20.057 1.00 91.38 787 VAL A O 1
ATOM 6226 N N . GLN A 1 788 ? 11.384 -1.646 -21.218 1.00 89.81 788 GLN A N 1
ATOM 6227 C CA . GLN A 1 788 ? 12.061 -1.355 -22.483 1.00 89.81 788 GLN A CA 1
ATOM 6228 C C . GLN A 1 788 ? 12.945 -0.092 -22.422 1.00 89.81 788 GLN A C 1
ATOM 6230 O O . GLN A 1 788 ? 13.916 0.007 -23.173 1.00 89.81 788 GLN A O 1
ATOM 6235 N N . LYS A 1 789 ? 12.637 0.884 -21.551 1.00 90.44 789 LYS A N 1
ATOM 6236 C CA . LYS A 1 789 ? 13.361 2.172 -21.453 1.00 90.44 789 LYS A CA 1
ATOM 6237 C C . LYS A 1 789 ? 14.154 2.391 -20.157 1.00 90.44 789 LYS A C 1
ATOM 6239 O O . LYS A 1 789 ? 14.911 3.354 -20.078 1.00 90.44 789 LYS A O 1
ATOM 6244 N N . GLY A 1 790 ? 14.022 1.526 -19.153 1.00 83.62 790 GLY A N 1
ATOM 6245 C CA . GLY A 1 790 ? 14.478 1.785 -17.779 1.00 83.62 790 GLY A CA 1
ATOM 6246 C C . GLY A 1 790 ? 15.986 1.694 -17.514 1.00 83.62 790 GLY A C 1
ATOM 6247 O O . GLY A 1 790 ? 16.425 2.041 -16.418 1.00 83.62 790 GLY A O 1
ATOM 6248 N N . GLY A 1 791 ? 16.793 1.246 -18.480 1.00 84.75 791 GLY A N 1
ATOM 6249 C CA . GLY A 1 791 ? 18.258 1.247 -18.368 1.00 84.75 791 GLY A CA 1
ATOM 6250 C C . GLY A 1 791 ? 18.794 0.525 -17.111 1.00 84.75 791 GLY A C 1
ATOM 6251 O O . GLY A 1 791 ? 18.257 -0.525 -16.743 1.00 84.75 791 GLY A O 1
ATOM 6252 N N . PRO A 1 792 ? 19.848 1.050 -16.448 1.00 83.31 792 PRO A N 1
ATOM 6253 C CA . PRO A 1 792 ? 20.450 0.415 -15.270 1.00 83.31 792 PRO A CA 1
ATOM 6254 C C . PRO A 1 792 ? 19.618 0.579 -13.986 1.00 83.31 792 PRO A C 1
ATOM 6256 O O . PRO A 1 792 ? 19.720 -0.246 -13.085 1.00 83.31 792 PRO A O 1
ATOM 6259 N N . TYR A 1 793 ? 18.760 1.603 -13.900 1.00 88.81 793 TYR A N 1
ATOM 6260 C CA . TYR A 1 793 ? 17.934 1.890 -12.716 1.00 88.81 793 TYR A CA 1
ATOM 6261 C C . TYR A 1 793 ? 16.519 1.292 -12.802 1.00 88.81 793 TYR A C 1
ATOM 6263 O O . TYR A 1 793 ? 15.625 1.697 -12.057 1.00 88.81 793 TYR A O 1
ATOM 6271 N N . LEU A 1 794 ? 16.312 0.308 -13.686 1.00 90.88 794 LEU A N 1
ATOM 6272 C CA . LEU A 1 794 ? 15.011 -0.300 -13.972 1.00 90.88 794 LEU A CA 1
ATOM 6273 C C . LEU A 1 794 ? 14.224 -0.694 -12.711 1.00 90.88 794 LEU A C 1
ATOM 6275 O O . LEU A 1 794 ? 13.042 -0.367 -12.603 1.00 90.88 794 LEU A O 1
ATOM 6279 N N . ALA A 1 795 ? 14.876 -1.357 -11.752 1.00 91.06 795 ALA A N 1
ATOM 6280 C CA . ALA A 1 795 ? 14.238 -1.788 -10.510 1.00 91.06 795 ALA A CA 1
ATOM 6281 C C . ALA A 1 795 ? 13.609 -0.617 -9.734 1.00 91.06 795 ALA A C 1
ATOM 6283 O O . ALA A 1 795 ? 12.503 -0.747 -9.213 1.00 91.06 795 ALA A O 1
ATOM 6284 N N . ILE A 1 796 ? 14.277 0.543 -9.715 1.00 94.00 796 ILE A N 1
ATOM 6285 C CA . ILE A 1 796 ? 13.802 1.760 -9.045 1.00 94.00 796 ILE A CA 1
ATOM 6286 C C . ILE A 1 796 ? 12.619 2.360 -9.809 1.00 94.00 796 ILE A C 1
ATOM 6288 O O . ILE A 1 796 ? 11.649 2.776 -9.182 1.00 94.00 796 ILE A O 1
ATOM 6292 N N . TYR A 1 797 ? 12.654 2.380 -11.145 1.00 94.50 797 TYR A N 1
ATOM 6293 C CA . TYR A 1 797 ? 11.552 2.918 -11.950 1.00 94.50 797 TYR A CA 1
ATOM 6294 C C . TYR A 1 797 ? 10.283 2.058 -11.864 1.00 94.50 797 TYR A C 1
ATOM 6296 O O . TYR A 1 797 ? 9.195 2.605 -11.681 1.00 94.50 797 TYR A O 1
ATOM 6304 N N . LEU A 1 798 ? 10.412 0.727 -11.924 1.00 92.62 798 LEU A N 1
ATOM 6305 C CA . LEU A 1 798 ? 9.290 -0.196 -11.709 1.00 92.62 798 LEU A CA 1
ATOM 6306 C C . LEU A 1 798 ? 8.731 -0.079 -10.291 1.00 92.62 798 LEU A C 1
ATOM 6308 O O . LEU A 1 798 ? 7.518 0.041 -10.118 1.00 92.62 798 LEU A O 1
ATOM 6312 N N . TRP A 1 799 ? 9.606 -0.060 -9.284 1.00 95.88 799 TRP A N 1
ATOM 6313 C CA . TRP A 1 799 ? 9.198 0.117 -7.895 1.00 95.88 799 TRP A CA 1
ATOM 6314 C C . TRP A 1 799 ? 8.478 1.452 -7.678 1.00 95.88 799 TRP A C 1
ATOM 6316 O O . TRP A 1 799 ? 7.390 1.461 -7.115 1.00 95.88 799 TRP A O 1
ATOM 6326 N N . ALA A 1 800 ? 9.020 2.567 -8.175 1.00 95.38 800 ALA A N 1
ATOM 6327 C CA . ALA A 1 800 ? 8.413 3.888 -8.024 1.00 95.38 800 ALA A CA 1
ATOM 6328 C C . ALA A 1 800 ? 7.044 3.973 -8.718 1.00 95.38 800 ALA A C 1
ATOM 6330 O O . ALA A 1 800 ? 6.098 4.517 -8.147 1.00 95.38 800 ALA A O 1
ATOM 6331 N N . PHE A 1 801 ? 6.910 3.387 -9.913 1.00 95.88 801 PHE A N 1
ATOM 6332 C CA . PHE A 1 801 ? 5.626 3.268 -10.602 1.00 95.88 801 PHE A CA 1
ATOM 6333 C C . PHE A 1 801 ? 4.611 2.467 -9.773 1.00 95.88 801 PHE A C 1
ATOM 6335 O O . PHE A 1 801 ? 3.511 2.959 -9.517 1.00 95.88 801 PHE A O 1
ATOM 6342 N N . MET A 1 802 ? 4.987 1.281 -9.282 1.00 93.94 802 MET A N 1
ATOM 6343 C CA . MET A 1 802 ? 4.102 0.438 -8.470 1.00 93.94 802 MET A CA 1
ATOM 6344 C C . MET A 1 802 ? 3.786 1.041 -7.095 1.00 93.94 802 MET A C 1
ATOM 6346 O O . MET A 1 802 ? 2.676 0.865 -6.597 1.00 93.94 802 MET A O 1
ATOM 6350 N N . PHE A 1 803 ? 4.707 1.795 -6.494 1.00 93.88 803 PHE A N 1
ATOM 6351 C CA . PHE A 1 803 ? 4.502 2.536 -5.248 1.00 93.88 803 PHE A CA 1
ATOM 6352 C C . PHE A 1 803 ? 3.461 3.650 -5.428 1.00 93.88 803 PHE A C 1
ATOM 6354 O O . PHE A 1 803 ? 2.497 3.737 -4.661 1.00 93.88 803 PHE A O 1
ATOM 6361 N N . ILE A 1 804 ? 3.603 4.464 -6.482 1.00 94.31 804 ILE A N 1
ATOM 6362 C CA . ILE A 1 804 ? 2.632 5.511 -6.835 1.00 94.31 804 ILE A CA 1
ATOM 6363 C C . ILE A 1 804 ? 1.272 4.878 -7.145 1.00 94.31 804 ILE A C 1
ATOM 6365 O O . ILE A 1 804 ? 0.260 5.306 -6.587 1.00 94.31 804 ILE A O 1
ATOM 6369 N N . LEU A 1 805 ? 1.247 3.827 -7.971 1.00 90.44 805 LEU A N 1
ATOM 6370 C CA . LEU A 1 805 ? 0.036 3.075 -8.293 1.00 90.44 805 LEU A CA 1
ATOM 6371 C C . LEU A 1 805 ? -0.625 2.512 -7.028 1.00 90.44 805 LEU A C 1
ATOM 6373 O O . LEU A 1 805 ? -1.836 2.636 -6.884 1.00 90.44 805 LEU A O 1
ATOM 6377 N N . SER A 1 806 ? 0.146 1.980 -6.077 1.00 87.75 806 SER A N 1
ATOM 6378 C CA . SER A 1 806 ? -0.370 1.468 -4.801 1.00 87.75 806 SER A CA 1
ATOM 6379 C C . SER A 1 806 ? -1.041 2.568 -3.976 1.00 87.75 806 SER A C 1
ATOM 6381 O O . SER A 1 806 ? -2.167 2.385 -3.525 1.00 87.75 806 SER A O 1
ATOM 6383 N N . ILE A 1 807 ? -0.416 3.742 -3.823 1.00 86.38 807 ILE A N 1
ATOM 6384 C CA . ILE A 1 807 ? -1.010 4.878 -3.089 1.00 86.38 807 ILE A CA 1
ATOM 6385 C C . ILE A 1 807 ? -2.284 5.386 -3.781 1.00 86.38 807 ILE A C 1
ATOM 6387 O O . ILE A 1 807 ? -3.290 5.674 -3.117 1.00 86.38 807 ILE A O 1
ATOM 6391 N N . VAL A 1 808 ? -2.260 5.469 -5.115 1.00 87.12 808 VAL A N 1
ATOM 6392 C CA . VAL A 1 808 ? -3.426 5.826 -5.930 1.00 87.12 808 VAL A CA 1
ATOM 6393 C C . VAL A 1 808 ? -4.537 4.801 -5.717 1.00 87.12 808 VAL A C 1
ATOM 6395 O O . VAL A 1 808 ? -5.641 5.188 -5.345 1.00 87.12 808 VAL A O 1
ATOM 6398 N N . MET A 1 809 ? -4.260 3.504 -5.841 1.00 84.69 809 MET A N 1
ATOM 6399 C CA . MET A 1 809 ? -5.249 2.436 -5.683 1.00 84.69 809 MET A CA 1
ATOM 6400 C C . MET A 1 809 ? -5.783 2.328 -4.252 1.00 84.69 809 MET A C 1
ATOM 6402 O O . MET A 1 809 ? -6.990 2.222 -4.083 1.00 84.69 809 MET A O 1
ATOM 6406 N N . MET A 1 810 ? -4.959 2.478 -3.213 1.00 82.00 810 MET A N 1
ATOM 6407 C CA . MET A 1 810 ? -5.424 2.550 -1.816 1.00 82.00 810 MET A CA 1
ATOM 6408 C C . MET A 1 810 ? -6.359 3.748 -1.561 1.00 82.00 810 MET A C 1
ATOM 6410 O O . MET A 1 810 ? -7.178 3.716 -0.642 1.00 82.00 810 MET A O 1
ATOM 6414 N N . THR A 1 811 ? -6.264 4.804 -2.376 1.00 81.69 811 THR A N 1
ATOM 6415 C CA . THR A 1 811 ? -7.149 5.977 -2.311 1.00 81.69 811 THR A CA 1
ATOM 6416 C C . THR A 1 811 ? -8.400 5.805 -3.179 1.00 81.69 811 THR A C 1
ATOM 6418 O O . THR A 1 811 ? -9.508 6.088 -2.723 1.00 81.69 811 THR A O 1
ATOM 6421 N N . LEU A 1 812 ? -8.245 5.333 -4.419 1.00 83.56 812 LEU A N 1
ATOM 6422 C CA . LEU A 1 812 ? -9.333 5.161 -5.382 1.00 83.56 812 LEU A CA 1
ATOM 6423 C C . LEU A 1 812 ? -10.204 3.947 -5.067 1.00 83.56 812 LEU A C 1
ATOM 6425 O O . LEU A 1 812 ? -11.414 4.028 -5.258 1.00 83.56 812 LEU A O 1
ATOM 6429 N N . TYR A 1 813 ? -9.639 2.850 -4.556 1.00 84.88 813 TYR A N 1
ATOM 6430 C CA . TYR A 1 813 ? -10.377 1.618 -4.291 1.00 84.88 813 TYR A CA 1
ATOM 6431 C C . TYR A 1 813 ? -11.609 1.862 -3.414 1.00 84.88 813 TYR A C 1
ATOM 6433 O O . TYR A 1 813 ? -12.715 1.665 -3.908 1.00 84.88 813 TYR A O 1
ATOM 6441 N N . PRO A 1 814 ? -11.508 2.391 -2.182 1.00 83.81 814 PRO A N 1
ATOM 6442 C CA . PRO A 1 814 ? -12.683 2.561 -1.332 1.00 83.81 814 PRO A CA 1
ATOM 6443 C C . PRO A 1 814 ? -13.604 3.730 -1.736 1.00 83.81 814 PRO A C 1
ATOM 6445 O O . PRO A 1 814 ? -14.663 3.905 -1.134 1.00 83.81 814 PRO A O 1
ATOM 6448 N N . ILE A 1 815 ? -13.209 4.566 -2.705 1.00 82.38 815 ILE A N 1
ATOM 6449 C CA . ILE A 1 815 ? -13.979 5.744 -3.149 1.00 82.38 815 ILE A CA 1
ATOM 6450 C C . ILE A 1 815 ? -14.718 5.479 -4.464 1.00 82.38 815 ILE A C 1
ATOM 6452 O O . ILE A 1 815 ? -15.849 5.932 -4.618 1.00 82.38 815 ILE A O 1
ATOM 6456 N N . LEU A 1 816 ? -14.081 4.774 -5.400 1.00 85.25 816 LEU A N 1
ATOM 6457 C CA . LEU A 1 816 ? -14.565 4.558 -6.763 1.00 85.25 816 LEU A CA 1
ATOM 6458 C C . LEU A 1 816 ? -14.788 3.092 -7.105 1.00 85.25 816 LEU A C 1
ATOM 6460 O O . LEU A 1 816 ? -15.704 2.829 -7.866 1.00 85.25 816 LEU A O 1
ATOM 6464 N N . ILE A 1 817 ? -13.979 2.158 -6.591 1.00 85.38 817 ILE A N 1
ATOM 6465 C CA . ILE A 1 817 ? -14.083 0.736 -6.954 1.00 85.38 817 ILE A CA 1
ATOM 6466 C C . ILE A 1 817 ? -15.045 0.032 -6.012 1.00 85.38 817 ILE A C 1
ATOM 6468 O O . ILE A 1 817 ? -16.097 -0.424 -6.440 1.00 85.38 817 ILE A O 1
ATOM 6472 N N . ALA A 1 818 ? -14.717 -0.009 -4.723 1.00 86.38 818 ALA A N 1
ATOM 6473 C CA . ALA A 1 818 ? -15.489 -0.686 -3.699 1.00 86.38 818 ALA A CA 1
ATOM 6474 C C . ALA A 1 818 ? -16.977 -0.307 -3.687 1.00 86.38 818 ALA A C 1
ATOM 6476 O O . ALA A 1 818 ? -17.720 -1.187 -3.281 1.00 86.38 818 ALA A O 1
ATOM 6477 N N . PRO A 1 819 ? -17.442 0.893 -4.122 1.00 89.44 819 PRO A N 1
ATOM 6478 C CA . PRO A 1 819 ? -18.873 1.206 -4.276 1.00 89.44 819 PRO A CA 1
ATOM 6479 C C . PRO A 1 819 ? -19.580 0.730 -5.572 1.00 89.44 819 PRO A C 1
ATOM 6481 O O . PRO A 1 819 ? -20.789 0.901 -5.712 1.00 89.44 819 PRO A O 1
ATOM 6484 N N . LEU A 1 820 ? -18.863 0.162 -6.550 1.00 87.75 820 LEU A N 1
ATOM 6485 C CA . LEU A 1 820 ? -19.426 -0.389 -7.797 1.00 87.75 820 LEU A CA 1
ATOM 6486 C C . LEU A 1 820 ? -20.114 -1.764 -7.739 1.00 87.75 820 LEU A C 1
ATOM 6488 O O . LEU A 1 820 ? -21.007 -1.987 -8.559 1.00 87.75 820 LEU A O 1
ATOM 6492 N N . PHE A 1 821 ? -19.723 -2.756 -6.943 1.00 87.94 821 PHE A N 1
ATOM 6493 C CA . PHE A 1 821 ? -19.142 -2.722 -5.603 1.00 87.94 821 PHE A CA 1
ATOM 6494 C C . PHE A 1 821 ? -20.327 -2.613 -4.577 1.00 87.94 821 PHE A C 1
ATOM 6496 O O . PHE A 1 821 ? -21.494 -2.708 -4.953 1.00 87.94 821 PHE A O 1
ATOM 6503 N N . ASN A 1 822 ? -20.086 -2.364 -3.294 1.00 88.31 822 ASN A N 1
ATOM 6504 C CA . ASN A 1 822 ? -21.084 -2.290 -2.220 1.00 88.31 822 ASN A CA 1
ATOM 6505 C C . ASN A 1 822 ? -21.875 -0.976 -2.166 1.00 88.31 822 ASN A C 1
ATOM 6507 O O . ASN A 1 822 ? -21.390 0.088 -2.551 1.00 88.31 822 ASN A O 1
ATOM 6511 N N . LYS A 1 823 ? -23.055 -1.011 -1.544 1.00 91.56 823 LYS A N 1
ATOM 6512 C CA . LYS A 1 823 ? -23.717 0.191 -1.045 1.00 91.56 823 LYS A CA 1
ATOM 6513 C C . LYS A 1 823 ? -23.126 0.564 0.317 1.00 91.56 823 LYS A C 1
ATOM 6515 O O . LYS A 1 823 ? -23.282 -0.149 1.302 1.00 91.56 823 LYS A O 1
ATOM 6520 N N . PHE A 1 824 ? -22.494 1.733 0.379 1.00 91.94 824 PHE A N 1
ATOM 6521 C CA . PHE A 1 824 ? -22.047 2.341 1.632 1.00 91.94 824 PHE A CA 1
ATOM 6522 C C . PHE A 1 824 ? -23.047 3.406 2.081 1.00 91.94 824 PHE A C 1
ATOM 6524 O O . PHE A 1 824 ? -23.219 4.425 1.408 1.00 91.94 824 PHE A O 1
ATOM 6531 N N . THR A 1 825 ? -23.680 3.202 3.232 1.00 93.50 825 THR A N 1
ATOM 6532 C CA . THR A 1 825 ? -24.560 4.189 3.880 1.00 93.50 825 THR A CA 1
ATOM 6533 C C . THR A 1 825 ? -23.901 4.725 5.148 1.00 93.50 825 THR A C 1
ATOM 6535 O O . THR A 1 825 ? -23.238 3.953 5.835 1.00 93.50 825 THR A O 1
ATOM 6538 N N . PRO A 1 826 ? -24.023 6.019 5.496 1.00 94.19 826 PRO A N 1
ATOM 6539 C CA . PRO A 1 826 ? -23.573 6.505 6.802 1.00 94.19 826 PRO A CA 1
ATOM 6540 C C . PRO A 1 826 ? -24.217 5.695 7.936 1.00 94.19 826 PRO A C 1
ATOM 6542 O O . PRO A 1 826 ? -25.378 5.303 7.805 1.00 94.19 826 PRO A O 1
ATOM 6545 N N . LEU A 1 827 ? -23.492 5.447 9.031 1.00 94.38 827 LEU A N 1
ATOM 6546 C CA . LEU A 1 827 ? -24.107 4.843 10.217 1.00 94.38 827 LEU A CA 1
ATOM 6547 C C . LEU A 1 827 ? -25.188 5.805 10.760 1.00 94.38 827 LEU A C 1
ATOM 6549 O O . LEU A 1 827 ? -24.883 6.995 10.926 1.00 94.38 827 LEU A O 1
ATOM 6553 N N . PRO A 1 828 ? -26.428 5.333 11.011 1.00 91.25 828 PRO A N 1
ATOM 6554 C CA . PRO A 1 828 ? -27.486 6.158 11.586 1.00 91.25 828 PRO A CA 1
ATOM 6555 C C . PRO A 1 828 ? -27.070 6.809 12.909 1.00 91.25 828 PRO A C 1
ATOM 6557 O O . PRO A 1 828 ? -26.195 6.303 13.613 1.00 91.25 828 PRO A O 1
ATOM 6560 N N . GLU A 1 829 ? -27.705 7.930 13.249 1.00 91.25 829 GLU A N 1
ATOM 6561 C CA . GLU A 1 829 ? -27.553 8.528 14.580 1.00 91.25 829 GLU A CA 1
ATOM 6562 C C . GLU A 1 829 ? -28.145 7.588 15.645 1.00 91.25 829 GLU A C 1
ATOM 6564 O O . GLU A 1 829 ? -29.203 6.991 15.432 1.00 91.25 829 GLU A O 1
ATOM 6569 N N . GLY A 1 830 ? -27.458 7.439 16.780 1.00 91.88 830 GLY A N 1
ATOM 6570 C CA . GLY A 1 830 ? -27.849 6.535 17.864 1.00 91.88 830 GLY A CA 1
ATOM 6571 C C . GLY A 1 830 ? -26.677 6.140 18.767 1.00 91.88 830 GLY A C 1
ATOM 6572 O O . GLY A 1 830 ? -25.523 6.471 18.485 1.00 91.88 830 GLY A O 1
ATOM 6573 N N . GLY A 1 831 ? -26.970 5.393 19.838 1.00 92.94 831 GLY A N 1
ATOM 6574 C CA . GLY A 1 831 ? -26.009 5.060 20.901 1.00 92.94 831 GLY A CA 1
ATOM 6575 C C . GLY A 1 831 ? -24.700 4.435 20.403 1.00 92.94 831 GLY A C 1
ATOM 6576 O O . GLY A 1 831 ? -23.624 4.903 20.772 1.00 92.94 831 GLY A O 1
ATOM 6577 N N . LEU A 1 832 ? -24.770 3.453 19.497 1.00 93.69 832 LEU A N 1
ATOM 6578 C CA . LEU A 1 832 ? -23.591 2.843 18.871 1.00 93.69 832 LEU A CA 1
ATOM 6579 C C . LEU A 1 832 ? -22.661 3.876 18.218 1.00 93.69 832 LEU A C 1
ATOM 6581 O O . LEU A 1 832 ? -21.440 3.819 18.381 1.00 93.69 832 LEU A O 1
ATOM 6585 N N . ARG A 1 833 ? -23.233 4.838 17.485 1.00 94.62 833 ARG A N 1
ATOM 6586 C CA . ARG A 1 833 ? -22.465 5.872 16.789 1.00 94.62 833 ARG A CA 1
ATOM 6587 C C . ARG A 1 833 ? -21.787 6.812 17.777 1.00 94.62 833 ARG A C 1
ATOM 6589 O O . ARG A 1 833 ? -20.588 7.046 17.646 1.00 94.62 833 ARG A O 1
ATOM 6596 N N . GLU A 1 834 ? -22.513 7.278 18.788 1.00 95.12 834 GLU A N 1
ATOM 6597 C CA . GLU A 1 834 ? -21.965 8.135 19.846 1.00 95.12 834 GLU A CA 1
ATOM 6598 C C . GLU A 1 834 ? -20.816 7.450 20.601 1.00 95.12 834 GLU A C 1
ATOM 6600 O O . GLU A 1 834 ? -19.777 8.068 20.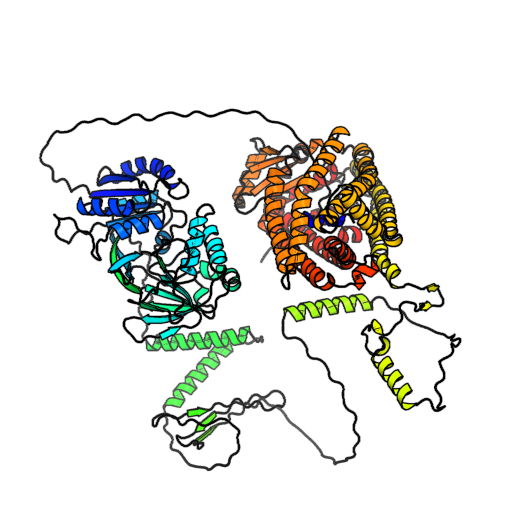843 1.00 95.12 834 GLU A O 1
ATOM 6605 N N . LYS A 1 835 ? -20.952 6.155 20.924 1.00 95.44 835 LYS A N 1
ATOM 6606 C CA . LYS A 1 835 ? -19.889 5.365 21.569 1.00 95.44 835 LYS A CA 1
ATOM 6607 C C . LYS A 1 835 ? -18.638 5.260 20.690 1.00 95.44 835 LYS A C 1
ATOM 6609 O O . LYS A 1 835 ? -17.533 5.507 21.178 1.00 95.44 835 LYS A O 1
ATOM 6614 N N . ILE A 1 836 ? -18.796 4.953 19.398 1.00 95.62 836 ILE A N 1
ATOM 6615 C CA . ILE A 1 836 ? -17.679 4.870 18.441 1.00 95.62 836 ILE A CA 1
ATOM 6616 C C . ILE A 1 836 ? -17.003 6.237 18.257 1.00 95.62 836 ILE A C 1
ATOM 6618 O O . ILE A 1 836 ? -15.774 6.321 18.277 1.00 95.62 836 ILE A O 1
ATOM 6622 N N . GLU A 1 837 ? -17.772 7.319 18.118 1.00 94.94 837 GLU A N 1
ATOM 6623 C CA . GLU A 1 837 ? -17.233 8.677 17.984 1.00 94.94 837 GLU A CA 1
ATOM 6624 C C . GLU A 1 837 ? -16.494 9.123 19.259 1.00 94.94 837 GLU A C 1
ATOM 6626 O O . GLU A 1 837 ? -15.395 9.676 19.170 1.00 94.94 837 GLU A O 1
ATOM 6631 N N . LYS A 1 838 ? -17.016 8.793 20.448 1.00 95.69 838 LYS A N 1
ATOM 6632 C CA . LYS A 1 838 ? -16.363 9.044 21.745 1.00 95.69 838 LYS A CA 1
ATOM 6633 C C . LYS A 1 838 ? -15.054 8.260 21.907 1.00 95.69 838 LYS A C 1
ATOM 6635 O O . LYS A 1 838 ? -14.066 8.824 22.383 1.00 95.69 838 LYS A O 1
ATOM 6640 N N . LEU A 1 839 ? -15.018 6.992 21.490 1.00 95.56 839 LEU A N 1
ATOM 6641 C CA . LEU A 1 839 ? -13.807 6.162 21.493 1.00 95.56 839 LEU A CA 1
ATOM 6642 C C . LEU A 1 839 ? -12.758 6.676 20.490 1.00 95.56 839 LEU A C 1
ATOM 6644 O O . LEU A 1 839 ? -11.574 6.769 20.811 1.00 95.56 839 LEU A O 1
ATOM 6648 N N . ALA A 1 840 ? -13.182 7.077 19.290 1.00 94.50 840 ALA A N 1
ATOM 6649 C CA . ALA A 1 840 ? -12.299 7.709 18.316 1.00 94.50 840 ALA A CA 1
ATOM 6650 C C . ALA A 1 840 ? -11.716 9.031 18.855 1.00 94.50 840 ALA A C 1
ATOM 6652 O O . ALA A 1 840 ? -10.510 9.273 18.737 1.00 94.50 840 ALA A O 1
ATOM 6653 N N . ALA A 1 841 ? -12.545 9.861 19.495 1.00 94.12 841 ALA A N 1
ATOM 6654 C CA . ALA A 1 841 ? -12.129 11.130 20.085 1.00 94.12 841 ALA A CA 1
ATOM 6655 C C . ALA A 1 841 ? -11.119 10.948 21.232 1.00 94.12 841 ALA A C 1
ATOM 6657 O O . ALA A 1 841 ? -10.101 11.645 21.252 1.00 94.12 841 ALA A O 1
ATOM 6658 N N . SER A 1 842 ? -11.335 9.988 22.143 1.00 95.31 842 SER A N 1
ATOM 6659 C CA . SER A 1 842 ? -10.415 9.734 23.266 1.00 95.31 842 SER A CA 1
ATOM 6660 C C . SER A 1 842 ? -9.019 9.303 22.796 1.00 95.31 842 SER A C 1
ATOM 6662 O O . SER A 1 842 ? -8.009 9.729 23.358 1.00 95.31 842 SER A O 1
ATOM 6664 N N . LEU A 1 843 ? -8.941 8.546 21.696 1.00 93.88 843 LEU A N 1
ATOM 6665 C CA . LEU A 1 843 ? -7.683 8.120 21.075 1.00 93.88 843 LEU A CA 1
ATOM 6666 C C . LEU A 1 843 ? -7.051 9.165 20.137 1.00 93.88 843 LEU A C 1
ATOM 6668 O O . LEU A 1 843 ? -5.949 8.931 19.623 1.00 93.88 843 LEU A O 1
ATOM 6672 N N . LYS A 1 844 ? -7.714 10.317 19.940 1.00 92.56 844 LYS A N 1
ATOM 6673 C CA . LYS A 1 844 ? -7.383 11.366 18.955 1.00 92.56 844 LYS A CA 1
ATOM 6674 C C . LYS A 1 844 ? -7.331 10.835 17.512 1.00 92.56 844 LYS A C 1
ATOM 6676 O O . LYS A 1 844 ? -6.527 11.291 16.696 1.00 92.56 844 LYS A O 1
ATOM 6681 N N . PHE A 1 845 ? -8.178 9.857 17.194 1.00 91.50 845 PHE A N 1
ATOM 6682 C CA . PHE A 1 845 ? -8.323 9.311 15.848 1.00 91.50 845 PHE A CA 1
ATOM 6683 C C . PHE A 1 845 ? -9.064 10.315 14.945 1.00 91.50 845 PHE A C 1
ATOM 6685 O O . PHE A 1 845 ? -10.151 10.766 15.308 1.00 91.50 845 PHE A O 1
ATOM 6692 N N . PRO A 1 846 ? -8.531 10.675 13.761 1.00 88.00 846 PRO A N 1
ATOM 6693 C CA . PRO A 1 846 ? -9.162 11.639 12.859 1.00 88.00 846 PRO A CA 1
ATOM 6694 C C . PRO A 1 846 ? -10.302 10.989 12.052 1.00 88.00 846 PRO A C 1
ATOM 6696 O O . PRO A 1 846 ? -10.213 10.842 10.827 1.00 88.00 846 PRO A O 1
ATOM 6699 N N . LEU A 1 847 ? -11.363 10.574 12.751 1.00 89.94 847 LEU A N 1
ATOM 6700 C CA . LEU A 1 847 ? -12.581 10.022 12.161 1.00 89.94 847 LEU A CA 1
ATOM 6701 C C . LEU A 1 847 ? -13.272 11.090 11.312 1.00 89.94 847 LEU A C 1
ATOM 6703 O O . LEU A 1 847 ? -13.671 12.136 11.817 1.00 89.94 847 LEU A O 1
ATOM 6707 N N . LYS A 1 848 ? -13.421 10.826 10.012 1.00 86.19 848 LYS A N 1
ATOM 6708 C CA . LYS A 1 848 ? -14.093 11.742 9.081 1.00 86.19 848 LYS A CA 1
ATOM 6709 C C . LYS A 1 848 ? -15.484 11.277 8.668 1.00 86.19 848 LYS A C 1
ATOM 6711 O O . LYS A 1 848 ? -16.337 12.116 8.399 1.00 86.19 848 LYS A O 1
ATOM 6716 N N . LYS A 1 849 ? -15.685 9.962 8.535 1.00 85.94 849 LYS A N 1
ATOM 6717 C CA . LYS A 1 849 ? -16.980 9.326 8.247 1.00 85.94 849 LYS A CA 1
ATOM 6718 C C . LYS A 1 849 ? -17.006 7.906 8.811 1.00 85.94 849 LYS A C 1
ATOM 6720 O O . LYS A 1 849 ? -16.007 7.193 8.705 1.00 85.94 849 LYS A O 1
ATOM 6725 N N . LEU A 1 850 ? -18.163 7.509 9.323 1.00 92.88 850 LEU A N 1
ATOM 6726 C CA . LEU A 1 850 ? -18.486 6.163 9.783 1.00 92.88 850 LEU A CA 1
ATOM 6727 C C . LEU A 1 850 ? -19.575 5.602 8.858 1.00 92.88 850 LEU A C 1
ATOM 6729 O O . LEU A 1 850 ? -20.594 6.258 8.631 1.00 92.88 850 LEU A O 1
ATOM 6733 N N . PHE A 1 851 ? -19.323 4.439 8.264 1.00 94.38 851 PHE A N 1
ATOM 6734 C CA . PHE A 1 851 ? -20.189 3.824 7.259 1.00 94.38 851 PHE A CA 1
ATOM 6735 C C . PHE A 1 851 ? -20.616 2.416 7.676 1.00 94.38 851 PHE A C 1
ATOM 6737 O O . PHE A 1 851 ? -19.865 1.694 8.327 1.00 94.38 851 PHE A O 1
ATOM 6744 N N . VAL A 1 852 ? -21.794 2.020 7.211 1.00 95.38 852 VAL A N 1
ATOM 6745 C CA . VAL A 1 852 ? -22.251 0.635 7.132 1.00 95.38 852 VAL A CA 1
ATOM 6746 C C . VAL A 1 852 ? -22.170 0.188 5.675 1.00 95.38 852 VAL A C 1
ATOM 6748 O O . VAL A 1 852 ? -22.480 0.971 4.770 1.00 95.38 852 VAL A O 1
ATOM 6751 N N . VAL A 1 853 ? -21.735 -1.048 5.455 1.00 94.88 853 VAL A N 1
ATOM 6752 C CA . VAL A 1 853 ? -21.681 -1.701 4.145 1.00 94.88 853 VAL A CA 1
ATOM 6753 C C . VAL A 1 853 ? -22.685 -2.854 4.083 1.00 94.88 853 VAL A C 1
ATOM 6755 O O . VAL A 1 853 ? -22.852 -3.580 5.062 1.00 94.88 853 VAL A O 1
ATOM 6758 N N . ASP A 1 854 ? -23.367 -3.013 2.946 1.00 93.50 854 ASP A N 1
ATOM 6759 C CA . ASP A 1 854 ? -24.459 -3.975 2.731 1.00 93.50 854 ASP A CA 1
ATOM 6760 C C . ASP A 1 854 ? -23.980 -5.416 2.455 1.00 93.50 854 ASP A C 1
ATOM 6762 O O . ASP A 1 854 ? -24.418 -6.072 1.505 1.00 93.50 854 ASP A O 1
ATOM 6766 N N . GLY A 1 855 ? -23.081 -5.931 3.300 1.00 88.19 855 GLY A N 1
ATOM 6767 C CA . GLY A 1 855 ? -22.516 -7.282 3.189 1.00 88.19 855 GLY A CA 1
ATOM 6768 C C . GLY A 1 855 ? -23.573 -8.396 3.188 1.00 88.19 855 GLY A C 1
ATOM 6769 O O . GLY A 1 855 ? -23.427 -9.387 2.463 1.00 88.19 855 GLY A O 1
ATOM 6770 N N . SER A 1 856 ? -24.689 -8.190 3.900 1.00 91.50 856 SER A N 1
ATOM 6771 C CA . SER A 1 856 ? -25.836 -9.110 3.953 1.00 91.50 856 SER A CA 1
ATOM 6772 C C . SER A 1 856 ? -26.450 -9.426 2.586 1.00 91.50 856 SER A C 1
ATOM 6774 O O . SER A 1 856 ? -27.062 -10.479 2.417 1.00 91.50 856 SER A O 1
ATOM 6776 N N . THR A 1 857 ? -26.238 -8.576 1.574 1.00 88.56 857 THR A N 1
ATOM 6777 C CA . THR A 1 857 ? -26.669 -8.839 0.190 1.00 88.56 857 THR A CA 1
ATOM 6778 C C . THR A 1 857 ? -25.984 -10.052 -0.447 1.00 88.56 857 THR A C 1
ATOM 6780 O O . THR A 1 857 ? -26.382 -10.472 -1.535 1.00 88.56 857 THR A O 1
ATOM 6783 N N . ARG A 1 858 ? -24.937 -10.597 0.191 1.00 86.31 858 ARG A N 1
ATOM 6784 C CA . ARG A 1 858 ? -24.075 -11.657 -0.354 1.00 86.31 858 ARG A CA 1
ATOM 6785 C C . ARG A 1 858 ? -23.791 -12.799 0.578 1.00 86.31 858 ARG A C 1
ATOM 6787 O O . ARG A 1 858 ? -23.873 -13.949 0.157 1.00 86.31 858 ARG A O 1
ATOM 6794 N N . SER A 1 859 ? -23.454 -12.481 1.813 1.00 89.81 859 SER A N 1
ATOM 6795 C CA . SER A 1 859 ? -23.134 -13.471 2.826 1.00 89.81 859 SER A CA 1
ATOM 6796 C C . SER A 1 859 ? -23.623 -12.988 4.175 1.00 89.81 859 SER A C 1
ATOM 6798 O O . SER A 1 859 ? -23.545 -11.796 4.455 1.00 89.81 859 SER A O 1
ATOM 6800 N N . SER A 1 860 ? -24.021 -13.902 5.054 1.00 88.06 860 SER A N 1
ATOM 6801 C CA . SER A 1 860 ? -24.214 -13.586 6.476 1.00 88.06 860 SER A CA 1
ATOM 6802 C C . SER A 1 860 ? -22.902 -13.494 7.276 1.00 88.06 860 SER A C 1
ATOM 6804 O O . SER A 1 860 ? -22.941 -13.533 8.503 1.00 88.06 860 SER A O 1
ATOM 6806 N N . HIS A 1 861 ? -21.747 -13.371 6.609 1.00 86.88 861 HIS A N 1
ATOM 6807 C CA . HIS A 1 861 ? -20.463 -13.154 7.273 1.00 86.88 861 HIS A CA 1
ATOM 6808 C C . HIS A 1 861 ? -20.324 -11.728 7.805 1.00 86.88 861 HIS A C 1
ATOM 6810 O O . HIS A 1 861 ? -20.758 -10.770 7.160 1.00 86.88 861 HIS A O 1
ATOM 6816 N N . SER A 1 862 ? -19.677 -11.597 8.960 1.00 87.94 862 SER A N 1
ATOM 6817 C CA . SER A 1 862 ? -19.523 -10.334 9.689 1.00 87.94 862 SER A CA 1
ATOM 6818 C C . SER A 1 862 ? -18.076 -9.894 9.783 1.00 87.94 862 SER A C 1
ATOM 6820 O O . SER A 1 862 ? -17.194 -10.699 10.082 1.00 87.94 862 SER A O 1
ATOM 6822 N N . ASN A 1 863 ? -17.847 -8.601 9.543 1.00 87.56 863 ASN A N 1
ATOM 6823 C CA . ASN A 1 863 ? -16.528 -7.983 9.576 1.00 87.56 863 ASN A CA 1
ATOM 6824 C C . ASN A 1 863 ? -16.620 -6.468 9.875 1.00 87.56 863 ASN A C 1
ATOM 6826 O O . ASN A 1 863 ? -17.677 -5.846 9.723 1.00 87.56 863 ASN A O 1
ATOM 6830 N N . ALA A 1 864 ? -15.503 -5.863 10.264 1.00 89.25 864 ALA A N 1
ATOM 6831 C CA . ALA A 1 864 ? -15.298 -4.421 10.356 1.00 89.25 864 ALA A CA 1
ATOM 6832 C C . ALA A 1 864 ? -13.904 -4.090 9.814 1.00 89.25 864 ALA A C 1
ATOM 6834 O O . ALA A 1 864 ? -13.008 -4.922 9.868 1.00 89.25 864 ALA A O 1
ATOM 6835 N N . TYR A 1 865 ? -13.712 -2.893 9.265 1.00 88.12 865 TYR A N 1
ATOM 6836 C CA . TYR A 1 865 ? -12.387 -2.463 8.819 1.00 88.12 865 TYR A CA 1
ATOM 6837 C C . TYR A 1 865 ? -12.253 -0.943 8.777 1.00 88.12 865 TYR A C 1
ATOM 6839 O O . TYR A 1 865 ? -13.232 -0.193 8.699 1.00 88.12 865 TYR A O 1
ATOM 6847 N N . MET A 1 866 ? -11.008 -0.473 8.769 1.00 88.25 866 MET A N 1
ATOM 6848 C CA . MET A 1 866 ? -10.677 0.944 8.648 1.00 88.25 866 MET A CA 1
ATOM 6849 C C . MET A 1 866 ? -9.857 1.236 7.397 1.00 88.25 866 MET A C 1
ATOM 6851 O O . MET A 1 866 ? -9.028 0.436 6.971 1.00 88.25 866 MET A O 1
ATOM 6855 N N . TYR A 1 867 ? -10.031 2.428 6.826 1.00 83.25 867 TYR A N 1
ATOM 6856 C CA . TYR A 1 867 ? -9.200 2.886 5.713 1.00 83.25 867 TYR A CA 1
ATOM 6857 C C . TYR A 1 867 ? -9.002 4.407 5.698 1.00 83.25 867 TYR A C 1
ATOM 6859 O O . TYR A 1 867 ? -9.704 5.172 6.364 1.00 83.25 867 TYR A O 1
ATOM 6867 N N . GLY A 1 868 ? -8.036 4.856 4.894 1.00 74.75 868 GLY A N 1
ATOM 6868 C CA . GLY A 1 868 ? -7.798 6.269 4.598 1.00 74.75 868 GLY A CA 1
ATOM 6869 C C . GLY A 1 868 ? -6.485 6.827 5.155 1.00 74.75 868 GLY A C 1
ATOM 6870 O O . GLY A 1 868 ? -6.015 6.476 6.244 1.00 74.75 868 GLY A O 1
ATOM 6871 N N . PHE A 1 869 ? -5.896 7.741 4.385 1.00 69.19 869 PHE A N 1
ATOM 6872 C CA . PHE A 1 869 ? -4.620 8.384 4.688 1.00 69.19 869 PHE A CA 1
ATOM 6873 C C . PHE A 1 869 ? -4.766 9.651 5.542 1.00 69.19 869 PHE A C 1
ATOM 6875 O O . PHE A 1 869 ? -5.771 10.368 5.486 1.00 69.19 869 PHE A O 1
ATOM 6882 N N . PHE A 1 870 ? -3.709 9.948 6.304 1.00 69.75 870 PHE A N 1
ATOM 6883 C CA . PHE A 1 870 ? -3.548 11.165 7.107 1.00 69.75 870 PHE A CA 1
ATOM 6884 C C . PHE A 1 870 ? -4.794 11.498 7.955 1.00 69.75 870 PHE A C 1
ATOM 6886 O O . PHE A 1 870 ? -5.206 10.691 8.787 1.00 69.75 870 PHE A O 1
ATOM 6893 N N . LYS A 1 871 ? -5.393 12.679 7.743 1.00 71.38 871 LYS A N 1
ATOM 6894 C CA . LYS A 1 871 ? -6.553 13.210 8.481 1.00 71.38 871 LYS A CA 1
ATOM 6895 C C . LYS A 1 871 ? -7.918 12.790 7.899 1.00 71.38 871 LYS A C 1
ATOM 6897 O O . LYS A 1 871 ? -8.942 13.310 8.321 1.00 71.38 871 LYS A O 1
ATOM 6902 N N . ASN A 1 872 ? -7.951 11.907 6.899 1.00 75.94 872 ASN A N 1
ATOM 6903 C CA . ASN A 1 872 ? -9.172 11.490 6.198 1.00 75.94 872 ASN A CA 1
ATOM 6904 C C . ASN A 1 872 ? -9.498 10.011 6.473 1.00 75.94 872 ASN A C 1
ATOM 6906 O O . ASN A 1 872 ? -9.679 9.238 5.530 1.00 75.94 872 ASN A O 1
ATOM 6910 N N . LYS A 1 873 ? -9.551 9.606 7.747 1.00 85.56 873 LYS A N 1
ATOM 6911 C CA . LYS A 1 873 ? -9.805 8.208 8.120 1.00 85.56 873 LYS A CA 1
ATOM 6912 C C . LYS A 1 873 ? -11.294 7.903 8.211 1.00 85.56 873 LYS A C 1
ATOM 6914 O O . LYS A 1 873 ? -12.111 8.773 8.520 1.00 85.56 873 LYS A O 1
ATOM 6919 N N . ARG A 1 874 ? -11.645 6.665 7.883 1.00 88.81 874 ARG A N 1
ATOM 6920 C CA . ARG A 1 874 ? -13.016 6.161 7.860 1.00 88.81 874 ARG A CA 1
ATOM 6921 C C . ARG A 1 874 ? -13.058 4.764 8.458 1.00 88.81 874 ARG A C 1
ATOM 6923 O O . ARG A 1 874 ? -12.116 3.994 8.286 1.00 88.81 874 ARG A O 1
ATOM 6930 N N . ILE A 1 875 ? -14.167 4.469 9.119 1.00 93.31 875 ILE A N 1
ATOM 6931 C CA . ILE A 1 875 ? -14.490 3.156 9.678 1.00 93.31 875 ILE A CA 1
ATOM 6932 C C . ILE A 1 875 ? -15.677 2.607 8.880 1.00 93.31 875 ILE A C 1
ATOM 6934 O O . ILE A 1 875 ? -16.596 3.365 8.547 1.00 93.31 875 ILE A O 1
ATOM 6938 N N . VAL A 1 876 ? -15.640 1.316 8.558 1.00 93.56 876 VAL A N 1
ATOM 6939 C CA . VAL A 1 876 ? -16.734 0.577 7.924 1.00 93.56 876 VAL A CA 1
ATOM 6940 C C . VAL A 1 876 ? -17.112 -0.607 8.800 1.00 93.56 876 VAL A C 1
ATOM 6942 O O . VAL A 1 876 ? -16.262 -1.422 9.149 1.00 93.56 876 VAL A O 1
ATOM 6945 N N . LEU A 1 877 ? -18.400 -0.712 9.103 1.00 94.69 877 LEU A N 1
ATOM 6946 C CA . LEU A 1 877 ? -19.022 -1.868 9.739 1.00 94.69 877 LEU A CA 1
ATOM 6947 C C . LEU A 1 877 ? -19.823 -2.636 8.686 1.00 94.69 877 LEU A C 1
ATOM 6949 O O . LEU A 1 877 ? -20.488 -2.012 7.859 1.00 94.69 877 LEU A O 1
ATOM 6953 N N . TYR A 1 878 ? -19.805 -3.965 8.711 1.00 94.12 878 TYR A N 1
ATOM 6954 C CA . TYR A 1 878 ? -20.788 -4.738 7.952 1.00 94.12 878 TYR A CA 1
ATOM 6955 C C . TYR A 1 878 ? -22.158 -4.630 8.636 1.00 94.12 878 TYR A C 1
ATOM 6957 O O . TYR A 1 878 ? -22.254 -4.581 9.863 1.00 94.12 878 TYR A O 1
ATOM 6965 N N . ASP A 1 879 ? -23.232 -4.599 7.855 1.00 93.94 879 ASP A N 1
ATOM 6966 C CA . ASP A 1 879 ? -24.598 -4.643 8.382 1.00 93.94 879 ASP A CA 1
ATOM 6967 C C . ASP A 1 879 ? -24.892 -5.945 9.147 1.00 93.94 879 ASP A C 1
ATOM 6969 O O . ASP A 1 879 ? -25.547 -5.911 10.188 1.00 93.94 879 ASP A O 1
ATOM 6973 N N . THR A 1 880 ? -24.336 -7.068 8.693 1.00 93.00 880 THR A N 1
ATOM 6974 C CA . THR A 1 880 ? -24.343 -8.370 9.380 1.00 93.00 880 THR A CA 1
ATOM 6975 C C . THR A 1 880 ? -23.736 -8.305 10.782 1.00 93.00 880 THR A C 1
ATOM 6977 O O . THR A 1 880 ? -24.328 -8.844 11.717 1.00 93.00 880 THR A O 1
ATOM 6980 N N . LEU A 1 881 ? -22.624 -7.578 10.962 1.00 92.69 881 LEU A N 1
ATOM 6981 C CA . LEU A 1 881 ? -21.974 -7.398 12.266 1.00 92.69 881 LEU A CA 1
ATOM 6982 C C . LEU A 1 881 ? -22.919 -6.703 13.252 1.00 92.69 881 LEU A C 1
ATOM 6984 O O . LEU A 1 881 ? -23.048 -7.142 14.390 1.00 92.69 881 LEU A O 1
ATOM 6988 N N . ILE A 1 882 ? -23.612 -5.655 12.800 1.00 92.06 882 ILE A N 1
ATOM 6989 C CA . ILE A 1 882 ? -24.569 -4.893 13.617 1.00 92.06 882 ILE A CA 1
ATOM 6990 C C . ILE A 1 882 ? -25.824 -5.730 13.925 1.00 92.06 882 ILE A C 1
ATOM 6992 O O . ILE A 1 882 ? -26.385 -5.637 15.012 1.00 92.06 882 ILE A O 1
ATOM 6996 N N . GLN A 1 883 ? -26.268 -6.576 12.990 1.00 88.31 883 GLN A N 1
ATOM 6997 C CA . GLN A 1 883 ? -27.422 -7.463 13.190 1.00 88.31 883 GLN A CA 1
ATOM 6998 C C . GLN A 1 883 ? -27.130 -8.617 14.167 1.00 88.31 883 GLN A C 1
ATOM 7000 O O . GLN A 1 883 ? -28.019 -9.028 14.917 1.00 88.31 883 GLN A O 1
ATOM 7005 N N . GLN A 1 884 ? -25.903 -9.147 14.159 1.00 86.94 884 GLN A N 1
ATOM 7006 C CA . GLN A 1 884 ? -25.477 -10.257 15.018 1.00 86.94 884 GLN A CA 1
ATOM 7007 C C . GLN A 1 884 ? -25.069 -9.774 16.417 1.00 86.94 884 GLN A C 1
ATOM 7009 O O . GLN A 1 884 ? -25.568 -10.292 17.423 1.00 86.94 884 GLN A O 1
ATOM 7014 N N . CYS A 1 885 ? -24.212 -8.754 16.509 1.00 86.00 885 CYS A N 1
ATOM 7015 C CA . CYS A 1 885 ? -23.778 -8.165 17.774 1.00 86.00 885 CYS A CA 1
ATOM 7016 C C . CYS A 1 885 ? -24.836 -7.200 18.332 1.00 86.00 885 CYS A C 1
ATOM 7018 O O . CYS A 1 885 ? -24.721 -5.985 18.230 1.00 86.00 885 CYS A O 1
ATOM 7020 N N . LYS A 1 886 ? -25.888 -7.765 18.940 1.00 77.94 886 LYS A N 1
ATOM 7021 C CA . LYS A 1 886 ? -26.986 -7.006 19.572 1.00 77.94 886 LYS A CA 1
ATOM 7022 C C . LYS A 1 886 ? -26.568 -6.103 20.742 1.00 77.94 886 LYS A C 1
ATOM 7024 O O . LYS A 1 886 ? -27.390 -5.303 21.180 1.00 77.94 886 LYS A O 1
ATOM 7029 N N . ASP A 1 887 ? -25.362 -6.270 21.283 1.00 89.00 887 ASP A N 1
ATOM 7030 C CA . ASP A 1 887 ? -24.801 -5.363 22.282 1.00 89.00 887 ASP A CA 1
ATOM 7031 C C . ASP A 1 887 ? -23.799 -4.424 21.602 1.00 89.00 887 ASP A C 1
ATOM 7033 O O . ASP A 1 887 ? -22.778 -4.858 21.065 1.00 89.00 887 ASP A O 1
ATOM 7037 N N . ASP A 1 888 ? -24.082 -3.123 21.653 1.00 92.19 888 ASP A N 1
ATOM 7038 C CA . ASP A 1 888 ? -23.194 -2.080 21.145 1.00 92.19 888 ASP A CA 1
ATOM 7039 C C . ASP A 1 888 ? -21.772 -2.187 21.729 1.00 92.19 888 ASP A C 1
ATOM 7041 O O . ASP A 1 888 ? -20.811 -1.853 21.038 1.00 92.19 888 ASP A O 1
ATOM 7045 N N . GLU A 1 889 ? -21.606 -2.647 22.977 1.00 93.31 889 GLU A N 1
ATOM 7046 C CA . GLU A 1 889 ? -20.283 -2.792 23.602 1.00 93.31 889 GLU A CA 1
ATOM 7047 C C . GLU A 1 889 ? -19.427 -3.881 22.933 1.00 93.31 889 GLU A C 1
ATOM 7049 O O . GLU A 1 889 ? -18.205 -3.742 22.881 1.00 93.31 889 GLU A O 1
ATOM 7054 N N . GLU A 1 890 ? -20.033 -4.932 22.365 1.00 94.25 890 GLU A N 1
ATOM 7055 C CA . GLU A 1 890 ? -19.321 -5.935 21.556 1.00 94.25 890 GLU A CA 1
ATOM 7056 C C . GLU A 1 890 ? -18.729 -5.279 20.296 1.00 94.25 890 GLU A C 1
ATOM 7058 O O . GLU A 1 890 ? -17.558 -5.477 19.968 1.00 94.25 890 GLU A O 1
ATOM 7063 N N . ILE A 1 891 ? -19.519 -4.447 19.606 1.00 95.31 891 ILE A N 1
ATOM 7064 C CA . ILE A 1 891 ? -19.096 -3.746 18.382 1.00 95.31 891 ILE A CA 1
ATOM 7065 C C . ILE A 1 891 ? -18.033 -2.688 18.707 1.00 95.31 891 ILE A C 1
ATOM 7067 O O . ILE A 1 891 ? -17.028 -2.574 18.002 1.00 95.31 891 ILE A O 1
ATOM 7071 N N . VAL A 1 892 ? -18.218 -1.929 19.790 1.00 96.06 892 VAL A N 1
ATOM 7072 C CA . VAL A 1 892 ? -17.246 -0.930 20.260 1.00 96.06 892 VAL A CA 1
ATOM 7073 C C . VAL A 1 892 ? -15.927 -1.599 20.657 1.00 96.06 892 VAL A C 1
ATOM 7075 O O . VAL A 1 892 ? -14.866 -1.051 20.359 1.00 96.06 892 VAL A O 1
ATOM 7078 N N . ALA A 1 893 ? -15.959 -2.803 21.233 1.00 96.00 893 ALA A N 1
ATOM 7079 C CA . ALA A 1 893 ? -14.761 -3.579 21.543 1.00 96.00 893 ALA A CA 1
ATOM 7080 C C . ALA A 1 893 ? -14.012 -4.070 20.289 1.00 96.00 893 ALA A C 1
ATOM 7082 O O . ALA A 1 893 ? -12.783 -3.983 20.243 1.00 96.00 893 ALA A O 1
ATOM 7083 N N . VAL A 1 894 ? -14.728 -4.506 19.244 1.00 95.25 894 VAL A N 1
ATOM 7084 C CA . VAL A 1 894 ? -14.125 -4.797 17.926 1.00 95.25 894 VAL A CA 1
ATOM 7085 C C . VAL A 1 894 ? -13.487 -3.532 17.340 1.00 95.25 894 VAL A C 1
ATOM 7087 O O . VAL A 1 894 ? -12.343 -3.567 16.894 1.00 95.25 894 VAL A O 1
ATOM 7090 N N . ILE A 1 895 ? -14.156 -2.379 17.424 1.00 95.94 895 ILE A N 1
ATOM 7091 C CA . ILE A 1 895 ? -13.573 -1.100 16.991 1.00 95.94 895 ILE A CA 1
ATOM 7092 C C . ILE A 1 895 ? -12.381 -0.666 17.862 1.00 95.94 895 ILE A C 1
ATOM 7094 O O . ILE A 1 895 ? -11.450 -0.051 17.343 1.00 95.94 895 ILE A O 1
ATOM 7098 N N . ALA A 1 896 ? -12.335 -1.016 19.149 1.00 96.44 896 ALA A N 1
ATOM 7099 C CA . ALA A 1 896 ? -11.165 -0.786 19.996 1.00 96.44 896 ALA A CA 1
ATOM 7100 C C . ALA A 1 896 ? -9.953 -1.627 19.547 1.00 96.44 896 ALA A C 1
ATOM 7102 O O . ALA A 1 896 ? -8.835 -1.108 19.533 1.00 96.44 896 ALA A O 1
ATOM 7103 N N . HIS A 1 897 ? -10.174 -2.880 19.129 1.00 95.94 897 HIS A N 1
ATOM 7104 C CA . HIS A 1 897 ? -9.153 -3.734 18.508 1.00 95.94 897 HIS A CA 1
ATOM 7105 C C . HIS A 1 897 ? -8.662 -3.129 17.178 1.00 95.94 897 HIS A C 1
ATOM 7107 O O . HIS A 1 897 ? -7.463 -2.888 17.020 1.00 95.94 897 HIS A O 1
ATOM 7113 N N . GLU A 1 898 ? -9.573 -2.760 16.269 1.00 94.00 898 GLU A N 1
ATOM 7114 C CA . GLU A 1 898 ? -9.242 -2.081 15.004 1.00 94.00 898 GLU A CA 1
ATOM 7115 C C . GLU A 1 898 ? -8.408 -0.808 15.234 1.00 94.00 898 GLU A C 1
ATOM 7117 O O . GLU A 1 898 ? -7.339 -0.615 14.645 1.00 94.00 898 GLU A O 1
ATOM 7122 N N . LEU A 1 899 ? -8.845 0.061 16.152 1.00 94.69 899 LEU A N 1
ATOM 7123 C CA . LEU A 1 899 ? -8.120 1.279 16.522 1.00 94.69 899 LEU A CA 1
ATOM 7124 C C . LEU A 1 899 ? -6.748 0.985 17.151 1.00 94.69 899 LEU A C 1
ATOM 7126 O O . LEU A 1 899 ? -5.857 1.831 17.042 1.00 94.69 899 LEU A O 1
ATOM 7130 N N . GLY A 1 900 ? -6.541 -0.206 17.719 1.00 95.12 900 GLY A N 1
ATOM 7131 C CA . GLY A 1 900 ? -5.235 -0.720 18.134 1.00 95.12 900 GLY A CA 1
ATOM 7132 C C . GLY A 1 900 ? -4.263 -0.874 16.967 1.00 95.12 900 GLY A C 1
ATOM 7133 O O . GLY A 1 900 ? -3.156 -0.337 17.034 1.00 95.12 900 GLY A O 1
ATOM 7134 N N . HIS A 1 901 ? -4.690 -1.485 15.855 1.00 93.31 901 HIS A N 1
ATOM 7135 C CA . HIS A 1 901 ? -3.869 -1.595 14.637 1.00 93.31 901 HIS A CA 1
ATOM 7136 C C . HIS A 1 901 ? -3.445 -0.237 14.084 1.00 93.31 901 HIS A C 1
ATOM 7138 O O . HIS A 1 901 ? -2.302 -0.061 13.650 1.00 93.31 901 HIS A O 1
ATOM 7144 N N . TRP A 1 902 ? -4.336 0.757 14.146 1.00 92.62 902 TRP A N 1
ATOM 7145 C CA . TRP A 1 902 ? -3.970 2.128 13.798 1.00 92.62 902 TRP A CA 1
ATOM 7146 C C . TRP A 1 902 ? -2.997 2.746 14.810 1.00 92.62 902 TRP A C 1
ATOM 7148 O O . TRP A 1 902 ? -1.989 3.329 14.406 1.00 92.62 902 TRP A O 1
ATOM 7158 N N . LYS A 1 903 ? -3.285 2.640 16.112 1.00 93.62 903 LYS A N 1
ATOM 7159 C CA . LYS A 1 903 ? -2.515 3.299 17.176 1.00 93.62 903 LYS A CA 1
ATOM 7160 C C . LYS A 1 903 ? -1.081 2.780 17.269 1.00 93.62 903 LYS A C 1
ATOM 7162 O O . LYS A 1 903 ? -0.179 3.555 17.582 1.00 93.62 903 LYS A O 1
ATOM 7167 N N . LEU A 1 904 ? -0.889 1.497 16.973 1.00 93.94 904 LEU A N 1
ATOM 7168 C CA . LEU A 1 904 ? 0.395 0.798 16.950 1.00 93.94 904 LEU A CA 1
ATOM 7169 C C . LEU A 1 904 ? 1.059 0.798 15.558 1.00 93.94 904 LEU A C 1
ATOM 7171 O O . LEU A 1 904 ? 2.101 0.181 15.372 1.00 93.94 904 LEU A O 1
ATOM 7175 N N . ASN A 1 905 ? 0.494 1.520 14.581 1.00 91.56 905 ASN A N 1
ATOM 7176 C CA . ASN A 1 905 ? 1.010 1.661 13.214 1.00 91.56 905 ASN A CA 1
ATOM 7177 C C . ASN A 1 905 ? 1.181 0.343 12.426 1.00 91.56 905 ASN A C 1
ATOM 7179 O O . ASN A 1 905 ? 1.918 0.330 11.438 1.00 91.56 905 ASN A O 1
ATOM 7183 N N . HIS A 1 906 ? 0.476 -0.738 12.781 1.00 91.75 906 HIS A N 1
ATOM 7184 C CA . HIS A 1 906 ? 0.593 -2.051 12.124 1.00 91.75 906 HIS A CA 1
ATOM 7185 C C . HIS A 1 906 ? 0.445 -1.951 10.596 1.00 91.75 906 HIS A C 1
ATOM 7187 O O . HIS A 1 906 ? 1.298 -2.431 9.854 1.00 91.75 906 HIS A O 1
ATOM 7193 N N . THR A 1 907 ? -0.557 -1.207 10.109 1.00 86.94 907 THR A N 1
ATOM 7194 C CA . THR A 1 907 ? -0.766 -0.972 8.667 1.00 86.94 907 THR A CA 1
ATOM 7195 C C . THR A 1 907 ? 0.428 -0.293 7.982 1.00 86.94 907 THR A C 1
ATOM 7197 O O . THR A 1 907 ? 0.698 -0.569 6.817 1.00 86.94 907 THR A O 1
ATOM 7200 N N . MET A 1 908 ? 1.150 0.594 8.679 1.00 88.00 908 MET A N 1
ATOM 7201 C CA . MET A 1 908 ? 2.332 1.267 8.128 1.00 88.00 908 MET A CA 1
ATOM 7202 C C . MET A 1 908 ? 3.532 0.318 8.073 1.00 88.00 908 MET A C 1
ATOM 7204 O O . MET A 1 908 ? 4.233 0.297 7.065 1.00 88.00 908 MET A O 1
ATOM 7208 N N . TYR A 1 909 ? 3.741 -0.501 9.109 1.00 89.69 909 TYR A N 1
ATOM 7209 C CA . TYR A 1 909 ? 4.786 -1.527 9.102 1.00 89.69 909 TYR A CA 1
ATOM 7210 C C . TYR A 1 909 ? 4.562 -2.549 7.983 1.00 89.69 909 TYR A C 1
ATOM 7212 O O . TYR A 1 909 ? 5.478 -2.790 7.198 1.00 89.69 909 TYR A O 1
ATOM 7220 N N . SER A 1 910 ? 3.338 -3.069 7.835 1.00 87.12 910 SER A N 1
ATOM 7221 C CA . SER A 1 910 ? 2.987 -3.976 6.734 1.00 87.12 910 SER A CA 1
ATOM 7222 C C . SER A 1 910 ? 3.161 -3.315 5.365 1.00 87.12 910 SER A C 1
ATOM 7224 O O . SER A 1 910 ? 3.707 -3.933 4.455 1.00 87.12 910 SER A O 1
ATOM 7226 N N . PHE A 1 911 ? 2.768 -2.043 5.210 1.00 87.62 911 PHE A N 1
ATOM 7227 C CA . PHE A 1 911 ? 2.978 -1.308 3.960 1.00 87.62 911 PHE A CA 1
ATOM 7228 C C . PHE A 1 911 ? 4.469 -1.173 3.620 1.00 87.62 911 PHE A C 1
ATOM 7230 O O . PHE A 1 911 ? 4.861 -1.499 2.503 1.00 87.62 911 PHE A O 1
ATOM 7237 N N . ILE A 1 912 ? 5.312 -0.760 4.574 1.00 89.94 912 ILE A N 1
ATOM 7238 C CA . ILE A 1 912 ? 6.767 -0.639 4.379 1.00 89.94 912 ILE A CA 1
ATOM 7239 C C . ILE A 1 912 ? 7.392 -1.999 4.037 1.00 89.94 912 ILE A C 1
ATOM 7241 O O . ILE A 1 912 ? 8.176 -2.078 3.093 1.00 89.94 912 ILE A O 1
ATOM 7245 N N . ALA A 1 913 ? 7.016 -3.070 4.743 1.00 87.88 913 ALA A N 1
ATOM 7246 C CA . ALA A 1 913 ? 7.503 -4.422 4.470 1.00 87.88 913 ALA A CA 1
ATOM 7247 C C . ALA A 1 913 ? 7.163 -4.879 3.040 1.00 87.88 913 ALA A C 1
ATOM 7249 O O . ALA A 1 913 ? 8.037 -5.379 2.331 1.00 87.88 913 ALA A O 1
ATOM 7250 N N . VAL A 1 914 ? 5.931 -4.627 2.579 1.00 88.00 914 VAL A N 1
ATOM 7251 C CA . VAL A 1 914 ? 5.521 -4.891 1.191 1.00 88.00 914 VAL A CA 1
ATOM 7252 C C . VAL A 1 914 ? 6.337 -4.050 0.206 1.00 88.00 914 VAL A C 1
ATOM 7254 O O . VAL A 1 914 ? 6.828 -4.603 -0.771 1.00 88.00 914 VAL A O 1
ATOM 7257 N N . GLN A 1 915 ? 6.574 -2.757 0.464 1.00 92.81 915 GLN A N 1
ATOM 7258 C CA . GLN A 1 915 ? 7.386 -1.930 -0.443 1.00 92.81 915 GLN A CA 1
ATOM 7259 C C . GLN A 1 915 ? 8.848 -2.393 -0.537 1.00 92.81 915 GLN A C 1
ATOM 7261 O O . GLN A 1 915 ? 9.421 -2.345 -1.626 1.00 92.81 915 GLN A O 1
ATOM 7266 N N . ILE A 1 916 ? 9.444 -2.866 0.565 1.00 91.38 916 ILE A N 1
ATOM 7267 C CA . ILE A 1 916 ? 10.789 -3.463 0.566 1.00 91.38 916 ILE A CA 1
ATOM 7268 C C . ILE A 1 916 ? 10.786 -4.760 -0.253 1.00 91.38 916 ILE A C 1
ATOM 7270 O O . ILE A 1 916 ? 11.624 -4.923 -1.137 1.00 91.38 916 ILE A O 1
ATOM 7274 N N . LEU A 1 917 ? 9.818 -5.653 -0.021 1.00 89.56 917 LEU A N 1
ATOM 7275 C CA . LEU A 1 917 ? 9.691 -6.905 -0.769 1.00 89.56 917 LEU A CA 1
ATOM 7276 C C . LEU A 1 917 ? 9.502 -6.655 -2.274 1.00 89.56 917 LEU A C 1
ATOM 7278 O O . LEU A 1 917 ? 10.166 -7.294 -3.087 1.00 89.56 917 LEU A O 1
ATOM 7282 N N . THR A 1 918 ? 8.659 -5.693 -2.655 1.00 91.00 918 THR A N 1
ATOM 7283 C CA . THR A 1 918 ? 8.453 -5.284 -4.053 1.00 91.00 918 THR A CA 1
ATOM 7284 C C . THR A 1 918 ? 9.738 -4.743 -4.688 1.00 91.00 918 THR A C 1
ATOM 7286 O O . THR A 1 918 ? 10.036 -5.077 -5.834 1.00 91.00 918 THR A O 1
ATOM 7289 N N . LEU A 1 919 ? 10.540 -3.956 -3.958 1.00 91.69 919 LEU A N 1
ATOM 7290 C CA . LEU A 1 919 ? 11.835 -3.472 -4.452 1.00 91.69 919 LEU A CA 1
ATOM 7291 C C . LEU A 1 919 ? 12.822 -4.628 -4.674 1.00 91.69 919 LEU A C 1
ATOM 7293 O O . LEU A 1 919 ? 13.466 -4.687 -5.721 1.00 91.69 919 LEU A O 1
ATOM 7297 N N . LEU A 1 920 ? 12.906 -5.571 -3.729 1.00 89.12 920 LEU A N 1
ATOM 7298 C CA . LEU A 1 920 ? 13.751 -6.765 -3.850 1.00 89.12 920 LEU A CA 1
ATOM 7299 C C . LEU A 1 920 ? 13.315 -7.655 -5.025 1.00 89.12 920 LEU A C 1
ATOM 7301 O O . LEU A 1 920 ? 14.163 -8.138 -5.773 1.00 89.12 920 LEU A O 1
ATOM 7305 N N . GLN A 1 921 ? 12.007 -7.817 -5.244 1.00 89.00 921 GLN A N 1
ATOM 7306 C CA . GLN A 1 921 ? 11.464 -8.546 -6.393 1.00 89.00 921 GLN A CA 1
ATOM 7307 C C . GLN A 1 921 ? 11.826 -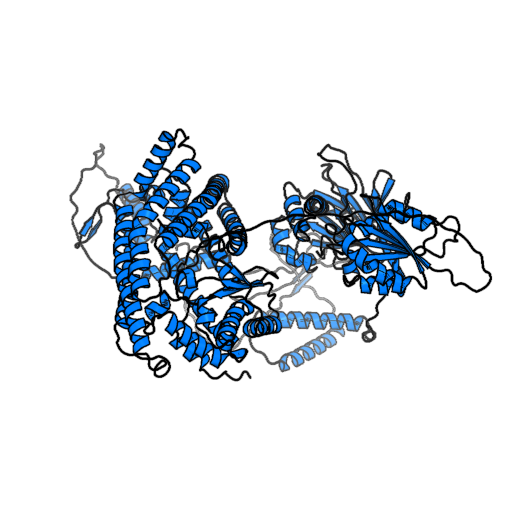7.874 -7.726 1.00 89.00 921 GLN A C 1
ATOM 7309 O O . GLN A 1 921 ? 12.292 -8.558 -8.636 1.00 89.00 921 GLN A O 1
ATOM 7314 N N . PHE A 1 922 ? 11.689 -6.550 -7.859 1.00 89.94 922 PHE A N 1
ATOM 7315 C CA . PHE A 1 922 ? 12.106 -5.858 -9.087 1.00 89.94 922 PHE A CA 1
ATOM 7316 C C . PHE A 1 922 ? 13.627 -5.819 -9.277 1.00 89.94 922 PHE A C 1
ATOM 7318 O O . PHE A 1 922 ? 14.095 -5.856 -10.418 1.00 89.94 922 PHE A O 1
ATOM 7325 N N . GLY A 1 923 ? 14.403 -5.816 -8.189 1.00 88.19 923 GLY A N 1
ATOM 7326 C CA . GLY A 1 923 ? 15.846 -6.053 -8.218 1.00 88.19 923 GLY A CA 1
ATOM 7327 C C . GLY A 1 923 ? 16.175 -7.424 -8.812 1.00 88.19 923 GLY A C 1
ATOM 7328 O O . GLY A 1 923 ? 16.859 -7.499 -9.830 1.00 88.19 923 GLY A O 1
ATOM 7329 N N . GLY A 1 924 ? 15.606 -8.495 -8.249 1.00 85.31 924 GLY A N 1
ATOM 7330 C CA . GLY A 1 924 ? 15.779 -9.867 -8.740 1.00 85.31 924 GLY A CA 1
ATOM 7331 C C . GLY A 1 924 ? 15.354 -10.047 -10.202 1.00 85.31 924 GLY A C 1
ATOM 7332 O O . GLY A 1 924 ? 16.102 -10.619 -10.991 1.00 85.31 924 GLY A O 1
ATOM 7333 N N . TYR A 1 925 ? 14.210 -9.481 -10.601 1.00 85.94 925 TYR A N 1
ATOM 7334 C CA . TYR A 1 925 ? 13.774 -9.479 -12.000 1.00 85.94 925 TYR A CA 1
ATOM 7335 C C . TYR A 1 925 ? 14.790 -8.784 -12.919 1.00 85.94 925 TYR A C 1
ATOM 7337 O O . TYR A 1 925 ? 15.116 -9.301 -13.987 1.00 85.94 925 TYR A O 1
ATOM 7345 N N . THR A 1 926 ? 15.337 -7.639 -12.495 1.00 86.56 926 THR A N 1
ATOM 7346 C CA . THR A 1 926 ? 16.323 -6.878 -13.281 1.00 86.56 926 THR A CA 1
ATOM 7347 C C . THR A 1 926 ? 17.605 -7.677 -13.536 1.00 86.56 926 THR A C 1
ATOM 7349 O O . THR A 1 926 ? 18.200 -7.508 -14.600 1.00 86.56 926 THR A O 1
ATOM 7352 N N . LEU A 1 927 ? 17.994 -8.573 -12.620 1.00 82.50 927 LEU A N 1
ATOM 7353 C CA . LEU A 1 927 ? 19.143 -9.469 -12.791 1.00 82.50 927 LEU A CA 1
ATOM 7354 C C . LEU A 1 927 ? 18.882 -10.582 -13.820 1.00 82.50 927 LEU A C 1
ATOM 7356 O O . LEU A 1 927 ? 19.779 -10.918 -14.588 1.00 82.50 927 LEU A O 1
ATOM 7360 N N . VAL A 1 928 ? 17.668 -11.147 -13.868 1.00 78.44 928 VAL A N 1
ATOM 7361 C CA . VAL A 1 928 ? 17.376 -12.331 -14.706 1.00 78.44 928 VAL A CA 1
ATOM 7362 C C . VAL A 1 928 ? 16.709 -12.025 -16.050 1.00 78.44 928 VAL A C 1
ATOM 7364 O O . VAL A 1 928 ? 16.727 -12.876 -16.936 1.00 78.44 928 VAL A O 1
ATOM 7367 N N . ARG A 1 929 ? 16.136 -10.827 -16.244 1.00 80.94 929 ARG A N 1
ATOM 7368 C CA . ARG A 1 929 ? 15.328 -10.472 -17.435 1.00 80.94 929 ARG A CA 1
ATOM 7369 C C . ARG A 1 929 ? 16.033 -10.648 -18.787 1.00 80.94 929 ARG A C 1
ATOM 7371 O O . ARG A 1 929 ? 15.356 -10.809 -19.793 1.00 80.94 929 ARG A O 1
ATOM 7378 N N . ASN A 1 930 ? 17.367 -10.602 -18.809 1.00 80.19 930 ASN A N 1
ATOM 7379 C CA . ASN A 1 930 ? 18.177 -10.740 -20.023 1.00 80.19 930 ASN A CA 1
ATOM 7380 C C . ASN A 1 930 ? 18.704 -12.176 -20.240 1.00 80.19 930 ASN A C 1
ATOM 7382 O O . ASN A 1 930 ? 19.370 -12.425 -21.240 1.00 80.19 930 ASN A O 1
ATOM 7386 N N . SER A 1 931 ? 18.442 -13.122 -19.328 1.00 80.69 931 SER A N 1
ATOM 7387 C CA . SER A 1 931 ? 18.924 -14.506 -19.444 1.00 80.69 931 SER A CA 1
ATOM 7388 C C . SER A 1 931 ? 18.164 -15.254 -20.543 1.00 80.69 931 SER A C 1
ATOM 7390 O O . SER A 1 931 ? 17.022 -15.664 -20.345 1.00 80.69 931 SER A O 1
ATOM 7392 N N . SER A 1 932 ? 18.797 -15.473 -21.699 1.00 78.19 932 SER A N 1
ATOM 7393 C CA . SER A 1 932 ? 18.240 -16.296 -22.785 1.00 78.19 932 SER A CA 1
ATOM 7394 C C . SER A 1 932 ? 17.851 -17.693 -22.314 1.00 78.19 932 SER A C 1
ATOM 7396 O O . SER A 1 932 ? 16.817 -18.220 -22.717 1.00 78.19 932 SER A O 1
ATOM 7398 N N . ASP A 1 933 ? 18.655 -18.286 -21.437 1.00 75.31 933 ASP A N 1
ATOM 7399 C CA . ASP A 1 933 ? 18.535 -19.700 -21.077 1.00 75.31 933 ASP A CA 1
ATOM 7400 C C . ASP A 1 933 ? 17.369 -19.936 -20.122 1.00 75.31 933 ASP A C 1
ATOM 7402 O O . ASP A 1 933 ? 16.709 -20.977 -20.188 1.00 75.31 933 ASP A O 1
ATOM 7406 N N . LEU A 1 934 ? 17.039 -18.927 -19.307 1.00 73.88 934 LEU A N 1
ATOM 7407 C CA . LEU A 1 934 ? 15.821 -18.904 -18.513 1.00 73.88 934 LEU A CA 1
ATOM 7408 C C . LEU A 1 934 ? 14.579 -18.957 -19.418 1.00 73.88 934 LEU A C 1
ATOM 7410 O O . LEU A 1 934 ? 13.729 -19.821 -19.220 1.00 73.88 934 LEU A O 1
ATOM 7414 N N . PHE A 1 935 ? 14.489 -18.114 -20.452 1.00 78.50 935 PHE A N 1
ATOM 7415 C CA . PHE A 1 935 ? 13.350 -18.112 -21.386 1.00 78.50 935 PHE A CA 1
ATOM 7416 C C . PHE A 1 935 ? 13.294 -19.378 -22.256 1.00 78.50 935 PHE A C 1
ATOM 7418 O O . PHE A 1 935 ? 12.248 -20.033 -22.322 1.00 78.50 935 PHE A O 1
ATOM 7425 N N . ARG A 1 936 ? 14.427 -19.796 -22.837 1.00 79.44 936 ARG A N 1
ATOM 7426 C CA . ARG A 1 936 ? 14.543 -21.027 -23.644 1.00 79.44 936 ARG A CA 1
ATOM 7427 C C . ARG A 1 936 ? 14.130 -22.267 -22.863 1.00 79.44 936 ARG A C 1
ATOM 7429 O O . ARG A 1 936 ? 13.420 -23.122 -23.391 1.00 79.44 936 ARG A O 1
ATOM 7436 N N . SER A 1 937 ? 14.475 -22.341 -21.575 1.00 74.44 937 SER A N 1
ATOM 7437 C CA . SER A 1 937 ? 14.036 -23.436 -20.703 1.00 74.44 937 SER A CA 1
ATOM 7438 C C . SER A 1 937 ? 12.507 -23.544 -20.633 1.00 74.44 937 SER A C 1
ATOM 7440 O O . SER A 1 937 ? 11.973 -24.647 -20.495 1.00 74.44 937 SER A O 1
ATOM 7442 N N . PHE A 1 938 ? 11.773 -22.429 -20.709 1.00 75.81 938 PHE A N 1
ATOM 7443 C CA . PHE A 1 938 ? 10.303 -22.397 -20.752 1.00 75.81 938 PHE A CA 1
ATOM 7444 C C . PHE A 1 938 ? 9.716 -22.524 -22.168 1.00 75.81 938 PHE A C 1
ATOM 7446 O O . PHE A 1 938 ? 8.497 -22.554 -22.294 1.00 75.81 938 PHE A O 1
ATOM 7453 N N . GLY A 1 939 ? 10.545 -22.662 -23.209 1.00 80.00 939 GLY A N 1
ATOM 7454 C CA . GLY A 1 939 ? 10.109 -22.780 -24.604 1.00 80.00 939 GLY A CA 1
ATOM 7455 C C . GLY A 1 939 ? 9.892 -21.440 -25.310 1.00 80.00 939 GLY A C 1
ATOM 7456 O O . GLY A 1 939 ? 9.096 -21.380 -26.242 1.00 80.00 939 GLY A O 1
ATOM 7457 N N . PHE A 1 940 ? 10.560 -20.374 -24.859 1.00 82.12 940 PHE A N 1
ATOM 7458 C CA . PHE A 1 940 ? 10.533 -19.060 -25.501 1.00 82.12 940 PHE A CA 1
ATOM 7459 C C . PHE A 1 940 ? 11.879 -18.731 -26.151 1.00 82.12 940 PHE A C 1
ATOM 7461 O O . PHE A 1 940 ? 12.901 -18.661 -25.469 1.00 82.12 940 PHE A O 1
ATOM 7468 N N . ASP A 1 941 ? 11.859 -18.476 -27.460 1.00 82.06 941 ASP A N 1
ATOM 7469 C CA . ASP A 1 941 ? 13.041 -18.060 -28.233 1.00 82.06 941 ASP A CA 1
ATOM 7470 C C . ASP A 1 941 ? 13.338 -16.555 -28.112 1.00 82.06 941 ASP A C 1
ATOM 7472 O O . ASP A 1 941 ? 14.450 -16.106 -28.383 1.00 82.06 941 ASP A O 1
ATOM 7476 N N . THR A 1 942 ? 12.339 -15.776 -27.691 1.00 85.12 942 THR A N 1
ATOM 7477 C CA . THR A 1 942 ? 12.409 -14.329 -27.442 1.00 85.12 942 THR A CA 1
ATOM 7478 C C . THR A 1 942 ? 12.195 -14.033 -25.958 1.00 85.12 942 THR A C 1
ATOM 7480 O O . THR A 1 942 ? 11.704 -14.885 -25.213 1.00 85.12 942 THR A O 1
ATOM 7483 N N . GLN A 1 943 ? 12.508 -12.809 -25.522 1.00 87.81 943 GLN A N 1
ATOM 7484 C CA . GLN A 1 943 ? 12.352 -12.370 -24.133 1.00 87.81 943 GLN A CA 1
ATOM 7485 C C . GLN A 1 943 ? 11.228 -11.325 -23.921 1.00 87.81 943 GLN A C 1
ATOM 7487 O O . GLN A 1 943 ? 11.534 -10.203 -23.510 1.00 87.81 943 GLN A O 1
ATOM 7492 N N . PRO A 1 944 ? 9.928 -11.628 -24.159 1.00 89.81 944 PRO A N 1
ATOM 7493 C CA . PRO A 1 944 ? 8.856 -10.681 -23.852 1.00 89.81 944 PRO A CA 1
ATOM 7494 C C . PRO A 1 944 ? 8.842 -10.315 -22.365 1.00 89.81 944 PRO A C 1
ATOM 7496 O O . PRO A 1 944 ? 8.939 -11.186 -21.494 1.00 89.81 944 PRO A O 1
ATOM 7499 N N . VAL A 1 945 ? 8.651 -9.033 -22.066 1.00 89.75 945 VAL A N 1
ATOM 7500 C CA . VAL A 1 945 ? 8.702 -8.451 -20.722 1.00 89.75 945 VAL A CA 1
ATOM 7501 C C . VAL A 1 945 ? 7.765 -9.179 -19.762 1.00 89.75 945 VAL A C 1
ATOM 7503 O O . VAL A 1 945 ? 8.202 -9.613 -18.693 1.00 89.75 945 VAL A O 1
ATOM 7506 N N . LEU A 1 946 ? 6.494 -9.356 -20.146 1.00 88.94 946 LEU A N 1
ATOM 7507 C CA . LEU A 1 946 ? 5.509 -10.032 -19.298 1.00 88.94 946 LEU A CA 1
ATOM 7508 C C . LEU A 1 946 ? 5.845 -11.515 -19.104 1.00 88.94 946 LEU A C 1
ATOM 7510 O O . LEU A 1 946 ? 5.677 -12.032 -18.004 1.00 88.94 946 LEU A O 1
ATOM 7514 N N . ILE A 1 947 ? 6.345 -12.199 -20.134 1.00 86.12 947 ILE A N 1
ATOM 7515 C CA . ILE A 1 947 ? 6.739 -13.608 -20.024 1.00 86.12 947 ILE A CA 1
ATOM 7516 C C . ILE A 1 947 ? 7.923 -13.761 -19.063 1.00 86.12 947 ILE A C 1
ATOM 7518 O O . ILE A 1 947 ? 7.889 -14.630 -18.196 1.00 86.12 947 ILE A O 1
ATOM 7522 N N . GLY A 1 948 ? 8.919 -12.874 -19.134 1.00 84.94 948 GLY A N 1
ATOM 7523 C CA . GLY A 1 948 ? 10.035 -12.856 -18.187 1.00 84.94 948 GLY A CA 1
ATOM 7524 C C . GLY A 1 948 ? 9.591 -12.577 -16.758 1.00 84.94 948 GLY A C 1
ATOM 7525 O O . GLY A 1 948 ? 10.074 -13.209 -15.823 1.00 84.94 948 GLY A O 1
ATOM 7526 N N . LEU A 1 949 ? 8.638 -11.659 -16.591 1.00 85.44 949 LEU A N 1
ATOM 7527 C CA . LEU A 1 949 ? 8.003 -11.364 -15.310 1.00 85.44 949 LEU A CA 1
ATOM 7528 C C . LEU A 1 949 ? 7.251 -12.594 -14.761 1.00 85.44 949 LEU A C 1
ATOM 7530 O O . LEU A 1 949 ? 7.444 -12.948 -13.598 1.00 85.44 949 LEU A O 1
ATOM 7534 N N . ILE A 1 950 ? 6.465 -13.287 -15.595 1.00 82.38 950 ILE A N 1
ATOM 7535 C CA . ILE A 1 950 ? 5.779 -14.548 -15.262 1.00 82.38 950 ILE A CA 1
ATOM 7536 C C . ILE A 1 950 ? 6.788 -15.612 -14.830 1.00 82.38 950 ILE A C 1
ATOM 7538 O O . ILE A 1 950 ? 6.639 -16.179 -13.749 1.00 82.38 950 ILE A O 1
ATOM 7542 N N . ILE A 1 951 ? 7.820 -15.864 -15.634 1.00 78.94 951 ILE A N 1
ATOM 7543 C CA . ILE A 1 951 ? 8.855 -16.860 -15.345 1.00 78.94 951 ILE A CA 1
ATOM 7544 C C . ILE A 1 951 ? 9.575 -16.532 -14.032 1.00 78.94 951 ILE A C 1
ATOM 7546 O O . ILE A 1 951 ? 9.688 -17.403 -13.172 1.00 78.94 951 ILE A O 1
ATOM 7550 N N . PHE A 1 952 ? 9.992 -15.278 -13.835 1.00 81.25 952 PHE A N 1
ATOM 7551 C CA . PHE A 1 952 ? 10.641 -14.836 -12.602 1.00 81.25 952 PHE A CA 1
ATOM 7552 C C . PHE A 1 952 ? 9.775 -15.101 -11.366 1.00 81.25 952 PHE A C 1
ATOM 7554 O O . PHE A 1 952 ? 10.288 -15.641 -10.388 1.00 81.25 952 PHE A O 1
ATOM 7561 N N . GLN A 1 953 ? 8.472 -14.794 -11.416 1.00 81.00 953 GLN A N 1
ATOM 7562 C CA . GLN A 1 953 ? 7.571 -15.075 -10.294 1.00 81.00 953 GLN A CA 1
ATOM 7563 C C . GLN A 1 953 ? 7.514 -16.573 -9.964 1.00 81.00 953 GLN A C 1
ATOM 7565 O O . GLN A 1 953 ? 7.627 -16.915 -8.793 1.00 81.00 953 GLN A O 1
ATOM 7570 N N . HIS A 1 954 ? 7.449 -17.466 -10.962 1.00 75.38 954 HIS A N 1
ATOM 7571 C CA . HIS A 1 954 ? 7.480 -18.917 -10.708 1.00 75.38 954 HIS A CA 1
ATOM 7572 C C . HIS A 1 954 ? 8.817 -19.368 -10.092 1.00 75.38 954 HIS A C 1
ATOM 7574 O O . HIS A 1 954 ? 8.825 -20.213 -9.200 1.00 75.38 954 HIS A O 1
ATOM 7580 N N . THR A 1 955 ? 9.942 -18.771 -10.500 1.00 75.31 955 THR A N 1
ATOM 7581 C CA . THR A 1 955 ? 11.266 -19.052 -9.917 1.00 75.31 955 THR A CA 1
ATOM 7582 C C . THR A 1 955 ? 11.377 -18.619 -8.448 1.00 75.31 955 THR A C 1
ATOM 7584 O O . THR A 1 955 ? 12.088 -19.268 -7.685 1.00 75.31 955 THR A O 1
ATOM 7587 N N . VAL A 1 956 ? 10.681 -17.554 -8.021 1.00 76.31 956 VAL A N 1
ATOM 7588 C CA . VAL A 1 956 ? 10.741 -17.056 -6.629 1.00 76.31 956 VAL A CA 1
ATOM 7589 C C . VAL A 1 956 ? 9.647 -17.591 -5.699 1.00 76.31 956 VAL A C 1
ATOM 7591 O O . VAL A 1 956 ? 9.706 -17.288 -4.507 1.00 76.31 956 VAL A O 1
ATOM 7594 N N . ILE A 1 957 ? 8.711 -18.423 -6.180 1.00 77.94 957 ILE A N 1
ATOM 7595 C CA . ILE A 1 957 ? 7.717 -19.140 -5.349 1.00 77.94 957 ILE A CA 1
ATOM 7596 C C . ILE A 1 957 ? 8.335 -19.711 -4.047 1.00 77.94 957 ILE A C 1
ATOM 7598 O O . ILE A 1 957 ? 7.813 -19.384 -2.979 1.00 77.94 957 ILE A O 1
ATOM 7602 N N . PRO A 1 958 ? 9.470 -20.454 -4.060 1.00 77.19 958 PRO A N 1
ATOM 7603 C CA . PRO A 1 958 ? 10.131 -20.925 -2.834 1.00 77.19 958 PRO A CA 1
ATOM 7604 C C . PRO A 1 958 ? 10.332 -19.862 -1.755 1.00 77.19 958 PRO A C 1
ATOM 7606 O O . PRO A 1 958 ? 10.006 -20.062 -0.584 1.00 77.19 958 PRO A O 1
ATOM 7609 N N . LEU A 1 959 ? 10.852 -18.708 -2.166 1.00 79.56 959 LEU A N 1
ATOM 7610 C CA . LEU A 1 959 ? 11.133 -17.594 -1.277 1.00 79.56 959 LEU A CA 1
ATOM 7611 C C . LEU A 1 959 ? 9.834 -16.914 -0.825 1.00 79.56 959 LEU A C 1
ATOM 7613 O O . LEU A 1 959 ? 9.742 -16.477 0.319 1.00 79.56 959 LEU A O 1
ATOM 7617 N N . GLN A 1 960 ? 8.817 -16.859 -1.689 1.00 82.19 960 GLN A N 1
ATOM 7618 C CA . GLN A 1 960 ? 7.511 -16.289 -1.356 1.00 82.19 960 GLN A CA 1
ATOM 7619 C C . GLN A 1 960 ? 6.793 -17.073 -0.258 1.00 82.19 960 GLN A C 1
ATOM 7621 O O . GLN A 1 960 ? 6.265 -16.442 0.651 1.00 82.19 960 GLN A O 1
ATOM 7626 N N . HIS A 1 961 ? 6.827 -18.409 -0.270 1.00 83.19 961 HIS A N 1
ATOM 7627 C CA . HIS A 1 961 ? 6.251 -19.219 0.812 1.00 83.19 961 HIS A CA 1
ATOM 7628 C C . HIS A 1 961 ? 6.951 -18.968 2.162 1.00 83.19 961 HIS A C 1
ATOM 7630 O O . HIS A 1 961 ? 6.282 -18.803 3.183 1.00 83.19 961 HIS A O 1
ATOM 7636 N N . LEU A 1 962 ? 8.287 -18.861 2.176 1.00 85.88 962 LEU A N 1
ATOM 7637 C CA . LEU A 1 962 ? 9.051 -18.541 3.391 1.00 85.88 962 LEU A CA 1
ATOM 7638 C C . LEU A 1 962 ? 8.749 -17.125 3.913 1.00 85.88 962 LEU A C 1
ATOM 7640 O O . LEU A 1 962 ? 8.545 -16.927 5.112 1.00 85.88 962 LEU A O 1
ATOM 7644 N N . VAL A 1 963 ? 8.686 -16.138 3.014 1.00 87.19 963 VAL A N 1
ATOM 7645 C CA . VAL A 1 963 ? 8.339 -14.750 3.354 1.00 87.19 963 VAL A CA 1
ATOM 7646 C C . VAL A 1 963 ? 6.884 -14.641 3.821 1.00 87.19 963 VAL A C 1
ATOM 7648 O O . VAL A 1 963 ? 6.618 -13.938 4.791 1.00 87.19 963 VAL A O 1
ATOM 7651 N N . SER A 1 964 ? 5.954 -15.364 3.192 1.00 86.06 964 SER A N 1
ATOM 7652 C CA . SER A 1 964 ? 4.540 -15.429 3.584 1.00 86.06 964 SER A CA 1
ATOM 7653 C C . SER A 1 964 ? 4.382 -15.975 5.004 1.00 86.06 964 SER A C 1
ATOM 7655 O O . SER A 1 964 ? 3.752 -15.332 5.842 1.00 86.06 964 SER A O 1
ATOM 7657 N N . PHE A 1 965 ? 5.057 -17.085 5.326 1.00 89.56 965 PHE A N 1
ATOM 7658 C CA . PHE A 1 965 ? 5.094 -17.630 6.685 1.00 89.56 965 PHE A CA 1
ATOM 7659 C C . PHE A 1 965 ? 5.612 -16.603 7.706 1.00 89.56 965 PHE A C 1
ATOM 7661 O O . PHE A 1 965 ? 4.967 -16.362 8.727 1.00 89.56 965 PHE A O 1
ATOM 7668 N N . ALA A 1 966 ? 6.729 -15.928 7.413 1.00 90.06 966 ALA A N 1
ATOM 7669 C CA . ALA A 1 966 ? 7.270 -14.889 8.290 1.00 90.06 966 ALA A CA 1
ATOM 7670 C C . ALA A 1 966 ? 6.298 -13.704 8.480 1.00 90.06 966 ALA A C 1
ATOM 7672 O O . ALA A 1 966 ? 6.122 -13.221 9.600 1.00 90.06 966 ALA A O 1
ATOM 7673 N N . LEU A 1 967 ? 5.626 -13.259 7.413 1.00 88.25 967 LEU A N 1
ATOM 7674 C CA . LEU A 1 967 ? 4.617 -12.196 7.474 1.00 88.25 967 LEU A CA 1
ATOM 7675 C C . LEU A 1 967 ? 3.366 -12.624 8.261 1.00 88.25 967 LEU A C 1
ATOM 7677 O O . LEU A 1 967 ? 2.839 -11.815 9.025 1.00 88.25 967 LEU A O 1
ATOM 7681 N N . ASN A 1 968 ? 2.934 -13.884 8.160 1.00 90.06 968 ASN A N 1
ATOM 7682 C CA . ASN A 1 968 ? 1.824 -14.427 8.951 1.00 90.06 968 ASN A CA 1
ATOM 7683 C C . ASN A 1 968 ? 2.157 -14.459 10.451 1.00 90.06 968 ASN A C 1
ATOM 7685 O O . ASN A 1 968 ? 1.329 -14.055 11.268 1.00 90.06 968 ASN A O 1
ATOM 7689 N N . LEU A 1 969 ? 3.386 -14.830 10.834 1.00 91.19 969 LEU A N 1
ATOM 7690 C CA . LEU A 1 969 ? 3.841 -14.749 12.230 1.00 91.19 969 LEU A CA 1
ATOM 7691 C C . LEU A 1 969 ? 3.835 -13.303 12.766 1.00 91.19 969 LEU A C 1
ATOM 7693 O O . LEU A 1 969 ? 3.415 -13.064 13.902 1.00 91.19 969 LEU A O 1
ATOM 7697 N N . VAL A 1 970 ? 4.251 -12.327 11.951 1.00 92.31 970 VAL A N 1
ATOM 7698 C CA . VAL A 1 970 ? 4.184 -10.897 12.306 1.00 92.31 970 VAL A CA 1
ATOM 7699 C C . VAL A 1 970 ? 2.729 -10.426 12.427 1.00 92.31 970 VAL A C 1
ATOM 7701 O O . VAL A 1 970 ? 2.389 -9.774 13.413 1.00 92.31 970 VAL A O 1
ATOM 7704 N N . SER A 1 971 ? 1.854 -10.817 11.495 1.00 92.94 971 SER A N 1
ATOM 7705 C CA . SER A 1 971 ? 0.412 -10.532 11.546 1.00 92.94 971 SER A CA 1
ATOM 7706 C C . SER A 1 971 ? -0.226 -11.069 12.831 1.00 92.94 971 SER A C 1
ATOM 7708 O O . SER A 1 971 ? -0.890 -10.327 13.553 1.00 92.94 971 SER A O 1
ATOM 7710 N N . ARG A 1 972 ? 0.067 -12.323 13.203 1.00 94.50 972 ARG A N 1
ATOM 7711 C CA . ARG A 1 972 ? -0.402 -12.916 14.466 1.00 94.50 972 ARG A CA 1
ATOM 7712 C C . ARG A 1 972 ? 0.071 -12.134 15.694 1.00 94.50 972 ARG A C 1
ATOM 7714 O O . ARG A 1 972 ? -0.686 -11.991 16.651 1.00 94.50 972 ARG A O 1
ATOM 7721 N N . SER A 1 973 ? 1.292 -11.597 15.674 1.00 94.69 973 SER A N 1
ATOM 7722 C CA . SER A 1 973 ? 1.791 -10.717 16.740 1.00 94.69 973 SER A CA 1
ATOM 7723 C C . SER A 1 973 ? 1.024 -9.391 16.806 1.00 94.69 973 SER A C 1
ATOM 7725 O O . SER A 1 973 ? 0.667 -8.945 17.897 1.00 94.69 973 SER A O 1
ATOM 7727 N N . PHE A 1 974 ? 0.720 -8.778 15.659 1.00 96.44 974 PHE A N 1
ATOM 7728 C CA . PHE A 1 974 ? -0.084 -7.555 15.577 1.00 96.44 974 PHE A CA 1
ATOM 7729 C C . PHE A 1 974 ? -1.506 -7.750 16.125 1.00 96.44 974 PHE A C 1
ATOM 7731 O O . PHE A 1 974 ? -1.990 -6.899 16.869 1.00 96.44 974 PHE A O 1
ATOM 7738 N N . GLU A 1 975 ? -2.139 -8.893 15.862 1.00 95.94 975 GLU A N 1
ATOM 7739 C CA . GLU A 1 975 ? -3.445 -9.250 16.435 1.00 95.94 975 GLU A CA 1
ATOM 7740 C C . GLU A 1 975 ? -3.423 -9.315 17.967 1.00 95.94 975 GLU A C 1
ATOM 7742 O O . GLU A 1 975 ? -4.247 -8.679 18.624 1.00 95.94 975 GLU A O 1
ATOM 7747 N N . PHE A 1 976 ? -2.443 -10.010 18.560 1.00 96.81 976 PHE A N 1
ATOM 7748 C CA . PHE A 1 976 ? -2.295 -10.054 20.021 1.00 96.81 976 PHE A CA 1
ATOM 7749 C C . PHE A 1 976 ? -2.012 -8.672 20.627 1.00 96.81 976 PHE A C 1
ATOM 7751 O O . PHE A 1 976 ? -2.457 -8.378 21.738 1.00 96.81 976 PHE A O 1
ATOM 7758 N N . GLN A 1 977 ? -1.282 -7.810 19.917 1.00 97.00 977 GLN A N 1
ATOM 7759 C CA . GLN A 1 977 ? -1.018 -6.438 20.353 1.00 97.00 977 GLN A CA 1
ATOM 7760 C C . GLN A 1 977 ? -2.273 -5.552 20.278 1.00 97.00 977 GLN A C 1
ATOM 7762 O O . GLN A 1 977 ? -2.491 -4.735 21.175 1.00 97.00 977 GLN A O 1
ATOM 7767 N N . ALA A 1 978 ? -3.123 -5.740 19.265 1.00 96.62 978 ALA A N 1
ATOM 7768 C CA . ALA A 1 978 ? -4.416 -5.070 19.137 1.00 96.62 978 ALA A CA 1
ATOM 7769 C C . ALA A 1 978 ? -5.429 -5.549 20.201 1.00 96.62 978 ALA A C 1
ATOM 7771 O O . ALA A 1 978 ? -6.082 -4.722 20.839 1.00 96.62 978 ALA A O 1
ATOM 7772 N N . ASP A 1 979 ? -5.478 -6.854 20.493 1.00 97.12 979 ASP A N 1
ATOM 7773 C CA . ASP A 1 979 ? -6.253 -7.419 21.612 1.00 97.12 979 ASP A CA 1
ATOM 7774 C C . ASP A 1 979 ? -5.789 -6.855 22.965 1.00 97.12 979 ASP A C 1
ATOM 7776 O O . ASP A 1 979 ? -6.598 -6.392 23.774 1.00 97.12 979 ASP A O 1
ATOM 7780 N N . ALA A 1 980 ? -4.473 -6.809 23.199 1.00 96.38 980 ALA A N 1
ATOM 7781 C CA . ALA A 1 980 ? -3.898 -6.210 24.402 1.00 96.38 980 ALA A CA 1
ATOM 7782 C C . ALA A 1 980 ? -4.156 -4.692 24.498 1.00 96.38 980 ALA A C 1
ATOM 7784 O O . ALA A 1 980 ? -4.245 -4.147 25.599 1.00 96.38 980 ALA A O 1
ATOM 7785 N N . PHE A 1 981 ? -4.291 -3.994 23.368 1.00 96.56 981 PHE A N 1
ATOM 7786 C CA . PHE A 1 981 ? -4.668 -2.583 23.336 1.00 96.56 981 PHE A CA 1
ATOM 7787 C C . PHE A 1 981 ? -6.143 -2.376 23.714 1.00 96.56 981 PHE A C 1
ATOM 7789 O O . PHE A 1 981 ? -6.433 -1.553 24.582 1.00 96.56 981 PHE A O 1
ATOM 7796 N N . ALA A 1 982 ? -7.063 -3.163 23.151 1.00 96.31 982 ALA A N 1
ATOM 7797 C CA . ALA A 1 982 ? -8.478 -3.133 23.526 1.00 96.31 982 ALA A CA 1
ATOM 7798 C C . ALA A 1 982 ? -8.692 -3.490 25.012 1.00 96.31 982 ALA A C 1
ATOM 7800 O O . ALA A 1 982 ? -9.457 -2.820 25.710 1.00 96.31 982 ALA A O 1
ATOM 7801 N N . LYS A 1 983 ? -7.935 -4.470 25.529 1.00 95.50 983 LYS A N 1
ATOM 7802 C CA . LYS A 1 983 ? -7.871 -4.809 26.959 1.00 95.50 983 LYS A CA 1
ATOM 7803 C C . LYS A 1 983 ? -7.451 -3.619 27.831 1.00 95.50 983 LYS A C 1
ATOM 7805 O O . LYS A 1 983 ? -8.125 -3.323 28.813 1.00 95.50 983 LYS A O 1
ATOM 7810 N N . LYS A 1 984 ? -6.393 -2.887 27.454 1.00 94.75 984 LYS A N 1
ATOM 7811 C CA . LYS A 1 984 ? -5.936 -1.672 28.170 1.00 94.75 984 LYS A CA 1
ATOM 7812 C C . LYS A 1 984 ? -6.974 -0.545 28.200 1.00 94.75 984 LYS A C 1
ATOM 7814 O O . LYS A 1 984 ? -6.894 0.320 29.066 1.00 94.75 984 LYS A O 1
ATOM 7819 N N . LEU A 1 985 ? -7.931 -0.547 27.272 1.00 94.94 985 LEU A N 1
ATOM 7820 C CA . LEU A 1 985 ? -9.056 0.391 27.241 1.00 94.94 985 LEU A CA 1
ATOM 7821 C C . LEU A 1 985 ? -10.279 -0.089 28.045 1.00 94.94 985 LEU A C 1
ATOM 7823 O O . LEU A 1 985 ? -11.281 0.617 28.087 1.00 94.94 985 LEU A O 1
ATOM 7827 N N . GLY A 1 986 ? -10.201 -1.258 28.693 1.00 94.56 986 GLY A N 1
ATOM 7828 C CA . GLY A 1 986 ? -11.260 -1.821 29.535 1.00 94.56 986 GLY A CA 1
ATOM 7829 C C . GLY A 1 986 ? -12.243 -2.751 28.815 1.00 94.56 986 GLY A C 1
ATOM 7830 O O . GLY A 1 986 ? -13.129 -3.298 29.463 1.00 94.56 986 GLY A O 1
ATOM 7831 N N . TYR A 1 987 ? -12.082 -2.994 27.510 1.00 95.44 987 TYR A N 1
ATOM 7832 C CA . TYR A 1 987 ? -13.041 -3.765 26.702 1.00 95.44 987 TYR A CA 1
ATOM 7833 C C . TYR A 1 987 ? -12.838 -5.293 26.745 1.00 95.44 987 TYR A C 1
ATOM 7835 O O . TYR A 1 987 ? -13.337 -6.001 25.877 1.00 95.44 987 TYR A O 1
ATOM 7843 N N . THR A 1 988 ? -12.113 -5.838 27.725 1.00 94.69 988 THR A N 1
ATOM 7844 C CA . THR A 1 988 ? -11.714 -7.262 27.772 1.00 94.69 988 THR A CA 1
ATOM 7845 C C . THR A 1 988 ? -12.897 -8.231 27.698 1.00 94.69 988 THR A C 1
ATOM 7847 O O . THR A 1 988 ? -12.870 -9.180 26.915 1.00 94.69 988 THR A O 1
ATOM 7850 N N . SER A 1 989 ? -13.943 -7.996 28.496 1.00 93.38 989 SER A N 1
ATOM 7851 C CA . SER A 1 989 ? -15.149 -8.833 28.537 1.00 93.38 989 SER A CA 1
ATOM 7852 C C . SER A 1 989 ? -15.959 -8.729 27.246 1.00 93.38 989 SER A C 1
ATOM 7854 O O . SER A 1 989 ? -16.336 -9.751 26.674 1.00 93.38 989 SER A O 1
ATOM 7856 N N . SER A 1 990 ? -16.173 -7.507 26.758 1.00 95.12 990 SER A N 1
ATOM 7857 C CA . SER A 1 990 ? -16.937 -7.234 25.539 1.00 95.12 990 SER A CA 1
ATOM 7858 C C . SER A 1 990 ? -16.223 -7.750 24.284 1.00 95.12 990 SER A C 1
ATOM 7860 O O . SER A 1 990 ? -16.867 -8.319 23.408 1.00 95.12 990 SER A O 1
ATOM 7862 N N . LEU A 1 991 ? -14.888 -7.652 24.221 1.00 95.31 991 LEU A N 1
ATOM 7863 C CA . LEU A 1 991 ? -14.086 -8.227 23.136 1.00 95.31 991 LEU A CA 1
ATOM 7864 C C . LEU A 1 991 ? -14.127 -9.757 23.169 1.00 95.31 991 LEU A C 1
ATOM 7866 O O . LEU A 1 991 ? -14.300 -10.382 22.128 1.00 95.31 991 LEU A O 1
ATOM 7870 N N . ARG A 1 992 ? -14.023 -10.375 24.354 1.00 94.38 992 ARG A N 1
ATOM 7871 C CA . ARG A 1 992 ? -14.190 -11.828 24.514 1.00 94.38 992 ARG A CA 1
ATOM 7872 C C . ARG A 1 992 ? -15.553 -12.295 23.998 1.00 94.38 992 ARG A C 1
ATOM 7874 O O . ARG A 1 992 ? -15.600 -13.260 23.239 1.00 94.38 992 ARG A O 1
ATOM 7881 N N . ALA A 1 993 ? -16.634 -11.610 24.375 1.00 93.00 993 ALA A N 1
ATOM 7882 C CA . ALA A 1 993 ? -17.978 -11.909 23.885 1.00 93.00 993 ALA A CA 1
ATOM 7883 C C . ALA A 1 993 ? -18.066 -11.751 22.356 1.00 93.00 993 ALA A C 1
ATOM 7885 O O . ALA A 1 993 ? -18.469 -12.689 21.668 1.00 93.00 993 ALA A O 1
ATOM 7886 N N . ALA A 1 994 ? -17.593 -10.622 21.817 1.00 93.44 994 ALA A N 1
ATOM 7887 C CA . ALA A 1 994 ? -17.585 -10.348 20.383 1.00 93.44 994 ALA A CA 1
ATOM 7888 C C . ALA A 1 994 ? -16.805 -11.398 19.573 1.00 93.44 994 ALA A C 1
ATOM 7890 O O . ALA A 1 994 ? -17.297 -11.868 18.552 1.00 93.44 994 ALA A O 1
ATOM 7891 N N . LEU A 1 995 ? -15.616 -11.811 20.029 1.00 93.56 995 LEU A N 1
ATOM 7892 C CA . LEU A 1 995 ? -14.788 -12.807 19.337 1.00 93.56 995 LEU A CA 1
ATOM 7893 C C . LEU A 1 995 ? -15.431 -14.202 19.327 1.00 93.56 995 LEU A C 1
ATOM 7895 O O . LEU A 1 995 ? -15.419 -14.864 18.291 1.00 93.56 995 LEU A O 1
ATOM 7899 N N . VAL A 1 996 ? -16.029 -14.641 20.443 1.00 92.44 996 VAL A N 1
ATOM 7900 C CA . VAL A 1 996 ? -16.780 -15.911 20.496 1.00 92.44 996 VAL A CA 1
ATOM 7901 C C . VAL A 1 996 ? -17.973 -15.865 19.539 1.00 92.44 996 VAL A C 1
ATOM 7903 O O . VAL A 1 996 ? -18.161 -16.779 18.739 1.00 92.44 996 VAL A O 1
ATOM 7906 N N . LYS A 1 997 ? -18.731 -14.767 19.560 1.00 90.94 997 LYS A N 1
ATOM 7907 C CA . LYS A 1 997 ? -19.929 -14.563 18.739 1.00 90.94 997 LYS A CA 1
ATOM 7908 C C . LYS A 1 997 ? -19.616 -14.482 17.245 1.00 90.94 997 LYS A C 1
ATOM 7910 O O . LYS A 1 997 ? -20.308 -15.095 16.439 1.00 90.94 997 LYS A O 1
ATOM 7915 N N . LEU A 1 998 ? -18.530 -13.804 16.871 1.00 90.44 998 LEU A N 1
ATOM 7916 C CA . LEU A 1 998 ? -18.035 -13.758 15.493 1.00 90.44 998 LEU A CA 1
ATOM 7917 C C . LEU A 1 998 ? -17.551 -15.122 14.999 1.00 90.44 998 LEU A C 1
ATOM 7919 O O . LEU A 1 998 ? -17.782 -15.457 13.839 1.00 90.44 998 LEU A O 1
ATOM 7923 N N . GLN A 1 999 ? -16.905 -15.919 15.854 1.00 90.19 999 GLN A N 1
ATOM 7924 C CA . GLN A 1 999 ? -16.528 -17.293 15.516 1.00 90.19 999 GLN A CA 1
ATOM 7925 C C . GLN A 1 999 ? -17.771 -18.172 15.303 1.00 90.19 999 GLN A C 1
ATOM 7927 O O . GLN A 1 999 ? -17.813 -18.963 14.361 1.00 90.19 999 GLN A O 1
ATOM 7932 N N . GLU A 1 1000 ? -18.781 -18.023 16.164 1.00 89.88 1000 GLU A N 1
ATOM 7933 C CA . GLU A 1 1000 ? -20.029 -18.786 16.123 1.00 89.88 1000 GLU A CA 1
ATOM 7934 C C . GLU A 1 1000 ? -20.881 -18.446 14.890 1.00 89.88 1000 GLU A C 1
ATOM 7936 O O . GLU A 1 1000 ? -21.345 -19.350 14.198 1.00 89.88 1000 GLU A O 1
ATOM 7941 N N . GLU A 1 1001 ? -21.070 -17.162 14.585 1.00 89.56 1001 GLU A N 1
ATOM 7942 C CA . GLU A 1 1001 ? -21.917 -16.715 13.473 1.00 89.56 1001 GLU A CA 1
ATOM 7943 C C . GLU A 1 1001 ? -21.238 -16.861 12.103 1.00 89.56 1001 GLU A C 1
ATOM 7945 O O . GLU A 1 1001 ? -21.917 -17.137 11.117 1.00 89.56 1001 GLU A O 1
ATOM 7950 N N . ASN A 1 1002 ? -19.903 -16.776 12.024 1.00 90.00 1002 ASN A N 1
ATOM 7951 C CA . ASN A 1 1002 ? -19.159 -17.137 10.810 1.00 90.00 1002 ASN A CA 1
ATOM 7952 C C . ASN A 1 1002 ? -18.935 -18.658 10.660 1.00 90.00 1002 ASN A C 1
ATOM 7954 O O . ASN A 1 1002 ? -18.365 -19.086 9.657 1.00 90.00 1002 ASN A O 1
ATOM 7958 N N . LEU A 1 1003 ? -19.356 -19.474 11.641 1.00 90.81 1003 LEU A N 1
ATOM 7959 C CA . LEU A 1 1003 ? -19.093 -20.920 11.739 1.00 90.81 1003 LEU A CA 1
ATOM 7960 C C . LEU A 1 1003 ? -17.603 -21.301 11.573 1.00 90.81 1003 LEU A C 1
ATOM 7962 O O . LEU A 1 1003 ? -17.273 -22.419 11.165 1.00 90.81 1003 LEU A O 1
ATOM 7966 N N . SER A 1 1004 ? -16.695 -20.393 11.934 1.00 88.44 1004 SER A N 1
ATOM 7967 C CA . SER A 1 1004 ? -15.244 -20.525 11.762 1.00 88.44 1004 SER A CA 1
ATOM 7968 C C . SER A 1 1004 ? -14.661 -21.714 12.536 1.00 88.44 1004 SER A C 1
ATOM 7970 O O . SER A 1 1004 ? -15.038 -21.972 13.680 1.00 88.44 1004 SER A O 1
ATOM 7972 N N . ALA A 1 1005 ? -13.691 -22.411 11.933 1.00 89.88 1005 ALA A N 1
ATOM 7973 C CA . ALA A 1 1005 ? -13.089 -23.638 12.459 1.00 89.88 1005 ALA A CA 1
ATOM 7974 C C . ALA A 1 1005 ? -12.634 -23.521 13.929 1.00 89.88 1005 ALA A C 1
ATOM 7976 O O . ALA A 1 1005 ? -11.718 -22.768 14.256 1.00 89.88 1005 ALA A O 1
ATOM 7977 N N . MET A 1 1006 ? -13.269 -24.293 14.817 1.00 90.31 1006 MET A N 1
ATOM 7978 C CA . MET A 1 1006 ? -12.986 -24.276 16.264 1.00 90.31 1006 MET A CA 1
ATOM 7979 C C . MET A 1 1006 ? -11.853 -25.234 16.670 1.00 90.31 1006 MET A C 1
ATOM 7981 O O . MET A 1 1006 ? -11.167 -24.990 17.659 1.00 90.31 1006 MET A O 1
ATOM 7985 N N . ASN A 1 1007 ? -11.634 -26.301 15.892 1.00 91.12 1007 ASN A N 1
ATOM 7986 C CA . ASN A 1 1007 ? -10.502 -27.218 16.035 1.00 91.12 1007 ASN A CA 1
ATOM 7987 C C . ASN A 1 1007 ? -9.452 -26.906 14.958 1.00 91.12 1007 ASN A C 1
ATOM 7989 O O . ASN A 1 1007 ? -9.723 -27.031 13.763 1.00 91.12 1007 ASN A O 1
ATOM 7993 N N . THR A 1 1008 ? -8.252 -26.510 15.384 1.00 91.81 1008 THR A N 1
ATOM 7994 C CA . THR A 1 1008 ? -7.155 -26.082 14.501 1.00 91.81 1008 THR A CA 1
ATOM 7995 C C . THR A 1 1008 ? -5.871 -26.846 14.816 1.00 91.81 1008 THR A C 1
ATOM 7997 O O . THR A 1 1008 ? -5.465 -26.895 15.980 1.00 91.81 1008 THR A O 1
ATOM 8000 N N . ASP A 1 1009 ? -5.209 -27.417 13.809 1.00 95.12 1009 ASP A N 1
ATOM 8001 C CA . ASP A 1 1009 ? -3.873 -27.995 13.973 1.00 95.12 1009 ASP A CA 1
ATOM 8002 C C . ASP A 1 1009 ? -2.817 -26.883 14.157 1.00 95.12 1009 ASP A C 1
ATOM 8004 O O . ASP A 1 1009 ? -2.830 -25.911 13.396 1.00 95.12 1009 ASP A O 1
ATOM 8008 N N . PRO A 1 1010 ? -1.883 -27.000 15.125 1.00 92.50 1010 PRO A N 1
ATOM 8009 C CA . PRO A 1 1010 ? -0.894 -25.953 15.389 1.00 92.50 1010 PRO A CA 1
ATOM 8010 C C . PRO A 1 1010 ? 0.069 -25.656 14.234 1.00 92.50 1010 PRO A C 1
ATOM 8012 O O . PRO A 1 1010 ? 0.555 -24.533 14.141 1.00 92.50 1010 PRO A O 1
ATOM 8015 N N . TRP A 1 1011 ? 0.369 -26.629 13.365 1.00 93.69 1011 TRP A N 1
ATOM 8016 C CA . TRP A 1 1011 ? 1.278 -26.414 12.232 1.00 93.69 1011 TRP A CA 1
ATOM 8017 C C . TRP A 1 1011 ? 0.550 -25.713 11.090 1.00 93.69 1011 TRP A C 1
ATOM 8019 O O . TRP A 1 1011 ? 1.063 -24.748 10.528 1.00 93.69 1011 TRP A O 1
ATOM 8029 N N . TYR A 1 1012 ? -0.684 -26.140 10.816 1.00 94.25 1012 TYR A N 1
ATOM 8030 C CA . TYR A 1 1012 ? -1.559 -25.472 9.859 1.00 94.25 1012 TYR A CA 1
ATOM 8031 C C . TYR A 1 1012 ? -1.824 -24.008 10.252 1.00 94.25 1012 TYR A C 1
ATOM 8033 O O . TYR A 1 1012 ? -1.644 -23.107 9.433 1.00 94.25 1012 TYR A O 1
ATOM 8041 N N . SER A 1 1013 ? -2.170 -23.739 11.519 1.00 93.25 1013 SER A N 1
ATOM 8042 C CA . SER A 1 1013 ? -2.405 -22.365 11.992 1.00 93.25 1013 SER A CA 1
ATOM 8043 C C . SER A 1 1013 ? -1.120 -21.534 12.101 1.00 93.25 1013 SER A C 1
ATOM 8045 O O . SER A 1 1013 ? -1.169 -20.314 11.952 1.00 93.25 1013 SER A O 1
ATOM 8047 N N . ALA A 1 1014 ? 0.044 -22.151 12.339 1.00 90.00 1014 ALA A N 1
ATOM 8048 C CA . ALA A 1 1014 ? 1.338 -21.473 12.235 1.00 90.00 1014 ALA A CA 1
ATOM 8049 C C . ALA A 1 1014 ? 1.622 -20.994 10.810 1.00 90.00 1014 ALA A C 1
ATOM 8051 O O . ALA A 1 1014 ? 2.108 -19.878 10.642 1.00 90.00 1014 ALA A O 1
ATOM 8052 N N . TYR A 1 1015 ? 1.305 -21.813 9.808 1.00 91.31 1015 TYR A N 1
ATOM 8053 C CA . TYR A 1 1015 ? 1.643 -21.530 8.421 1.00 91.31 1015 TYR A CA 1
ATOM 8054 C C . TYR A 1 1015 ? 0.629 -20.617 7.715 1.00 91.31 1015 TYR A C 1
ATOM 8056 O O . TYR A 1 1015 ? 1.011 -19.576 7.179 1.00 91.31 1015 TYR A O 1
ATOM 8064 N N . HIS A 1 1016 ? -0.662 -20.967 7.744 1.00 89.62 1016 HIS A N 1
ATOM 8065 C CA . HIS A 1 1016 ? -1.686 -20.319 6.913 1.00 89.62 1016 HIS A CA 1
ATOM 8066 C C . HIS A 1 1016 ? -2.411 -19.142 7.581 1.00 89.62 1016 HIS A C 1
ATOM 8068 O O . HIS A 1 1016 ? -2.956 -18.294 6.876 1.00 89.62 1016 HIS A O 1
ATOM 8074 N N . TYR A 1 1017 ? -2.493 -19.081 8.915 1.00 90.69 1017 TYR A N 1
ATOM 8075 C CA . TYR A 1 1017 ? -3.354 -18.092 9.573 1.00 90.69 1017 TYR A CA 1
ATOM 8076 C C . TYR A 1 1017 ? -2.629 -16.773 9.866 1.00 90.69 1017 TYR A C 1
ATOM 8078 O O . TYR A 1 1017 ? -1.702 -16.715 10.672 1.00 90.69 1017 TYR A O 1
ATOM 8086 N N . SER A 1 1018 ? -3.145 -15.684 9.294 1.00 88.81 1018 SER A N 1
ATOM 8087 C CA . SER A 1 1018 ? -2.787 -14.305 9.651 1.00 88.81 1018 SER A CA 1
ATOM 8088 C C . SER A 1 1018 ? -3.351 -13.865 11.013 1.00 88.81 1018 SER A C 1
ATOM 8090 O O . SER A 1 1018 ? -2.774 -12.981 11.651 1.00 88.81 1018 SER A O 1
ATOM 8092 N N . HIS A 1 1019 ? -4.438 -14.498 11.475 1.00 90.31 1019 HIS A N 1
ATOM 8093 C CA . HIS A 1 1019 ? -5.067 -14.274 12.782 1.00 90.31 1019 HIS A CA 1
ATOM 8094 C C . HIS A 1 1019 ? -4.858 -15.483 13.713 1.00 90.31 1019 HIS A C 1
ATOM 8096 O O . HIS A 1 1019 ? -5.095 -16.615 13.289 1.00 90.31 1019 HIS A O 1
ATOM 8102 N N . PRO A 1 1020 ? -4.465 -15.304 14.988 1.00 93.06 1020 PRO A N 1
ATOM 8103 C CA . PRO A 1 1020 ? -4.342 -16.427 15.913 1.00 93.06 1020 PRO A CA 1
ATOM 8104 C C . PRO A 1 1020 ? -5.703 -17.119 16.137 1.00 93.06 1020 PRO A C 1
ATOM 8106 O O . PRO A 1 1020 ? -6.719 -16.421 16.227 1.00 93.06 1020 PRO A O 1
ATOM 8109 N N . PRO A 1 1021 ? -5.749 -18.460 16.278 1.00 94.00 1021 PRO A N 1
ATOM 8110 C CA . PRO A 1 1021 ? -6.964 -19.186 16.648 1.00 94.00 1021 PRO A CA 1
ATOM 8111 C C . PRO A 1 1021 ? -7.670 -18.583 17.871 1.00 94.00 1021 PRO A C 1
ATOM 8113 O O . PRO A 1 1021 ? -7.010 -18.152 18.819 1.00 94.00 1021 PRO A O 1
ATOM 8116 N N . LEU A 1 1022 ? -9.011 -18.617 17.894 1.00 93.12 1022 LEU A N 1
ATOM 8117 C CA . LEU A 1 1022 ? -9.827 -18.027 18.970 1.00 93.12 1022 LEU A CA 1
ATOM 8118 C C . LEU A 1 1022 ? -9.337 -18.430 20.370 1.00 93.12 1022 LEU A C 1
ATOM 8120 O O . LEU A 1 1022 ? -9.210 -17.582 21.248 1.00 93.12 1022 LEU A O 1
ATOM 8124 N N . VAL A 1 1023 ? -9.013 -19.711 20.567 1.00 92.38 1023 VAL A N 1
ATOM 8125 C CA . VAL A 1 1023 ? -8.514 -20.243 21.845 1.00 92.38 1023 VAL A CA 1
ATOM 8126 C C . VAL A 1 1023 ? -7.245 -19.525 22.321 1.00 92.38 1023 VAL A C 1
ATOM 8128 O O . VAL A 1 1023 ? -7.114 -19.251 23.513 1.00 92.38 1023 VAL A O 1
ATOM 8131 N N . GLU A 1 1024 ? -6.329 -19.183 21.413 1.00 93.56 1024 GLU A N 1
ATOM 8132 C CA . GLU A 1 1024 ? -5.109 -18.448 21.753 1.00 93.56 1024 GLU A CA 1
ATOM 8133 C C . GLU A 1 1024 ? -5.413 -16.989 22.120 1.00 93.56 1024 GLU A C 1
ATOM 8135 O O . GLU A 1 1024 ? -4.849 -16.475 23.087 1.00 93.56 1024 GLU A O 1
ATOM 8140 N N . ARG A 1 1025 ? -6.328 -16.332 21.389 1.00 95.00 1025 ARG A N 1
ATOM 8141 C CA . ARG A 1 1025 ? -6.755 -14.945 21.659 1.00 95.00 1025 ARG A CA 1
ATOM 8142 C C . ARG A 1 1025 ? -7.452 -14.826 23.014 1.00 95.00 1025 ARG A C 1
ATOM 8144 O O . ARG A 1 1025 ? -7.081 -13.976 23.820 1.00 95.00 1025 ARG A O 1
ATOM 8151 N N . LEU A 1 1026 ? -8.384 -15.732 23.317 1.00 93.31 1026 LEU A N 1
ATOM 8152 C CA . LEU A 1 1026 ? -9.047 -15.791 24.624 1.00 93.31 1026 LEU A CA 1
ATOM 8153 C C . LEU A 1 1026 ? -8.037 -16.030 25.757 1.00 93.31 1026 LEU A C 1
ATOM 8155 O O . LEU A 1 1026 ? -8.023 -15.284 26.732 1.00 93.31 1026 LEU A O 1
ATOM 8159 N N . ALA A 1 1027 ? -7.114 -16.984 25.591 1.00 92.12 1027 ALA A N 1
ATOM 8160 C CA . ALA A 1 1027 ? -6.057 -17.238 26.571 1.00 92.12 1027 ALA A CA 1
ATOM 8161 C C . ALA A 1 1027 ? -5.059 -16.069 26.729 1.00 92.12 1027 ALA A C 1
ATOM 8163 O O . ALA A 1 1027 ? -4.389 -15.967 27.759 1.00 92.12 1027 ALA A O 1
ATOM 8164 N N . ALA A 1 1028 ? -4.923 -15.189 25.731 1.00 92.88 1028 ALA A N 1
ATOM 8165 C CA . ALA A 1 1028 ? -4.134 -13.963 25.835 1.00 92.88 1028 ALA A CA 1
ATOM 8166 C C . ALA A 1 1028 ? -4.880 -12.853 26.597 1.00 92.88 1028 ALA A C 1
ATOM 8168 O O . ALA A 1 1028 ? -4.265 -12.173 27.421 1.00 92.88 1028 ALA A O 1
ATOM 8169 N N . LEU A 1 1029 ? -6.191 -12.706 26.374 1.00 92.25 1029 LEU A N 1
ATOM 8170 C CA . LEU A 1 1029 ? -7.052 -11.762 27.097 1.00 92.25 1029 LEU A CA 1
ATOM 8171 C C . LEU A 1 1029 ? -7.191 -12.125 28.587 1.00 92.25 1029 LEU A C 1
ATOM 8173 O O . LEU A 1 1029 ? -7.128 -11.232 29.434 1.00 92.25 1029 LEU A O 1
ATOM 8177 N N . ASP A 1 1030 ? -7.296 -13.421 28.900 1.00 87.56 1030 ASP A N 1
ATOM 8178 C CA . ASP A 1 1030 ? -7.476 -13.950 30.262 1.00 87.56 1030 ASP A CA 1
ATOM 8179 C C . ASP A 1 1030 ? -6.227 -13.850 31.153 1.00 87.56 1030 ASP A C 1
ATOM 8181 O O . ASP A 1 1030 ? -6.327 -13.947 32.378 1.00 87.56 1030 ASP A O 1
ATOM 8185 N N . LYS A 1 1031 ? -5.030 -13.662 30.577 1.00 86.19 1031 LYS A N 1
ATOM 8186 C CA . LYS A 1 1031 ? -3.808 -13.490 31.377 1.00 86.19 1031 LYS A CA 1
ATOM 8187 C C . LYS A 1 1031 ? -3.937 -12.229 32.239 1.00 86.19 1031 LYS A C 1
ATOM 8189 O O . LYS A 1 1031 ? -4.217 -11.167 31.681 1.00 86.19 1031 LYS A O 1
ATOM 8194 N N . PRO A 1 1032 ? -3.690 -12.283 33.560 1.00 74.38 1032 PRO A N 1
ATOM 8195 C CA . PRO A 1 1032 ? -3.670 -11.075 34.377 1.00 74.38 1032 PRO A CA 1
ATOM 8196 C C . PRO A 1 1032 ? -2.593 -10.123 33.853 1.00 74.38 1032 PRO A C 1
ATOM 8198 O O . PRO A 1 1032 ? -1.539 -10.561 33.381 1.00 74.38 1032 PRO A O 1
ATOM 8201 N N . ASP A 1 1033 ? -2.855 -8.818 33.918 1.00 69.38 1033 ASP A N 1
ATOM 8202 C CA . ASP A 1 1033 ? -1.843 -7.839 33.538 1.00 69.38 1033 ASP A CA 1
ATOM 8203 C C . ASP A 1 1033 ? -0.634 -7.986 34.462 1.00 69.38 1033 ASP A C 1
ATOM 8205 O O . ASP A 1 1033 ? -0.753 -7.935 35.690 1.00 69.38 1033 ASP A O 1
ATOM 8209 N N . LYS A 1 1034 ? 0.548 -8.189 33.867 1.00 58.06 1034 LYS A N 1
ATOM 8210 C CA . LYS A 1 1034 ? 1.799 -8.068 34.613 1.00 58.06 1034 LYS A CA 1
ATOM 8211 C C . LYS A 1 1034 ? 1.837 -6.651 35.170 1.00 58.06 1034 LYS A C 1
ATOM 8213 O O . LYS A 1 1034 ? 1.855 -5.703 34.385 1.00 58.06 1034 LYS A O 1
ATOM 8218 N N . LYS A 1 1035 ? 1.852 -6.520 36.500 1.00 40.47 1035 LYS A N 1
ATOM 8219 C CA . LYS A 1 1035 ? 2.163 -5.247 37.153 1.00 40.47 1035 LYS A CA 1
ATOM 8220 C C . LYS A 1 1035 ? 3.477 -4.738 36.563 1.00 40.47 1035 LYS A C 1
ATOM 8222 O O . LYS A 1 1035 ? 4.475 -5.454 36.589 1.00 40.47 1035 LYS A O 1
ATOM 8227 N N . SER A 1 1036 ? 3.426 -3.556 35.967 1.00 42.12 1036 SER A N 1
ATOM 8228 C CA . SER A 1 1036 ? 4.611 -2.808 35.578 1.00 42.12 1036 SER A CA 1
ATOM 8229 C C . SER A 1 1036 ? 5.135 -2.098 36.820 1.00 42.12 1036 SER A C 1
ATOM 8231 O O . SER A 1 1036 ? 4.463 -1.184 37.307 1.00 42.12 1036 SER A O 1
ATOM 8233 N N . ASP A 1 1037 ? 6.283 -2.555 37.311 1.00 30.44 1037 ASP A N 1
ATOM 8234 C CA . ASP A 1 1037 ? 7.171 -1.749 38.154 1.00 30.44 1037 ASP A CA 1
ATOM 8235 C C . ASP A 1 1037 ? 7.875 -0.672 37.298 1.00 30.44 1037 ASP A C 1
ATOM 8237 O O . ASP A 1 1037 ? 8.088 -0.935 36.086 1.00 30.44 1037 ASP A O 1
#

Radius of gyration: 40.38 Å; chains: 1; bounding box: 105×121×81 Å

Secondary structure (DSSP, 8-state):
-THHHHHTTT-----------------------------------------PPEEEEEEE-TTHHHHHHHHHHHHHHHHHHHHHTTTEEEEEEE--STTHHHHHHHHHHHTT-SEEEEEESHHHHHHHHHHTEETTEE---SSS-TTSPPEEEEEE-SSS-HHHHHTT--S-HHHHHHHHHH---EEEEEEEEE-TTS-EEEESSEEEEEHHHHHHHHHHHTGGGTTHHHHHHHHHHHTT---EEEEEEETT---EEEEEEEEEEEESSS-BTTTB-SSTT--TTSS-EEEEEEES--HHHHHHHHHHHHHT-GGGSTTEEEEEES-EEEEESS------EEETTEESS--SS--------EEEEEEEEEE---------S-----HHHHHHHHHHHHHHHHHHHHHHSS-----THHHHHHHHHHHHHHHHHTS-------------------PPPPTT-PEEE-------STT----EEEEE-TTS-EEEEEE------------------------PPPPPPPPP--HHHHHHHHHHHHHHHHHHTT-------------PPPP-S-----HHHHHHHHHHHHTT-HHHHS---GGGS-TTPPEEETTEEES-HHHHHHHHHHHHHHHHHHHHHHHHHHHHT-----TTTTTTS-HHHHHHHHHHHHHHHHHHHHHHHHHHHHHHHHHHTTHHHHHHHHHHHHHHHTTS-TT-HHHHHHHHHHHHHHHHHHHHHHHHHHIIIIIHHHTT-B---HHHHHHHHHHHHHHHHHHHHHHHHHHHHHHHH-GGGHHHHHHHHHHHHHHHHHHHIIIIITTTTPPEEEPPSSHHHHHHHHHHHHTT--EEEEEEE-GGGTBS---EEEE-STT-EEEEEEHHHHHH--SHHHHHHHHHHHHHHHHTTHHHHHHHHHHHHHHHHHHHHHHHTT-HHHHHHTT-SS--HHHHHHHHHHHHHHHHHHHHHHHHHHHHHHHHHHHHHHHHTT-HHHHHHHHHHHHHHTT--SS--HHHHHHH-SS--HHHHHHHHSSPPPP--

Sequence (1037 aa):
MMGFYQIALGGGGVHGVGVSMAKSCLMNAEQPTVPDLSTERSILGSGSSFSRRRDLVFIVNPRGANGRTGKEWKKLLPYLRSRLGSNCNISESLTSGPSHAIDITREAIREGADAVIAVGGDGTLHEVVNGFFWAGKAVTNHDREATDSTALGLIPLGTGSDFARTLSWPNNPAEAIERIYRGHRSRIDIGVIDGEKGESHYFLNVADIHLSAKAGFFASRYKKFGNLCYVIGALQAFIGHRNQDLRIKVNEGEWQTYPQVTALCIGNGKYFGGGMKITPNADPSSGDFEVVILQDFKWYDFVLKLHKLYNGTHLSVTNVSSIRVHSIEVEDISGSGSIFVQSDGEHLGAGLHPMNEQFGKDVIREKALSFGVEEDIGEQQFQRWNSGDRQMGAMLCWVIWQDRNNKVWNDKSGSVKNVVVLARTNLEQWLFAQEKNFSPSYFSVGIDEGDEQWCAPHVDYYKINVDAATFSDKHRFNFGWVLRDAKGYVIKLDQNYLLIQQPTNPRRSLLRTRCAGENPPSNSATEPENALLKVAWNASELLGIATSFFRSPNNAEAGEVALELARDASGLVDRAAIVKTIKEDFERSYFVTGNLTLDAYEDDCEFADPASSFKGLRRFKRNWFMILMYFFESYLDLRQHAALKRPVLPKTLEGLISQEKFEKSRAYSLDKSHFHFVHEFVTILMDSAILFFGVLPWFWKKSGDFVVLAGLNAENEILHTLAFLAGVMFWSQITDLPFSLYSTFVIEARHGFNKQTVWLFFRDLIKGIFLAIILGPPIVSAIIFIVQKGGPYLAIYLWAFMFILSIVMMTLYPILIAPLFNKFTPLPEGGLREKIEKLAASLKFPLKKLFVVDGSTRSSHSNAYMYGFFKNKRIVLYDTLIQQCKDDEEIVAVIAHELGHWKLNHTMYSFIAVQILTLLQFGGYTLVRNSSDLFRSFGFDTQPVLIGLIIFQHTVIPLQHLVSFALNLVSRSFEFQADAFAKKLGYTSSLRAALVKLQEENLSAMNTDPWYSAYHYSHPPLVERLAALDKPDKKSD

Organism: Cannabis sativa (NCBI:txid3483)

InterPro domains:
  IPR001206 Diacylglycerol kinase, catalytic domain [PF00781] (56-192)
  IPR001206 Diacylglycerol kinase, catalytic domain [PS50146] (51-197)
  IPR001206 Diacylglycerol kinase, catalytic domain [SM00046] (55-196)
  IPR001915 Peptidase M48 [PF01435] (827-1032)
  IPR005218 Diacylglycerol/lipid kinase [TIGR00147] (56-349)
  IPR016064 NAD kinase/diacylglycerol kinase-like domain superfamily [SSF111331] (53-352)
  IPR017438 Inorganic polyphosphate/ATP-NAD kinase, N-terminal [G3DSA:3.40.50.10330] (48-199)
  IPR018790 Protein of unknown function DUF2358 [PF10184] (577-635)
  IPR027057 CAAX prenyl protease 1 [cd07343] (625-1031)
  IPR032456 CAAX prenyl protease 1, N-terminal [PF16491] (641-823)
  IPR045540 YegS/DAGK, C-terminal domain [PF19279] (224-350)

Foldseek 3Di:
DPCVLCLLQVDDDDDDDFFFDDDDDDDDDDDDDDDDDDDDDDDDDDDDPDPPQAEEEEEFECCAPNNVLVVVCVVCVVVLCVLRVVRHDYHYHYDPDPLRLLVVLLVCQQVPHLEYEQRHALSSLQSNVNSLDDLRDGRHHPPDDPPRDYAYAYQHPHLQNQQCVLVVHDNDNVVSSVQVSVPAKDKFKWKWKQFPVSDIGIFRFKKKKALQLQLLVQLVVVVVVGLVSSLVSSLVSLVPGWFFWKWKDFPNDDTDIDGRWRMKMWTCGQAASRQFRQQNPHHRRDLKIKIKTAGPDHSVNCVVCVVCRNVVNCCVPPRIDIDIGQKMKMATPPQPQDMWIDHSSHGDDDDPDDDHDHTGIMMMHMDMGMYGDDDDDDDPDDPDDDPVVVVVVVVVVVVVVVVVVVCVVDDDDDDPVVVVVVVVVVVVVVVVVPPDDDDDDDDDDDDDDDDDDDDFDDPVDKDKDWDQDDDDDPDDGWTKIFIAHRVGHTPDIDTDDDDDDDDDDDDDDDDDDDDDDDDDDDDDDDDDPDPVVVVVVVVVVVVVVVVVVPDDDDDDDDDDDDDDDDDDPDPDDPPVVVVVVVVVVCVVDCVNPVDDDPVSDDQFDWDDDVVDIDHDPLLPVLLVVVVVVLVVLVVQLVLFLVLLPDLDFPPLCVVVDDSVLLVLLSVLVNVVSVLVVVVSVVVSVVVVCCQVVLVVVVLLVVLLVVCVVVVHDSVPLLSSVLSSVVVVVVVCCVVCVVSVCCCQVPSCVVSPWFLEDPVRVVVSVVVVVVVCVVSVSVSVVVLQVLVVPVPPNSLVSNLVSSLVVNVVCLVCCVPPNCVSPWDKDFDDDDDLVVLLVVLCVVLVNLEDTEIETACVNTTLAWDKAKGDDDNHIYIYGYPSLCVQCVDSLLVSLNSLLRVLCVSVVVVVVVVVVVSVVSSVLSVQLVVCQPPCVLQVSSVHNDRRPVVSSVSSVSVCPVVVQVVQLVQLVVLQVSSLSSLVRSVVVVSLPSNLSNLSSSCSSNSHNSRGDPVSCSRPHSHHHNSVSNVSSPDPDDDDD